Protein AF-0000000072575251 (afdb_homodimer)

Solvent-accessible surface area (backbone atoms only — not comparable to full-atom values): 83834 Å² total; per-residue (Å²): 128,85,69,82,59,44,81,76,87,46,50,69,78,78,71,80,74,78,80,78,76,77,75,80,81,75,81,80,73,81,77,78,77,74,79,62,82,72,70,81,70,68,88,70,74,72,59,92,83,36,58,44,98,85,68,36,43,62,54,49,71,35,75,58,58,55,68,77,74,57,27,37,81,64,87,70,59,74,85,80,34,43,66,48,61,56,95,68,35,85,23,62,27,38,47,53,64,95,85,44,76,46,46,49,54,51,53,24,83,65,75,56,49,77,47,65,57,63,65,86,69,51,64,71,40,57,44,74,77,37,33,35,28,62,16,39,60,46,78,51,93,60,38,49,28,28,32,24,32,36,68,84,40,89,90,39,53,29,27,38,33,47,51,68,75,61,92,44,68,69,58,44,51,55,44,47,56,52,44,58,53,44,47,66,48,82,48,90,34,36,58,41,38,69,48,73,44,56,36,71,49,92,87,53,93,60,66,43,42,28,43,31,25,60,58,78,46,50,42,41,46,43,49,63,74,69,51,52,70,68,57,39,27,66,61,50,34,93,78,26,48,38,48,52,51,49,45,33,52,50,39,51,52,27,51,41,48,37,58,36,46,78,68,46,31,38,60,50,57,53,42,43,72,35,28,30,42,29,38,59,46,52,30,39,46,79,70,82,48,45,39,49,55,84,62,84,75,70,83,80,60,66,47,91,86,30,47,72,58,65,72,52,42,71,71,71,46,68,49,69,40,41,39,43,18,7,46,28,41,35,48,55,57,51,46,72,66,22,49,78,51,28,74,66,26,39,56,27,49,50,31,46,37,47,24,27,56,35,90,50,70,78,58,24,49,83,42,40,64,60,49,34,50,39,46,52,32,30,47,48,39,20,39,16,63,62,69,42,81,58,73,79,72,75,63,90,55,39,42,87,64,88,55,60,31,52,53,60,50,26,47,72,67,57,74,51,68,70,59,67,50,87,72,92,64,86,72,62,55,70,63,65,67,58,57,44,48,53,41,45,71,27,50,61,46,70,52,68,56,81,85,42,84,38,44,66,55,55,78,43,43,31,58,90,46,42,64,62,44,54,56,47,28,75,76,32,73,68,41,62,42,52,63,43,25,49,49,44,18,50,28,25,46,76,71,68,35,49,66,62,15,50,56,27,41,51,51,22,32,72,73,70,41,92,61,43,46,67,51,29,44,52,51,17,39,42,24,16,63,67,67,34,45,72,62,14,37,54,24,27,48,52,24,26,43,71,38,37,34,48,50,60,36,33,47,52,42,14,49,36,27,42,45,47,34,78,52,63,73,78,65,82,75,83,67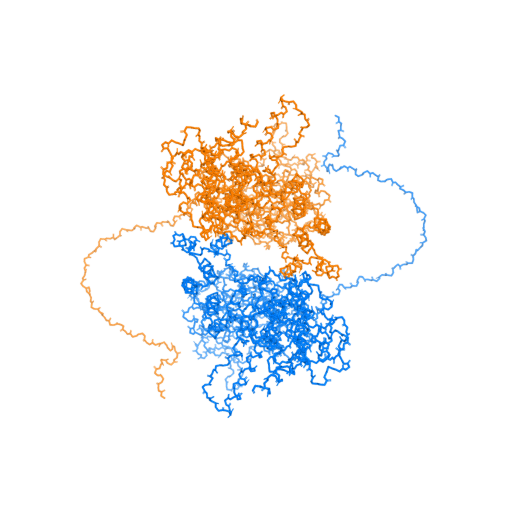,95,52,76,60,54,54,50,52,50,49,51,30,51,50,24,43,52,49,14,42,50,27,15,46,53,39,23,48,46,37,54,65,40,49,34,29,38,39,47,35,19,36,50,30,36,73,74,72,28,57,66,62,16,36,53,46,33,68,57,37,43,84,49,23,61,49,24,66,33,28,53,43,21,40,34,44,57,30,38,39,45,48,85,98,47,78,62,51,50,35,65,33,43,32,50,23,52,57,51,56,72,69,57,88,61,80,55,70,64,48,50,52,42,47,49,36,51,49,35,47,26,56,53,72,50,45,46,96,86,37,56,59,92,44,47,53,57,38,91,79,56,34,81,47,86,42,71,66,52,32,27,51,51,38,20,52,41,31,43,55,51,25,74,66,41,92,43,71,67,57,21,50,40,25,44,52,50,20,56,64,52,38,77,72,53,73,62,52,52,48,45,55,51,44,48,56,69,74,92,132,85,69,81,54,49,84,83,87,50,56,73,80,78,74,81,76,80,75,81,77,81,72,79,81,74,76,81,72,78,77,74,76,79,71,60,80,69,69,78,70,65,88,68,72,70,60,91,82,39,57,44,98,85,68,36,43,62,53,50,71,34,75,57,58,54,67,77,73,57,27,38,83,64,87,70,60,75,84,80,32,44,65,48,64,56,94,65,34,85,22,60,28,39,48,51,66,93,86,43,77,46,46,48,53,52,53,24,82,66,75,57,47,77,47,66,57,63,66,87,71,50,65,70,42,56,44,74,76,38,33,34,28,61,17,39,60,46,78,53,92,60,38,48,28,28,32,23,32,36,67,84,39,88,89,39,55,29,28,38,33,47,51,68,76,60,90,44,67,67,57,44,49,54,45,47,54,51,46,58,52,43,48,67,48,81,47,91,34,38,58,42,38,69,50,76,44,56,36,70,50,91,88,55,93,60,65,42,42,28,42,32,25,61,59,79,46,51,43,41,46,45,50,62,74,69,50,53,70,68,58,40,26,69,60,50,34,95,79,26,48,38,46,53,50,48,46,34,52,50,39,51,52,27,52,40,49,37,59,35,46,77,69,46,32,37,60,51,56,53,40,41,72,34,28,30,43,29,38,61,47,51,30,40,45,79,72,82,48,45,40,50,54,84,61,83,75,70,82,79,59,68,48,90,87,29,47,72,58,65,72,52,40,71,72,71,48,68,48,69,40,43,39,44,18,8,46,28,41,33,48,53,57,50,46,73,67,22,49,78,51,28,73,67,26,39,59,26,49,49,31,44,38,47,25,27,55,35,91,49,69,79,58,23,51,83,43,39,63,60,48,33,50,40,46,52,32,32,47,49,39,20,37,15,62,60,69,42,81,59,75,80,72,74,63,90,53,39,42,89,64,87,55,58,32,52,52,63,50,27,46,69,67,58,75,49,67,73,58,66,51,87,72,91,65,85,74,61,55,72,61,65,65,57,57,44,49,52,40,44,71,26,52,60,49,71,51,68,56,80,85,43,85,37,43,65,53,56,80,44,43,31,60,89,44,43,65,62,45,54,57,47,25,74,76,31,74,68,42,61,42,50,63,41,24,48,51,46,17,51,27,25,46,76,70,67,36,48,67,63,15,50,54,27,41,51,51,24,35,72,72,70,41,91,62,44,47,67,51,29,44,52,50,16,39,42,25,17,62,68,67,34,46,72,63,14,37,55,23,25,49,52,24,25,42,71,39,39,34,48,51,59,38,34,47,53,42,15,48,35,25,42,44,47,34,77,53,62,73,78,64,82,74,84,67,94,51,75,61,54,52,51,50,50,50,51,28,50,50,26,42,51,48,14,42,50,27,14,45,52,41,23,48,46,37,52,63,41,49,35,30,37,38,47,35,19,36,51,28,38,73,74,71,28,59,64,62,14,36,53,45,33,68,58,36,44,84,49,24,63,49,23,67,32,29,52,44,21,38,34,45,57,29,39,38,45,48,86,97,47,78,63,51,48,36,65,34,43,32,50,23,53,55,50,57,72,68,58,87,61,82,55,72,65,47,50,52,41,47,48,37,51,49,35,46,25,55,54,74,48,44,47,97,86,38,53,61,91,47,47,55,59,38,90,80,56,34,81,49,85,41,72,67,53,33,27,51,51,37,20,53,40,30,42,56,49,24,73,66,41,92,45,72,65,58,21,50,42,24,42,52,49,21,55,65,52,39,76,73,53,72,62,51,52,50,46,55,53,47,47,58,69,72,96

Structure (mmCIF, N/CA/C/O backbone):
data_AF-0000000072575251-model_v1
#
loop_
_entity.id
_entity.type
_entity.pdbx_description
1 polymer 'non-specific serine/threonine protein kinase'
#
loop_
_atom_site.group_PDB
_atom_site.id
_atom_site.type_symbol
_atom_site.label_atom_id
_atom_site.label_alt_id
_atom_site.label_comp_id
_atom_site.label_asym_id
_atom_site.label_entity_id
_atom_site.label_seq_id
_atom_site.pdbx_PDB_ins_code
_atom_site.Cartn_x
_atom_site.Cartn_y
_atom_site.Cartn_z
_atom_site.occupancy
_atom_site.B_iso_or_equiv
_atom_site.auth_seq_id
_atom_site.auth_comp_id
_atom_site.auth_asym_id
_atom_site.auth_atom_id
_atom_site.pdbx_PDB_model_num
ATOM 1 N N . MET A 1 1 ? 51.031 -31.469 16.953 1 19.77 1 MET A N 1
ATOM 2 C CA . MET A 1 1 ? 50.312 -31.547 18.219 1 19.77 1 MET A CA 1
ATOM 3 C C . MET A 1 1 ? 48.844 -31.891 17.984 1 19.77 1 MET A C 1
ATOM 5 O O . MET A 1 1 ? 48.188 -31.281 17.141 1 19.77 1 MET A O 1
ATOM 9 N N . VAL A 1 2 ? 48.344 -33.062 18.453 1 27.16 2 VAL A N 1
ATOM 10 C CA . VAL A 1 2 ? 47.5 -34.062 17.828 1 27.16 2 VAL A CA 1
ATOM 11 C C . VAL A 1 2 ? 46.031 -33.656 17.953 1 27.16 2 VAL A C 1
ATOM 13 O O . VAL A 1 2 ? 45.469 -33.656 19.062 1 27.16 2 VAL A O 1
ATOM 16 N N . THR A 1 3 ? 45.719 -32.5 17.484 1 26.53 3 THR A N 1
ATOM 17 C CA . THR A 1 3 ? 44.719 -31.609 18.078 1 26.53 3 THR A CA 1
ATOM 18 C C . THR A 1 3 ? 43.344 -32.25 18.062 1 26.53 3 THR A C 1
ATOM 20 O O . THR A 1 3 ? 43.031 -33.031 17.156 1 26.53 3 THR A O 1
ATOM 23 N N . GLY A 1 4 ? 42.781 -32.625 19.031 1 27.95 4 GLY A N 1
ATOM 24 C CA . GLY A 1 4 ? 41.906 -33.656 19.562 1 27.95 4 GLY A CA 1
ATOM 25 C C . GLY A 1 4 ? 40.562 -33.719 18.828 1 27.95 4 GLY A C 1
ATOM 26 O O . GLY A 1 4 ? 39.625 -34.344 19.312 1 27.95 4 GLY A O 1
ATOM 27 N N . PHE A 1 5 ? 40.406 -32.875 17.891 1 26.27 5 PHE A N 1
ATOM 28 C CA . PHE A 1 5 ? 39.031 -32.469 17.5 1 26.27 5 PHE A CA 1
ATOM 29 C C . PHE A 1 5 ? 38.438 -33.531 16.562 1 26.27 5 PHE A C 1
ATOM 31 O O . PHE A 1 5 ? 39.125 -34.156 15.789 1 26.27 5 PHE A O 1
ATOM 38 N N . CYS A 1 6 ? 37.438 -34.188 16.781 1 34.47 6 CYS A N 1
ATOM 39 C CA . CYS A 1 6 ? 37.156 -35.406 16.016 1 34.47 6 CYS A CA 1
ATOM 40 C C . CYS A 1 6 ? 37.219 -35.125 14.523 1 34.47 6 CYS A C 1
ATOM 42 O O . CYS A 1 6 ? 36.719 -34.094 14.055 1 34.47 6 CYS A O 1
ATOM 44 N N . ASP A 1 7 ? 38.031 -35.469 13.695 1 28.98 7 ASP A N 1
ATOM 45 C CA . ASP A 1 7 ? 38.5 -35.031 12.375 1 28.98 7 ASP A CA 1
ATOM 46 C C . ASP A 1 7 ? 37.312 -34.844 11.43 1 28.98 7 ASP A C 1
ATOM 48 O O . ASP A 1 7 ? 37.375 -34.031 10.5 1 28.98 7 ASP A O 1
ATOM 52 N N . THR A 1 8 ? 36.625 -35.906 11.258 1 25.69 8 THR A N 1
ATOM 53 C CA . THR A 1 8 ? 35.656 -36.094 10.18 1 25.69 8 THR A CA 1
ATOM 54 C C . THR A 1 8 ? 34.344 -35.344 10.461 1 25.69 8 THR A C 1
ATOM 56 O O . THR A 1 8 ? 33.844 -34.625 9.594 1 25.69 8 THR A O 1
ATOM 59 N N . CYS A 1 9 ? 33.375 -36.031 11.156 1 29.08 9 CYS A N 1
ATOM 60 C CA . CYS A 1 9 ? 32 -35.625 11.469 1 29.08 9 CYS A CA 1
ATOM 61 C C . CYS A 1 9 ? 31.984 -34.562 12.539 1 29.08 9 CYS A C 1
ATOM 63 O O . CYS A 1 9 ? 30.922 -34.219 13.07 1 29.08 9 CYS A O 1
ATOM 65 N N . PHE A 1 10 ? 33.125 -33.969 12.57 1 28.89 10 PHE A N 1
ATOM 66 C CA . PHE A 1 10 ? 34.094 -33.312 13.43 1 28.89 10 PHE A CA 1
ATOM 67 C C . PHE A 1 10 ? 33.438 -32.875 14.734 1 28.89 10 PHE A C 1
ATOM 69 O O . PHE A 1 10 ? 33.75 -31.797 15.273 1 28.89 10 PHE A O 1
ATOM 76 N N . ARG A 1 11 ? 32.25 -33.344 14.891 1 26.08 11 ARG A N 1
ATOM 77 C CA . ARG A 1 11 ? 31.422 -33.062 16.062 1 26.08 11 ARG A CA 1
ATOM 78 C C . ARG A 1 11 ? 32.156 -33.375 17.344 1 26.08 11 ARG A C 1
ATOM 80 O O . ARG A 1 11 ? 33.062 -34.25 17.359 1 26.08 11 ARG A O 1
ATOM 87 N N . ARG A 1 12 ? 32.219 -32.469 18.094 1 28.08 12 ARG A N 1
ATOM 88 C CA . ARG A 1 12 ? 32.938 -32.75 19.328 1 28.08 12 ARG A CA 1
ATOM 89 C C . ARG A 1 12 ? 32.281 -33.875 20.125 1 28.08 12 ARG A C 1
ATOM 91 O O . ARG A 1 12 ? 31.047 -33.938 20.203 1 28.08 12 ARG A O 1
ATOM 98 N N . PRO A 1 13 ? 32.906 -34.938 20.547 1 27.31 13 PRO A N 1
ATOM 99 C CA . PRO A 1 13 ? 32.281 -36.094 21.219 1 27.31 13 PRO A CA 1
ATOM 100 C C . PRO A 1 13 ? 31.5 -35.688 22.469 1 27.31 13 PRO A C 1
ATOM 102 O O . PRO A 1 13 ? 31.922 -34.812 23.219 1 27.31 13 PRO A O 1
ATOM 105 N N . LEU A 1 14 ? 30.078 -35.75 22.344 1 26.36 14 LEU A N 1
ATOM 106 C CA . LEU A 1 14 ? 29.281 -35.438 23.516 1 26.36 14 LEU A CA 1
ATOM 107 C C . LEU A 1 14 ? 29.828 -36.125 24.75 1 26.36 14 LEU A C 1
ATOM 109 O O . LEU A 1 14 ? 30.172 -37.312 24.703 1 26.36 14 LEU A O 1
ATOM 113 N N . ALA A 1 15 ? 30.344 -35.438 25.531 1 26.41 15 ALA A N 1
ATOM 114 C CA . ALA A 1 15 ? 30.984 -36 26.719 1 26.41 15 ALA A CA 1
ATOM 115 C C . ALA A 1 15 ? 30.016 -36.906 27.484 1 26.41 15 ALA A C 1
ATOM 117 O O . ALA A 1 15 ? 28.812 -36.625 27.516 1 26.41 15 ALA A O 1
ATOM 118 N N . PRO A 1 16 ? 30.453 -38.062 27.953 1 23.89 16 PRO A N 1
ATOM 119 C CA . PRO A 1 16 ? 29.688 -39.125 28.625 1 23.89 16 PRO A CA 1
ATOM 120 C C . PRO A 1 16 ? 28.953 -38.656 29.875 1 23.89 16 PRO A C 1
ATOM 122 O O . PRO A 1 16 ? 29.562 -37.969 30.719 1 23.89 16 PRO A O 1
ATOM 125 N N . GLU A 1 17 ? 27.703 -38.188 29.797 1 23.3 17 GLU A N 1
ATOM 126 C CA . GLU A 1 17 ? 27.094 -37.812 31.062 1 23.3 17 GLU A CA 1
ATOM 127 C C . GLU A 1 17 ? 27.219 -38.938 32.094 1 23.3 17 GLU A C 1
ATOM 129 O O . GLU A 1 17 ? 27.141 -40.094 31.75 1 23.3 17 GLU A O 1
ATOM 134 N N . PRO A 1 18 ? 27.766 -38.656 33.219 1 22.33 18 PRO A N 1
ATOM 135 C CA . PRO A 1 18 ? 28 -39.688 34.25 1 22.33 18 PRO A CA 1
ATOM 136 C C . PRO A 1 18 ? 26.75 -40.5 34.594 1 22.33 18 PRO A C 1
ATOM 138 O O . PRO A 1 18 ? 25.625 -40.062 34.281 1 22.33 18 PRO A O 1
ATOM 141 N N . THR A 1 19 ? 26.906 -41.781 35.094 1 21.08 19 THR A N 1
ATOM 142 C CA . THR A 1 19 ? 26.125 -42.938 35.5 1 21.08 19 THR A CA 1
ATOM 143 C C . THR A 1 19 ? 25.234 -42.562 36.688 1 21.08 19 THR A C 1
ATOM 145 O O . THR A 1 19 ? 25.672 -42.594 37.844 1 21.08 19 THR A O 1
ATOM 148 N N . ALA A 1 20 ? 24.5 -41.5 36.75 1 24.52 20 ALA A N 1
ATOM 149 C CA . ALA A 1 20 ? 23.875 -41.438 38.094 1 24.52 20 ALA A CA 1
ATOM 150 C C . ALA A 1 20 ? 23.188 -42.781 38.406 1 24.52 20 ALA A C 1
ATOM 152 O O . ALA A 1 20 ? 22.672 -43.438 37.5 1 24.52 20 ALA A O 1
ATOM 153 N N . THR A 1 21 ? 23.359 -43.312 39.562 1 23.03 21 THR A N 1
ATOM 154 C CA . THR A 1 21 ? 23.016 -44.562 40.281 1 23.03 21 THR A CA 1
ATOM 155 C C . THR A 1 21 ? 21.531 -44.875 40.094 1 23.03 21 THR A C 1
ATOM 157 O O . THR A 1 21 ? 20.703 -43.969 39.906 1 23.03 21 THR A O 1
ATOM 160 N N . PRO A 1 22 ? 21.109 -46.219 40.156 1 25.3 22 PRO A N 1
ATOM 161 C CA . PRO A 1 22 ? 19.922 -47.031 39.938 1 25.3 22 PRO A CA 1
ATOM 162 C C . PRO A 1 22 ? 18.75 -46.656 40.844 1 25.3 22 PRO A C 1
ATOM 164 O O . PRO A 1 22 ? 17.703 -47.312 40.812 1 25.3 22 PRO A O 1
ATOM 167 N N . PRO A 1 23 ? 18.359 -45.312 41.094 1 24.89 23 PRO A N 1
ATOM 168 C CA . PRO A 1 23 ? 17.578 -45.469 42.344 1 24.89 23 PRO A CA 1
ATOM 169 C C . PRO A 1 23 ? 16.531 -46.594 42.25 1 24.89 23 PRO A C 1
ATOM 171 O O . PRO A 1 23 ? 16.188 -47 41.125 1 24.89 23 PRO A O 1
ATOM 174 N N . ASP A 1 24 ? 15.938 -47.031 43.375 1 23.59 24 ASP A N 1
ATOM 175 C CA . ASP A 1 24 ? 15.203 -48.219 43.781 1 23.59 24 ASP A CA 1
ATOM 176 C C . ASP A 1 24 ? 13.938 -48.406 42.969 1 23.59 24 ASP A C 1
ATOM 178 O O . ASP A 1 24 ? 13.422 -47.469 42.375 1 23.59 24 ASP A O 1
ATOM 182 N N . PRO A 1 25 ? 13.352 -49.656 42.906 1 24.41 25 PRO A N 1
ATOM 183 C CA . PRO A 1 25 ? 12.367 -50.438 42.156 1 24.41 25 PRO A CA 1
ATOM 184 C C . PRO A 1 25 ? 10.953 -49.875 42.281 1 24.41 25 PRO A C 1
ATOM 186 O O . PRO A 1 25 ? 10 -50.5 41.781 1 24.41 25 PRO A O 1
ATOM 189 N N . ASP A 1 26 ? 10.727 -48.531 42.531 1 24.55 26 ASP A N 1
ATOM 190 C CA . ASP A 1 26 ? 9.43 -48.469 43.188 1 24.55 26 ASP A CA 1
ATOM 191 C C . ASP A 1 26 ? 8.359 -49.219 42.406 1 24.55 26 ASP A C 1
ATOM 193 O O . ASP A 1 26 ? 8.445 -49.344 41.188 1 24.55 26 ASP A O 1
ATOM 197 N N . PRO A 1 27 ? 7.207 -49.688 43.031 1 24.67 27 PRO A N 1
ATOM 198 C CA . PRO A 1 27 ? 6.285 -50.812 42.75 1 24.67 27 PRO A CA 1
ATOM 199 C C . PRO A 1 27 ? 5.594 -50.625 41.406 1 24.67 27 PRO A C 1
ATOM 201 O O . PRO A 1 27 ? 5.625 -49.562 40.812 1 24.67 27 PRO A O 1
ATOM 204 N N . ASP A 1 28 ? 4.703 -51.625 41 1 22.31 28 ASP A N 1
ATOM 205 C CA . ASP A 1 28 ? 4.113 -52.312 39.875 1 22.31 28 ASP A CA 1
ATOM 206 C C . ASP A 1 28 ? 3.076 -51.406 39.188 1 22.31 28 ASP A C 1
ATOM 208 O O . ASP A 1 28 ? 2.414 -51.844 38.219 1 22.31 28 ASP A O 1
ATOM 212 N N . PRO A 1 29 ? 3.205 -50.094 39.125 1 23.17 29 PRO A N 1
ATOM 213 C CA . PRO A 1 29 ? 1.866 -49.5 39.031 1 23.17 29 PRO A CA 1
ATOM 214 C C . PRO A 1 29 ? 1.054 -50.062 37.875 1 23.17 29 PRO A C 1
ATOM 216 O O . PRO A 1 29 ? 1.625 -50.562 36.906 1 23.17 29 PRO A O 1
ATOM 219 N N . ALA A 1 30 ? -0.343 -50.094 37.938 1 26.22 30 ALA A N 1
ATOM 220 C CA . ALA A 1 30 ? -1.467 -50.719 37.25 1 26.22 30 ALA A CA 1
ATOM 221 C C . ALA A 1 30 ? -1.456 -50.375 35.781 1 26.22 30 ALA A C 1
ATOM 223 O O . ALA A 1 30 ? -0.905 -49.375 35.375 1 26.22 30 ALA A O 1
ATOM 224 N N . GLY A 1 31 ? -1.772 -51.344 34.875 1 21.86 31 GLY A N 1
ATOM 225 C CA . GLY A 1 31 ? -1.707 -51.625 33.469 1 21.86 31 GLY A CA 1
ATOM 226 C C . GLY A 1 31 ? -2.41 -50.562 32.625 1 21.86 31 GLY A C 1
ATOM 227 O O . GLY A 1 31 ? -3.59 -50.281 32.844 1 21.86 31 GLY A O 1
ATOM 228 N N . PRO A 1 32 ? -1.729 -49.469 32.312 1 25.03 32 PRO A N 1
ATOM 229 C CA . PRO A 1 32 ? -2.463 -48.344 31.734 1 25.03 32 PRO A CA 1
ATOM 230 C C . PRO A 1 32 ? -3.326 -48.781 30.547 1 25.03 32 PRO A C 1
ATOM 232 O O . PRO A 1 32 ? -2.953 -49.688 29.797 1 25.03 32 PRO A O 1
ATOM 235 N N . ASP A 1 33 ? -4.672 -48.75 30.656 1 24.45 33 ASP A N 1
ATOM 236 C CA . ASP A 1 33 ? -5.719 -49.219 29.766 1 24.45 33 ASP A CA 1
ATOM 237 C C . ASP A 1 33 ? -5.438 -48.781 28.328 1 24.45 33 ASP A C 1
ATOM 239 O O . ASP A 1 33 ? -4.855 -47.719 28.094 1 24.45 33 ASP A O 1
ATOM 243 N N . ALA A 1 34 ? -5.398 -49.688 27.328 1 23.7 34 ALA A N 1
ATOM 244 C CA . ALA A 1 34 ? -5.191 -49.875 25.906 1 23.7 34 ALA A CA 1
ATOM 245 C C . ALA A 1 34 ? -6.047 -48.875 25.109 1 23.7 34 ALA A C 1
ATOM 247 O O . ALA A 1 34 ? -6.363 -49.125 23.938 1 23.7 34 ALA A O 1
ATOM 248 N N . ARG A 1 35 ? -6.578 -47.812 25.719 1 26.47 35 ARG A N 1
ATOM 249 C CA . ARG A 1 35 ? -7.594 -47.25 24.844 1 26.47 35 ARG A CA 1
ATOM 250 C C . ARG A 1 35 ? -6.992 -46.844 23.5 1 26.47 35 ARG A C 1
ATOM 252 O O . ARG A 1 35 ? -5.992 -46.125 23.469 1 26.47 35 ARG A O 1
ATOM 259 N N . GLY A 1 36 ? -7.148 -47.719 22.547 1 21.86 36 GLY A N 1
ATOM 260 C CA . GLY A 1 36 ? -6.734 -47.656 21.156 1 21.86 36 GLY A CA 1
ATOM 261 C C . GLY A 1 36 ? -6.887 -46.281 20.531 1 21.86 36 GLY A C 1
ATOM 262 O O . GLY A 1 36 ? -7.609 -45.438 21.062 1 21.86 36 GLY A O 1
ATOM 263 N N . PRO A 1 37 ? -5.812 -45.875 19.844 1 26.62 37 PRO A N 1
ATOM 264 C CA . PRO A 1 37 ? -5.824 -44.562 19.219 1 26.62 37 PRO A CA 1
ATOM 265 C C . PRO A 1 37 ? -7.156 -44.219 18.531 1 26.62 37 PRO A C 1
ATOM 267 O O . PRO A 1 37 ? -7.754 -45.094 17.906 1 26.62 37 PRO A O 1
ATOM 270 N N . ARG A 1 38 ? -7.957 -43.438 19.172 1 27.77 38 ARG A N 1
ATOM 271 C CA . ARG A 1 38 ? -9.234 -43.031 18.594 1 27.77 38 ARG A CA 1
ATOM 272 C C . ARG A 1 38 ? -9.07 -42.688 17.125 1 27.77 38 ARG A C 1
ATOM 274 O O . ARG A 1 38 ? -8.094 -42.031 16.734 1 27.77 38 ARG A O 1
ATOM 281 N N . PRO A 1 39 ? -9.609 -43.406 16.219 1 23.38 39 PRO A N 1
ATOM 282 C CA . PRO A 1 39 ? -9.578 -43.062 14.789 1 23.38 39 PRO A CA 1
ATOM 283 C C . PRO A 1 39 ? -9.703 -41.562 14.523 1 23.38 39 PRO A C 1
ATOM 285 O O . PRO A 1 39 ? -10.344 -40.875 15.297 1 23.38 39 PRO A O 1
ATOM 288 N N . ALA A 1 40 ? -8.602 -41 13.914 1 28.92 40 ALA A N 1
ATOM 289 C CA . ALA A 1 40 ? -8.617 -39.625 13.492 1 28.92 40 ALA A CA 1
ATOM 290 C C . ALA A 1 40 ? -9.992 -39.219 12.984 1 28.92 40 ALA A C 1
ATOM 292 O O . ALA A 1 40 ? -10.508 -39.812 12.031 1 28.92 40 ALA A O 1
ATOM 293 N N . GLN A 1 41 ? -10.852 -38.781 13.914 1 30.61 41 GLN A N 1
ATOM 294 C CA . GLN A 1 41 ? -12.18 -38.281 13.57 1 30.61 41 GLN A CA 1
ATOM 295 C C . GLN A 1 41 ? -12.172 -37.562 12.227 1 30.61 41 GLN A C 1
ATOM 297 O O . GLN A 1 41 ? -11.188 -36.938 11.867 1 30.61 41 GLN A O 1
ATOM 302 N N . GLY A 1 42 ? -12.805 -37.938 11.148 1 33.5 42 GLY A N 1
ATOM 303 C CA . GLY A 1 42 ? -13.109 -37.281 9.891 1 33.5 42 GLY A CA 1
ATOM 304 C C . GLY A 1 42 ? -13.172 -35.781 10.008 1 33.5 42 GLY A C 1
ATOM 305 O O . GLY A 1 42 ? -13.344 -35.25 11.102 1 33.5 42 GLY A O 1
ATOM 306 N N . PRO A 1 43 ? -12.367 -34.969 9.164 1 39.66 43 PRO A N 1
ATOM 307 C CA . PRO A 1 43 ? -12.398 -33.5 9.266 1 39.66 43 PRO A CA 1
ATOM 308 C C . PRO A 1 43 ? -13.766 -32.969 9.664 1 39.66 43 PRO A C 1
ATOM 310 O O . PRO A 1 43 ? -14.781 -33.344 9.062 1 39.66 43 PRO A O 1
ATOM 313 N N . GLY A 1 44 ? -14.023 -32.75 10.828 1 42.28 44 GLY A N 1
ATOM 314 C CA . GLY A 1 44 ? -15.242 -32.25 11.422 1 42.28 44 GLY A CA 1
ATOM 315 C C . GLY A 1 44 ? -15.844 -31.078 10.633 1 42.28 44 GLY A C 1
ATOM 316 O O . GLY A 1 44 ? -15.148 -30.438 9.844 1 42.28 44 GLY A O 1
ATOM 317 N N . ALA A 1 45 ? -17.234 -31.031 10.438 1 52.34 45 ALA A N 1
ATOM 318 C CA . ALA A 1 45 ? -18.031 -29.984 9.797 1 52.34 45 ALA A CA 1
ATOM 319 C C . ALA A 1 45 ? -17.594 -28.594 10.281 1 52.34 45 ALA A C 1
ATOM 321 O O . ALA A 1 45 ? -17.391 -28.391 11.484 1 52.34 45 ALA A O 1
ATOM 322 N N . PRO A 1 46 ? -17.125 -27.812 9.469 1 55.09 46 PRO A N 1
ATOM 323 C CA . PRO A 1 46 ? -16.844 -26.453 9.93 1 55.09 46 PRO A CA 1
ATOM 324 C C . PRO A 1 46 ? -18 -25.828 10.711 1 55.09 46 PRO A C 1
ATOM 326 O O . PRO A 1 46 ? -19.156 -26.219 10.508 1 55.09 46 PRO A O 1
ATOM 329 N N . ALA A 1 47 ? -17.766 -25.109 11.688 1 54.47 47 ALA A N 1
ATOM 330 C CA . ALA A 1 47 ? -18.781 -24.375 12.43 1 54.47 47 ALA A CA 1
ATOM 331 C C . ALA A 1 47 ? -19.547 -23.422 11.516 1 54.47 47 ALA A C 1
ATOM 333 O O . ALA A 1 47 ? -19 -22.953 10.508 1 54.47 47 ALA A O 1
ATOM 334 N N . ALA A 1 48 ? -20.828 -23.297 11.711 1 55.31 48 ALA A N 1
ATOM 335 C CA . ALA A 1 48 ? -21.656 -22.375 10.938 1 55.31 48 ALA A CA 1
ATOM 336 C C . ALA A 1 48 ? -21.016 -21 10.836 1 55.31 48 ALA A C 1
ATOM 338 O O . ALA A 1 48 ? -20.656 -20.406 11.852 1 55.31 48 ALA A O 1
ATOM 339 N N . GLY A 1 49 ? -20.672 -20.578 9.602 1 65.94 49 GLY A N 1
ATOM 340 C CA . GLY A 1 49 ? -20.141 -19.234 9.391 1 65.94 49 GLY A CA 1
ATOM 341 C C . GLY A 1 49 ? -18.625 -19.172 9.484 1 65.94 49 GLY A C 1
ATOM 342 O O . GLY A 1 49 ? -18.047 -18.094 9.5 1 65.94 49 GLY A O 1
ATOM 343 N N . GLU A 1 50 ? -17.984 -20.234 9.562 1 71.5 50 GLU A N 1
ATOM 344 C CA . GLU A 1 50 ? -16.531 -20.266 9.664 1 71.5 50 GLU A CA 1
ATOM 345 C C . GLU A 1 50 ? -15.867 -19.734 8.391 1 71.5 50 GLU A C 1
ATOM 347 O O . GLU A 1 50 ? -16.312 -20.047 7.285 1 71.5 50 GLU A O 1
ATOM 352 N N . LEU A 1 51 ? -14.891 -18.844 8.625 1 73.62 51 LEU A N 1
ATOM 353 C CA . LEU A 1 51 ? -14.172 -18.25 7.5 1 73.62 51 LEU A CA 1
ATOM 354 C C . LEU A 1 51 ? -12.805 -18.906 7.32 1 73.62 51 LEU A C 1
ATOM 356 O O . LEU A 1 51 ? -12.188 -19.344 8.289 1 73.62 51 LEU A O 1
ATOM 360 N N . ASP A 1 52 ? -12.445 -19.094 6.098 1 71.69 52 ASP A N 1
ATOM 361 C CA . ASP A 1 52 ? -11.102 -19.594 5.816 1 71.69 52 ASP A CA 1
ATOM 362 C C . ASP A 1 52 ? -10.062 -18.484 5.918 1 71.69 52 ASP A C 1
ATOM 364 O O . ASP A 1 52 ? -10.359 -17.391 6.379 1 71.69 52 ASP A O 1
ATOM 368 N N . ARG A 1 53 ? -8.828 -18.812 5.562 1 61.16 53 ARG A N 1
ATOM 369 C CA . ARG A 1 53 ? -7.703 -17.891 5.711 1 61.16 53 ARG A CA 1
ATOM 370 C C . ARG A 1 53 ? -7.879 -16.656 4.816 1 61.16 53 ARG A C 1
ATOM 372 O O . ARG A 1 53 ? -7.32 -15.602 5.102 1 61.16 53 ARG A O 1
ATOM 379 N N . ASP A 1 54 ? -8.695 -16.828 3.824 1 67.88 54 ASP A N 1
ATOM 380 C CA . ASP A 1 54 ? -8.922 -15.711 2.906 1 67.88 54 ASP A CA 1
ATOM 381 C C . ASP A 1 54 ? -10.195 -14.945 3.277 1 67.88 54 ASP A C 1
ATOM 383 O O . ASP A 1 54 ? -10.594 -14.016 2.572 1 67.88 54 ASP A O 1
ATOM 387 N N . GLY A 1 55 ? -10.82 -15.359 4.367 1 76.81 55 GLY A N 1
ATOM 388 C CA . GLY A 1 55 ? -12.016 -14.688 4.855 1 76.81 55 GLY A CA 1
ATOM 389 C C . GLY A 1 55 ? -13.273 -15.109 4.125 1 76.81 55 GLY A C 1
ATOM 390 O O . GLY A 1 55 ? -14.273 -14.383 4.125 1 76.81 55 GLY A O 1
ATOM 391 N N . LEU A 1 56 ? -13.188 -16.188 3.426 1 87.12 56 LEU A N 1
ATOM 392 C CA . LEU A 1 56 ? -14.359 -16.734 2.748 1 87.12 56 LEU A CA 1
ATOM 393 C C . LEU A 1 56 ? -15.039 -17.797 3.607 1 87.12 56 LEU A C 1
ATOM 395 O O . LEU A 1 56 ? -14.391 -18.438 4.441 1 87.12 56 LEU A O 1
ATOM 399 N N . LEU A 1 57 ? -16.312 -17.906 3.381 1 87.44 57 LEU A N 1
ATOM 400 C CA . LEU A 1 57 ? -17.062 -18.938 4.109 1 87.44 57 LEU A CA 1
ATOM 401 C C . LEU A 1 57 ? -16.578 -20.328 3.719 1 87.44 57 LEU A C 1
ATOM 403 O O . LEU A 1 57 ? -16.453 -20.641 2.531 1 87.44 57 LEU A O 1
ATOM 407 N N . VAL A 1 58 ? -16.266 -21.141 4.688 1 88.38 58 VAL A N 1
ATOM 408 C CA . VAL A 1 58 ? -15.805 -22.5 4.43 1 88.38 58 VAL A CA 1
ATOM 409 C C . VAL A 1 58 ? -16.953 -23.344 3.875 1 88.38 58 VAL A C 1
ATOM 411 O O . VAL A 1 58 ? -18.062 -23.344 4.43 1 88.38 58 VAL A O 1
ATOM 414 N N . LEU A 1 59 ? -16.766 -24.016 2.789 1 91.5 59 LEU A N 1
ATOM 415 C CA . LEU A 1 59 ? -17.75 -24.891 2.197 1 91.5 59 LEU A CA 1
ATOM 416 C C . LEU A 1 59 ? -17.891 -26.172 3.01 1 91.5 59 LEU A C 1
ATOM 418 O O . LEU A 1 59 ? -16.922 -26.656 3.594 1 91.5 59 LEU A O 1
ATOM 422 N N . PRO A 1 60 ? -19.109 -26.719 3.096 1 90.38 60 PRO A N 1
ATOM 423 C CA . PRO A 1 60 ? -19.281 -27.984 3.809 1 90.38 60 PRO A CA 1
ATOM 424 C C . PRO A 1 60 ? -18.531 -29.141 3.152 1 90.38 60 PRO A C 1
ATOM 426 O O . PRO A 1 60 ? -18.297 -29.125 1.94 1 90.38 60 PRO A O 1
ATOM 429 N N . HIS A 1 61 ? -18.156 -30.062 3.945 1 89.12 61 HIS A N 1
ATOM 430 C CA . HIS A 1 61 ? -17.469 -31.234 3.418 1 89.12 61 HIS A CA 1
ATOM 431 C C . HIS A 1 61 ? -18.453 -32.156 2.703 1 89.12 61 HIS A C 1
ATOM 433 O O . HIS A 1 61 ? -19.438 -32.594 3.291 1 89.12 61 HIS A O 1
ATOM 439 N N . LEU A 1 62 ? -18.25 -32.438 1.447 1 87.38 62 LEU A N 1
ATOM 440 C CA . LEU A 1 62 ? -18.984 -33.406 0.659 1 87.38 62 LEU A CA 1
ATOM 441 C C . LEU A 1 62 ? -18.156 -34.656 0.396 1 87.38 62 LEU A C 1
ATOM 443 O O . LEU A 1 62 ? -17.172 -34.594 -0.35 1 87.38 62 LEU A O 1
ATOM 447 N N . PRO A 1 63 ? -18.469 -35.688 0.963 1 80.81 63 PRO A N 1
ATOM 448 C CA . PRO A 1 63 ? -17.703 -36.938 0.731 1 80.81 63 PRO A CA 1
ATOM 449 C C . PRO A 1 63 ? -17.812 -37.438 -0.704 1 80.81 63 PRO A C 1
ATOM 451 O O . PRO A 1 63 ? -18.859 -37.25 -1.346 1 80.81 63 PRO A O 1
ATOM 454 N N . SER A 1 64 ? -16.703 -38 -1.166 1 80.06 64 SER A N 1
ATOM 455 C CA . SER A 1 64 ? -16.703 -38.594 -2.504 1 80.06 64 SER A CA 1
ATOM 456 C C . SER A 1 64 ? -17.594 -39.812 -2.57 1 80.06 64 SER A C 1
ATOM 458 O O . SER A 1 64 ? -17.484 -40.719 -1.73 1 80.06 64 SER A O 1
ATOM 460 N N . PRO A 1 65 ? -18.516 -39.781 -3.479 1 73.81 65 PRO A N 1
ATOM 461 C CA . PRO A 1 65 ? -19.266 -41.031 -3.648 1 73.81 65 PRO A CA 1
ATOM 462 C C . PRO A 1 65 ? -18.391 -42.188 -4.113 1 73.81 65 PRO A C 1
ATOM 464 O O . PRO A 1 65 ? -17.344 -41.969 -4.727 1 73.81 65 PRO A O 1
ATOM 467 N N . ASP A 1 66 ? -18.781 -43.344 -3.684 1 73.31 66 ASP A N 1
ATOM 468 C CA . ASP A 1 66 ? -18.109 -44.531 -4.215 1 73.31 66 ASP A CA 1
ATOM 469 C C . ASP A 1 66 ? -18.203 -44.562 -5.738 1 73.31 66 ASP A C 1
ATOM 471 O O . ASP A 1 66 ? -19.266 -44.312 -6.309 1 73.31 66 ASP A O 1
ATOM 475 N N . PRO A 1 67 ? -17.094 -44.781 -6.391 1 74.38 67 PRO A N 1
ATOM 476 C CA . PRO A 1 67 ? -17.094 -44.812 -7.855 1 74.38 67 PRO A CA 1
ATOM 477 C C . PRO A 1 67 ? -18.188 -45.719 -8.438 1 74.38 67 PRO A C 1
ATOM 479 O O . PRO A 1 67 ? -18.766 -45.375 -9.469 1 74.38 67 PRO A O 1
ATOM 482 N N . SER A 1 68 ? -18.438 -46.781 -7.75 1 68.5 68 SER A N 1
ATOM 483 C CA . SER A 1 68 ? -19.469 -47.688 -8.219 1 68.5 68 SER A CA 1
ATOM 484 C C . SER A 1 68 ? -20.859 -47.062 -8.156 1 68.5 68 SER A C 1
ATOM 486 O O . SER A 1 68 ? -21.75 -47.438 -8.914 1 68.5 68 SER A O 1
ATOM 488 N N . GLU A 1 69 ? -20.969 -46.156 -7.312 1 70.5 69 GLU A N 1
ATOM 489 C CA . GLU A 1 69 ? -22.25 -45.469 -7.145 1 70.5 69 GLU A CA 1
ATOM 490 C C . GLU A 1 69 ? -22.359 -44.25 -8.062 1 70.5 69 GLU A C 1
ATOM 492 O O . GLU A 1 69 ? -23.453 -43.812 -8.375 1 70.5 69 GLU A O 1
ATOM 497 N N . ALA A 1 70 ? -21.234 -43.906 -8.508 1 77.62 70 ALA A N 1
ATOM 498 C CA . ALA A 1 70 ? -21.219 -42.656 -9.273 1 77.62 70 ALA A CA 1
ATOM 499 C C . ALA A 1 70 ? -21.516 -42.906 -10.75 1 77.62 70 ALA A C 1
ATOM 501 O O . ALA A 1 70 ? -22.094 -42.062 -11.43 1 77.62 70 ALA A O 1
ATOM 502 N N . ALA A 1 71 ? -21.125 -44.062 -11.227 1 83.12 71 ALA A N 1
ATOM 503 C CA . ALA A 1 71 ? -21.281 -44.375 -12.648 1 83.12 71 ALA A CA 1
ATOM 504 C C . ALA A 1 71 ? -22.391 -45.406 -12.867 1 83.12 71 ALA A C 1
ATOM 506 O O . ALA A 1 71 ? -22.438 -46.406 -12.18 1 83.12 71 ALA A O 1
ATOM 507 N N . ASP A 1 72 ? -23.281 -45 -13.789 1 78.25 72 ASP A N 1
ATOM 508 C CA . ASP A 1 72 ? -24.328 -45.938 -14.172 1 78.25 72 ASP A CA 1
ATOM 509 C C . ASP A 1 72 ? -23.812 -47 -15.164 1 78.25 72 ASP A C 1
ATOM 511 O O . ASP A 1 72 ? -22.969 -46.688 -16.016 1 78.25 72 ASP A O 1
ATOM 515 N N . THR A 1 73 ? -24.297 -48.188 -14.977 1 78.19 73 THR A N 1
ATOM 516 C CA . THR A 1 73 ? -23.875 -49.219 -15.906 1 78.19 73 THR A CA 1
ATOM 517 C C . THR A 1 73 ? -24.812 -49.281 -17.109 1 78.19 73 THR A C 1
ATOM 519 O O . THR A 1 73 ? -24.531 -50 -18.078 1 78.19 73 THR A O 1
ATOM 522 N N . VAL A 1 74 ? -25.906 -48.531 -17 1 73.19 74 VAL A N 1
ATOM 523 C CA . VAL A 1 74 ? -26.859 -48.469 -18.109 1 73.19 74 VAL A CA 1
ATOM 524 C C . VAL A 1 74 ? -26.906 -47.062 -18.672 1 73.19 74 VAL A C 1
ATOM 526 O O . VAL A 1 74 ? -26.984 -46.094 -17.906 1 73.19 74 VAL A O 1
ATOM 529 N N . ALA A 1 75 ? -26.656 -47.031 -20 1 73.38 75 ALA A N 1
ATOM 530 C CA . ALA A 1 75 ? -26.688 -45.75 -20.656 1 73.38 75 ALA A CA 1
ATOM 531 C C . ALA A 1 75 ? -28.109 -45.219 -20.766 1 73.38 75 ALA A C 1
ATOM 533 O O . ALA A 1 75 ? -29 -45.906 -21.266 1 73.38 75 ALA A O 1
ATOM 534 N N . ARG A 1 76 ? -28.312 -44.094 -20.188 1 67.69 76 ARG A N 1
ATOM 535 C CA . ARG A 1 76 ? -29.609 -43.438 -20.344 1 67.69 76 ARG A CA 1
ATOM 536 C C . ARG A 1 76 ? -29.484 -42.125 -21.109 1 67.69 76 ARG A C 1
ATOM 538 O O . ARG A 1 76 ? -28.781 -41.219 -20.672 1 67.69 76 ARG A O 1
ATOM 545 N N . PRO A 1 77 ? -29.984 -42.188 -22.391 1 63.88 77 PRO A N 1
ATOM 546 C CA . PRO A 1 77 ? -29.922 -40.938 -23.125 1 63.88 77 PRO A CA 1
ATOM 547 C C . PRO A 1 77 ? -30.594 -39.781 -22.391 1 63.88 77 PRO A C 1
ATOM 549 O O . PRO A 1 77 ? -31.422 -40 -21.516 1 63.88 77 PRO A O 1
ATOM 552 N N . PRO A 1 78 ? -30.203 -38.562 -22.562 1 61.12 78 PRO A N 1
ATOM 553 C CA . PRO A 1 78 ? -30.828 -37.406 -21.891 1 61.12 78 PRO A CA 1
ATOM 554 C C . PRO A 1 78 ? -32.344 -37.344 -22.156 1 61.12 78 PRO A C 1
ATOM 556 O O . PRO A 1 78 ? -32.781 -37.688 -23.25 1 61.12 78 PRO A O 1
ATOM 559 N N . THR A 1 79 ? -33.031 -37.125 -21.016 1 57.28 79 THR A N 1
ATOM 560 C CA . THR A 1 79 ? -34.469 -36.906 -21.125 1 57.28 79 THR A CA 1
ATOM 561 C C . THR A 1 79 ? -34.812 -35.469 -21.484 1 57.28 79 THR A C 1
ATOM 563 O O . THR A 1 79 ? -34.125 -34.531 -21 1 57.28 79 THR A O 1
ATOM 566 N N . GLY A 1 80 ? -35.5 -35.125 -22.656 1 56.91 80 GLY A N 1
ATOM 567 C CA . GLY A 1 80 ? -36.031 -33.812 -22.969 1 56.91 80 GLY A CA 1
ATOM 568 C C . GLY A 1 80 ? -35.281 -33.125 -24.094 1 56.91 80 GLY A C 1
ATOM 569 O O . GLY A 1 80 ? -35.562 -31.984 -24.422 1 56.91 80 GLY A O 1
ATOM 570 N N . GLY A 1 81 ? -34.469 -33.781 -24.75 1 59.44 81 GLY A N 1
ATOM 571 C CA . GLY A 1 81 ? -33.781 -33.219 -25.891 1 59.44 81 GLY A CA 1
ATOM 572 C C . GLY A 1 81 ? -32.656 -32.281 -25.5 1 59.44 81 GLY A C 1
ATOM 573 O O . GLY A 1 81 ? -32.531 -31.891 -24.344 1 59.44 81 GLY A O 1
ATOM 574 N N . ARG A 1 82 ? -31.703 -32.188 -26.312 1 64.44 82 ARG A N 1
ATOM 575 C CA . ARG A 1 82 ? -30.625 -31.203 -26.109 1 64.44 82 ARG A CA 1
ATOM 576 C C . ARG A 1 82 ? -30.391 -30.375 -27.359 1 64.44 82 ARG A C 1
ATOM 578 O O . ARG A 1 82 ? -30.828 -30.734 -28.453 1 64.44 82 ARG A O 1
ATOM 585 N N . ARG A 1 83 ? -29.875 -29.266 -27.141 1 62.53 83 ARG A N 1
ATOM 586 C CA . ARG A 1 83 ? -29.547 -28.406 -28.266 1 62.53 83 ARG A CA 1
ATOM 587 C C . ARG A 1 83 ? -28.484 -29.062 -29.156 1 62.53 83 ARG A C 1
ATOM 589 O O . ARG A 1 83 ? -27.562 -29.688 -28.656 1 62.53 83 ARG A O 1
ATOM 596 N N . CYS A 1 84 ? -28.688 -29.047 -30.453 1 61.47 84 CYS A N 1
ATOM 597 C CA . CYS A 1 84 ? -27.812 -29.609 -31.484 1 61.47 84 CYS A CA 1
ATOM 598 C C . CYS A 1 84 ? -26.375 -29.125 -31.297 1 61.47 84 CYS A C 1
ATOM 600 O O . CYS A 1 84 ? -25.438 -29.938 -31.328 1 61.47 84 CYS A O 1
ATOM 602 N N . GLY A 1 85 ? -26.078 -27.891 -30.922 1 56.09 85 GLY A N 1
ATOM 603 C CA . GLY A 1 85 ? -24.797 -27.297 -30.578 1 56.09 85 GLY A CA 1
ATOM 604 C C . GLY A 1 85 ? -23.812 -27.281 -31.734 1 56.09 85 GLY A C 1
ATOM 605 O O . GLY A 1 85 ? -22.734 -26.688 -31.625 1 56.09 85 GLY A O 1
ATOM 606 N N . VAL A 1 86 ? -24.078 -28 -32.906 1 55.56 86 VAL A N 1
ATOM 607 C CA . VAL A 1 86 ? -23.219 -27.984 -34.062 1 55.56 86 VAL A CA 1
ATOM 608 C C . VAL A 1 86 ? -23.297 -26.625 -34.781 1 55.56 86 VAL A C 1
ATOM 610 O O . VAL A 1 86 ? -24.375 -26.172 -35.125 1 55.56 86 VAL A O 1
ATOM 613 N N . ASP A 1 87 ? -22.109 -26.078 -35 1 51.88 87 ASP A N 1
ATOM 614 C CA . ASP A 1 87 ? -21.969 -24.797 -35.688 1 51.88 87 ASP A CA 1
ATOM 615 C C . ASP A 1 87 ? -23.031 -23.812 -35.219 1 51.88 87 ASP A C 1
ATOM 617 O O . ASP A 1 87 ? -23.703 -23.172 -36.031 1 51.88 87 ASP A O 1
ATOM 621 N N . ASN A 1 88 ? -23.422 -23.812 -34.031 1 52.38 88 ASN A N 1
ATOM 622 C CA . ASN A 1 88 ? -24.375 -22.922 -33.406 1 52.38 88 ASN A CA 1
ATOM 623 C C . ASN A 1 88 ? -25.797 -23.219 -33.844 1 52.38 88 ASN A C 1
ATOM 625 O O . ASN A 1 88 ? -26.641 -22.312 -33.906 1 52.38 88 ASN A O 1
ATOM 629 N N . CYS A 1 89 ? -26.109 -24.344 -34.281 1 59.81 89 CYS A N 1
ATOM 630 C CA . CYS A 1 89 ? -27.453 -24.75 -34.656 1 59.81 89 CYS A CA 1
ATOM 631 C C . CYS A 1 89 ? -28.406 -24.672 -33.5 1 59.81 89 CYS A C 1
ATOM 633 O O . CYS A 1 89 ? -28.078 -25.094 -32.375 1 59.81 89 CYS A O 1
ATOM 635 N N . ALA A 1 90 ? -29.438 -24 -33.625 1 60.16 90 ALA A N 1
ATOM 636 C CA . ALA A 1 90 ? -30.453 -23.812 -32.594 1 60.16 90 ALA A CA 1
ATOM 637 C C . ALA A 1 90 ? -31.344 -25.047 -32.469 1 60.16 90 ALA A C 1
ATOM 639 O O . ALA A 1 90 ? -32.312 -25.047 -31.703 1 60.16 90 ALA A O 1
ATOM 640 N N . GLY A 1 91 ? -31.047 -26 -33.188 1 65.12 91 GLY A N 1
ATOM 641 C CA . GLY A 1 91 ? -31.891 -27.188 -33.156 1 65.12 91 GLY A CA 1
ATOM 642 C C . GLY A 1 91 ? -31.812 -27.969 -31.875 1 65.12 91 GLY A C 1
ATOM 643 O O . GLY A 1 91 ? -30.844 -27.844 -31.125 1 65.12 91 GLY A O 1
ATOM 644 N N . THR A 1 92 ? -32.938 -28.531 -31.453 1 69.75 92 THR A N 1
ATOM 645 C CA . THR A 1 92 ? -33 -29.453 -30.312 1 69.75 92 THR A CA 1
ATOM 646 C C . THR A 1 92 ? -33.031 -30.906 -30.797 1 69.75 92 THR A C 1
ATOM 648 O O . THR A 1 92 ? -33.844 -31.266 -31.656 1 69.75 92 THR A O 1
ATOM 651 N N . ILE A 1 93 ? -32.062 -31.594 -30.328 1 70.06 93 ILE A N 1
ATOM 652 C CA . ILE A 1 93 ? -31.969 -33 -30.75 1 70.06 93 ILE A CA 1
ATOM 653 C C . ILE A 1 93 ? -32.406 -33.906 -29.625 1 70.06 93 ILE A C 1
ATOM 655 O O . ILE A 1 93 ? -32.406 -33.5 -28.453 1 70.06 93 ILE A O 1
ATOM 659 N N . GLY A 1 94 ? -32.875 -35.094 -29.984 1 69.12 94 GLY A N 1
ATOM 660 C CA . GLY A 1 94 ? -33.25 -36.156 -29.031 1 69.12 94 GLY A CA 1
ATOM 661 C C . GLY A 1 94 ? -34.625 -35.906 -28.391 1 69.12 94 GLY A C 1
ATOM 662 O O . GLY A 1 94 ? -34.812 -36.25 -27.234 1 69.12 94 GLY A O 1
ATOM 663 N N . VAL A 1 95 ? -35.438 -35.125 -29.062 1 70.69 95 VAL A N 1
ATOM 664 C CA . VAL A 1 95 ? -36.781 -34.875 -28.516 1 70.69 95 VAL A CA 1
ATOM 665 C C . VAL A 1 95 ? -37.781 -35.844 -29.141 1 70.69 95 VAL A C 1
ATOM 667 O O . VAL A 1 95 ? -37.656 -36.219 -30.312 1 70.69 95 VAL A O 1
ATOM 670 N N . SER A 1 96 ? -38.562 -36.375 -28.234 1 65.12 96 SER A N 1
ATOM 671 C CA . SER A 1 96 ? -39.656 -37.25 -28.672 1 65.12 96 SER A CA 1
ATOM 672 C C . SER A 1 96 ? -40.656 -36.5 -29.562 1 65.12 96 SER A C 1
ATOM 674 O O . SER A 1 96 ? -41 -35.344 -29.266 1 65.12 96 SER A O 1
ATOM 676 N N . TYR A 1 97 ? -40.781 -37.031 -30.812 1 59.06 97 TYR A N 1
ATOM 677 C CA . TYR A 1 97 ? -41.844 -36.562 -31.688 1 59.06 97 TYR A CA 1
ATOM 678 C C . TYR A 1 97 ? -43 -37.531 -31.688 1 59.06 97 TYR A C 1
ATOM 680 O O . TYR A 1 97 ? -42.812 -38.75 -31.703 1 59.06 97 TYR A O 1
ATOM 688 N N . ASP A 1 98 ? -44.281 -37.031 -31.516 1 56.91 98 ASP A N 1
ATOM 689 C CA . ASP A 1 98 ? -45.562 -37.719 -31.656 1 56.91 98 ASP A CA 1
ATOM 690 C C . ASP A 1 98 ? -45.75 -38.781 -30.562 1 56.91 98 ASP A C 1
ATOM 692 O O . ASP A 1 98 ? -46.25 -39.875 -30.844 1 56.91 98 ASP A O 1
ATOM 696 N N . GLY A 1 99 ? -45.188 -38.5 -29.297 1 57.78 99 GLY A N 1
ATOM 697 C CA . GLY A 1 99 ? -45.438 -39.406 -28.172 1 57.78 99 GLY A CA 1
ATOM 698 C C . GLY A 1 99 ? -44.469 -40.562 -28.109 1 57.78 99 GLY A C 1
ATOM 699 O O . GLY A 1 99 ? -44.594 -41.406 -27.219 1 57.78 99 GLY A O 1
ATOM 700 N N . GLY A 1 100 ? -43.688 -40.781 -29.016 1 60.12 100 GLY A N 1
ATOM 701 C CA . GLY A 1 100 ? -42.719 -41.875 -28.984 1 60.12 100 GLY A CA 1
ATOM 702 C C . GLY A 1 100 ? -41.469 -41.531 -28.172 1 60.12 100 GLY A C 1
ATOM 703 O O . GLY A 1 100 ? -41.344 -40.438 -27.641 1 60.12 100 GLY A O 1
ATOM 704 N N . PRO A 1 101 ? -40.719 -42.562 -27.906 1 64.56 101 PRO A N 1
ATOM 705 C CA . PRO A 1 101 ? -39.469 -42.344 -27.156 1 64.56 101 PRO A CA 1
ATOM 706 C C . PRO A 1 101 ? -38.5 -41.406 -27.891 1 64.56 101 PRO A C 1
ATOM 708 O O . PRO A 1 101 ? -38.5 -41.375 -29.125 1 64.56 101 PRO A O 1
ATOM 711 N N . ALA A 1 102 ? -37.875 -40.562 -27.25 1 70.44 102 ALA A N 1
ATOM 712 C CA . ALA A 1 102 ? -36.875 -39.688 -27.875 1 70.44 102 ALA A CA 1
ATOM 713 C C . ALA A 1 102 ? -35.75 -40.469 -28.531 1 70.44 102 ALA A C 1
ATOM 715 O O . ALA A 1 102 ? -35.219 -41.406 -27.922 1 70.44 102 ALA A O 1
ATOM 716 N N . PRO A 1 103 ? -35.594 -40.25 -29.812 1 72.19 103 PRO A N 1
ATOM 717 C CA . PRO A 1 103 ? -34.531 -41 -30.484 1 72.19 103 PRO A CA 1
ATOM 718 C C . PRO A 1 103 ? -33.156 -40.75 -29.875 1 72.19 103 PRO A C 1
ATOM 720 O O . PRO A 1 103 ? -32.812 -39.594 -29.516 1 72.19 103 PRO A O 1
ATOM 723 N N . ASP A 1 104 ? -32.438 -41.844 -29.703 1 71.88 104 ASP A N 1
ATOM 724 C CA . ASP A 1 104 ? -31.094 -41.719 -29.156 1 71.88 104 ASP A CA 1
ATOM 725 C C . ASP A 1 104 ? -30.078 -41.438 -30.266 1 71.88 104 ASP A C 1
ATOM 727 O O . ASP A 1 104 ? -28.891 -41.25 -29.984 1 71.88 104 ASP A O 1
ATOM 731 N N . HIS A 1 105 ? -30.469 -41.562 -31.453 1 73.62 105 HIS A N 1
ATOM 732 C CA . HIS A 1 105 ? -29.656 -41.156 -32.594 1 73.62 105 HIS A CA 1
ATOM 733 C C . HIS A 1 105 ? -30.516 -40.625 -33.75 1 73.62 105 HIS A C 1
ATOM 735 O O . HIS A 1 105 ? -31.719 -40.906 -33.781 1 73.62 105 HIS A O 1
ATOM 741 N N . GLY A 1 106 ? -29.938 -39.656 -34.469 1 73.44 106 GLY A N 1
ATOM 742 C CA . GLY A 1 106 ? -30.688 -39.094 -35.594 1 73.44 106 GLY A CA 1
ATOM 743 C C . GLY A 1 106 ? -29.984 -37.906 -36.219 1 73.44 106 GLY A C 1
ATOM 744 O O . GLY A 1 106 ? -28.75 -37.844 -36.281 1 73.44 106 GLY A O 1
ATOM 745 N N . PHE A 1 107 ? -30.688 -37.094 -36.844 1 75.19 107 PHE A N 1
ATOM 746 C CA . PHE A 1 107 ? -30.188 -35.875 -37.469 1 75.19 107 PHE A CA 1
ATOM 747 C C . PHE A 1 107 ? -30.891 -34.656 -36.906 1 75.19 107 PHE A C 1
ATOM 749 O O . PHE A 1 107 ? -32.094 -34.688 -36.625 1 75.19 107 PHE A O 1
ATOM 756 N N . CYS A 1 108 ? -30.172 -33.688 -36.656 1 75.62 108 CYS A N 1
ATOM 757 C CA . CYS A 1 108 ? -30.75 -32.438 -36.188 1 75.62 108 CYS A CA 1
ATOM 758 C C . CYS A 1 108 ? -31.781 -31.906 -37.156 1 75.62 108 CYS A C 1
ATOM 760 O O . CYS A 1 108 ? -31.516 -31.797 -38.344 1 75.62 108 CYS A O 1
ATOM 762 N N . PRO A 1 109 ? -32.875 -31.641 -36.656 1 74.38 109 PRO A N 1
ATOM 763 C CA . PRO A 1 109 ? -33.906 -31.172 -37.562 1 74.38 109 PRO A CA 1
ATOM 764 C C . PRO A 1 109 ? -33.562 -29.828 -38.219 1 74.38 109 PRO A C 1
ATOM 766 O O . PRO A 1 109 ? -34.125 -29.484 -39.25 1 74.38 109 PRO A O 1
ATOM 769 N N . GLU A 1 110 ? -32.656 -29.188 -37.625 1 73.94 110 GLU A N 1
ATOM 770 C CA . GLU A 1 110 ? -32.344 -27.859 -38.125 1 73.94 110 GLU A CA 1
ATOM 771 C C . GLU A 1 110 ? -31.125 -27.906 -39.062 1 73.94 110 GLU A C 1
ATOM 773 O O . GLU A 1 110 ? -31.203 -27.406 -40.188 1 73.94 110 GLU A O 1
ATOM 778 N N . CYS A 1 111 ? -30.078 -28.5 -38.688 1 68.44 111 CYS A N 1
ATOM 779 C CA . CYS A 1 111 ? -28.875 -28.406 -39.5 1 68.44 111 CYS A CA 1
ATOM 780 C C . CYS A 1 111 ? -28.578 -29.734 -40.188 1 68.44 111 CYS A C 1
ATOM 782 O O . CYS A 1 111 ? -27.672 -29.812 -41.031 1 68.44 111 CYS A O 1
ATOM 784 N N . GLY A 1 112 ? -29.281 -30.734 -39.812 1 73.38 112 GLY A N 1
ATOM 785 C CA . GLY A 1 112 ? -29.141 -32.031 -40.469 1 73.38 112 GLY A CA 1
ATOM 786 C C . GLY A 1 112 ? -27.938 -32.812 -40 1 73.38 112 GLY A C 1
ATOM 787 O O . GLY A 1 112 ? -27.641 -33.906 -40.5 1 73.38 112 GLY A O 1
ATOM 788 N N . THR A 1 113 ? -27.266 -32.312 -39.062 1 71.44 113 THR A N 1
ATOM 789 C CA . THR A 1 113 ? -26.094 -33 -38.562 1 71.44 113 THR A CA 1
ATOM 790 C C . THR A 1 113 ? -26.5 -34.25 -37.781 1 71.44 113 THR A C 1
ATOM 792 O O . THR A 1 113 ? -27.453 -34.219 -37 1 71.44 113 THR A O 1
ATOM 795 N N . GLU A 1 114 ? -25.781 -35.281 -38.156 1 70.25 114 GLU A N 1
ATOM 796 C CA . GLU A 1 114 ? -26.031 -36.562 -37.469 1 70.25 114 GLU A CA 1
ATOM 797 C C . GLU A 1 114 ? -25.672 -36.438 -36 1 70.25 114 GLU A C 1
ATOM 799 O O . GLU A 1 114 ? -24.672 -35.812 -35.625 1 70.25 114 GLU A O 1
ATOM 804 N N . TYR A 1 115 ? -26.656 -36.906 -35.094 1 67.06 115 TYR A N 1
ATOM 805 C CA . TYR A 1 115 ? -26.328 -37 -33.656 1 67.06 115 TYR A CA 1
ATOM 806 C C . TYR A 1 115 ? -26.562 -38.406 -33.156 1 67.06 115 TYR A C 1
ATOM 808 O O . TYR A 1 115 ? -27.344 -39.156 -33.719 1 67.06 115 TYR A O 1
ATOM 816 N N . SER A 1 116 ? -25.766 -38.906 -32.281 1 67.69 116 SER A N 1
ATOM 817 C CA . SER A 1 116 ? -25.969 -40.188 -31.594 1 67.69 116 SER A CA 1
ATOM 818 C C . SER A 1 116 ? -25.719 -40.062 -30.094 1 67.69 116 SER A C 1
ATOM 820 O O . SER A 1 116 ? -24.656 -39.594 -29.672 1 67.69 116 SER A O 1
ATOM 822 N N . PHE A 1 117 ? -26.75 -40.438 -29.359 1 69.69 117 PHE A N 1
ATOM 823 C CA . PHE A 1 117 ? -26.625 -40.5 -27.906 1 69.69 117 PHE A CA 1
ATOM 824 C C . PHE A 1 117 ? -26.188 -41.875 -27.438 1 69.69 117 PHE A C 1
ATOM 826 O O . PHE A 1 117 ? -26.25 -42.188 -26.25 1 69.69 117 PHE A O 1
ATOM 833 N N . ARG A 1 118 ? -25.844 -42.625 -28.422 1 74.06 118 ARG A N 1
ATOM 834 C CA . ARG A 1 118 ? -25.359 -43.938 -28.047 1 74.06 118 ARG A CA 1
ATOM 835 C C . ARG A 1 118 ? -23.906 -43.906 -27.594 1 74.06 118 ARG A C 1
ATOM 837 O O . ARG A 1 118 ? -23.078 -43.281 -28.25 1 74.06 118 ARG A O 1
ATOM 844 N N . PRO A 1 119 ? -23.688 -44.5 -26.484 1 81.44 119 PRO A N 1
ATOM 845 C CA . PRO A 1 119 ? -22.281 -44.531 -26.047 1 81.44 119 PRO A CA 1
ATOM 846 C C . PRO A 1 119 ? -21.375 -45.344 -26.953 1 81.44 119 PRO A C 1
ATOM 848 O O . PRO A 1 119 ? -21.797 -46.375 -27.484 1 81.44 119 PRO A O 1
ATOM 851 N N . LYS A 1 120 ? -20.281 -44.844 -27.172 1 81.62 120 LYS A N 1
ATOM 852 C CA . LYS A 1 120 ? -19.328 -45.562 -28.016 1 81.62 120 LYS A CA 1
ATOM 853 C C . LYS A 1 120 ? -18.547 -46.594 -27.234 1 81.62 120 LYS A C 1
ATOM 855 O O . LYS A 1 120 ? -18.016 -47.562 -27.797 1 81.62 120 LYS A O 1
ATOM 860 N N . LEU A 1 121 ? -18.562 -46.375 -25.906 1 88.62 121 LEU A N 1
ATOM 861 C CA . LEU A 1 121 ? -17.875 -47.312 -25.031 1 88.62 121 LEU A CA 1
ATOM 862 C C . LEU A 1 121 ? -18.859 -48 -24.109 1 88.62 121 LEU A C 1
ATOM 864 O O . LEU A 1 121 ? -19.938 -47.5 -23.828 1 88.62 121 LEU A O 1
ATOM 868 N N . ARG A 1 122 ? -18.516 -49.219 -23.719 1 88.19 122 ARG A N 1
ATOM 869 C CA . ARG A 1 122 ? -19.312 -49.969 -22.781 1 88.19 122 ARG A CA 1
ATOM 870 C C . ARG A 1 122 ? -18.469 -50.469 -21.609 1 88.19 122 ARG A C 1
ATOM 872 O O . ARG A 1 122 ? -17.25 -50.625 -21.734 1 88.19 122 ARG A O 1
ATOM 879 N N . PRO A 1 123 ? -19.219 -50.625 -20.469 1 90.19 123 PRO A N 1
ATOM 880 C CA . PRO A 1 123 ? -18.469 -51.188 -19.344 1 90.19 123 PRO A CA 1
ATOM 881 C C . PRO A 1 123 ? -17.703 -52.469 -19.734 1 90.19 123 PRO A C 1
ATOM 883 O O . PRO A 1 123 ? -18.266 -53.344 -20.391 1 90.19 123 PRO A O 1
ATOM 886 N N . GLY A 1 124 ? -16.469 -52.531 -19.375 1 89.44 124 GLY A N 1
ATOM 887 C CA . GLY A 1 124 ? -15.641 -53.656 -19.719 1 89.44 124 GLY A CA 1
ATOM 888 C C . GLY A 1 124 ? -14.648 -53.375 -20.828 1 89.44 124 GLY A C 1
ATOM 889 O O . GLY A 1 124 ? -13.633 -54.062 -20.953 1 89.44 124 GLY A O 1
ATOM 890 N N . ASP A 1 125 ? -15 -52.406 -21.672 1 91.38 125 ASP A N 1
ATOM 891 C CA . ASP A 1 125 ? -14.07 -52 -22.734 1 91.38 125 ASP A CA 1
ATOM 892 C C . ASP A 1 125 ? -12.758 -51.5 -22.125 1 91.38 125 ASP A C 1
ATOM 894 O O . ASP A 1 125 ? -12.734 -50.938 -21.031 1 91.38 125 ASP A O 1
ATOM 898 N N . ARG A 1 126 ? -11.711 -51.812 -22.828 1 92.19 126 ARG A N 1
ATOM 899 C CA . ARG A 1 126 ? -10.398 -51.312 -22.422 1 92.19 126 ARG A CA 1
ATOM 900 C C . ARG A 1 126 ? -9.852 -50.312 -23.438 1 92.19 126 ARG A C 1
ATOM 902 O O . ARG A 1 126 ? -9.414 -50.688 -24.531 1 92.19 126 ARG A O 1
ATOM 909 N N . VAL A 1 127 ? -9.766 -49.125 -23.062 1 91.19 127 VAL A N 1
ATOM 910 C CA . VAL A 1 127 ? -9.312 -48.062 -23.922 1 91.19 127 VAL A CA 1
ATOM 911 C C . VAL A 1 127 ? -7.805 -47.875 -23.781 1 91.19 127 VAL A C 1
ATOM 913 O O . VAL A 1 127 ? -7.281 -47.844 -22.656 1 91.19 127 VAL A O 1
ATOM 916 N N . ALA A 1 128 ? -7.102 -47.719 -24.922 1 85.44 128 ALA A N 1
ATOM 917 C CA . ALA A 1 128 ? -5.652 -47.562 -24.969 1 85.44 128 ALA A CA 1
ATOM 918 C C . ALA A 1 128 ? -4.961 -48.688 -24.203 1 85.44 128 ALA A C 1
ATOM 920 O O . ALA A 1 128 ? -3.93 -48.469 -23.562 1 85.44 128 ALA A O 1
ATOM 921 N N . GLY A 1 129 ? -5.664 -49.75 -24.016 1 83.75 129 GLY A N 1
ATOM 922 C CA . GLY A 1 129 ? -5.098 -50.969 -23.484 1 83.75 129 GLY A CA 1
ATOM 923 C C . GLY A 1 129 ? -5.195 -51.062 -21.984 1 83.75 129 GLY A C 1
ATOM 924 O O . GLY A 1 129 ? -5.047 -52.156 -21.406 1 83.75 129 GLY A O 1
ATOM 925 N N . HIS A 1 130 ? -5.496 -49.938 -21.312 1 82.12 130 HIS A N 1
ATOM 926 C CA . HIS A 1 130 ? -5.375 -50.125 -19.859 1 82.12 130 HIS A CA 1
ATOM 927 C C . HIS A 1 130 ? -6.434 -49.312 -19.125 1 82.12 130 HIS A C 1
ATOM 929 O O . HIS A 1 130 ? -6.555 -49.406 -17.906 1 82.12 130 HIS A O 1
ATOM 935 N N . TYR A 1 131 ? -7.223 -48.531 -19.766 1 93 131 TYR A N 1
ATOM 936 C CA . TYR A 1 131 ? -8.344 -47.906 -19.094 1 93 131 TYR A CA 1
ATOM 937 C C . TYR A 1 131 ? -9.609 -48.75 -19.203 1 93 131 TYR A C 1
ATOM 939 O O . TYR A 1 131 ? -10.266 -48.719 -20.25 1 93 131 TYR A O 1
ATOM 947 N N . ALA A 1 132 ? -9.914 -49.344 -18.109 1 93.38 132 ALA A N 1
ATOM 948 C CA . ALA A 1 132 ? -11.094 -50.219 -18.109 1 93.38 132 ALA A CA 1
ATOM 949 C C . ALA A 1 132 ? -12.352 -49.406 -17.797 1 93.38 132 ALA A C 1
ATOM 951 O O . ALA A 1 132 ? -12.492 -48.875 -16.688 1 93.38 132 ALA A O 1
ATOM 952 N N . VAL A 1 133 ? -13.273 -49.344 -18.719 1 93.25 133 VAL A N 1
ATOM 953 C CA . VAL A 1 133 ? -14.5 -48.562 -18.562 1 93.25 133 VAL A CA 1
ATOM 954 C C . VAL A 1 133 ? -15.406 -49.219 -17.531 1 93.25 133 VAL A C 1
ATOM 956 O O . VAL A 1 133 ? -15.719 -50.406 -17.641 1 93.25 133 VAL A O 1
ATOM 959 N N . LEU A 1 134 ? -15.781 -48.469 -16.516 1 91.06 134 LEU A N 1
ATOM 960 C CA . LEU A 1 134 ? -16.625 -48.969 -15.438 1 91.06 134 LEU A CA 1
ATOM 961 C C . LEU A 1 134 ? -18.094 -48.625 -15.695 1 91.06 134 LEU A C 1
ATOM 963 O O . LEU A 1 134 ? -18.984 -49.375 -15.281 1 91.06 134 LEU A O 1
ATOM 967 N N . GLY A 1 135 ? -18.312 -47.438 -16.266 1 91.06 135 GLY A N 1
ATOM 968 C CA . GLY A 1 135 ? -19.688 -47 -16.5 1 91.06 135 GLY A CA 1
ATOM 969 C C . GLY A 1 135 ? -19.797 -45.594 -17.062 1 91.06 135 GLY A C 1
ATOM 970 O O . GLY A 1 135 ? -18.812 -45.062 -17.547 1 91.06 135 GLY A O 1
ATOM 971 N N . TYR A 1 136 ? -21.094 -45.156 -17.031 1 87.38 136 TYR A N 1
ATOM 972 C CA . TYR A 1 136 ? -21.453 -43.844 -17.625 1 87.38 136 TYR A CA 1
ATOM 973 C C . TYR A 1 136 ? -21.656 -42.812 -16.531 1 87.38 136 TYR A C 1
ATOM 975 O O . TYR A 1 136 ? -22.422 -43.031 -15.594 1 87.38 136 TYR A O 1
ATOM 983 N N . LEU A 1 137 ? -20.938 -41.719 -16.625 1 86.06 137 LEU A N 1
ATOM 984 C CA . LEU A 1 137 ? -21.062 -40.625 -15.648 1 86.06 137 LEU A CA 1
ATOM 985 C C . LEU A 1 137 ? -22.078 -39.594 -16.109 1 86.06 137 LEU A C 1
ATOM 987 O O . LEU A 1 137 ? -22.859 -39.094 -15.297 1 86.06 137 LEU A O 1
ATOM 991 N N . ALA A 1 138 ? -22 -39.188 -17.375 1 78.44 138 ALA A N 1
ATOM 992 C CA . ALA A 1 138 ? -22.875 -38.125 -17.875 1 78.44 138 ALA A CA 1
ATOM 993 C C . ALA A 1 138 ? -22.938 -38.156 -19.406 1 78.44 138 ALA A C 1
ATOM 995 O O . ALA A 1 138 ? -22.156 -38.844 -20.062 1 78.44 138 ALA A O 1
ATOM 996 N N . VAL A 1 139 ? -23.984 -37.625 -19.812 1 66.94 139 VAL A N 1
ATOM 997 C CA . VAL A 1 139 ? -24.094 -37.375 -21.25 1 66.94 139 VAL A CA 1
ATOM 998 C C . VAL A 1 139 ? -23.875 -35.875 -21.531 1 66.94 139 VAL A C 1
ATOM 1000 O O . VAL A 1 139 ? -24.562 -35.031 -20.953 1 66.94 139 VAL A O 1
ATOM 1003 N N . GLY A 1 140 ? -22.766 -35.562 -22.031 1 59.72 140 GLY A N 1
ATOM 1004 C CA . GLY A 1 140 ? -22.531 -34.156 -22.328 1 59.72 140 GLY A CA 1
ATOM 1005 C C . GLY A 1 140 ? -22.844 -33.781 -23.766 1 59.72 140 GLY A C 1
ATOM 1006 O O . GLY A 1 140 ? -23.375 -34.594 -24.516 1 59.72 140 GLY A O 1
ATOM 1007 N N . GLY A 1 141 ? -22.859 -32.5 -24.188 1 54.5 141 GLY A N 1
ATOM 1008 C CA . GLY A 1 141 ? -23.125 -32 -25.531 1 54.5 141 GLY A CA 1
ATOM 1009 C C . GLY A 1 141 ? -22.266 -32.656 -26.594 1 54.5 141 GLY A C 1
ATOM 1010 O O . GLY A 1 141 ? -22.703 -32.844 -27.734 1 54.5 141 GLY A O 1
ATOM 1011 N N . HIS A 1 142 ? -21.047 -33.031 -26.266 1 55.72 142 HIS A N 1
ATOM 1012 C CA . HIS A 1 142 ? -20.156 -33.531 -27.297 1 55.72 142 HIS A CA 1
ATOM 1013 C C . HIS A 1 142 ? -19.891 -35.031 -27.109 1 55.72 142 HIS A C 1
ATOM 1015 O O . HIS A 1 142 ? -18.969 -35.594 -27.719 1 55.72 142 HIS A O 1
ATOM 1021 N N . GLY A 1 143 ? -20.703 -35.625 -26.266 1 66.38 143 GLY A N 1
ATOM 1022 C CA . GLY A 1 143 ? -20.531 -37.062 -26.141 1 66.38 143 GLY A CA 1
ATOM 1023 C C . GLY A 1 143 ? -20.641 -37.594 -24.719 1 66.38 143 GLY A C 1
ATOM 1024 O O . GLY A 1 143 ? -21.125 -36.844 -23.844 1 66.38 143 GLY A O 1
ATOM 1025 N N . TRP A 1 144 ? -20.438 -38.875 -24.516 1 77.31 144 TRP A N 1
ATOM 1026 C CA . TRP A 1 144 ? -20.562 -39.531 -23.219 1 77.31 144 TRP A CA 1
ATOM 1027 C C . TRP A 1 144 ? -19.297 -39.344 -22.391 1 77.31 144 TRP A C 1
ATOM 1029 O O . TRP A 1 144 ? -18.188 -39.281 -22.938 1 77.31 144 TRP A O 1
ATOM 1039 N N . VAL A 1 145 ? -19.5 -39.219 -21.156 1 87.75 145 VAL A N 1
ATOM 1040 C CA . VAL A 1 145 ? -18.438 -39.188 -20.172 1 87.75 145 VAL A CA 1
ATOM 1041 C C . VAL A 1 145 ? -18.422 -40.531 -19.406 1 87.75 145 VAL A C 1
ATOM 1043 O O . VAL A 1 145 ? -19.453 -40.938 -18.875 1 87.75 145 VAL A O 1
ATOM 1046 N N . TYR A 1 146 ? -17.25 -41.125 -19.391 1 90 146 TYR A N 1
ATOM 1047 C CA . TYR A 1 146 ? -17.141 -42.469 -18.812 1 90 146 TYR A CA 1
ATOM 1048 C C . TYR A 1 146 ? -16.234 -42.469 -17.578 1 90 146 TYR A C 1
ATOM 1050 O O . TYR A 1 146 ? -15.219 -41.781 -17.562 1 90 146 TYR A O 1
ATOM 1058 N N . LEU A 1 147 ? -16.672 -43.25 -16.609 1 92.88 147 LEU A N 1
ATOM 1059 C CA . LEU A 1 147 ? -15.75 -43.562 -15.531 1 92.88 147 LEU A CA 1
ATOM 1060 C C . LEU A 1 147 ? -14.914 -44.781 -15.891 1 92.88 147 LEU A C 1
ATOM 1062 O O . LEU A 1 147 ? -15.43 -45.781 -16.438 1 92.88 147 LEU A O 1
ATOM 1066 N N . ALA A 1 148 ? -13.609 -44.656 -15.695 1 93.19 148 ALA A N 1
ATOM 1067 C CA . ALA A 1 148 ? -12.711 -45.75 -15.992 1 93.19 148 ALA A CA 1
ATOM 1068 C C . ALA A 1 148 ? -11.688 -45.938 -14.875 1 93.19 148 ALA A C 1
ATOM 1070 O O . ALA A 1 148 ? -11.477 -45.031 -14.062 1 93.19 148 ALA A O 1
ATOM 1071 N N . GLU A 1 149 ? -11.172 -47.125 -14.828 1 89.81 149 GLU A N 1
ATOM 1072 C CA . GLU A 1 149 ? -10.062 -47.438 -13.922 1 89.81 149 GLU A CA 1
ATOM 1073 C C . GLU A 1 149 ? -8.766 -47.656 -14.695 1 89.81 149 GLU A C 1
ATOM 1075 O O . GLU A 1 149 ? -8.727 -48.375 -15.695 1 89.81 149 GLU A O 1
ATOM 1080 N N . ASP A 1 150 ? -7.809 -46.938 -14.328 1 85.06 150 ASP A N 1
ATOM 1081 C CA . ASP A 1 150 ? -6.48 -47.219 -14.859 1 85.06 150 ASP A CA 1
ATOM 1082 C C . ASP A 1 150 ? -5.918 -48.531 -14.266 1 85.06 150 ASP A C 1
ATOM 1084 O O . ASP A 1 150 ? -5.496 -48.531 -13.109 1 85.06 150 ASP A O 1
ATOM 1088 N N . THR A 1 151 ? -5.871 -49.5 -15 1 81.5 151 THR A N 1
ATOM 1089 C CA . THR A 1 151 ? -5.535 -50.812 -14.492 1 81.5 151 THR A CA 1
ATOM 1090 C C . THR A 1 151 ? -4.047 -50.906 -14.156 1 81.5 151 THR A C 1
ATOM 1092 O O . THR A 1 151 ? -3.607 -51.844 -13.492 1 81.5 151 THR A O 1
ATOM 1095 N N . ARG A 1 152 ? -3.422 -49.969 -14.656 1 68.62 152 ARG A N 1
ATOM 1096 C CA . ARG A 1 152 ? -1.993 -49.969 -14.359 1 68.62 152 ARG A CA 1
ATOM 1097 C C . ARG A 1 152 ? -1.726 -49.406 -12.961 1 68.62 152 ARG A C 1
ATOM 1099 O O . ARG A 1 152 ? -0.654 -49.656 -12.391 1 68.62 152 ARG A O 1
ATOM 1106 N N . VAL A 1 153 ? -2.613 -48.688 -12.484 1 68.62 153 VAL A N 1
ATOM 1107 C CA . VAL A 1 153 ? -2.518 -48.125 -11.141 1 68.62 153 VAL A CA 1
ATOM 1108 C C . VAL A 1 153 ? -3.73 -48.531 -10.32 1 68.62 153 VAL A C 1
ATOM 1110 O O . VAL A 1 153 ? -4.848 -48.062 -10.57 1 68.62 153 VAL A O 1
ATOM 1113 N N . PRO A 1 154 ? -3.414 -49.438 -9.352 1 67.88 154 PRO A N 1
ATOM 1114 C CA . PRO A 1 154 ? -4.555 -49.938 -8.586 1 67.88 154 PRO A CA 1
ATOM 1115 C C . PRO A 1 154 ? -5.355 -48.844 -7.906 1 67.88 154 PRO A C 1
ATOM 1117 O O . PRO A 1 154 ? -4.781 -48 -7.211 1 67.88 154 PRO A O 1
ATOM 1120 N N . GLY A 1 155 ? -6.656 -48.781 -8.195 1 73.25 155 GLY A N 1
ATOM 1121 C CA . GLY A 1 155 ? -7.566 -47.906 -7.488 1 73.25 155 GLY A CA 1
ATOM 1122 C C . GLY A 1 155 ? -7.672 -46.531 -8.117 1 73.25 155 GLY A C 1
ATOM 1123 O O . GLY A 1 155 ? -8.422 -45.656 -7.637 1 73.25 155 GLY A O 1
ATOM 1124 N N . LEU A 1 156 ? -6.941 -46.344 -9.172 1 81.56 156 LEU A N 1
ATOM 1125 C CA . LEU A 1 156 ? -6.984 -45.031 -9.805 1 81.56 156 LEU A CA 1
ATOM 1126 C C . LEU A 1 156 ? -8.109 -44.938 -10.828 1 81.56 156 LEU A C 1
ATOM 1128 O O . LEU A 1 156 ? -8.125 -45.688 -11.805 1 81.56 156 LEU A O 1
ATOM 1132 N N . HIS A 1 157 ? -8.992 -44.062 -10.477 1 88.19 157 HIS A N 1
ATOM 1133 C CA . HIS A 1 157 ? -10.109 -43.844 -11.391 1 88.19 157 HIS A CA 1
ATOM 1134 C C . HIS A 1 157 ? -9.875 -42.594 -12.234 1 88.19 157 HIS A C 1
ATOM 1136 O O . HIS A 1 157 ? -9.32 -41.594 -11.75 1 88.19 157 HIS A O 1
ATOM 1142 N N . VAL A 1 158 ? -10.281 -42.656 -13.484 1 90.69 158 VAL A N 1
ATOM 1143 C CA . VAL A 1 158 ? -10.172 -41.531 -14.414 1 90.69 158 VAL A CA 1
ATOM 1144 C C . VAL A 1 158 ? -11.484 -41.375 -15.18 1 90.69 158 VAL A C 1
ATOM 1146 O O . VAL A 1 158 ? -12.367 -42.219 -15.102 1 90.69 158 VAL A O 1
ATOM 1149 N N . VAL A 1 159 ? -11.625 -40.25 -15.805 1 91.69 159 VAL A N 1
ATOM 1150 C CA . VAL A 1 159 ? -12.781 -39.969 -16.641 1 91.69 159 VAL A CA 1
ATOM 1151 C C . VAL A 1 159 ? -12.359 -39.906 -18.109 1 91.69 159 VAL A C 1
ATOM 1153 O O . VAL A 1 159 ? -11.32 -39.344 -18.438 1 91.69 159 VAL A O 1
ATOM 1156 N N . LEU A 1 160 ? -13.078 -40.531 -18.953 1 90.31 160 LEU A N 1
ATOM 1157 C CA . LEU A 1 160 ? -12.867 -40.5 -20.391 1 90.31 160 LEU A CA 1
ATOM 1158 C C . LEU A 1 160 ? -13.977 -39.688 -21.078 1 90.31 160 LEU A C 1
ATOM 1160 O O . LEU A 1 160 ? -15.156 -39.969 -20.859 1 90.31 160 LEU A O 1
ATOM 1164 N N . LYS A 1 161 ? -13.609 -38.75 -21.828 1 87.06 161 LYS A N 1
ATOM 1165 C CA . LYS A 1 161 ? -14.57 -38 -22.625 1 87.06 161 LYS A CA 1
ATOM 1166 C C . LYS A 1 161 ? -14.18 -38 -24.094 1 87.06 161 LYS A C 1
ATOM 1168 O O . LYS A 1 161 ? -13.055 -37.625 -24.453 1 87.06 161 LYS A O 1
ATOM 1173 N N . GLY A 1 162 ? -15.07 -38.469 -24.859 1 77.62 162 GLY A N 1
ATOM 1174 C CA . GLY A 1 162 ? -14.836 -38.531 -26.297 1 77.62 162 GLY A CA 1
ATOM 1175 C C . GLY A 1 162 ? -14.805 -37.156 -26.953 1 77.62 162 GLY A C 1
ATOM 1176 O O . GLY A 1 162 ? -15.562 -36.281 -26.578 1 77.62 162 GLY A O 1
ATOM 1177 N N . LEU A 1 163 ? -13.672 -36.969 -27.828 1 63.38 163 LEU A N 1
ATOM 1178 C CA . LEU A 1 163 ? -13.562 -35.719 -28.578 1 63.38 163 LEU A CA 1
ATOM 1179 C C . LEU A 1 163 ? -14.367 -35.781 -29.875 1 63.38 163 LEU A C 1
ATOM 1181 O O . LEU A 1 163 ? -14.359 -36.812 -30.547 1 63.38 163 LEU A O 1
ATOM 1185 N N . ILE A 1 164 ? -15.453 -35.094 -30 1 48.66 164 ILE A N 1
ATOM 1186 C CA . ILE A 1 164 ? -16.219 -35.156 -31.234 1 48.66 164 ILE A CA 1
ATOM 1187 C C . ILE A 1 164 ? -15.312 -34.844 -32.438 1 48.66 164 ILE A C 1
ATOM 1189 O O . ILE A 1 164 ? -14.625 -33.812 -32.438 1 48.66 164 ILE A O 1
ATOM 1193 N N . ASN A 1 165 ? -14.789 -35.812 -33.062 1 45.06 165 ASN A N 1
ATOM 1194 C CA . ASN A 1 165 ? -14.008 -35.781 -34.312 1 45.06 165 ASN A CA 1
ATOM 1195 C C . ASN A 1 165 ? -14.586 -34.781 -35.312 1 45.06 165 ASN A C 1
ATOM 1197 O O . ASN A 1 165 ? -15.75 -34.875 -35.688 1 45.06 165 ASN A O 1
ATOM 1201 N N . THR A 1 166 ? -14.109 -33.5 -35.281 1 44.06 166 THR A N 1
ATOM 1202 C CA . THR A 1 166 ? -14.508 -32.719 -36.469 1 44.06 166 THR A CA 1
ATOM 1203 C C . THR A 1 166 ? -13.883 -33.312 -37.719 1 44.06 166 THR A C 1
ATOM 1205 O O . THR A 1 166 ? -12.773 -33.875 -37.688 1 44.06 166 THR A O 1
ATOM 1208 N N . GLY A 1 167 ? -14.578 -33.812 -38.625 1 42.03 167 GLY A N 1
ATOM 1209 C CA . GLY A 1 167 ? -14.148 -34.281 -39.938 1 42.03 167 GLY A CA 1
ATOM 1210 C C . GLY A 1 167 ? -12.992 -33.469 -40.5 1 42.03 167 GLY A C 1
ATOM 1211 O O . GLY A 1 167 ? -12.469 -33.812 -41.562 1 42.03 167 GLY A O 1
ATOM 1212 N N . ASP A 1 168 ? -12.695 -32.312 -40.094 1 39.25 168 ASP A N 1
ATOM 1213 C CA . ASP A 1 168 ? -11.672 -31.5 -40.75 1 39.25 168 ASP A CA 1
ATOM 1214 C C . ASP A 1 168 ? -10.32 -31.672 -40.062 1 39.25 168 ASP A C 1
ATOM 1216 O O . ASP A 1 168 ? -10.211 -31.516 -38.844 1 39.25 168 ASP A O 1
ATOM 1220 N N . ALA A 1 169 ? -9.391 -32.219 -40.781 1 42.34 169 ALA A N 1
ATOM 1221 C CA . ALA A 1 169 ? -8.008 -32.5 -40.375 1 42.34 169 ALA A CA 1
ATOM 1222 C C . ALA A 1 169 ? -7.406 -31.281 -39.656 1 42.34 169 ALA A C 1
ATOM 1224 O O . ALA A 1 169 ? -6.676 -31.438 -38.688 1 42.34 169 ALA A O 1
ATOM 1225 N N . VAL A 1 170 ? -7.602 -30.172 -40.188 1 42 170 VAL A N 1
ATOM 1226 C CA . VAL A 1 170 ? -7.047 -28.938 -39.594 1 42 170 VAL A CA 1
ATOM 1227 C C . VAL A 1 170 ? -7.621 -28.719 -38.188 1 42 170 VAL A C 1
ATOM 1229 O O . VAL A 1 170 ? -6.887 -28.375 -37.281 1 42 170 VAL A O 1
ATOM 1232 N N . ALA A 1 171 ? -8.805 -29.016 -38.125 1 47.78 171 ALA A N 1
ATOM 1233 C CA . ALA A 1 171 ? -9.492 -28.859 -36.844 1 47.78 171 ALA A CA 1
ATOM 1234 C C . ALA A 1 171 ? -8.984 -29.875 -35.844 1 47.78 171 ALA A C 1
ATOM 1236 O O . ALA A 1 171 ? -8.844 -29.547 -34.656 1 47.78 171 ALA A O 1
ATOM 1237 N N . ARG A 1 172 ? -8.562 -30.922 -36.312 1 48.47 172 ARG A N 1
ATOM 1238 C CA . ARG A 1 172 ? -8.016 -31.969 -35.469 1 48.47 172 ARG A CA 1
ATOM 1239 C C . ARG A 1 172 ? -6.656 -31.578 -34.906 1 48.47 172 ARG A C 1
ATOM 1241 O O . ARG A 1 172 ? -6.375 -31.797 -33.75 1 48.47 172 ARG A O 1
ATOM 1248 N N . ARG A 1 173 ? -5.859 -31.125 -35.844 1 45.62 173 ARG A N 1
ATOM 1249 C CA . ARG A 1 173 ? -4.527 -30.734 -35.406 1 45.62 173 ARG A CA 1
ATOM 1250 C C . ARG A 1 173 ? -4.602 -29.625 -34.375 1 45.62 173 ARG A C 1
ATOM 1252 O O . ARG A 1 173 ? -3.887 -29.656 -33.375 1 45.62 173 ARG A O 1
ATOM 1259 N N . ALA A 1 174 ? -5.332 -28.672 -34.719 1 50.78 174 ALA A N 1
ATOM 1260 C CA . ALA A 1 174 ? -5.488 -27.562 -33.781 1 50.78 174 ALA A CA 1
ATOM 1261 C C . ALA A 1 174 ? -6.023 -28.047 -32.438 1 50.78 174 ALA A C 1
ATOM 1263 O O . ALA A 1 174 ? -5.586 -27.594 -31.375 1 50.78 174 ALA A O 1
ATOM 1264 N N . ALA A 1 175 ? -6.75 -29.031 -32.594 1 52.25 175 ALA A N 1
ATOM 1265 C CA . ALA A 1 175 ? -7.352 -29.625 -31.422 1 52.25 175 ALA A CA 1
ATOM 1266 C C . ALA A 1 175 ? -6.312 -30.375 -30.594 1 52.25 175 ALA A C 1
ATOM 1268 O O . ALA A 1 175 ? -6.332 -30.328 -29.359 1 52.25 175 ALA A O 1
ATOM 1269 N N . VAL A 1 176 ? -5.445 -30.984 -31.359 1 47.97 176 VAL A N 1
ATOM 1270 C CA . VAL A 1 176 ? -4.402 -31.75 -30.688 1 47.97 176 VAL A CA 1
ATOM 1271 C C . VAL A 1 176 ? -3.469 -30.797 -29.938 1 47.97 176 VAL A C 1
ATOM 1273 O O . VAL A 1 176 ? -3.098 -31.047 -28.797 1 47.97 176 VAL A O 1
ATOM 1276 N N . GLU A 1 177 ? -3.049 -29.812 -30.641 1 49.22 177 GLU A N 1
ATOM 1277 C CA . GLU A 1 177 ? -2.141 -28.859 -30.031 1 49.22 177 GLU A CA 1
ATOM 1278 C C . GLU A 1 177 ? -2.785 -28.188 -28.812 1 49.22 177 GLU A C 1
ATOM 1280 O O . GLU A 1 177 ? -2.131 -27.984 -27.781 1 49.22 177 GLU A O 1
ATOM 1285 N N . GLU A 1 178 ? -3.973 -27.938 -29.062 1 54.34 178 GLU A N 1
ATOM 1286 C CA . GLU A 1 178 ? -4.715 -27.328 -27.953 1 54.34 178 GLU A CA 1
ATOM 1287 C C . GLU A 1 178 ? -4.84 -28.281 -26.781 1 54.34 178 GLU A C 1
ATOM 1289 O O . GLU A 1 178 ? -4.688 -27.875 -25.625 1 54.34 178 GLU A O 1
ATOM 1294 N N . ARG A 1 179 ? -4.906 -29.516 -27.234 1 56.12 179 ARG A N 1
ATOM 1295 C CA . ARG A 1 179 ? -5.062 -30.547 -26.219 1 56.12 179 ARG A CA 1
ATOM 1296 C C . ARG A 1 179 ? -3.766 -30.75 -25.453 1 56.12 179 ARG A C 1
ATOM 1298 O O . ARG A 1 179 ? -3.789 -30.938 -24.234 1 56.12 179 ARG A O 1
ATOM 1305 N N . ARG A 1 180 ? -2.775 -30.688 -26.188 1 54.28 180 ARG A N 1
ATOM 1306 C CA . ARG A 1 180 ? -1.488 -30.828 -25.5 1 54.28 180 ARG A CA 1
ATOM 1307 C C . ARG A 1 180 ? -1.256 -29.688 -24.516 1 54.28 180 ARG A C 1
ATOM 1309 O O . ARG A 1 180 ? -0.713 -29.906 -23.438 1 54.28 180 ARG A O 1
ATOM 1316 N N . SER A 1 181 ? -1.849 -28.703 -24.938 1 62.81 181 SER A N 1
ATOM 1317 C CA . SER A 1 181 ? -1.667 -27.531 -24.078 1 62.81 181 SER A CA 1
ATOM 1318 C C . SER A 1 181 ? -2.473 -27.656 -22.797 1 62.81 181 SER A C 1
ATOM 1320 O O . SER A 1 181 ? -2.045 -27.188 -21.734 1 62.81 181 SER A O 1
ATOM 1322 N N . LEU A 1 182 ? -3.463 -28.5 -22.938 1 75.06 182 LEU A N 1
ATOM 1323 C CA . LEU A 1 182 ? -4.348 -28.609 -21.781 1 75.06 182 LEU A CA 1
ATOM 1324 C C . LEU A 1 182 ? -3.73 -29.516 -20.719 1 75.06 182 LEU A C 1
ATOM 1326 O O . LEU A 1 182 ? -4.035 -29.375 -19.531 1 75.06 182 LEU A O 1
ATOM 1330 N N . THR A 1 183 ? -2.9 -30.391 -21.141 1 68.19 183 THR A N 1
ATOM 1331 C CA . THR A 1 183 ? -2.268 -31.297 -20.203 1 68.19 183 THR A CA 1
ATOM 1332 C C . THR A 1 183 ? -1.271 -30.547 -19.312 1 68.19 183 THR A C 1
ATOM 1334 O O . THR A 1 183 ? -0.86 -31.062 -18.266 1 68.19 183 THR A O 1
ATOM 1337 N N . THR A 1 184 ? -1.068 -29.344 -19.719 1 64.44 184 THR A N 1
ATOM 1338 C CA . THR A 1 184 ? -0.079 -28.562 -18.984 1 64.44 184 THR A CA 1
ATOM 1339 C C . THR A 1 184 ? -0.75 -27.719 -17.906 1 64.44 184 THR A C 1
ATOM 1341 O O . THR A 1 184 ? -0.074 -27.141 -17.062 1 64.44 184 THR A O 1
ATOM 1344 N N . LEU A 1 185 ? -2.029 -27.75 -17.969 1 74.44 185 LEU A N 1
ATOM 1345 C CA . LEU A 1 185 ? -2.756 -26.938 -17 1 74.44 185 LEU A CA 1
ATOM 1346 C C . LEU A 1 185 ? -2.805 -27.625 -15.641 1 74.44 185 LEU A C 1
ATOM 1348 O O . LEU A 1 185 ? -3.234 -28.781 -15.531 1 74.44 185 LEU A O 1
ATOM 1352 N N . HIS A 1 186 ? -2.26 -26.969 -14.641 1 64.88 186 HIS A N 1
ATOM 1353 C CA . HIS A 1 186 ? -2.297 -27.484 -13.281 1 64.88 186 HIS A CA 1
ATOM 1354 C C . HIS A 1 186 ? -2.787 -26.438 -12.297 1 64.88 186 HIS A C 1
ATOM 1356 O O . HIS A 1 186 ? -2.045 -25.5 -11.953 1 64.88 186 HIS A O 1
ATOM 1362 N N . HIS A 1 187 ? -3.883 -26.531 -11.859 1 78.88 187 HIS A N 1
ATOM 1363 C CA . HIS A 1 187 ? -4.508 -25.656 -10.883 1 78.88 187 HIS A CA 1
ATOM 1364 C C . HIS A 1 187 ? -5.414 -26.438 -9.938 1 78.88 187 HIS A C 1
ATOM 1366 O O . HIS A 1 187 ? -6.109 -27.359 -10.367 1 78.88 187 HIS A O 1
ATOM 1372 N N . ARG A 1 188 ? -5.426 -26.125 -8.672 1 76.06 188 ARG A N 1
ATOM 1373 C CA . ARG A 1 188 ? -6.164 -26.844 -7.633 1 76.06 188 ARG A CA 1
ATOM 1374 C C . ARG A 1 188 ? -7.648 -26.922 -7.98 1 76.06 188 ARG A C 1
ATOM 1376 O O . ARG A 1 188 ? -8.305 -27.922 -7.676 1 76.06 188 ARG A O 1
ATOM 1383 N N . ASP A 1 189 ? -8.172 -25.906 -8.656 1 91 189 ASP A N 1
ATOM 1384 C CA . ASP A 1 189 ? -9.617 -25.828 -8.883 1 91 189 ASP A CA 1
ATOM 1385 C C . ASP A 1 189 ? -9.961 -26.125 -10.336 1 91 189 ASP A C 1
ATOM 1387 O O . ASP A 1 189 ? -11.07 -25.844 -10.789 1 91 189 ASP A O 1
ATOM 1391 N N . ILE A 1 190 ? -9.008 -26.609 -11.102 1 91.19 190 ILE A N 1
ATOM 1392 C CA . ILE A 1 190 ? -9.234 -27.031 -12.477 1 91.19 190 ILE A CA 1
ATOM 1393 C C . ILE A 1 190 ? -8.938 -28.516 -12.617 1 91.19 190 ILE A C 1
ATOM 1395 O O . ILE A 1 190 ? -7.895 -29 -12.156 1 91.19 190 ILE A O 1
ATOM 1399 N N . VAL A 1 191 ? -9.812 -29.188 -13.195 1 91.56 191 VAL A N 1
ATOM 1400 C CA . VAL A 1 191 ? -9.641 -30.625 -13.383 1 91.56 191 VAL A CA 1
ATOM 1401 C C . VAL A 1 191 ? -8.344 -30.906 -14.133 1 91.56 191 VAL A C 1
ATOM 1403 O O . VAL A 1 191 ? -8.008 -30.188 -15.086 1 91.56 191 VAL A O 1
ATOM 1406 N N . ARG A 1 192 ? -7.703 -31.875 -13.758 1 82.69 192 ARG A N 1
ATOM 1407 C CA . ARG A 1 192 ? -6.43 -32.219 -14.391 1 82.69 192 ARG A CA 1
ATOM 1408 C C . ARG A 1 192 ? -6.645 -33.094 -15.609 1 82.69 192 ARG A C 1
ATOM 1410 O O . ARG A 1 192 ? -7.34 -34.125 -15.539 1 82.69 192 ARG A O 1
ATOM 1417 N N . ILE A 1 193 ? -6.098 -32.656 -16.688 1 82.25 193 ILE A N 1
ATOM 1418 C CA . ILE A 1 193 ? -6.055 -33.5 -17.875 1 82.25 193 ILE A CA 1
ATOM 1419 C C . ILE A 1 193 ? -4.82 -34.406 -17.828 1 82.25 193 ILE A C 1
ATOM 1421 O O . ILE A 1 193 ? -3.693 -33.906 -17.734 1 82.25 193 ILE A O 1
ATOM 1425 N N . VAL A 1 194 ? -5.121 -35.625 -17.859 1 76.75 194 VAL A N 1
ATOM 1426 C CA . VAL A 1 194 ? -4.035 -36.594 -17.703 1 76.75 194 VAL A CA 1
ATOM 1427 C C . VAL A 1 194 ? -3.359 -36.844 -19.062 1 76.75 194 VAL A C 1
ATOM 1429 O O . VAL A 1 194 ? -2.135 -36.75 -19.172 1 76.75 194 VAL A O 1
ATOM 1432 N N . THR A 1 195 ? -4.117 -37.219 -20.016 1 74.5 195 THR A N 1
ATOM 1433 C CA . THR A 1 195 ? -3.58 -37.5 -21.344 1 74.5 195 THR A CA 1
ATOM 1434 C C . THR A 1 195 ? -4.703 -37.594 -22.375 1 74.5 195 THR A C 1
ATOM 1436 O O . THR A 1 195 ? -5.867 -37.344 -22.047 1 74.5 195 THR A O 1
ATOM 1439 N N . HIS A 1 196 ? -4.301 -37.75 -23.625 1 78.81 196 HIS A N 1
ATOM 1440 C CA . HIS A 1 196 ? -5.203 -38.031 -24.734 1 78.81 196 HIS A CA 1
ATOM 1441 C C . HIS A 1 196 ? -4.902 -39.406 -25.344 1 78.81 196 HIS A C 1
ATOM 1443 O O . HIS A 1 196 ? -3.736 -39.75 -25.531 1 78.81 196 HIS A O 1
ATOM 1449 N N . VAL A 1 197 ? -5.961 -40.125 -25.5 1 79.94 197 VAL A N 1
ATOM 1450 C CA . VAL A 1 197 ? -5.75 -41.469 -26.062 1 79.94 197 VAL A CA 1
ATOM 1451 C C . VAL A 1 197 ? -6.699 -41.688 -27.234 1 79.94 197 VAL A C 1
ATOM 1453 O O . VAL A 1 197 ? -7.688 -40.969 -27.391 1 79.94 197 VAL A O 1
ATOM 1456 N N . GLN A 1 198 ? -6.336 -42.625 -28.062 1 81.31 198 GLN A N 1
ATOM 1457 C CA . GLN A 1 198 ? -7.188 -43.031 -29.172 1 81.31 198 GLN A CA 1
ATOM 1458 C C . GLN A 1 198 ? -7.699 -44.469 -28.969 1 81.31 198 GLN A C 1
ATOM 1460 O O . GLN A 1 198 ? -7.012 -45.312 -28.359 1 81.31 198 GLN A O 1
ATOM 1465 N N . HIS A 1 199 ? -8.867 -44.656 -29.344 1 84.69 199 HIS A N 1
ATOM 1466 C CA . HIS A 1 199 ? -9.469 -46 -29.234 1 84.69 199 HIS A CA 1
ATOM 1467 C C . HIS A 1 199 ? -10.305 -46.312 -30.469 1 84.69 199 HIS A C 1
ATOM 1469 O O . HIS A 1 199 ? -11.117 -45.5 -30.906 1 84.69 199 HIS A O 1
ATOM 1475 N N . GLN A 1 200 ? -9.984 -47.438 -31.031 1 82.12 200 GLN A N 1
ATOM 1476 C CA . GLN A 1 200 ? -10.758 -47.875 -32.188 1 82.12 200 GLN A CA 1
ATOM 1477 C C . GLN A 1 200 ? -11.867 -48.844 -31.75 1 82.12 200 GLN A C 1
ATOM 1479 O O . GLN A 1 200 ? -11.594 -49.938 -31.234 1 82.12 200 GLN A O 1
ATOM 1484 N N . VAL A 1 201 ? -13.031 -48.375 -31.844 1 74.56 201 VAL A N 1
ATOM 1485 C CA . VAL A 1 201 ? -14.18 -49.25 -31.562 1 74.56 201 VAL A CA 1
ATOM 1486 C C . VAL A 1 201 ? -14.43 -50.156 -32.75 1 74.56 201 VAL A C 1
ATOM 1488 O O . VAL A 1 201 ? -14.336 -49.75 -33.906 1 74.56 201 VAL A O 1
ATOM 1491 N N . PRO A 1 202 ? -14.664 -51.438 -32.469 1 71.62 202 PRO A N 1
ATOM 1492 C CA . PRO A 1 202 ? -14.953 -52.312 -33.562 1 71.62 202 PRO A CA 1
ATOM 1493 C C . PRO A 1 202 ? -16.109 -51.844 -34.438 1 71.62 202 PRO A C 1
ATOM 1495 O O . PRO A 1 202 ? -17.172 -51.5 -33.938 1 71.62 202 PRO A O 1
ATOM 1498 N N . GLY A 1 203 ? -15.906 -51.688 -35.719 1 66.25 203 GLY A N 1
ATOM 1499 C CA . GLY A 1 203 ? -16.938 -51.25 -36.656 1 66.25 203 GLY A CA 1
ATOM 1500 C C . GLY A 1 203 ? -16.75 -49.844 -37.156 1 66.25 203 GLY A C 1
ATOM 1501 O O . GLY A 1 203 ? -17.312 -49.469 -38.188 1 66.25 203 GLY A O 1
ATOM 1502 N N . ASP A 1 204 ? -16.078 -49.094 -36.312 1 71.81 204 ASP A N 1
ATOM 1503 C CA . ASP A 1 204 ? -15.859 -47.719 -36.75 1 71.81 204 ASP A CA 1
ATOM 1504 C C . ASP A 1 204 ? -14.688 -47.625 -37.719 1 71.81 204 ASP A C 1
ATOM 1506 O O . ASP A 1 204 ? -13.727 -48.406 -37.625 1 71.81 204 ASP A O 1
ATOM 1510 N N . ALA A 1 205 ? -14.812 -46.781 -38.688 1 68 205 ALA A N 1
ATOM 1511 C CA . ALA A 1 205 ? -13.789 -46.656 -39.719 1 68 205 ALA A CA 1
ATOM 1512 C C . ALA A 1 205 ? -12.547 -45.969 -39.188 1 68 205 ALA A C 1
ATOM 1514 O O . ALA A 1 205 ? -11.43 -46.219 -39.625 1 68 205 ALA A O 1
ATOM 1515 N N . GLU A 1 206 ? -12.812 -45.031 -38.25 1 74.06 206 GLU A N 1
ATOM 1516 C CA . GLU A 1 206 ? -11.68 -44.281 -37.719 1 74.06 206 GLU A CA 1
ATOM 1517 C C . GLU A 1 206 ? -11.656 -44.344 -36.188 1 74.06 206 GLU A C 1
ATOM 1519 O O . GLU A 1 206 ? -12.695 -44.469 -35.562 1 74.06 206 GLU A O 1
ATOM 1524 N N . PRO A 1 207 ? -10.477 -44.25 -35.656 1 78.69 207 PRO A N 1
ATOM 1525 C CA . PRO A 1 207 ? -10.367 -44.219 -34.188 1 78.69 207 PRO A CA 1
ATOM 1526 C C . PRO A 1 207 ? -10.938 -42.938 -33.594 1 78.69 207 PRO A C 1
ATOM 1528 O O . PRO A 1 207 ? -10.922 -41.875 -34.219 1 78.69 207 PRO A O 1
ATOM 1531 N N . THR A 1 208 ? -11.508 -43.125 -32.469 1 77.25 208 THR A N 1
ATOM 1532 C CA . THR A 1 208 ? -12.016 -41.969 -31.719 1 77.25 208 THR A CA 1
ATOM 1533 C C . THR A 1 208 ? -11.016 -41.531 -30.656 1 77.25 208 THR A C 1
ATOM 1535 O O . THR A 1 208 ? -10.43 -42.375 -29.969 1 77.25 208 THR A O 1
ATOM 1538 N N . GLY A 1 209 ? -10.828 -40.219 -30.562 1 79.19 209 GLY A N 1
ATOM 1539 C CA . GLY A 1 209 ? -9.977 -39.656 -29.516 1 79.19 209 GLY A CA 1
ATOM 1540 C C . GLY A 1 209 ? -10.703 -39.438 -28.219 1 79.19 209 GLY A C 1
ATOM 1541 O O . GLY A 1 209 ? -11.867 -39.062 -28.203 1 79.19 209 GLY A O 1
ATOM 1542 N N . TYR A 1 210 ? -10 -39.781 -27.062 1 84.44 210 TYR A N 1
ATOM 1543 C CA . TYR A 1 210 ? -10.539 -39.562 -25.719 1 84.44 210 TYR A CA 1
ATOM 1544 C C . TYR A 1 210 ? -9.578 -38.719 -24.875 1 84.44 210 TYR A C 1
ATOM 1546 O O . TYR A 1 210 ? -8.359 -38.938 -24.922 1 84.44 210 TYR A O 1
ATOM 1554 N N . ILE A 1 211 ? -10.195 -37.75 -24.219 1 84.44 211 ILE A N 1
ATOM 1555 C CA . ILE A 1 211 ? -9.438 -37.031 -23.188 1 84.44 211 ILE A CA 1
ATOM 1556 C C . ILE A 1 211 ? -9.539 -37.781 -21.859 1 84.44 211 ILE A C 1
ATOM 1558 O O . ILE A 1 211 ? -10.641 -38.188 -21.453 1 84.44 211 ILE A O 1
ATOM 1562 N N . VAL A 1 212 ? -8.391 -38.094 -21.281 1 85.62 212 VAL A N 1
ATOM 1563 C CA . VAL A 1 212 ? -8.344 -38.719 -19.969 1 85.62 212 VAL A CA 1
ATOM 1564 C C . VAL A 1 212 ? -8.133 -37.688 -18.891 1 85.62 212 VAL A C 1
ATOM 1566 O O . VAL A 1 212 ? -7.172 -36.906 -18.953 1 85.62 212 VAL A O 1
ATOM 1569 N N . MET A 1 213 ? -9.039 -37.625 -17.938 1 89.31 213 MET A N 1
ATOM 1570 C CA . MET A 1 213 ? -8.93 -36.625 -16.891 1 89.31 213 MET A CA 1
ATOM 1571 C C . MET A 1 213 ? -9.148 -37.25 -15.516 1 89.31 213 MET A C 1
ATOM 1573 O O . MET A 1 213 ? -9.625 -38.375 -15.406 1 89.31 213 MET A O 1
ATOM 1577 N N . GLU A 1 214 ? -8.781 -36.562 -14.516 1 85.75 214 GLU A N 1
ATOM 1578 C CA . GLU A 1 214 ? -8.961 -37.031 -13.148 1 85.75 214 GLU A CA 1
ATOM 1579 C C . GLU A 1 214 ? -10.438 -37.188 -12.805 1 85.75 214 GLU A C 1
ATOM 1581 O O . GLU A 1 214 ? -11.266 -36.406 -13.25 1 85.75 214 GLU A O 1
ATOM 1586 N N . TYR A 1 215 ? -10.711 -38.188 -12.078 1 89.38 215 TYR A N 1
ATOM 1587 C CA . TYR A 1 215 ? -12.055 -38.344 -11.539 1 89.38 215 TYR A CA 1
ATOM 1588 C C . TYR A 1 215 ? -12.258 -37.469 -10.297 1 89.38 215 TYR A C 1
ATOM 1590 O O . TYR A 1 215 ? -11.461 -37.562 -9.352 1 89.38 215 TYR A O 1
ATOM 1598 N N . VAL A 1 216 ? -13.312 -36.656 -10.32 1 90.19 216 VAL A N 1
ATOM 1599 C CA . VAL A 1 216 ? -13.664 -35.812 -9.18 1 90.19 216 VAL A CA 1
ATOM 1600 C C . VAL A 1 216 ? -14.953 -36.344 -8.539 1 90.19 216 VAL A C 1
ATOM 1602 O O . VAL A 1 216 ? -16.047 -36.188 -9.094 1 90.19 216 VAL A O 1
ATOM 1605 N N . GLY A 1 217 ? -14.781 -36.938 -7.379 1 88 217 GLY A N 1
ATOM 1606 C CA . GLY A 1 217 ? -15.938 -37.438 -6.672 1 88 217 GLY A CA 1
ATOM 1607 C C . GLY A 1 217 ? -16.703 -36.375 -5.91 1 88 217 GLY A C 1
ATOM 1608 O O . GLY A 1 217 ? -16.406 -36.125 -4.742 1 88 217 GLY A O 1
ATOM 1609 N N . GLY A 1 218 ? -17.75 -35.844 -6.445 1 91.38 218 GLY A N 1
ATOM 1610 C CA . GLY A 1 218 ? -18.547 -34.781 -5.816 1 91.38 218 GLY A CA 1
ATOM 1611 C C . GLY A 1 218 ? -19.875 -34.531 -6.516 1 91.38 218 GLY A C 1
ATOM 1612 O O . GLY A 1 218 ? -20.469 -35.469 -7.07 1 91.38 218 GLY A O 1
ATOM 1613 N N . ARG A 1 219 ? -20.391 -33.344 -6.348 1 88.69 219 ARG A N 1
ATOM 1614 C CA . ARG A 1 219 ? -21.656 -32.969 -6.961 1 88.69 219 ARG A CA 1
ATOM 1615 C C . ARG A 1 219 ? -21.516 -31.672 -7.758 1 88.69 219 ARG A C 1
ATOM 1617 O O . ARG A 1 219 ? -20.844 -30.734 -7.316 1 88.69 219 ARG A O 1
ATOM 1624 N N . SER A 1 220 ? -22.109 -31.719 -8.922 1 90.44 220 SER A N 1
ATOM 1625 C CA . SER A 1 220 ? -22.156 -30.484 -9.703 1 90.44 220 SER A CA 1
ATOM 1626 C C . SER A 1 220 ? -22.969 -29.406 -8.984 1 90.44 220 SER A C 1
ATOM 1628 O O . SER A 1 220 ? -23.906 -29.719 -8.25 1 90.44 220 SER A O 1
ATOM 1630 N N . LEU A 1 221 ? -22.641 -28.125 -9.211 1 95.31 221 LEU A N 1
ATOM 1631 C CA . LEU A 1 221 ? -23.391 -27.031 -8.602 1 95.31 221 LEU A CA 1
ATOM 1632 C C . LEU A 1 221 ? -24.797 -26.953 -9.164 1 95.31 221 LEU A C 1
ATOM 1634 O O . LEU A 1 221 ? -25.672 -26.312 -8.57 1 95.31 221 LEU A O 1
ATOM 1638 N N . SER A 1 222 ? -25.031 -27.594 -10.305 1 90.88 222 SER A N 1
ATOM 1639 C CA . SER A 1 222 ? -26.375 -27.656 -10.844 1 90.88 222 SER A CA 1
ATOM 1640 C C . SER A 1 222 ? -27.328 -28.359 -9.891 1 90.88 222 SER A C 1
ATOM 1642 O O . SER A 1 222 ? -28.531 -28.078 -9.875 1 90.88 222 SER A O 1
ATOM 1644 N N . TRP A 1 223 ? -26.75 -29.266 -9.094 1 87.31 223 TRP A N 1
ATOM 1645 C CA . TRP A 1 223 ? -27.547 -29.953 -8.094 1 87.31 223 TRP A CA 1
ATOM 1646 C C . TRP A 1 223 ? -28.188 -28.969 -7.125 1 87.31 223 TRP A C 1
ATOM 1648 O O . TRP A 1 223 ? -29.328 -29.125 -6.719 1 87.31 223 TRP A O 1
ATOM 1658 N N . ILE A 1 224 ? -27.5 -27.938 -6.762 1 88.81 224 ILE A N 1
ATOM 1659 C CA . ILE A 1 224 ? -27.984 -26.938 -5.832 1 88.81 224 ILE A CA 1
ATOM 1660 C C . ILE A 1 224 ? -29.25 -26.281 -6.398 1 88.81 224 ILE A C 1
ATOM 1662 O O . ILE A 1 224 ? -30.203 -26 -5.664 1 88.81 224 ILE A O 1
ATOM 1666 N N . ARG A 1 225 ? -29.234 -26.031 -7.66 1 86.06 225 ARG A N 1
ATOM 1667 C CA . ARG A 1 225 ? -30.328 -25.344 -8.336 1 86.06 225 ARG A CA 1
ATOM 1668 C C . ARG A 1 225 ? -31.625 -26.125 -8.172 1 86.06 225 ARG A C 1
ATOM 1670 O O . ARG A 1 225 ? -32.719 -25.531 -8.055 1 86.06 225 ARG A O 1
ATOM 1677 N N . PHE A 1 226 ? -31.5 -27.453 -8.047 1 85.38 226 PHE A N 1
ATOM 1678 C CA . PHE A 1 226 ? -32.719 -28.266 -8.156 1 85.38 226 PHE A CA 1
ATOM 1679 C C . PHE A 1 226 ? -32.938 -29.062 -6.883 1 85.38 226 PHE A C 1
ATOM 1681 O O . PHE A 1 226 ? -34 -29.641 -6.703 1 85.38 226 PHE A O 1
ATOM 1688 N N . ALA A 1 227 ? -32.062 -29.047 -5.98 1 87.19 227 ALA A N 1
ATOM 1689 C CA . ALA A 1 227 ? -32.156 -29.859 -4.77 1 87.19 227 ALA A CA 1
ATOM 1690 C C . ALA A 1 227 ? -33.281 -29.375 -3.875 1 87.19 227 ALA A C 1
ATOM 1692 O O . ALA A 1 227 ? -33.5 -28.172 -3.752 1 87.19 227 ALA A O 1
ATOM 1693 N N . PRO A 1 228 ? -34 -30.312 -3.283 1 87.69 228 PRO A N 1
ATOM 1694 C CA . PRO A 1 228 ? -35 -29.906 -2.277 1 87.69 228 PRO A CA 1
ATOM 1695 C C . PRO A 1 228 ? -34.344 -29.219 -1.076 1 87.69 228 PRO A C 1
ATOM 1697 O O . PRO A 1 228 ? -33.188 -29.453 -0.773 1 87.69 228 PRO A O 1
ATOM 1700 N N . GLU A 1 229 ? -35.188 -28.438 -0.474 1 88.19 229 GLU A N 1
ATOM 1701 C CA . GLU A 1 229 ? -34.688 -27.625 0.641 1 88.19 229 GLU A CA 1
ATOM 1702 C C . GLU A 1 229 ? -34.125 -28.516 1.75 1 88.19 229 GLU A C 1
ATOM 1704 O O . GLU A 1 229 ? -33.156 -28.141 2.406 1 88.19 229 GLU A O 1
ATOM 1709 N N . GLU A 1 230 ? -34.656 -29.625 1.939 1 88.12 230 GLU A N 1
ATOM 1710 C CA . GLU A 1 230 ? -34.188 -30.547 2.98 1 88.12 230 GLU A CA 1
ATOM 1711 C C . GLU A 1 230 ? -32.781 -31.062 2.699 1 88.12 230 GLU A C 1
ATOM 1713 O O . GLU A 1 230 ? -31.984 -31.203 3.619 1 88.12 230 GLU A O 1
ATOM 1718 N N . GLU A 1 231 ? -32.531 -31.297 1.447 1 87.25 231 GLU A N 1
ATOM 1719 C CA . GLU A 1 231 ? -31.219 -31.781 1.06 1 87.25 231 GLU A CA 1
ATOM 1720 C C . GLU A 1 231 ? -30.172 -30.688 1.191 1 87.25 231 GLU A C 1
ATOM 1722 O O . GLU A 1 231 ? -29.031 -30.969 1.576 1 87.25 231 GLU A O 1
ATOM 1727 N N . LEU A 1 232 ? -30.578 -29.531 0.844 1 89.5 232 LEU A N 1
ATOM 1728 C CA . LEU A 1 232 ? -29.656 -28.406 1.015 1 89.5 232 LEU A CA 1
ATOM 1729 C C . LEU A 1 232 ? -29.328 -28.203 2.486 1 89.5 232 LEU A C 1
ATOM 1731 O O . LEU A 1 232 ? -28.172 -27.969 2.834 1 89.5 232 LEU A O 1
ATOM 1735 N N . ALA A 1 233 ? -30.312 -28.312 3.33 1 88.75 233 ALA A N 1
ATOM 1736 C CA . ALA A 1 233 ? -30.109 -28.156 4.766 1 88.75 233 ALA A CA 1
ATOM 1737 C C . ALA A 1 233 ? -29.188 -29.234 5.312 1 88.75 233 ALA A C 1
ATOM 1739 O O . ALA A 1 233 ? -28.406 -29 6.234 1 88.75 233 ALA A O 1
ATOM 1740 N N . ARG A 1 234 ? -29.312 -30.391 4.75 1 87.62 234 ARG A N 1
ATOM 1741 C CA . ARG A 1 234 ? -28.469 -31.5 5.18 1 87.62 234 ARG A CA 1
ATOM 1742 C C . ARG A 1 234 ? -27 -31.219 4.852 1 87.62 234 ARG A C 1
ATOM 1744 O O . ARG A 1 234 ? -26.109 -31.531 5.648 1 87.62 234 ARG A O 1
ATOM 1751 N N . LEU A 1 235 ? -26.812 -30.672 3.691 1 88.38 235 LEU A N 1
ATOM 1752 C CA . LEU A 1 235 ? -25.438 -30.438 3.26 1 88.38 235 LEU A CA 1
ATOM 1753 C C . LEU A 1 235 ? -24.875 -29.188 3.918 1 88.38 235 LEU A C 1
ATOM 1755 O O . LEU A 1 235 ? -23.75 -29.188 4.422 1 88.38 235 LEU A O 1
ATOM 1759 N N . PHE A 1 236 ? -25.656 -28.141 3.971 1 90.44 236 PHE A N 1
ATOM 1760 C CA . PHE A 1 236 ? -25.125 -26.844 4.367 1 90.44 236 PHE A CA 1
ATOM 1761 C C . PHE A 1 236 ? -25.453 -26.547 5.828 1 90.44 236 PHE A C 1
ATOM 1763 O O . PHE A 1 236 ? -25.031 -25.531 6.367 1 90.44 236 PHE A O 1
ATOM 1770 N N . GLY A 1 237 ? -26.203 -27.422 6.496 1 83.88 237 GLY A N 1
ATOM 1771 C CA . GLY A 1 237 ? -26.531 -27.25 7.902 1 83.88 237 GLY A CA 1
ATOM 1772 C C . GLY A 1 237 ? -27.797 -26.453 8.133 1 83.88 237 GLY A C 1
ATOM 1773 O O . GLY A 1 237 ? -28.562 -26.203 7.195 1 83.88 237 GLY A O 1
ATOM 1774 N N . THR A 1 238 ? -28 -26.062 9.383 1 76.88 238 THR A N 1
ATOM 1775 C CA . THR A 1 238 ? -29.234 -25.453 9.828 1 76.88 238 THR A CA 1
ATOM 1776 C C . THR A 1 238 ? -29.453 -24.109 9.141 1 76.88 238 THR A C 1
ATOM 1778 O O . THR A 1 238 ? -30.594 -23.703 8.914 1 76.88 238 THR A O 1
ATOM 1781 N N . GLY A 1 239 ? -28.484 -23.453 8.805 1 78 239 GLY A N 1
ATOM 1782 C CA . GLY A 1 239 ? -28.656 -22.188 8.125 1 78 239 GLY A CA 1
ATOM 1783 C C . GLY A 1 239 ? -28.953 -22.328 6.645 1 78 239 GLY A C 1
ATOM 1784 O O . GLY A 1 239 ? -29.359 -21.359 5.988 1 78 239 GLY A O 1
ATOM 1785 N N . GLY A 1 240 ? -28.859 -23.609 6.152 1 85.94 240 GLY A N 1
ATOM 1786 C CA . GLY A 1 240 ? -29.094 -23.859 4.742 1 85.94 240 GLY A CA 1
ATOM 1787 C C . GLY A 1 240 ? -28.031 -23.266 3.842 1 85.94 240 GLY A C 1
ATOM 1788 O O . GLY A 1 240 ? -26.906 -23 4.285 1 85.94 240 GLY A O 1
ATOM 1789 N N . PHE A 1 241 ? -28.375 -23.172 2.551 1 92.88 241 PHE A N 1
ATOM 1790 C CA . PHE A 1 241 ? -27.531 -22.562 1.541 1 92.88 241 PHE A CA 1
ATOM 1791 C C . PHE A 1 241 ? -27.547 -21.031 1.677 1 92.88 241 PHE A C 1
ATOM 1793 O O . PHE A 1 241 ? -28.547 -20.391 1.38 1 92.88 241 PHE A O 1
ATOM 1800 N N . GLU A 1 242 ? -26.453 -20.547 2.17 1 92.88 242 GLU A N 1
ATOM 1801 C CA . GLU A 1 242 ? -26.375 -19.141 2.496 1 92.88 242 GLU A CA 1
ATOM 1802 C C . GLU A 1 242 ? -25.734 -18.344 1.354 1 92.88 242 GLU A C 1
ATOM 1804 O O . GLU A 1 242 ? -25.062 -18.922 0.491 1 92.88 242 GLU A O 1
ATOM 1809 N N . PHE A 1 243 ? -25.922 -17.031 1.389 1 95.06 243 PHE A N 1
ATOM 1810 C CA . PHE A 1 243 ? -25.344 -16.109 0.418 1 95.06 243 PHE A CA 1
ATOM 1811 C C . PHE A 1 243 ? -23.828 -16.203 0.412 1 95.06 243 PHE A C 1
ATOM 1813 O O . PHE A 1 243 ? -23.203 -16.156 -0.648 1 95.06 243 PHE A O 1
ATOM 1820 N N . GLY A 1 244 ? -23.234 -16.391 1.57 1 94.62 244 GLY A N 1
ATOM 1821 C CA . GLY A 1 244 ? -21.797 -16.516 1.682 1 94.62 244 GLY A CA 1
ATOM 1822 C C . GLY A 1 244 ? -21.234 -17.672 0.891 1 94.62 244 GLY A C 1
ATOM 1823 O O . GLY A 1 244 ? -20.125 -17.594 0.364 1 94.62 244 GLY A O 1
ATOM 1824 N N . HIS A 1 245 ? -21.953 -18.766 0.77 1 95 245 HIS A N 1
ATOM 1825 C CA . HIS A 1 245 ? -21.516 -19.906 -0.02 1 95 245 HIS A CA 1
ATOM 1826 C C . HIS A 1 245 ? -21.469 -19.562 -1.504 1 95 245 HIS A C 1
ATOM 1828 O O . HIS A 1 245 ? -20.547 -20 -2.211 1 95 245 HIS A O 1
ATOM 1834 N N . VAL A 1 246 ? -22.453 -18.812 -1.95 1 97.25 246 VAL A N 1
ATOM 1835 C CA . VAL A 1 246 ? -22.469 -18.375 -3.34 1 97.25 246 VAL A CA 1
ATOM 1836 C C . VAL A 1 246 ? -21.203 -17.609 -3.66 1 97.25 246 VAL A C 1
ATOM 1838 O O . VAL A 1 246 ? -20.562 -17.844 -4.695 1 97.25 246 VAL A O 1
ATOM 1841 N N . ILE A 1 247 ? -20.844 -16.719 -2.738 1 97.25 247 ILE A N 1
ATOM 1842 C CA . ILE A 1 247 ? -19.672 -15.883 -2.943 1 97.25 247 ILE A CA 1
ATOM 1843 C C . ILE A 1 247 ? -18.406 -16.734 -2.914 1 97.25 247 ILE A C 1
ATOM 1845 O O . ILE A 1 247 ? -17.484 -16.547 -3.721 1 97.25 247 ILE A O 1
ATOM 1849 N N . THR A 1 248 ? -18.359 -17.719 -1.99 1 95.25 248 THR A N 1
ATOM 1850 C CA . THR A 1 248 ? -17.203 -18.594 -1.929 1 95.25 248 THR A CA 1
ATOM 1851 C C . THR A 1 248 ? -17.016 -19.359 -3.244 1 95.25 248 THR A C 1
ATOM 1853 O O . THR A 1 248 ? -15.922 -19.406 -3.793 1 95.25 248 THR A O 1
ATOM 1856 N N . TYR A 1 249 ? -18.109 -19.906 -3.75 1 97 249 TYR A N 1
ATOM 1857 C CA . TYR A 1 249 ? -18.047 -20.562 -5.051 1 97 249 TYR A CA 1
ATOM 1858 C C . TYR A 1 249 ? -17.531 -19.609 -6.117 1 97 249 TYR A C 1
ATOM 1860 O O . TYR A 1 249 ? -16.656 -19.969 -6.906 1 97 249 TYR A O 1
ATOM 1868 N N . GLY A 1 250 ? -18.109 -18.391 -6.129 1 98.06 250 GLY A N 1
ATOM 1869 C CA . GLY A 1 250 ? -17.719 -17.391 -7.117 1 98.06 250 GLY A CA 1
ATOM 1870 C C . GLY A 1 250 ? -16.234 -17.062 -7.074 1 98.06 250 GLY A C 1
ATOM 1871 O O . GLY A 1 250 ? -15.57 -17.031 -8.117 1 98.06 250 GLY A O 1
ATOM 1872 N N . CYS A 1 251 ? -15.711 -16.875 -5.891 1 95.81 251 CYS A N 1
ATOM 1873 C CA . CYS A 1 251 ? -14.305 -16.5 -5.734 1 95.81 251 CYS A CA 1
ATOM 1874 C C . CYS A 1 251 ? -13.391 -17.656 -6.168 1 95.81 251 CYS A C 1
ATOM 1876 O O . CYS A 1 251 ? -12.367 -17.422 -6.816 1 95.81 251 CYS A O 1
ATOM 1878 N N . LYS A 1 252 ? -13.734 -18.844 -5.859 1 93.19 252 LYS A N 1
ATOM 1879 C CA . LYS A 1 252 ? -12.938 -20 -6.258 1 93.19 252 LYS A CA 1
ATOM 1880 C C . LYS A 1 252 ? -12.961 -20.188 -7.773 1 93.19 252 LYS A C 1
ATOM 1882 O O . LYS A 1 252 ? -11.93 -20.453 -8.391 1 93.19 252 LYS A O 1
ATOM 1887 N N . ILE A 1 253 ? -14.109 -20.047 -8.352 1 97.62 253 ILE A N 1
ATOM 1888 C CA . ILE A 1 253 ? -14.258 -20.125 -9.797 1 97.62 253 ILE A CA 1
ATOM 1889 C C . ILE A 1 253 ? -13.391 -19.078 -10.469 1 97.62 253 ILE A C 1
ATOM 1891 O O . ILE A 1 253 ? -12.648 -19.359 -11.414 1 97.62 253 ILE A O 1
ATOM 1895 N N . LEU A 1 254 ? -13.492 -17.875 -9.961 1 97.38 254 LEU A N 1
ATOM 1896 C CA . LEU A 1 254 ? -12.742 -16.766 -10.539 1 97.38 254 LEU A CA 1
ATOM 1897 C C . LEU A 1 254 ? -11.242 -16.984 -10.398 1 97.38 254 LEU A C 1
ATOM 1899 O O . LEU A 1 254 ? -10.469 -16.578 -11.266 1 97.38 254 LEU A O 1
ATOM 1903 N N . GLY A 1 255 ? -10.891 -17.625 -9.297 1 93 255 GLY A N 1
ATOM 1904 C CA . GLY A 1 255 ? -9.492 -18 -9.164 1 93 255 GLY A CA 1
ATOM 1905 C C . GLY A 1 255 ? -9.016 -18.938 -10.258 1 93 255 GLY A C 1
ATOM 1906 O O . GLY A 1 255 ? -7.914 -18.766 -10.797 1 93 255 GLY A O 1
ATOM 1907 N N . ALA A 1 256 ? -9.742 -19.859 -10.57 1 93.19 256 ALA A N 1
ATOM 1908 C CA . ALA A 1 256 ? -9.43 -20.812 -11.641 1 93.19 256 ALA A CA 1
ATOM 1909 C C . ALA A 1 256 ? -9.352 -20.109 -12.992 1 93.19 256 ALA A C 1
ATOM 1911 O O . ALA A 1 256 ? -8.43 -20.344 -13.773 1 93.19 256 ALA A O 1
ATOM 1912 N N . LEU A 1 257 ? -10.312 -19.219 -13.227 1 96.62 257 LEU A N 1
ATOM 1913 C CA . LEU A 1 257 ? -10.344 -18.516 -14.508 1 96.62 257 LEU A CA 1
ATOM 1914 C C . LEU A 1 257 ? -9.172 -17.547 -14.625 1 96.62 257 LEU A C 1
ATOM 1916 O O . LEU A 1 257 ? -8.633 -17.344 -15.719 1 96.62 257 LEU A O 1
ATOM 1920 N N . GLU A 1 258 ? -8.836 -16.922 -13.508 1 92.81 258 GLU A N 1
ATOM 1921 C CA . GLU A 1 258 ? -7.66 -16.062 -13.516 1 92.81 258 GLU A CA 1
ATOM 1922 C C . GLU A 1 258 ? -6.418 -16.812 -13.977 1 92.81 258 GLU A C 1
ATOM 1924 O O . GLU A 1 258 ? -5.633 -16.297 -14.773 1 92.81 258 GLU A O 1
ATOM 1929 N N . TYR A 1 259 ? -6.25 -18.031 -13.555 1 86.56 259 TYR A N 1
ATOM 1930 C CA . TYR A 1 259 ? -5.141 -18.906 -13.93 1 86.56 259 TYR A CA 1
ATOM 1931 C C . TYR A 1 259 ? -5.113 -19.125 -15.438 1 86.56 259 TYR A C 1
ATOM 1933 O O . TYR A 1 259 ? -4.059 -19.031 -16.078 1 86.56 259 TYR A O 1
ATOM 1941 N N . LEU A 1 260 ? -6.23 -19.312 -15.984 1 90.44 260 LEU A N 1
ATOM 1942 C CA . LEU A 1 260 ? -6.344 -19.547 -17.422 1 90.44 260 LEU A CA 1
ATOM 1943 C C . LEU A 1 260 ? -6.047 -18.266 -18.188 1 90.44 260 LEU A C 1
ATOM 1945 O O . LEU A 1 260 ? -5.273 -18.266 -19.156 1 90.44 260 LEU A O 1
ATOM 1949 N N . HIS A 1 261 ? -6.672 -17.203 -17.797 1 92.88 261 HIS A N 1
ATOM 1950 C CA . HIS A 1 261 ? -6.508 -15.93 -18.484 1 92.88 261 HIS A CA 1
ATOM 1951 C C . HIS A 1 261 ? -5.043 -15.5 -18.5 1 92.88 261 HIS A C 1
ATOM 1953 O O . HIS A 1 261 ? -4.566 -14.961 -19.516 1 92.88 261 HIS A O 1
ATOM 1959 N N . ASP A 1 262 ? -4.391 -15.719 -17.391 1 83.44 262 ASP A N 1
ATOM 1960 C CA . ASP A 1 262 ? -2.98 -15.359 -17.281 1 83.44 262 ASP A CA 1
ATOM 1961 C C . ASP A 1 262 ? -2.141 -16.125 -18.297 1 83.44 262 ASP A C 1
ATOM 1963 O O . ASP A 1 262 ? -1.036 -15.711 -18.641 1 83.44 262 ASP A O 1
ATOM 1967 N N . ARG A 1 263 ? -2.672 -17.188 -18.781 1 78.38 263 ARG A N 1
ATOM 1968 C CA . ARG A 1 263 ? -1.972 -18.031 -19.734 1 78.38 263 ARG A CA 1
ATOM 1969 C C . ARG A 1 263 ? -2.508 -17.844 -21.156 1 78.38 263 ARG A C 1
ATOM 1971 O O . ARG A 1 263 ? -2.207 -18.625 -22.047 1 78.38 263 ARG A O 1
ATOM 1978 N N . GLY A 1 264 ? -3.346 -16.828 -21.266 1 88.56 264 GLY A N 1
ATOM 1979 C CA . GLY A 1 264 ? -3.877 -16.453 -22.562 1 88.56 264 GLY A CA 1
ATOM 1980 C C . GLY A 1 264 ? -4.992 -17.375 -23.047 1 88.56 264 GLY A C 1
ATOM 1981 O O . GLY A 1 264 ? -5.23 -17.5 -24.25 1 88.56 264 GLY A O 1
ATOM 1982 N N . LEU A 1 265 ? -5.629 -18.047 -22.047 1 90.38 265 LEU A N 1
ATOM 1983 C CA . LEU A 1 265 ? -6.699 -18.969 -22.375 1 90.38 265 LEU A CA 1
ATOM 1984 C C . LEU A 1 265 ? -8.039 -18.484 -21.844 1 90.38 265 LEU A C 1
ATOM 1986 O O . LEU A 1 265 ? -8.102 -17.875 -20.766 1 90.38 265 LEU A O 1
ATOM 1990 N N . LEU A 1 266 ? -9.102 -18.75 -22.672 1 93.38 266 LEU A N 1
ATOM 1991 C CA . LEU A 1 266 ? -10.469 -18.516 -22.234 1 93.38 266 LEU A CA 1
ATOM 1992 C C . LEU A 1 266 ? -11.164 -19.844 -21.906 1 93.38 266 LEU A C 1
ATOM 1994 O O . LEU A 1 266 ? -10.969 -20.844 -22.594 1 93.38 266 LEU A O 1
ATOM 1998 N N . TYR A 1 267 ? -12.016 -19.844 -20.891 1 93.81 267 TYR A N 1
ATOM 1999 C CA . TYR A 1 267 ? -12.789 -21.016 -20.5 1 93.81 267 TYR A CA 1
ATOM 2000 C C . TYR A 1 267 ? -14.023 -21.156 -21.391 1 93.81 267 TYR A C 1
ATOM 2002 O O . TYR A 1 267 ? -14.344 -22.25 -21.844 1 93.81 267 TYR A O 1
ATOM 2010 N N . CYS A 1 268 ? -14.867 -20.125 -21.469 1 92.5 268 CYS A N 1
ATOM 2011 C CA . CYS A 1 268 ? -15.867 -19.875 -22.5 1 92.5 268 CYS A CA 1
ATOM 2012 C C . CYS A 1 268 ? -17.203 -20.5 -22.125 1 92.5 268 CYS A C 1
ATOM 2014 O O . CYS A 1 268 ? -18.234 -20.172 -22.703 1 92.5 268 CYS A O 1
ATOM 2016 N N . ASP A 1 269 ? -17.328 -21.328 -21.094 1 90.94 269 ASP A N 1
ATOM 2017 C CA . ASP A 1 269 ? -18.594 -22.031 -20.891 1 90.94 269 ASP A CA 1
ATOM 2018 C C . ASP A 1 269 ? -18.875 -22.234 -19.391 1 90.94 269 ASP A C 1
ATOM 2020 O O . ASP A 1 269 ? -19.203 -23.344 -18.969 1 90.94 269 ASP A O 1
ATOM 2024 N N . MET A 1 270 ? -18.734 -21.25 -18.641 1 96.62 270 MET A N 1
ATOM 2025 C CA . MET A 1 270 ? -19 -21.359 -17.219 1 96.62 270 MET A CA 1
ATOM 2026 C C . MET A 1 270 ? -20.5 -21.438 -16.953 1 96.62 270 MET A C 1
ATOM 2028 O O . MET A 1 270 ? -21.266 -20.625 -17.469 1 96.62 270 MET A O 1
ATOM 2032 N N . LYS A 1 271 ? -20.938 -22.391 -16.234 1 94.62 271 LYS A N 1
ATOM 2033 C CA . LYS A 1 271 ? -22.281 -22.672 -15.75 1 94.62 271 LYS A CA 1
ATOM 2034 C C . LYS A 1 271 ? -22.25 -23.641 -14.562 1 94.62 271 LYS A C 1
ATOM 2036 O O . LYS A 1 271 ? -21.234 -24.297 -14.312 1 94.62 271 LYS A O 1
ATOM 2041 N N . PRO A 1 272 ? -23.312 -23.672 -13.797 1 95.44 272 PRO A N 1
ATOM 2042 C CA . PRO A 1 272 ? -23.297 -24.516 -12.586 1 95.44 272 PRO A CA 1
ATOM 2043 C C . PRO A 1 272 ? -22.953 -25.969 -12.883 1 95.44 272 PRO A C 1
ATOM 2045 O O . PRO A 1 272 ? -22.312 -26.625 -12.07 1 95.44 272 PRO A O 1
ATOM 2048 N N . GLU A 1 273 ? -23.203 -26.484 -14.086 1 90.25 273 GLU A N 1
ATOM 2049 C CA . GLU A 1 273 ? -22.969 -27.891 -14.461 1 90.25 273 GLU A CA 1
ATOM 2050 C C . GLU A 1 273 ? -21.484 -28.188 -14.586 1 90.25 273 GLU A C 1
ATOM 2052 O O . GLU A 1 273 ? -21.062 -29.344 -14.5 1 90.25 273 GLU A O 1
ATOM 2057 N N . ASN A 1 274 ? -20.766 -27.172 -14.75 1 93.62 274 ASN A N 1
ATOM 2058 C CA . ASN A 1 274 ? -19.344 -27.391 -15.062 1 93.62 274 ASN A CA 1
ATOM 2059 C C . ASN A 1 274 ? -18.469 -27.156 -13.836 1 93.62 274 ASN A C 1
ATOM 2061 O O . ASN A 1 274 ? -17.25 -26.984 -13.969 1 93.62 274 ASN A O 1
ATOM 2065 N N . VAL A 1 275 ? -19.078 -27.094 -12.688 1 96.81 275 VAL A N 1
ATOM 2066 C CA . VAL A 1 275 ? -18.328 -26.984 -11.445 1 96.81 275 VAL A CA 1
ATOM 2067 C C . VAL A 1 275 ? -18.781 -28.062 -10.469 1 96.81 275 VAL A C 1
ATOM 2069 O O . VAL A 1 275 ? -19.969 -28.203 -10.195 1 96.81 275 VAL A O 1
ATOM 2072 N N . ILE A 1 276 ? -17.781 -28.781 -9.93 1 94.88 276 ILE A N 1
ATOM 2073 C CA . ILE A 1 276 ? -18.094 -29.859 -8.984 1 94.88 276 ILE A CA 1
ATOM 2074 C C . ILE A 1 276 ? -17.641 -29.453 -7.582 1 94.88 276 ILE A C 1
ATOM 2076 O O . ILE A 1 276 ? -16.5 -29.016 -7.395 1 94.88 276 ILE A O 1
ATOM 2080 N N . HIS A 1 277 ? -18.578 -29.469 -6.664 1 94.38 277 HIS A N 1
ATOM 2081 C CA . HIS A 1 277 ? -18.234 -29.391 -5.25 1 94.38 277 HIS A CA 1
ATOM 2082 C C . HIS A 1 277 ? -17.781 -30.734 -4.707 1 94.38 277 HIS A C 1
ATOM 2084 O O . HIS A 1 277 ? -18.516 -31.734 -4.805 1 94.38 277 HIS A O 1
ATOM 2090 N N . TYR A 1 278 ? -16.5 -30.844 -4.23 1 91.12 278 TYR A N 1
ATOM 2091 C CA . TYR A 1 278 ? -15.945 -32.062 -3.654 1 91.12 278 TYR A CA 1
ATOM 2092 C C . TYR A 1 278 ? -15.156 -31.75 -2.387 1 91.12 278 TYR A C 1
ATOM 2094 O O . TYR A 1 278 ? -14.367 -30.797 -2.354 1 91.12 278 TYR A O 1
ATOM 2102 N N . GLY A 1 279 ? -15.398 -32.594 -1.359 1 89.38 279 GLY A N 1
ATOM 2103 C CA . GLY A 1 279 ? -14.836 -32.188 -0.077 1 89.38 279 GLY A CA 1
ATOM 2104 C C . GLY A 1 279 ? -15.273 -30.797 0.35 1 89.38 279 GLY A C 1
ATOM 2105 O O . GLY A 1 279 ? -16.469 -30.516 0.432 1 89.38 279 GLY A O 1
ATOM 2106 N N . ARG A 1 280 ? -14.352 -29.906 0.552 1 88.69 280 ARG A N 1
ATOM 2107 C CA . ARG A 1 280 ? -14.633 -28.5 0.873 1 88.69 280 ARG A CA 1
ATOM 2108 C C . ARG A 1 280 ? -14.164 -27.578 -0.246 1 88.69 280 ARG A C 1
ATOM 2110 O O . ARG A 1 280 ? -13.961 -26.391 -0.025 1 88.69 280 ARG A O 1
ATOM 2117 N N . GLU A 1 281 ? -13.844 -28.234 -1.415 1 88.56 281 GLU A N 1
ATOM 2118 C CA . GLU A 1 281 ? -13.266 -27.516 -2.547 1 88.56 281 GLU A CA 1
ATOM 2119 C C . GLU A 1 281 ? -14.148 -27.625 -3.785 1 88.56 281 GLU A C 1
ATOM 2121 O O . GLU A 1 281 ? -15.227 -28.234 -3.732 1 88.56 281 GLU A O 1
ATOM 2126 N N . ILE A 1 282 ? -13.703 -27 -4.828 1 94.62 282 ILE A N 1
ATOM 2127 C CA . ILE A 1 282 ? -14.414 -27.125 -6.098 1 94.62 282 ILE A CA 1
ATOM 2128 C C . ILE A 1 282 ? -13.438 -27.531 -7.199 1 94.62 282 ILE A C 1
ATOM 2130 O O . ILE A 1 282 ? -12.219 -27.406 -7.035 1 94.62 282 ILE A O 1
ATOM 2134 N N . LYS A 1 283 ? -13.938 -28.016 -8.266 1 94.25 283 LYS A N 1
ATOM 2135 C CA . LYS A 1 283 ? -13.195 -28.25 -9.5 1 94.25 283 LYS A CA 1
ATOM 2136 C C . LYS A 1 283 ? -13.984 -27.766 -10.719 1 94.25 283 LYS A C 1
ATOM 2138 O O . LYS A 1 283 ? -15.156 -28.125 -10.883 1 94.25 283 LYS A O 1
ATOM 2143 N N . VAL A 1 284 ? -13.375 -26.922 -11.438 1 96.12 284 VAL A N 1
ATOM 2144 C CA . VAL A 1 284 ? -13.922 -26.578 -12.75 1 96.12 284 VAL A CA 1
ATOM 2145 C C . VAL A 1 284 ? -13.641 -27.703 -13.742 1 96.12 284 VAL A C 1
ATOM 2147 O O . VAL A 1 284 ? -12.492 -28.125 -13.898 1 96.12 284 VAL A O 1
ATOM 2150 N N . ILE A 1 285 ? -14.656 -28.156 -14.359 1 92 285 ILE A N 1
ATOM 2151 C CA . ILE A 1 285 ? -14.523 -29.281 -15.258 1 92 285 ILE A CA 1
ATOM 2152 C C . ILE A 1 285 ? -14.977 -28.891 -16.656 1 92 285 ILE A C 1
ATOM 2154 O O . ILE A 1 285 ? -15.438 -27.766 -16.875 1 92 285 ILE A O 1
ATOM 2158 N N . ASP A 1 286 ? -14.844 -29.75 -17.641 1 85.62 286 ASP A N 1
ATOM 2159 C CA . ASP A 1 286 ? -15.211 -29.594 -19.047 1 85.62 286 ASP A CA 1
ATOM 2160 C C . ASP A 1 286 ? -14.383 -28.484 -19.703 1 85.62 286 ASP A C 1
ATOM 2162 O O . ASP A 1 286 ? -14.898 -27.391 -19.969 1 85.62 286 ASP A O 1
ATOM 2166 N N . LEU A 1 287 ? -13.266 -28.766 -20.062 1 87.38 287 LEU A N 1
ATOM 2167 C CA . LEU A 1 287 ? -12.336 -27.812 -20.656 1 87.38 287 LEU A CA 1
ATOM 2168 C C . LEU A 1 287 ? -12.438 -27.828 -22.172 1 87.38 287 LEU A C 1
ATOM 2170 O O . LEU A 1 287 ? -11.562 -27.312 -22.859 1 87.38 287 LEU A O 1
ATOM 2174 N N . GLY A 1 288 ? -13.477 -28.391 -22.672 1 77.88 288 GLY A N 1
ATOM 2175 C CA . GLY A 1 288 ? -13.648 -28.609 -24.094 1 77.88 288 GLY A CA 1
ATOM 2176 C C . GLY A 1 288 ? -13.805 -27.312 -24.875 1 77.88 288 GLY A C 1
ATOM 2177 O O . GLY A 1 288 ? -13.492 -27.25 -26.062 1 77.88 288 GLY A O 1
ATOM 2178 N N . ALA A 1 289 ? -14.203 -26.266 -24.25 1 81.25 289 ALA A N 1
ATOM 2179 C CA . ALA A 1 289 ? -14.477 -25 -24.938 1 81.25 289 ALA A CA 1
ATOM 2180 C C . ALA A 1 289 ? -13.281 -24.062 -24.859 1 81.25 289 ALA A C 1
ATOM 2182 O O . ALA A 1 289 ? -13.297 -22.984 -25.453 1 81.25 289 ALA A O 1
ATOM 2183 N N . ILE A 1 290 ? -12.297 -24.469 -24.109 1 87.62 290 ILE A N 1
ATOM 2184 C CA . ILE A 1 290 ? -11.156 -23.594 -23.891 1 87.62 290 ILE A CA 1
ATOM 2185 C C . ILE A 1 290 ? -10.547 -23.172 -25.219 1 87.62 290 ILE A C 1
ATOM 2187 O O . ILE A 1 290 ? -10.438 -24 -26.141 1 87.62 290 ILE A O 1
ATOM 2191 N N . ARG A 1 291 ? -10.148 -21.938 -25.281 1 84.12 291 ARG A N 1
ATOM 2192 C CA . ARG A 1 291 ? -9.516 -21.391 -26.484 1 84.12 291 ARG A CA 1
ATOM 2193 C C . ARG A 1 291 ? -8.547 -20.266 -26.141 1 84.12 291 ARG A C 1
ATOM 2195 O O . ARG A 1 291 ? -8.641 -19.672 -25.062 1 84.12 291 ARG A O 1
ATOM 2202 N N . ARG A 1 292 ? -7.723 -20.031 -27.016 1 85.88 292 ARG A N 1
ATOM 2203 C CA . ARG A 1 292 ? -6.832 -18.891 -26.844 1 85.88 292 ARG A CA 1
ATOM 2204 C C . ARG A 1 292 ? -7.594 -17.578 -26.984 1 85.88 292 ARG A C 1
ATOM 2206 O O . ARG A 1 292 ? -8.516 -17.469 -27.797 1 85.88 292 ARG A O 1
ATOM 2213 N N . ILE A 1 293 ? -7.168 -16.641 -26.297 1 87.88 293 ILE A N 1
ATOM 2214 C CA . ILE A 1 293 ? -7.812 -15.328 -26.297 1 87.88 293 ILE A CA 1
ATOM 2215 C C . ILE A 1 293 ? -7.758 -14.711 -27.688 1 87.88 293 ILE A C 1
ATOM 2217 O O . ILE A 1 293 ? -8.695 -14.031 -28.109 1 87.88 293 ILE A O 1
ATOM 2221 N N . ASP A 1 294 ? -6.719 -15.023 -28.469 1 83.19 294 ASP A N 1
ATOM 2222 C CA . ASP A 1 294 ? -6.52 -14.406 -29.781 1 83.19 294 ASP A CA 1
ATOM 2223 C C . ASP A 1 294 ? -7.117 -15.266 -30.891 1 83.19 294 ASP A C 1
ATOM 2225 O O . ASP A 1 294 ? -7.016 -14.922 -32.062 1 83.19 294 ASP A O 1
ATOM 2229 N N . ASP A 1 295 ? -7.734 -16.297 -30.469 1 79.12 295 ASP A N 1
ATOM 2230 C CA . ASP A 1 295 ? -8.359 -17.156 -31.453 1 79.12 295 ASP A CA 1
ATOM 2231 C C . ASP A 1 295 ? -9.664 -16.547 -31.969 1 79.12 295 ASP A C 1
ATOM 2233 O O . ASP A 1 295 ? -10.656 -16.469 -31.234 1 79.12 295 ASP A O 1
ATOM 2237 N N . ARG A 1 296 ? -9.719 -16.125 -33.25 1 75.19 296 ARG A N 1
ATOM 2238 C CA . ARG A 1 296 ? -10.898 -15.523 -33.844 1 75.19 296 ARG A CA 1
ATOM 2239 C C . ARG A 1 296 ? -11.461 -16.406 -34.969 1 75.19 296 ARG A C 1
ATOM 2241 O O . ARG A 1 296 ? -12.398 -16.016 -35.656 1 75.19 296 ARG A O 1
ATOM 2248 N N . SER A 1 297 ? -10.969 -17.594 -35.031 1 69.12 297 SER A N 1
ATOM 2249 C CA . SER A 1 297 ? -11.297 -18.422 -36.188 1 69.12 297 SER A CA 1
ATOM 2250 C C . SER A 1 297 ? -12.094 -19.656 -35.781 1 69.12 297 SER A C 1
ATOM 2252 O O . SER A 1 297 ? -12.961 -20.125 -36.531 1 69.12 297 SER A O 1
ATOM 2254 N N . SER A 1 298 ? -11.867 -20.109 -34.656 1 68 298 SER A N 1
ATOM 2255 C CA . SER A 1 298 ? -12.516 -21.359 -34.25 1 68 298 SER A CA 1
ATOM 2256 C C . SER A 1 298 ? -13.977 -21.125 -33.875 1 68 298 SER A C 1
ATOM 2258 O O . SER A 1 298 ? -14.352 -20 -33.5 1 68 298 SER A O 1
ATOM 2260 N N . GLY A 1 299 ? -14.805 -22.109 -34.156 1 68.5 299 GLY A N 1
ATOM 2261 C CA . GLY A 1 299 ? -16.188 -22.047 -33.688 1 68.5 299 GLY A CA 1
ATOM 2262 C C . GLY A 1 299 ? -16.328 -21.797 -32.219 1 68.5 299 GLY A C 1
ATOM 2263 O O . GLY A 1 299 ? -15.477 -22.203 -31.422 1 68.5 299 GLY A O 1
ATOM 2264 N N . LEU A 1 300 ? -17.406 -21.094 -31.953 1 70.38 300 LEU A N 1
ATOM 2265 C CA . LEU A 1 300 ? -17.625 -20.703 -30.562 1 70.38 300 LEU A CA 1
ATOM 2266 C C . LEU A 1 300 ? -18.531 -21.688 -29.844 1 70.38 300 LEU A C 1
ATOM 2268 O O . LEU A 1 300 ? -19.562 -22.094 -30.391 1 70.38 300 LEU A O 1
ATOM 2272 N N . VAL A 1 301 ? -18.062 -22.266 -28.766 1 70.06 301 VAL A N 1
ATOM 2273 C CA . VAL A 1 301 ? -18.875 -23.078 -27.859 1 70.06 301 VAL A CA 1
ATOM 2274 C C . VAL A 1 301 ? -19.438 -22.188 -26.75 1 70.06 301 VAL A C 1
ATOM 2276 O O . VAL A 1 301 ? -18.719 -21.391 -26.172 1 70.06 301 VAL A O 1
ATOM 2279 N N . HIS A 1 302 ? -20.781 -22.203 -26.625 1 78.94 302 HIS A N 1
ATOM 2280 C CA . HIS A 1 302 ? -21.406 -21.438 -25.547 1 78.94 302 HIS A CA 1
ATOM 2281 C C . HIS A 1 302 ? -22.719 -22.078 -25.109 1 78.94 302 HIS A C 1
ATOM 2283 O O . HIS A 1 302 ? -23.266 -22.938 -25.797 1 78.94 302 HIS A O 1
ATOM 2289 N N . THR A 1 303 ? -23.094 -21.797 -23.938 1 80.06 303 THR A N 1
ATOM 2290 C CA . THR A 1 303 ? -24.406 -22.219 -23.438 1 80.06 303 THR A CA 1
ATOM 2291 C C . THR A 1 303 ? -25.375 -21.047 -23.422 1 80.06 303 THR A C 1
ATOM 2293 O O . THR A 1 303 ? -25.078 -20 -22.875 1 80.06 303 THR A O 1
ATOM 2296 N N . HIS A 1 304 ? -26.562 -21.328 -23.953 1 80.94 304 HIS A N 1
ATOM 2297 C CA . HIS A 1 304 ? -27.625 -20.328 -23.969 1 80.94 304 HIS A CA 1
ATOM 2298 C C . HIS A 1 304 ? -28.031 -19.922 -22.562 1 80.94 304 HIS A C 1
ATOM 2300 O O . HIS A 1 304 ? -28.172 -20.781 -21.688 1 80.94 304 HIS A O 1
ATOM 2306 N N . GLY A 1 305 ? -28.203 -18.672 -22.344 1 88 305 GLY A N 1
ATOM 2307 C CA . GLY A 1 305 ? -28.609 -18.156 -21.047 1 88 305 GLY A CA 1
ATOM 2308 C C . GLY A 1 305 ? -27.438 -17.719 -20.172 1 88 305 GLY A C 1
ATOM 2309 O O . GLY A 1 305 ? -27.625 -17 -19.203 1 88 305 GLY A O 1
ATOM 2310 N N . TYR A 1 306 ? -26.328 -18.234 -20.562 1 93.44 306 TYR A N 1
ATOM 2311 C CA . TYR A 1 306 ? -25.156 -17.875 -19.75 1 93.44 306 TYR A CA 1
ATOM 2312 C C . TYR A 1 306 ? -24.188 -17 -20.547 1 93.44 306 TYR A C 1
ATOM 2314 O O . TYR A 1 306 ? -23.547 -16.109 -20 1 93.44 306 TYR A O 1
ATOM 2322 N N . ALA A 1 307 ? -24.125 -17.219 -21.828 1 92.44 307 ALA A N 1
ATOM 2323 C CA . ALA A 1 307 ? -23.188 -16.484 -22.688 1 92.44 307 ALA A CA 1
ATOM 2324 C C . ALA A 1 307 ? -23.734 -15.109 -23.047 1 92.44 307 ALA A C 1
ATOM 2326 O O . ALA A 1 307 ? -24.938 -14.867 -22.938 1 92.44 307 ALA A O 1
ATOM 2327 N N . PRO A 1 308 ? -22.828 -14.172 -23.469 1 94.5 308 PRO A N 1
ATOM 2328 C CA . PRO A 1 308 ? -23.297 -12.883 -23.984 1 94.5 308 PRO A CA 1
ATOM 2329 C C . PRO A 1 308 ? -24.203 -13.039 -25.203 1 94.5 308 PRO A C 1
ATOM 2331 O O . PRO A 1 308 ? -24.203 -14.102 -25.844 1 94.5 308 PRO A O 1
ATOM 2334 N N . PRO A 1 309 ? -24.938 -12 -25.516 1 92.62 309 PRO A N 1
ATOM 2335 C CA . PRO A 1 309 ? -25.859 -12.07 -26.656 1 92.62 309 PRO A CA 1
ATOM 2336 C C . PRO A 1 309 ? -25.156 -12.43 -27.953 1 92.62 309 PRO A C 1
ATOM 2338 O O . PRO A 1 309 ? -23.984 -12.078 -28.141 1 92.62 309 PRO A O 1
ATOM 2341 N N . LYS A 1 310 ? -25.844 -13.039 -28.859 1 88.56 310 LYS A N 1
ATOM 2342 C CA . LYS A 1 310 ? -25.328 -13.539 -30.125 1 88.56 310 LYS A CA 1
ATOM 2343 C C . LYS A 1 310 ? -24.719 -12.406 -30.953 1 88.56 310 LYS A C 1
ATOM 2345 O O . LYS A 1 310 ? -23.641 -12.57 -31.531 1 88.56 310 LYS A O 1
ATOM 2350 N N . ARG A 1 311 ? -25.406 -11.375 -30.969 1 90.44 311 ARG A N 1
ATOM 2351 C CA . ARG A 1 311 ? -24.922 -10.234 -31.734 1 90.44 311 ARG A CA 1
ATOM 2352 C C . ARG A 1 311 ? -23.5 -9.852 -31.328 1 90.44 311 ARG A C 1
ATOM 2354 O O . ARG A 1 311 ? -22.656 -9.547 -32.188 1 90.44 311 ARG A O 1
ATOM 2361 N N . GLU A 1 312 ? -23.266 -9.922 -30.062 1 92.44 312 GLU A N 1
ATOM 2362 C CA . GLU A 1 312 ? -21.938 -9.578 -29.531 1 92.44 312 GLU A CA 1
ATOM 2363 C C . GLU A 1 312 ? -20.906 -10.648 -29.891 1 92.44 312 GLU A C 1
ATOM 2365 O O . GLU A 1 312 ? -19.812 -10.328 -30.344 1 92.44 312 GLU A O 1
ATOM 2370 N N . ARG A 1 313 ? -21.188 -11.836 -29.75 1 89.69 313 ARG A N 1
ATOM 2371 C CA . ARG A 1 313 ? -20.266 -12.938 -30.047 1 89.69 313 ARG A CA 1
ATOM 2372 C C . ARG A 1 313 ? -19.891 -12.961 -31.516 1 89.69 313 ARG A C 1
ATOM 2374 O O . ARG A 1 313 ? -18.734 -13.219 -31.859 1 89.69 313 ARG A O 1
ATOM 2381 N N . ASP A 1 314 ? -20.859 -12.617 -32.281 1 86.69 314 ASP A N 1
ATOM 2382 C CA . ASP A 1 314 ? -20.625 -12.609 -33.75 1 86.69 314 ASP A CA 1
ATOM 2383 C C . ASP A 1 314 ? -19.719 -11.445 -34.125 1 86.69 314 ASP A C 1
ATOM 2385 O O . ASP A 1 314 ? -18.859 -11.594 -35.031 1 86.69 314 ASP A O 1
ATOM 2389 N N . ARG A 1 315 ? -19.922 -10.414 -33.5 1 87.75 315 ARG A N 1
ATOM 2390 C CA . ARG A 1 315 ? -19.219 -9.195 -33.875 1 87.75 315 ARG A CA 1
ATOM 2391 C C . ARG A 1 315 ? -17.797 -9.195 -33.344 1 87.75 315 ARG A C 1
ATOM 2393 O O . ARG A 1 315 ? -16.859 -8.789 -34.031 1 87.75 315 ARG A O 1
ATOM 2400 N N . ARG A 1 316 ? -17.578 -9.68 -32.156 1 89.75 316 ARG A N 1
ATOM 2401 C CA . ARG A 1 316 ? -16.25 -9.461 -31.562 1 89.75 316 ARG A CA 1
ATOM 2402 C C . ARG A 1 316 ? -15.672 -10.766 -31.016 1 89.75 316 ARG A C 1
ATOM 2404 O O . ARG A 1 316 ? -14.555 -10.789 -30.516 1 89.75 316 ARG A O 1
ATOM 2411 N N . GLY A 1 317 ? -16.5 -11.82 -31.062 1 89.94 317 GLY A N 1
ATOM 2412 C CA . GLY A 1 317 ? -16.031 -13.055 -30.438 1 89.94 317 GLY A CA 1
ATOM 2413 C C . GLY A 1 317 ? -16.125 -13.039 -28.922 1 89.94 317 GLY A C 1
ATOM 2414 O O . GLY A 1 317 ? -17.016 -12.406 -28.359 1 89.94 317 GLY A O 1
ATOM 2415 N N . LEU A 1 318 ? -15.219 -13.891 -28.359 1 91.94 318 LEU A N 1
ATOM 2416 C CA . LEU A 1 318 ? -15.188 -13.969 -26.891 1 91.94 318 LEU A CA 1
ATOM 2417 C C . LEU A 1 318 ? -13.898 -13.383 -26.344 1 91.94 318 LEU A C 1
ATOM 2419 O O . LEU A 1 318 ? -12.875 -13.352 -27.047 1 91.94 318 LEU A O 1
ATOM 2423 N N . ASP A 1 319 ? -13.992 -12.859 -25.203 1 95 319 ASP A N 1
ATOM 2424 C CA . ASP A 1 319 ? -12.852 -12.305 -24.484 1 95 319 ASP A CA 1
ATOM 2425 C C . ASP A 1 319 ? -12.969 -12.555 -22.984 1 95 319 ASP A C 1
ATOM 2427 O O . ASP A 1 319 ? -13.891 -13.234 -22.531 1 95 319 ASP A O 1
ATOM 2431 N N . VAL A 1 320 ? -12.078 -12.086 -22.203 1 96.94 320 VAL A N 1
ATOM 2432 C CA . VAL A 1 320 ? -12.047 -12.266 -20.766 1 96.94 320 VAL A CA 1
ATOM 2433 C C . VAL A 1 320 ? -13.375 -11.82 -20.156 1 96.94 320 VAL A C 1
ATOM 2435 O O . VAL A 1 320 ? -13.938 -12.508 -19.297 1 96.94 320 VAL A O 1
ATOM 2438 N N . ASP A 1 321 ? -13.875 -10.711 -20.672 1 97.25 321 ASP A N 1
ATOM 2439 C CA . ASP A 1 321 ? -15.125 -10.18 -20.125 1 97.25 321 ASP A CA 1
ATOM 2440 C C . ASP A 1 321 ? -16.297 -11.125 -20.422 1 97.25 321 ASP A C 1
ATOM 2442 O O . ASP A 1 321 ? -17.266 -11.164 -19.672 1 97.25 321 ASP A O 1
ATOM 2446 N N . SER A 1 322 ? -16.188 -11.883 -21.516 1 96.44 322 SER A N 1
ATOM 2447 C CA . SER A 1 322 ? -17.219 -12.867 -21.828 1 96.44 322 SER A CA 1
ATOM 2448 C C . SER A 1 322 ? -17.234 -14 -20.812 1 96.44 322 SER A C 1
ATOM 2450 O O . SER A 1 322 ? -18.312 -14.469 -20.422 1 96.44 322 SER A O 1
ATOM 2452 N N . ASP A 1 323 ? -16.047 -14.414 -20.469 1 97.5 323 ASP A N 1
ATOM 2453 C CA . ASP A 1 323 ? -15.945 -15.414 -19.406 1 97.5 323 ASP A CA 1
ATOM 2454 C C . ASP A 1 323 ? -16.594 -14.906 -18.125 1 97.5 323 ASP A C 1
ATOM 2456 O O . ASP A 1 323 ? -17.344 -15.633 -17.469 1 97.5 323 ASP A O 1
ATOM 2460 N N . LEU A 1 324 ? -16.312 -13.68 -17.797 1 98.56 324 LEU A N 1
ATOM 2461 C CA . LEU A 1 324 ? -16.797 -13.109 -16.547 1 98.56 324 LEU A CA 1
ATOM 2462 C C . LEU A 1 324 ? -18.312 -12.891 -16.609 1 98.56 324 LEU A C 1
ATOM 2464 O O . LEU A 1 324 ? -18.984 -13 -15.586 1 98.56 324 LEU A O 1
ATOM 2468 N N . TYR A 1 325 ? -18.766 -12.602 -17.781 1 98.19 325 TYR A N 1
ATOM 2469 C CA . TYR A 1 325 ? -20.203 -12.555 -18.031 1 98.19 325 TYR A CA 1
ATOM 2470 C C . TYR A 1 325 ? -20.859 -13.867 -17.625 1 98.19 325 TYR A C 1
ATOM 2472 O O . TYR A 1 325 ? -21.859 -13.867 -16.891 1 98.19 325 TYR A O 1
ATOM 2480 N N . THR A 1 326 ? -20.312 -15 -18.031 1 97.88 326 THR A N 1
ATOM 2481 C CA . THR A 1 326 ? -20.875 -16.312 -17.719 1 97.88 326 THR A CA 1
ATOM 2482 C C . THR A 1 326 ? -20.797 -16.594 -16.219 1 97.88 326 THR A C 1
ATOM 2484 O O . THR A 1 326 ? -21.672 -17.234 -15.664 1 97.88 326 THR A O 1
ATOM 2487 N N . VAL A 1 327 ? -19.75 -16.125 -15.578 1 98.56 327 VAL A N 1
ATOM 2488 C CA . VAL A 1 327 ? -19.656 -16.281 -14.125 1 98.56 327 VAL A CA 1
ATOM 2489 C C . VAL A 1 327 ? -20.781 -15.5 -13.445 1 98.56 327 VAL A C 1
ATOM 2491 O O . VAL A 1 327 ? -21.422 -16.016 -12.523 1 98.56 327 VAL A O 1
ATOM 2494 N N . GLY A 1 328 ? -20.984 -14.242 -13.922 1 98.62 328 GLY A N 1
ATOM 2495 C CA . GLY A 1 328 ? -22.078 -13.461 -13.375 1 98.62 328 GLY A CA 1
ATOM 2496 C C . GLY A 1 328 ? -23.422 -14.172 -13.453 1 98.62 328 GLY A C 1
ATOM 2497 O O . GLY A 1 328 ? -24.172 -14.211 -12.477 1 98.62 328 GLY A O 1
ATOM 2498 N N . ARG A 1 329 ? -23.688 -14.734 -14.586 1 97.88 329 ARG A N 1
ATOM 2499 C CA . ARG A 1 329 ? -24.938 -15.453 -14.773 1 97.88 329 ARG A CA 1
ATOM 2500 C C . ARG A 1 329 ? -25 -16.672 -13.867 1 97.88 329 ARG A C 1
ATOM 2502 O O . ARG A 1 329 ? -26.062 -17 -13.328 1 97.88 329 ARG A O 1
ATOM 2509 N N . THR A 1 330 ? -23.906 -17.359 -13.75 1 97.81 330 THR A N 1
ATOM 2510 C CA . THR A 1 330 ? -23.828 -18.531 -12.891 1 97.81 330 THR A CA 1
ATOM 2511 C C . THR A 1 330 ? -24.156 -18.156 -11.445 1 97.81 330 THR A C 1
ATOM 2513 O O . THR A 1 330 ? -24.953 -18.844 -10.789 1 97.81 330 THR A O 1
ATOM 2516 N N . LEU A 1 331 ? -23.594 -17.078 -10.961 1 98.31 331 LEU A N 1
ATOM 2517 C CA . LEU A 1 331 ? -23.797 -16.641 -9.586 1 98.31 331 LEU A CA 1
ATOM 2518 C C . LEU A 1 331 ? -25.234 -16.203 -9.359 1 98.31 331 LEU A C 1
ATOM 2520 O O . LEU A 1 331 ? -25.797 -16.453 -8.289 1 98.31 331 LEU A O 1
ATOM 2524 N N . LYS A 1 332 ? -25.781 -15.516 -10.336 1 97.56 332 LYS A N 1
ATOM 2525 C CA . LYS A 1 332 ? -27.172 -15.102 -10.227 1 97.56 332 LYS A CA 1
ATOM 2526 C C . LYS A 1 332 ? -28.094 -16.297 -10.023 1 97.56 332 LYS A C 1
ATOM 2528 O O . LYS A 1 332 ? -28.984 -16.281 -9.164 1 97.56 332 LYS A O 1
ATOM 2533 N N . VAL A 1 333 ? -27.844 -17.344 -10.766 1 96.06 333 VAL A N 1
ATOM 2534 C CA . VAL A 1 333 ? -28.656 -18.562 -10.703 1 96.06 333 VAL A CA 1
ATOM 2535 C C . VAL A 1 333 ? -28.5 -19.203 -9.336 1 96.06 333 VAL A C 1
ATOM 2537 O O . VAL A 1 333 ? -29.5 -19.609 -8.719 1 96.06 333 VAL A O 1
ATOM 2540 N N . LEU A 1 334 ? -27.344 -19.312 -8.859 1 96.69 334 LEU A N 1
ATOM 2541 C CA . LEU A 1 334 ? -27.094 -19.938 -7.566 1 96.69 334 LEU A CA 1
ATOM 2542 C C . LEU A 1 334 ? -27.703 -19.109 -6.438 1 96.69 334 LEU A C 1
ATOM 2544 O O . LEU A 1 334 ? -28.25 -19.672 -5.48 1 96.69 334 LEU A O 1
ATOM 2548 N N . ALA A 1 335 ? -27.641 -17.797 -6.57 1 96.94 335 ALA A N 1
ATOM 2549 C CA . ALA A 1 335 ? -28.109 -16.891 -5.523 1 96.94 335 ALA A CA 1
ATOM 2550 C C . ALA A 1 335 ? -29.609 -17 -5.336 1 96.94 335 ALA A C 1
ATOM 2552 O O . ALA A 1 335 ? -30.141 -16.703 -4.258 1 96.94 335 ALA A O 1
ATOM 2553 N N . GLU A 1 336 ? -30.312 -17.391 -6.332 1 94.88 336 GLU A N 1
ATOM 2554 C CA . GLU A 1 336 ? -31.766 -17.547 -6.246 1 94.88 336 GLU A CA 1
ATOM 2555 C C . GLU A 1 336 ? -32.156 -18.609 -5.215 1 94.88 336 GLU A C 1
ATOM 2557 O O . GLU A 1 336 ? -33.25 -18.594 -4.684 1 94.88 336 GLU A O 1
ATOM 2562 N N . ARG A 1 337 ? -31.188 -19.484 -4.93 1 93.56 337 ARG A N 1
ATOM 2563 C CA . ARG A 1 337 ? -31.438 -20.578 -4 1 93.56 337 ARG A CA 1
ATOM 2564 C C . ARG A 1 337 ? -30.922 -20.25 -2.605 1 93.56 337 ARG A C 1
ATOM 2566 O O . ARG A 1 337 ? -31.188 -20.984 -1.647 1 93.56 337 ARG A O 1
ATOM 2573 N N . ALA A 1 338 ? -30.25 -19.219 -2.482 1 94.44 338 ALA A N 1
ATOM 2574 C CA . ALA A 1 338 ? -29.641 -18.859 -1.211 1 94.44 338 ALA A CA 1
ATOM 2575 C C . ALA A 1 338 ? -30.5 -17.859 -0.45 1 94.44 338 ALA A C 1
ATOM 2577 O O . ALA A 1 338 ? -31.375 -17.203 -1.035 1 94.44 338 ALA A O 1
ATOM 2578 N N . ALA A 1 339 ? -30.219 -17.766 0.826 1 90.56 339 ALA A N 1
ATOM 2579 C CA . ALA A 1 339 ? -30.859 -16.719 1.618 1 90.56 339 ALA A CA 1
ATOM 2580 C C . ALA A 1 339 ? -30.484 -15.336 1.097 1 90.56 339 ALA A C 1
ATOM 2582 O O . ALA A 1 339 ? -29.359 -15.117 0.64 1 90.56 339 ALA A O 1
ATOM 2583 N N . ARG A 1 340 ? -31.375 -14.469 1.193 1 91.81 340 ARG A N 1
ATOM 2584 C CA . ARG A 1 340 ? -31.156 -13.109 0.705 1 91.81 340 ARG A CA 1
ATOM 2585 C C . ARG A 1 340 ? -30.078 -12.398 1.501 1 91.81 340 ARG A C 1
ATOM 2587 O O . ARG A 1 340 ? -30.031 -12.492 2.73 1 91.81 340 ARG A O 1
ATOM 2594 N N . PRO A 1 341 ? -29.203 -11.633 0.815 1 95.12 341 PRO A N 1
ATOM 2595 C CA . PRO A 1 341 ? -28.188 -10.867 1.527 1 95.12 341 PRO A CA 1
ATOM 2596 C C . PRO A 1 341 ? -28.781 -9.828 2.475 1 95.12 341 PRO A C 1
ATOM 2598 O O . PRO A 1 341 ? -29.906 -9.383 2.271 1 95.12 341 PRO A O 1
ATOM 2601 N N . ALA A 1 342 ? -28 -9.445 3.414 1 94.44 342 ALA A N 1
ATOM 2602 C CA . ALA A 1 342 ? -28.469 -8.523 4.449 1 94.44 342 ALA A CA 1
ATOM 2603 C C . ALA A 1 342 ? -28.406 -7.078 3.965 1 94.44 342 ALA A C 1
ATOM 2605 O O . ALA A 1 342 ? -27.438 -6.676 3.32 1 94.44 342 ALA A O 1
ATOM 2606 N N . GLY A 1 343 ? -29.453 -6.348 4.223 1 95 343 GLY A N 1
ATOM 2607 C CA . GLY A 1 343 ? -29.484 -4.906 4.012 1 95 343 GLY A CA 1
ATOM 2608 C C . GLY A 1 343 ? -29.062 -4.504 2.611 1 95 343 GLY A C 1
ATOM 2609 O O . GLY A 1 343 ? -29.578 -5.039 1.627 1 95 343 GLY A O 1
ATOM 2610 N N . LEU A 1 344 ? -28.078 -3.553 2.523 1 96.94 344 LEU A N 1
ATOM 2611 C CA . LEU A 1 344 ? -27.641 -2.973 1.261 1 96.94 344 LEU A CA 1
ATOM 2612 C C . LEU A 1 344 ? -26.844 -3.988 0.443 1 96.94 344 LEU A C 1
ATOM 2614 O O . LEU A 1 344 ? -26.656 -3.807 -0.761 1 96.94 344 LEU A O 1
ATOM 2618 N N . ALA A 1 345 ? -26.422 -5.055 1.053 1 97.25 345 ALA A N 1
ATOM 2619 C CA . ALA A 1 345 ? -25.609 -6.055 0.362 1 97.25 345 ALA A CA 1
ATOM 2620 C C . ALA A 1 345 ? -26.391 -6.684 -0.792 1 97.25 345 ALA A C 1
ATOM 2622 O O . ALA A 1 345 ? -25.797 -7.078 -1.802 1 97.25 345 ALA A O 1
ATOM 2623 N N . ALA A 1 346 ? -27.688 -6.789 -0.623 1 97.5 346 ALA A N 1
ATOM 2624 C CA . ALA A 1 346 ? -28.516 -7.316 -1.698 1 97.5 346 ALA A CA 1
ATOM 2625 C C . ALA A 1 346 ? -28.406 -6.461 -2.955 1 97.5 346 ALA A C 1
ATOM 2627 O O . ALA A 1 346 ? -28.203 -6.984 -4.055 1 97.5 346 ALA A O 1
ATOM 2628 N N . ARG A 1 347 ? -28.531 -5.223 -2.744 1 97.62 347 ARG A N 1
ATOM 2629 C CA . ARG A 1 347 ? -28.406 -4.297 -3.867 1 97.62 347 ARG A CA 1
ATOM 2630 C C . ARG A 1 347 ? -26.984 -4.293 -4.426 1 97.62 347 ARG A C 1
ATOM 2632 O O . ARG A 1 347 ? -26.797 -4.172 -5.637 1 97.62 347 ARG A O 1
ATOM 2639 N N . SER A 1 348 ? -26.031 -4.324 -3.537 1 98.5 348 SER A N 1
ATOM 2640 C CA . SER A 1 348 ? -24.641 -4.363 -3.971 1 98.5 348 SER A CA 1
ATOM 2641 C C . SER A 1 348 ? -24.359 -5.59 -4.836 1 98.5 348 SER A C 1
ATOM 2643 O O . SER A 1 348 ? -23.641 -5.5 -5.836 1 98.5 348 SER A O 1
ATOM 2645 N N . PHE A 1 349 ? -24.938 -6.738 -4.488 1 98.38 349 PHE A N 1
ATOM 2646 C CA . PHE A 1 349 ? -24.766 -7.957 -5.273 1 98.38 349 PHE A CA 1
ATOM 2647 C C . PHE A 1 349 ? -25.438 -7.812 -6.637 1 98.38 349 PHE A C 1
ATOM 2649 O O . PHE A 1 349 ? -24.875 -8.203 -7.656 1 98.38 349 PHE A O 1
ATOM 2656 N N . GLU A 1 350 ? -26.547 -7.227 -6.578 1 98.19 350 GLU A N 1
ATOM 2657 C CA . GLU A 1 350 ? -27.25 -6.988 -7.836 1 98.19 350 GLU A CA 1
ATOM 2658 C C . GLU A 1 350 ? -26.438 -6.082 -8.758 1 98.19 350 GLU A C 1
ATOM 2660 O O . GLU A 1 350 ? -26.375 -6.312 -9.969 1 98.19 350 GLU A O 1
ATOM 2665 N N . ALA A 1 351 ? -25.875 -5.066 -8.18 1 98.44 351 ALA A N 1
ATOM 2666 C CA . ALA A 1 351 ? -25.031 -4.16 -8.953 1 98.44 351 ALA A CA 1
ATOM 2667 C C . ALA A 1 351 ? -23.828 -4.895 -9.523 1 98.44 351 ALA A C 1
ATOM 2669 O O . ALA A 1 351 ? -23.391 -4.621 -10.648 1 98.44 351 ALA A O 1
ATOM 2670 N N . LEU A 1 352 ? -23.25 -5.781 -8.766 1 98.62 352 LEU A N 1
ATOM 2671 C CA . LEU A 1 352 ? -22.109 -6.578 -9.211 1 98.62 352 LEU A CA 1
ATOM 2672 C C . LEU A 1 352 ? -22.484 -7.441 -10.406 1 98.62 352 LEU A C 1
ATOM 2674 O O . LEU A 1 352 ? -21.75 -7.492 -11.398 1 98.62 352 LEU A O 1
ATOM 2678 N N . ILE A 1 353 ? -23.641 -8.086 -10.328 1 98.62 353 ILE A N 1
ATOM 2679 C CA . ILE A 1 353 ? -24.109 -8.93 -11.414 1 98.62 353 ILE A CA 1
ATOM 2680 C C . ILE A 1 353 ? -24.406 -8.078 -12.648 1 98.62 353 ILE A C 1
ATOM 2682 O O . ILE A 1 353 ? -24.047 -8.453 -13.766 1 98.62 353 ILE A O 1
ATOM 2686 N N . ARG A 1 354 ? -24.984 -6.945 -12.414 1 98.25 354 ARG A N 1
ATOM 2687 C CA . ARG A 1 354 ? -25.266 -6.035 -13.516 1 98.25 354 ARG A CA 1
ATOM 2688 C C . ARG A 1 354 ? -23.984 -5.602 -14.219 1 98.25 354 ARG A C 1
ATOM 2690 O O . ARG A 1 354 ? -23.969 -5.484 -15.445 1 98.25 354 ARG A O 1
ATOM 2697 N N . ARG A 1 355 ? -22.938 -5.406 -13.461 1 98.38 355 ARG A N 1
ATOM 2698 C CA . ARG A 1 355 ? -21.672 -5.031 -14.07 1 98.38 355 ARG A CA 1
ATOM 2699 C C . ARG A 1 355 ? -21.078 -6.191 -14.867 1 98.38 355 ARG A C 1
ATOM 2701 O O . ARG A 1 355 ? -20.609 -6.008 -15.984 1 98.38 355 ARG A O 1
ATOM 2708 N N . ALA A 1 356 ? -21.125 -7.348 -14.305 1 98.5 356 ALA A N 1
ATOM 2709 C CA . ALA A 1 356 ? -20.562 -8.523 -14.961 1 98.5 356 ALA A CA 1
ATOM 2710 C C . ALA A 1 356 ? -21.266 -8.797 -16.297 1 98.5 356 ALA A C 1
ATOM 2712 O O . ALA A 1 356 ? -20.625 -9.242 -17.25 1 98.5 356 ALA A O 1
ATOM 2713 N N . THR A 1 357 ? -22.531 -8.43 -16.344 1 98.12 357 THR A N 1
ATOM 2714 C CA . THR A 1 357 ? -23.328 -8.773 -17.5 1 98.12 357 THR A CA 1
ATOM 2715 C C . THR A 1 357 ? -23.781 -7.52 -18.25 1 98.12 357 THR A C 1
ATOM 2717 O O . THR A 1 357 ? -24.844 -7.504 -18.859 1 98.12 357 THR A O 1
ATOM 2720 N N . HIS A 1 358 ? -23.094 -6.477 -18.062 1 97.25 358 HIS A N 1
ATOM 2721 C CA . HIS A 1 358 ? -23.453 -5.219 -18.719 1 97.25 358 HIS A CA 1
ATOM 2722 C C . HIS A 1 358 ? -23.531 -5.379 -20.234 1 97.25 358 HIS A C 1
ATOM 2724 O O . HIS A 1 358 ? -22.734 -6.09 -20.828 1 97.25 358 HIS A O 1
ATOM 2730 N N . PRO A 1 359 ? -24.438 -4.66 -20.891 1 95.56 359 PRO A N 1
ATOM 2731 C CA . PRO A 1 359 ? -24.578 -4.77 -22.344 1 95.56 359 PRO A CA 1
ATOM 2732 C C . PRO A 1 359 ? -23.344 -4.258 -23.094 1 95.56 359 PRO A C 1
ATOM 2734 O O . PRO A 1 359 ? -23.016 -4.762 -24.172 1 95.56 359 PRO A O 1
ATOM 2737 N N . GLU A 1 360 ? -22.734 -3.334 -22.562 1 94.69 360 GLU A N 1
ATOM 2738 C CA . GLU A 1 360 ? -21.5 -2.822 -23.141 1 94.69 360 GLU A CA 1
ATOM 2739 C C . GLU A 1 360 ? -20.281 -3.531 -22.547 1 94.69 360 GLU A C 1
ATOM 2741 O O . GLU A 1 360 ? -19.953 -3.346 -21.375 1 94.69 360 GLU A O 1
ATOM 2746 N N . PRO A 1 361 ? -19.547 -4.285 -23.406 1 95.44 361 PRO A N 1
ATOM 2747 C CA . PRO A 1 361 ? -18.406 -5.059 -22.891 1 95.44 361 PRO A CA 1
ATOM 2748 C C . PRO A 1 361 ? -17.375 -4.188 -22.172 1 95.44 361 PRO A C 1
ATOM 2750 O O . PRO A 1 361 ? -16.797 -4.613 -21.172 1 95.44 361 PRO A O 1
ATOM 2753 N N . ALA A 1 362 ? -17.219 -2.939 -22.594 1 93.88 362 ALA A N 1
ATOM 2754 C CA . ALA A 1 362 ? -16.219 -2.053 -22.016 1 93.88 362 ALA A CA 1
ATOM 2755 C C . ALA A 1 362 ? -16.594 -1.667 -20.578 1 93.88 362 ALA A C 1
ATOM 2757 O O . ALA A 1 362 ? -15.734 -1.22 -19.812 1 93.88 362 ALA A O 1
ATOM 2758 N N . ALA A 1 363 ? -17.844 -1.87 -20.219 1 96 363 ALA A N 1
ATOM 2759 C CA . ALA A 1 363 ? -18.328 -1.517 -18.875 1 96 363 ALA A CA 1
ATOM 2760 C C . ALA A 1 363 ? -18.219 -2.703 -17.922 1 96 363 ALA A C 1
ATOM 2762 O O . ALA A 1 363 ? -18.422 -2.557 -16.719 1 96 363 ALA A O 1
ATOM 2763 N N . ARG A 1 364 ? -17.844 -3.854 -18.453 1 97.88 364 ARG A N 1
ATOM 2764 C CA . ARG A 1 364 ? -17.781 -5.066 -17.641 1 97.88 364 ARG A CA 1
ATOM 2765 C C . ARG A 1 364 ? -16.453 -5.152 -16.875 1 97.88 364 ARG A C 1
ATOM 2767 O O . ARG A 1 364 ? -15.617 -4.25 -16.969 1 97.88 364 ARG A O 1
ATOM 2774 N N . PHE A 1 365 ? -16.391 -6.164 -15.992 1 97.44 365 PHE A N 1
ATOM 2775 C CA . PHE A 1 365 ? -15.125 -6.414 -15.305 1 97.44 365 PHE A CA 1
ATOM 2776 C C . PHE A 1 365 ? -14.023 -6.738 -16.312 1 97.44 365 PHE A C 1
ATOM 2778 O O . PHE A 1 365 ? -14.273 -7.41 -17.312 1 97.44 365 PHE A O 1
ATOM 2785 N N . ARG A 1 366 ? -12.82 -6.348 -15.992 1 92.75 366 ARG A N 1
ATOM 2786 C CA . ARG A 1 366 ? -11.719 -6.504 -16.922 1 92.75 366 ARG A CA 1
ATOM 2787 C C . ARG A 1 366 ? -10.867 -7.723 -16.578 1 92.75 366 ARG A C 1
ATOM 2789 O O . ARG A 1 366 ? -10.094 -8.203 -17.406 1 92.75 366 ARG A O 1
ATOM 2796 N N . SER A 1 367 ? -10.992 -8.18 -15.312 1 95.31 367 SER A N 1
ATOM 2797 C CA . SER A 1 367 ? -10.219 -9.336 -14.883 1 95.31 367 SER A CA 1
ATOM 2798 C C . SER A 1 367 ? -10.969 -10.141 -13.828 1 95.31 367 SER A C 1
ATOM 2800 O O . SER A 1 367 ? -11.836 -9.609 -13.133 1 95.31 367 SER A O 1
ATOM 2802 N N . ALA A 1 368 ? -10.602 -11.367 -13.742 1 96.94 368 ALA A N 1
ATOM 2803 C CA . ALA A 1 368 ? -11.18 -12.242 -12.719 1 96.94 368 ALA A CA 1
ATOM 2804 C C . ALA A 1 368 ? -10.82 -11.75 -11.32 1 96.94 368 ALA A C 1
ATOM 2806 O O . ALA A 1 368 ? -11.648 -11.805 -10.406 1 96.94 368 ALA A O 1
ATOM 2807 N N . ALA A 1 369 ? -9.656 -11.273 -11.227 1 93 369 ALA A N 1
ATOM 2808 C CA . ALA A 1 369 ? -9.203 -10.766 -9.938 1 93 369 ALA A CA 1
ATOM 2809 C C . ALA A 1 369 ? -10.047 -9.578 -9.484 1 93 369 ALA A C 1
ATOM 2811 O O . ALA A 1 369 ? -10.414 -9.484 -8.312 1 93 369 ALA A O 1
ATOM 2812 N N . GLU A 1 370 ? -10.312 -8.695 -10.375 1 95.12 370 GLU A N 1
ATOM 2813 C CA . GLU A 1 370 ? -11.133 -7.527 -10.062 1 95.12 370 GLU A CA 1
ATOM 2814 C C . GLU A 1 370 ? -12.523 -7.945 -9.602 1 95.12 370 GLU A C 1
ATOM 2816 O O . GLU A 1 370 ? -13.039 -7.422 -8.609 1 95.12 370 GLU A O 1
ATOM 2821 N N . MET A 1 371 ? -13.109 -8.812 -10.312 1 97.5 371 MET A N 1
ATOM 2822 C CA . MET A 1 371 ? -14.445 -9.281 -9.969 1 97.5 371 MET A CA 1
ATOM 2823 C C . MET A 1 371 ? -14.438 -10.016 -8.625 1 97.5 371 MET A C 1
ATOM 2825 O O . MET A 1 371 ? -15.336 -9.82 -7.805 1 97.5 371 MET A O 1
ATOM 2829 N N . SER A 1 372 ? -13.43 -10.852 -8.438 1 96.31 372 SER A N 1
ATOM 2830 C CA . SER A 1 372 ? -13.305 -11.586 -7.184 1 96.31 372 SER A CA 1
ATOM 2831 C C . SER A 1 372 ? -13.195 -10.641 -5.992 1 96.31 372 SER A C 1
ATOM 2833 O O . SER A 1 372 ? -13.836 -10.859 -4.961 1 96.31 372 SER A O 1
ATOM 2835 N N . ARG A 1 373 ? -12.5 -9.594 -6.152 1 93.5 373 ARG A N 1
ATOM 2836 C CA . ARG A 1 373 ? -12.336 -8.625 -5.074 1 93.5 373 ARG A CA 1
ATOM 2837 C C . ARG A 1 373 ? -13.664 -7.957 -4.73 1 93.5 373 ARG A C 1
ATOM 2839 O O . ARG A 1 373 ? -13.984 -7.773 -3.557 1 93.5 373 ARG A O 1
ATOM 2846 N N . GLN A 1 374 ? -14.359 -7.598 -5.707 1 96.44 374 GLN A N 1
ATOM 2847 C CA . GLN A 1 374 ? -15.656 -6.973 -5.457 1 96.44 374 GLN A CA 1
ATOM 2848 C C . GLN A 1 374 ? -16.609 -7.949 -4.785 1 96.44 374 GLN A C 1
ATOM 2850 O O . GLN A 1 374 ? -17.391 -7.562 -3.914 1 96.44 374 GLN A O 1
ATOM 2855 N N . LEU A 1 375 ? -16.531 -9.219 -5.195 1 96.44 375 LEU A N 1
ATOM 2856 C CA . LEU A 1 375 ? -17.344 -10.242 -4.535 1 96.44 375 LEU A CA 1
ATOM 2857 C C . LEU A 1 375 ? -16.984 -10.336 -3.057 1 96.44 375 LEU A C 1
ATOM 2859 O O . LEU A 1 375 ? -17.875 -10.414 -2.203 1 96.44 375 LEU A O 1
ATOM 2863 N N . TRP A 1 376 ? -15.758 -10.312 -2.871 1 91.69 376 TRP A N 1
ATOM 2864 C CA . TRP A 1 376 ? -15.242 -10.375 -1.51 1 91.69 376 TRP A CA 1
ATOM 2865 C C . TRP A 1 376 ? -15.758 -9.211 -0.672 1 91.69 376 TRP A C 1
ATOM 2867 O O . TRP A 1 376 ? -16.203 -9.406 0.465 1 91.69 376 TRP A O 1
ATOM 2877 N N . GLU A 1 377 ? -15.789 -8.062 -1.188 1 94 377 GLU A N 1
ATOM 2878 C CA . GLU A 1 377 ? -16.234 -6.863 -0.484 1 94 377 GLU A CA 1
ATOM 2879 C C . GLU A 1 377 ? -17.734 -6.902 -0.224 1 94 377 GLU A C 1
ATOM 2881 O O . GLU A 1 377 ? -18.203 -6.438 0.817 1 94 377 GLU A O 1
ATOM 2886 N N . VAL A 1 378 ? -18.438 -7.398 -1.144 1 96.5 378 VAL A N 1
ATOM 2887 C CA . VAL A 1 378 ? -19.875 -7.543 -0.955 1 96.5 378 VAL A CA 1
ATOM 2888 C C . VAL A 1 378 ? -20.156 -8.539 0.168 1 96.5 378 VAL A C 1
ATOM 2890 O O . VAL A 1 378 ? -21.094 -8.352 0.954 1 96.5 378 VAL A O 1
ATOM 2893 N N . LEU A 1 379 ? -19.344 -9.609 0.265 1 94.75 379 LEU A N 1
ATOM 2894 C CA . LEU A 1 379 ? -19.484 -10.57 1.357 1 94.75 379 LEU A CA 1
ATOM 2895 C C . LEU A 1 379 ? -19.266 -9.891 2.705 1 94.75 379 LEU A C 1
ATOM 2897 O O . LEU A 1 379 ? -20.016 -10.141 3.656 1 94.75 379 LEU A O 1
ATOM 2901 N N . ARG A 1 380 ? -18.281 -9 2.773 1 93.06 380 ARG A N 1
ATOM 2902 C CA . ARG A 1 380 ? -18 -8.297 4.023 1 93.06 380 ARG A CA 1
ATOM 2903 C C . ARG A 1 380 ? -19.172 -7.414 4.426 1 93.06 380 ARG A C 1
ATOM 2905 O O . ARG A 1 380 ? -19.516 -7.324 5.609 1 93.06 380 ARG A O 1
ATOM 2912 N N . GLU A 1 381 ? -19.719 -6.777 3.428 1 94.56 381 GLU A N 1
ATOM 2913 C CA . GLU A 1 381 ? -20.906 -5.957 3.676 1 94.56 381 GLU A CA 1
ATOM 2914 C C . GLU A 1 381 ? -22.062 -6.793 4.23 1 94.56 381 GLU A C 1
ATOM 2916 O O . GLU A 1 381 ? -22.703 -6.402 5.199 1 94.56 381 GLU A O 1
ATOM 2921 N N . ASP A 1 382 ? -22.297 -7.922 3.631 1 95 382 ASP A N 1
ATOM 2922 C CA . ASP A 1 382 ? -23.344 -8.836 4.059 1 95 382 ASP A CA 1
ATOM 2923 C C . ASP A 1 382 ? -23.125 -9.297 5.496 1 95 382 ASP A C 1
ATOM 2925 O O . ASP A 1 382 ? -24.047 -9.273 6.309 1 95 382 ASP A O 1
ATOM 2929 N N . GLN A 1 383 ? -21.953 -9.672 5.781 1 91.94 383 GLN A N 1
ATOM 2930 C CA . GLN A 1 383 ? -21.609 -10.164 7.113 1 91.94 383 GLN A CA 1
ATOM 2931 C C . GLN A 1 383 ? -21.766 -9.07 8.164 1 91.94 383 GLN A C 1
ATOM 2933 O O . GLN A 1 383 ? -22.297 -9.305 9.242 1 91.94 383 GLN A O 1
ATOM 2938 N N . ALA A 1 384 ? -21.312 -7.895 7.828 1 92.19 384 ALA A N 1
ATOM 2939 C CA . ALA A 1 384 ? -21.406 -6.77 8.758 1 92.19 384 ALA A CA 1
ATOM 2940 C C . ALA A 1 384 ? -22.859 -6.41 9.039 1 92.19 384 ALA A C 1
ATOM 2942 O O . ALA A 1 384 ? -23.25 -6.23 10.195 1 92.19 384 ALA A O 1
ATOM 2943 N N . LEU A 1 385 ? -23.641 -6.316 8.031 1 94.69 385 LEU A N 1
ATOM 2944 C CA . LEU A 1 385 ? -25.031 -5.93 8.164 1 94.69 385 LEU A CA 1
ATOM 2945 C C . LEU A 1 385 ? -25.859 -7.059 8.789 1 94.69 385 LEU A C 1
ATOM 2947 O O . LEU A 1 385 ? -26.922 -6.816 9.367 1 94.69 385 LEU A O 1
ATOM 2951 N N . GLY A 1 386 ? -25.281 -8.25 8.617 1 92 386 GLY A N 1
ATOM 2952 C CA . GLY A 1 386 ? -25.953 -9.398 9.188 1 92 386 GLY A CA 1
ATOM 2953 C C . GLY A 1 386 ? -25.625 -9.602 10.656 1 92 386 GLY A C 1
ATOM 2954 O O . GLY A 1 386 ? -26.109 -10.562 11.273 1 92 386 GLY A O 1
ATOM 2955 N N . GLY A 1 387 ? -24.797 -8.781 11.227 1 87.81 387 GLY A N 1
ATOM 2956 C CA . GLY A 1 387 ? -24.516 -8.82 12.656 1 87.81 387 GLY A CA 1
ATOM 2957 C C . GLY A 1 387 ? -23.281 -9.648 12.992 1 87.81 387 GLY A C 1
ATOM 2958 O O . GLY A 1 387 ? -22.984 -9.859 14.164 1 87.81 387 GLY A O 1
ATOM 2959 N N . ARG A 1 388 ? -22.672 -10.109 12.008 1 80.75 388 ARG A N 1
ATOM 2960 C CA . ARG A 1 388 ? -21.438 -10.852 12.25 1 80.75 388 ARG A CA 1
ATOM 2961 C C . ARG A 1 388 ? -20.281 -9.898 12.531 1 80.75 388 ARG A C 1
ATOM 2963 O O . ARG A 1 388 ? -20.344 -8.711 12.195 1 80.75 388 ARG A O 1
ATOM 2970 N N . GLU A 1 389 ? -19.234 -10.414 13.203 1 74.81 389 GLU A N 1
ATOM 2971 C CA . GLU A 1 389 ? -18.078 -9.578 13.516 1 74.81 389 GLU A CA 1
ATOM 2972 C C . GLU A 1 389 ? -17.375 -9.125 12.242 1 74.81 389 GLU A C 1
ATOM 2974 O O . GLU A 1 389 ? -17.125 -9.93 11.344 1 74.81 389 GLU A O 1
ATOM 2979 N N . PRO A 1 390 ? -17.219 -7.891 12.281 1 66.94 390 PRO A N 1
ATOM 2980 C CA . PRO A 1 390 ? -16.578 -7.363 11.07 1 66.94 390 PRO A CA 1
ATOM 2981 C C . PRO A 1 390 ? -15.156 -7.883 10.875 1 66.94 390 PRO A C 1
ATOM 2983 O O . PRO A 1 390 ? -14.43 -8.086 11.852 1 66.94 390 PRO A O 1
ATOM 2986 N N . TYR A 1 391 ? -14.938 -8.273 9.688 1 67.94 391 TYR A N 1
ATOM 2987 C CA . TYR A 1 391 ? -13.586 -8.617 9.25 1 67.94 391 TYR A CA 1
ATOM 2988 C C . TYR A 1 391 ? -12.867 -7.398 8.688 1 67.94 391 TYR A C 1
ATOM 2990 O O . TYR A 1 391 ? -13.242 -6.883 7.629 1 67.94 391 TYR A O 1
ATOM 2998 N N . PRO A 1 392 ? -12.016 -6.859 9.492 1 65.81 392 PRO A N 1
ATOM 2999 C CA . PRO A 1 392 ? -11.391 -5.621 9.016 1 65.81 392 PRO A CA 1
ATOM 3000 C C . PRO A 1 392 ? -10.508 -5.836 7.789 1 65.81 392 PRO A C 1
ATOM 3002 O O . PRO A 1 392 ? -9.719 -6.781 7.75 1 65.81 392 PRO A O 1
ATOM 3005 N N . GLU A 1 393 ? -10.781 -5.18 6.734 1 75.69 393 GLU A N 1
ATOM 3006 C CA . GLU A 1 393 ? -9.961 -5.223 5.527 1 75.69 393 GLU A CA 1
ATOM 3007 C C . GLU A 1 393 ? -9.836 -3.84 4.895 1 75.69 393 GLU A C 1
ATOM 3009 O O . GLU A 1 393 ? -10.805 -3.07 4.875 1 75.69 393 GLU A O 1
ATOM 3014 N N . ARG A 1 394 ? -8.648 -3.59 4.391 1 77.31 394 ARG A N 1
ATOM 3015 C CA . ARG A 1 394 ? -8.398 -2.316 3.723 1 77.31 394 ARG A CA 1
ATOM 3016 C C . ARG A 1 394 ? -8.859 -2.363 2.27 1 77.31 394 ARG A C 1
ATOM 3018 O O . ARG A 1 394 ? -8.75 -3.398 1.609 1 77.31 394 ARG A O 1
ATOM 3025 N N . SER A 1 395 ? -9.336 -1.213 1.856 1 86.38 395 SER A N 1
ATOM 3026 C CA . SER A 1 395 ? -9.68 -1.086 0.445 1 86.38 395 SER A CA 1
ATOM 3027 C C . SER A 1 395 ? -8.445 -1.152 -0.438 1 86.38 395 SER A C 1
ATOM 3029 O O . SER A 1 395 ? -7.379 -0.648 -0.065 1 86.38 395 SER A O 1
ATOM 3031 N N . THR A 1 396 ? -8.57 -1.77 -1.536 1 85.56 396 THR A N 1
ATOM 3032 C CA . THR A 1 396 ? -7.488 -1.788 -2.516 1 85.56 396 THR A CA 1
ATOM 3033 C C . THR A 1 396 ? -7.703 -0.712 -3.576 1 85.56 396 THR A C 1
ATOM 3035 O O . THR A 1 396 ? -6.922 -0.606 -4.523 1 85.56 396 THR A O 1
ATOM 3038 N N . ARG A 1 397 ? -8.758 0.079 -3.416 1 93.38 397 ARG A N 1
ATOM 3039 C CA . ARG A 1 397 ? -9.094 1.063 -4.441 1 93.38 397 ARG A CA 1
ATOM 3040 C C . ARG A 1 397 ? -9.023 2.48 -3.881 1 93.38 397 ARG A C 1
ATOM 3042 O O . ARG A 1 397 ? -8.797 3.436 -4.629 1 93.38 397 ARG A O 1
ATOM 3049 N N . PHE A 1 398 ? -9.25 2.598 -2.6 1 94.31 398 PHE A N 1
ATOM 3050 C CA . PHE A 1 398 ? -9.25 3.92 -1.983 1 94.31 398 PHE A CA 1
ATOM 3051 C C . PHE A 1 398 ? -8.266 3.971 -0.819 1 94.31 398 PHE A C 1
ATOM 3053 O O . PHE A 1 398 ? -8.102 2.986 -0.095 1 94.31 398 PHE A O 1
ATOM 3060 N N . GLU A 1 399 ? -7.664 5.09 -0.63 1 88 399 GLU A N 1
ATOM 3061 C CA . GLU A 1 399 ? -6.805 5.328 0.525 1 88 399 GLU A CA 1
ATOM 3062 C C . GLU A 1 399 ? -7.625 5.492 1.801 1 88 399 GLU A C 1
ATOM 3064 O O . GLU A 1 399 ? -8.727 6.047 1.769 1 88 399 GLU A O 1
ATOM 3069 N N . PRO A 1 400 ? -7.059 4.996 2.904 1 78.81 400 PRO A N 1
ATOM 3070 C CA . PRO A 1 400 ? -7.703 5.352 4.172 1 78.81 400 PRO A CA 1
ATOM 3071 C C . PRO A 1 400 ? -7.68 6.852 4.445 1 78.81 400 PRO A C 1
ATOM 3073 O O . PRO A 1 400 ? -6.742 7.543 4.035 1 78.81 400 PRO A O 1
ATOM 3076 N N . THR A 1 401 ? -8.68 7.363 4.941 1 77.56 401 THR A N 1
ATOM 3077 C CA . THR A 1 401 ? -8.695 8.797 5.195 1 77.56 401 THR A CA 1
ATOM 3078 C C . THR A 1 401 ? -8.977 9.086 6.668 1 77.56 401 THR A C 1
ATOM 3080 O O . THR A 1 401 ? -9.773 8.383 7.301 1 77.56 401 THR A O 1
ATOM 3083 N N . ALA A 1 402 ? -8.266 10.102 7.141 1 73.12 402 ALA A N 1
ATOM 3084 C CA . ALA A 1 402 ? -8.508 10.609 8.484 1 73.12 402 ALA A CA 1
ATOM 3085 C C . ALA A 1 402 ? -9.477 11.789 8.461 1 73.12 402 ALA A C 1
ATOM 3087 O O . ALA A 1 402 ? -10 12.188 9.5 1 73.12 402 ALA A O 1
ATOM 3088 N N . ALA A 1 403 ? -9.773 12.227 7.27 1 83.81 403 ALA A N 1
ATOM 3089 C CA . ALA A 1 403 ? -10.641 13.391 7.137 1 83.81 403 ALA A CA 1
ATOM 3090 C C . ALA A 1 403 ? -12.094 13.023 7.422 1 83.81 403 ALA A C 1
ATOM 3092 O O . ALA A 1 403 ? -12.508 11.883 7.195 1 83.81 403 ALA A O 1
ATOM 3093 N N . VAL A 1 404 ? -12.828 13.945 8.055 1 91.88 404 VAL A N 1
ATOM 3094 C CA . VAL A 1 404 ? -14.227 13.734 8.391 1 91.88 404 VAL A CA 1
ATOM 3095 C C . VAL A 1 404 ? -15.055 14.93 7.949 1 91.88 404 VAL A C 1
ATOM 3097 O O . VAL A 1 404 ? -14.609 16.078 8.047 1 91.88 404 VAL A O 1
ATOM 3100 N N . PHE A 1 405 ? -16.156 14.656 7.367 1 90 405 PHE A N 1
ATOM 3101 C CA . PHE A 1 405 ? -17.109 15.734 7.129 1 90 405 PHE A CA 1
ATOM 3102 C C . PHE A 1 405 ? -18.312 15.609 8.062 1 90 405 PHE A C 1
ATOM 3104 O O . PHE A 1 405 ? -18.656 14.516 8.492 1 90 405 PHE A O 1
ATOM 3111 N N . GLY A 1 406 ? -18.859 16.797 8.398 1 92.31 406 GLY A N 1
ATOM 3112 C CA . GLY A 1 406 ? -20.109 16.844 9.141 1 92.31 406 GLY A CA 1
ATOM 3113 C C . GLY A 1 406 ? -19.938 16.562 10.617 1 92.31 406 GLY A C 1
ATOM 3114 O O . GLY A 1 406 ? -20.828 16 11.258 1 92.31 406 GLY A O 1
ATOM 3115 N N . ALA A 1 407 ? -18.75 16.906 11.125 1 91.31 407 ALA A N 1
ATOM 3116 C CA . ALA A 1 407 ? -18.484 16.625 12.531 1 91.31 407 ALA A CA 1
ATOM 3117 C C . ALA A 1 407 ? -18.734 17.844 13.406 1 91.31 407 ALA A C 1
ATOM 3119 O O . ALA A 1 407 ? -18.25 17.922 14.539 1 91.31 407 ALA A O 1
ATOM 3120 N N . ALA A 1 408 ? -19.547 18.766 12.875 1 93.06 408 ALA A N 1
ATOM 3121 C CA . ALA A 1 408 ? -19.797 20.016 13.594 1 93.06 408 ALA A CA 1
ATOM 3122 C C . ALA A 1 408 ? -20.422 19.75 14.961 1 93.06 408 ALA A C 1
ATOM 3124 O O . ALA A 1 408 ? -20.141 20.453 15.93 1 93.06 408 ALA A O 1
ATOM 3125 N N . LEU A 1 409 ? -21.312 18.75 15.039 1 94.25 409 LEU A N 1
ATOM 3126 C CA . LEU A 1 409 ? -21.953 18.391 16.297 1 94.25 409 LEU A CA 1
ATOM 3127 C C . LEU A 1 409 ? -20.922 17.938 17.328 1 94.25 409 LEU A C 1
ATOM 3129 O O . LEU A 1 409 ? -21.172 18.047 18.531 1 94.25 409 LEU A O 1
ATOM 3133 N N . GLY A 1 410 ? -19.828 17.422 16.875 1 95 410 GLY A N 1
ATOM 3134 C CA . GLY A 1 410 ? -18.797 16.906 17.766 1 95 410 GLY A CA 1
ATOM 3135 C C . GLY A 1 410 ? -17.719 17.922 18.078 1 95 410 GLY A C 1
ATOM 3136 O O . GLY A 1 410 ? -16.734 17.609 18.75 1 95 410 GLY A O 1
ATOM 3137 N N . THR A 1 411 ? -17.906 19.109 17.609 1 93.38 411 THR A N 1
ATOM 3138 C CA . THR A 1 411 ? -16.922 20.172 17.828 1 93.38 411 THR A CA 1
ATOM 3139 C C . THR A 1 411 ? -17.391 21.109 18.953 1 93.38 411 THR A C 1
ATOM 3141 O O . THR A 1 411 ? -18.5 21.641 18.906 1 93.38 411 THR A O 1
ATOM 3144 N N . VAL A 1 412 ? -16.562 21.281 19.969 1 94.19 412 VAL A N 1
ATOM 3145 C CA . VAL A 1 412 ? -16.859 22.234 21.031 1 94.19 412 VAL A CA 1
ATOM 3146 C C . VAL A 1 412 ? -16.969 23.641 20.438 1 94.19 412 VAL A C 1
ATOM 3148 O O . VAL A 1 412 ? -16.109 24.078 19.672 1 94.19 412 VAL A O 1
ATOM 3151 N N . PRO A 1 413 ? -18.031 24.281 20.734 1 91.62 413 PRO A N 1
ATOM 3152 C CA . PRO A 1 413 ? -18.203 25.609 20.125 1 91.62 413 PRO A CA 1
ATOM 3153 C C . PRO A 1 413 ? -17.078 26.578 20.469 1 91.62 413 PRO A C 1
ATOM 3155 O O . PRO A 1 413 ? -16.531 26.547 21.578 1 91.62 413 PRO A O 1
ATOM 3158 N N . ALA A 1 414 ? -16.719 27.406 19.516 1 91.44 414 ALA A N 1
ATOM 3159 C CA . ALA A 1 414 ? -15.773 28.484 19.75 1 91.44 414 ALA A CA 1
ATOM 3160 C C . ALA A 1 414 ? -16.438 29.672 20.438 1 91.44 414 ALA A C 1
ATOM 3162 O O . ALA A 1 414 ? -17.656 29.703 20.594 1 91.44 414 ALA A O 1
ATOM 3163 N N . LEU A 1 415 ? -15.672 30.625 20.938 1 91.44 415 LEU A N 1
ATOM 3164 C CA . LEU A 1 415 ? -16.203 31.781 21.656 1 91.44 415 LEU A CA 1
ATOM 3165 C C . LEU A 1 415 ? -17.141 32.594 20.766 1 91.44 415 LEU A C 1
ATOM 3167 O O . LEU A 1 415 ? -18.047 33.25 21.266 1 91.44 415 LEU A O 1
ATOM 3171 N N . GLN A 1 416 ? -16.984 32.375 19.484 1 88.56 416 GLN A N 1
ATOM 3172 C CA . GLN A 1 416 ? -17.812 33.094 18.516 1 88.56 416 GLN A CA 1
ATOM 3173 C C . GLN A 1 416 ? -19.266 32.656 18.594 1 88.56 416 GLN A C 1
ATOM 3175 O O . GLN A 1 416 ? -20.156 33.375 18.109 1 88.56 416 GLN A O 1
ATOM 3180 N N . TRP A 1 417 ? -19.453 31.469 19.094 1 90.38 417 TRP A N 1
ATOM 3181 C CA . TRP A 1 417 ? -20.797 30.969 19.328 1 90.38 417 TRP A CA 1
ATOM 3182 C C . TRP A 1 417 ? -21.609 31.969 20.156 1 90.38 417 TRP A C 1
ATOM 3184 O O . TRP A 1 417 ? -22.812 32.125 19.969 1 90.38 417 TRP A O 1
ATOM 3194 N N . TRP A 1 418 ? -21.016 32.781 21.016 1 91.12 418 TRP A N 1
ATOM 3195 C CA . TRP A 1 418 ? -21.688 33.719 21.922 1 91.12 418 TRP A CA 1
ATOM 3196 C C . TRP A 1 418 ? -21.438 35.156 21.484 1 91.12 418 TRP A C 1
ATOM 3198 O O . TRP A 1 418 ? -22.188 36.062 21.859 1 91.12 418 TRP A O 1
ATOM 3208 N N . THR A 1 419 ? -20.328 35.344 20.734 1 88.25 419 THR A N 1
ATOM 3209 C CA . THR A 1 419 ? -19.953 36.719 20.438 1 88.25 419 THR A CA 1
ATOM 3210 C C . THR A 1 419 ? -20.453 37.156 19.047 1 88.25 419 THR A C 1
ATOM 3212 O O . THR A 1 419 ? -20.609 38.344 18.766 1 88.25 419 THR A O 1
ATOM 3215 N N . ARG A 1 420 ? -20.641 36.281 18.141 1 81.38 420 ARG A N 1
ATOM 3216 C CA . ARG A 1 420 ? -21.047 36.594 16.766 1 81.38 420 ARG A CA 1
ATOM 3217 C C . ARG A 1 420 ? -22.375 35.906 16.422 1 81.38 420 ARG A C 1
ATOM 3219 O O . ARG A 1 420 ? -22.516 35.344 15.352 1 81.38 420 ARG A O 1
ATOM 3226 N N . ARG A 1 421 ? -23.203 35.781 17.312 1 80.12 421 ARG A N 1
ATOM 3227 C CA . ARG A 1 421 ? -24.469 35.094 17.062 1 80.12 421 ARG A CA 1
ATOM 3228 C C . ARG A 1 421 ? -25.469 36 16.359 1 80.12 421 ARG A C 1
ATOM 3230 O O . ARG A 1 421 ? -25.578 37.188 16.703 1 80.12 421 ARG A O 1
ATOM 3237 N N . PRO A 1 422 ? -26.062 35.344 15.266 1 69.38 422 PRO A N 1
ATOM 3238 C CA . PRO A 1 422 ? -27.141 36.094 14.617 1 69.38 422 PRO A CA 1
ATOM 3239 C C . PRO A 1 422 ? -28.406 36.156 15.461 1 69.38 422 PRO A C 1
ATOM 3241 O O . PRO A 1 422 ? -28.938 35.125 15.859 1 69.38 422 PRO A O 1
ATOM 3244 N N . GLY A 1 423 ? -28.734 37.312 16.062 1 68.75 423 GLY A N 1
ATOM 3245 C CA . GLY A 1 423 ? -29.984 37.531 16.781 1 68.75 423 GLY A CA 1
ATOM 3246 C C . GLY A 1 423 ? -29.844 37.406 18.281 1 68.75 423 GLY A C 1
ATOM 3247 O O . GLY A 1 423 ? -28.734 37.25 18.797 1 68.75 423 GLY A O 1
ATOM 3248 N N . THR A 1 424 ? -30.969 37.438 19.031 1 67.75 424 THR A N 1
ATOM 3249 C CA . THR A 1 424 ? -30.953 37.531 20.484 1 67.75 424 THR A CA 1
ATOM 3250 C C . THR A 1 424 ? -31.203 36.156 21.109 1 67.75 424 THR A C 1
ATOM 3252 O O . THR A 1 424 ? -30.875 35.938 22.281 1 67.75 424 THR A O 1
ATOM 3255 N N . GLY A 1 425 ? -31.625 35.156 20.312 1 80.31 425 GLY A N 1
ATOM 3256 C CA . GLY A 1 425 ? -31.969 33.906 20.922 1 80.31 425 GLY A CA 1
ATOM 3257 C C . GLY A 1 425 ? -30.844 32.875 20.844 1 80.31 425 GLY A C 1
ATOM 3258 O O . GLY A 1 425 ? -29.812 33.125 20.219 1 80.31 425 GLY A O 1
ATOM 3259 N N . THR A 1 426 ? -30.922 31.797 21.719 1 86.88 426 THR A N 1
ATOM 3260 C CA . THR A 1 426 ? -29.984 30.672 21.688 1 86.88 426 THR A CA 1
ATOM 3261 C C . THR A 1 426 ? -30 29.969 20.344 1 86.88 426 THR A C 1
ATOM 3263 O O . THR A 1 426 ? -31.078 29.609 19.844 1 86.88 426 THR A O 1
ATOM 3266 N N . PRO A 1 427 ? -28.859 29.828 19.703 1 88.44 427 PRO A N 1
ATOM 3267 C CA . PRO A 1 427 ? -28.797 29.203 18.391 1 88.44 427 PRO A CA 1
ATOM 3268 C C . PRO A 1 427 ? -29.172 27.719 18.406 1 88.44 427 PRO A C 1
ATOM 3270 O O . PRO A 1 427 ? -29.031 27.062 19.453 1 88.44 427 PRO A O 1
ATOM 3273 N N . GLU A 1 428 ? -29.688 27.219 17.297 1 90.44 428 GLU A N 1
ATOM 3274 C CA . GLU A 1 428 ? -29.938 25.797 17.109 1 90.44 428 GLU A CA 1
ATOM 3275 C C . GLU A 1 428 ? -28.641 25.031 16.859 1 90.44 428 GLU A C 1
ATOM 3277 O O . GLU A 1 428 ? -27.656 25.609 16.406 1 90.44 428 GLU A O 1
ATOM 3282 N N . LEU A 1 429 ? -28.672 23.766 17.188 1 91.88 429 LEU A N 1
ATOM 3283 C CA . LEU A 1 429 ? -27.531 22.922 16.891 1 91.88 429 LEU A CA 1
ATOM 3284 C C . LEU A 1 429 ? -27.312 22.781 15.391 1 91.88 429 LEU A C 1
ATOM 3286 O O . LEU A 1 429 ? -28.266 22.828 14.617 1 91.88 429 LEU A O 1
ATOM 3290 N N . PRO A 1 430 ? -26.031 22.594 14.984 1 89.94 430 PRO A N 1
ATOM 3291 C CA . PRO A 1 430 ? -25.734 22.375 13.57 1 89.94 430 PRO A CA 1
ATOM 3292 C C . PRO A 1 430 ? -26.062 20.938 13.125 1 89.94 430 PRO A C 1
ATOM 3294 O O . PRO A 1 430 ? -25.156 20.188 12.781 1 89.94 430 PRO A O 1
ATOM 3297 N N . ALA A 1 431 ? -27.281 20.609 13.047 1 91.5 431 ALA A N 1
ATOM 3298 C CA . ALA A 1 431 ? -27.75 19.25 12.773 1 91.5 431 ALA A CA 1
ATOM 3299 C C . ALA A 1 431 ? -28.047 19.047 11.289 1 91.5 431 ALA A C 1
ATOM 3301 O O . ALA A 1 431 ? -28.562 18 10.883 1 91.5 431 ALA A O 1
ATOM 3302 N N . GLY A 1 432 ? -27.781 20.031 10.484 1 90.69 432 GLY A N 1
ATOM 3303 C CA . GLY A 1 432 ? -28 19.922 9.047 1 90.69 432 GLY A CA 1
ATOM 3304 C C . GLY A 1 432 ? -26.875 19.234 8.312 1 90.69 432 GLY A C 1
ATOM 3305 O O . GLY A 1 432 ? -25.828 18.938 8.906 1 90.69 432 GLY A O 1
ATOM 3306 N N . ALA A 1 433 ? -27.125 18.938 7.043 1 94.62 433 ALA A N 1
ATOM 3307 C CA . ALA A 1 433 ? -26.109 18.312 6.188 1 94.62 433 ALA A CA 1
ATOM 3308 C C . ALA A 1 433 ? -24.906 19.219 6.02 1 94.62 433 ALA A C 1
ATOM 3310 O O . ALA A 1 433 ? -25.031 20.438 5.938 1 94.62 433 ALA A O 1
ATOM 3311 N N . PRO A 1 434 ? -23.719 18.609 5.961 1 95.56 434 PRO A N 1
ATOM 3312 C CA . PRO A 1 434 ? -22.516 19.422 5.75 1 95.56 434 PRO A CA 1
ATOM 3313 C C . PRO A 1 434 ? -22.484 20.094 4.383 1 95.56 434 PRO A C 1
ATOM 3315 O O . PRO A 1 434 ? -23.25 19.719 3.486 1 95.56 434 PRO A O 1
ATOM 3318 N N . GLU A 1 435 ? -21.641 21.094 4.309 1 95.75 435 GLU A N 1
ATOM 3319 C CA . GLU A 1 435 ? -21.438 21.766 3.029 1 95.75 435 GLU A CA 1
ATOM 3320 C C . GLU A 1 435 ? -20.797 20.844 2.004 1 95.75 435 GLU A C 1
ATOM 3322 O O . GLU A 1 435 ? -19.906 20.047 2.34 1 95.75 435 GLU A O 1
ATOM 3327 N N . PRO A 1 436 ? -21.281 20.906 0.765 1 96.94 436 PRO A N 1
ATOM 3328 C CA . PRO A 1 436 ? -20.766 20.016 -0.277 1 96.94 436 PRO A CA 1
ATOM 3329 C C . PRO A 1 436 ? -19.266 20.109 -0.458 1 96.94 436 PRO A C 1
ATOM 3331 O O . PRO A 1 436 ? -18.594 19.094 -0.645 1 96.94 436 PRO A O 1
ATOM 3334 N N . ARG A 1 437 ? -18.703 21.281 -0.385 1 95.5 437 ARG A N 1
ATOM 3335 C CA . ARG A 1 437 ? -17.266 21.438 -0.556 1 95.5 437 ARG A CA 1
ATOM 3336 C C . ARG A 1 437 ? -16.5 20.703 0.543 1 95.5 437 ARG A C 1
ATOM 3338 O O . ARG A 1 437 ? -15.438 20.125 0.288 1 95.5 437 ARG A O 1
ATOM 3345 N N . ALA A 1 438 ? -16.984 20.797 1.75 1 94.94 438 ALA A N 1
ATOM 3346 C CA . ALA A 1 438 ? -16.375 20.078 2.865 1 94.94 438 ALA A CA 1
ATOM 3347 C C . ALA A 1 438 ? -16.422 18.578 2.654 1 94.94 438 ALA A C 1
ATOM 3349 O O . ALA A 1 438 ? -15.469 17.859 2.957 1 94.94 438 ALA A O 1
ATOM 3350 N N . ALA A 1 439 ? -17.562 18.141 2.15 1 96.75 439 ALA A N 1
ATOM 3351 C CA . ALA A 1 439 ? -17.703 16.703 1.858 1 96.75 439 ALA A CA 1
ATOM 3352 C C . ALA A 1 439 ? -16.719 16.266 0.78 1 96.75 439 ALA A C 1
ATOM 3354 O O . ALA A 1 439 ? -16.094 15.219 0.9 1 96.75 439 ALA A O 1
ATOM 3355 N N . ALA A 1 440 ? -16.578 17.078 -0.251 1 96.81 440 ALA A N 1
ATOM 3356 C CA . ALA A 1 440 ? -15.664 16.781 -1.342 1 96.81 440 ALA A CA 1
ATOM 3357 C C . ALA A 1 440 ? -14.234 16.594 -0.822 1 96.81 440 ALA A C 1
ATOM 3359 O O . ALA A 1 440 ? -13.516 15.711 -1.28 1 96.81 440 ALA A O 1
ATOM 3360 N N . ARG A 1 441 ? -13.828 17.375 0.138 1 93.75 441 ARG A N 1
ATOM 3361 C CA . ARG A 1 441 ? -12.469 17.344 0.669 1 93.75 441 ARG A CA 1
ATOM 3362 C C . ARG A 1 441 ? -12.25 16.141 1.575 1 93.75 441 ARG A C 1
ATOM 3364 O O . ARG A 1 441 ? -11.125 15.664 1.725 1 93.75 441 ARG A O 1
ATOM 3371 N N . ALA A 1 442 ? -13.32 15.688 2.145 1 95.69 442 ALA A N 1
ATOM 3372 C CA . ALA A 1 442 ? -13.188 14.648 3.164 1 95.69 442 ALA A CA 1
ATOM 3373 C C . ALA A 1 442 ? -13.43 13.258 2.57 1 95.69 442 ALA A C 1
ATOM 3375 O O . ALA A 1 442 ? -13.117 12.25 3.199 1 95.69 442 ALA A O 1
ATOM 3376 N N . LEU A 1 443 ? -13.969 13.133 1.354 1 97.19 443 LEU A N 1
ATOM 3377 C CA . LEU A 1 443 ? -14.195 11.836 0.727 1 97.19 443 LEU A CA 1
ATOM 3378 C C . LEU A 1 443 ? -12.875 11.156 0.396 1 97.19 443 LEU A C 1
ATOM 3380 O O . LEU A 1 443 ? -11.883 11.828 0.106 1 97.19 443 LEU A O 1
ATOM 3384 N N . PRO A 1 444 ? -12.875 9.789 0.429 1 95.44 444 PRO A N 1
ATOM 3385 C CA . PRO A 1 444 ? -11.633 9.047 0.228 1 95.44 444 PRO A CA 1
ATOM 3386 C C . PRO A 1 444 ? -11.008 9.305 -1.142 1 95.44 444 PRO A C 1
ATOM 3388 O O . PRO A 1 444 ? -11.727 9.547 -2.115 1 95.44 444 PRO A O 1
ATOM 3391 N N . VAL A 1 445 ? -9.68 9.203 -1.153 1 95.12 445 VAL A N 1
ATOM 3392 C CA . VAL A 1 445 ? -8.906 9.414 -2.371 1 95.12 445 VAL A CA 1
ATOM 3393 C C . VAL A 1 445 ? -8.586 8.07 -3.027 1 95.12 445 VAL A C 1
ATOM 3395 O O . VAL A 1 445 ? -8.156 7.137 -2.355 1 95.12 445 VAL A O 1
ATOM 3398 N N . PRO A 1 446 ? -8.859 7.938 -4.34 1 96.06 446 PRO A N 1
ATOM 3399 C CA . PRO A 1 446 ? -8.484 6.703 -5.031 1 96.06 446 PRO A CA 1
ATOM 3400 C C . PRO A 1 446 ? -6.984 6.418 -4.953 1 96.06 446 PRO A C 1
ATOM 3402 O O . PRO A 1 446 ? -6.172 7.344 -5.039 1 96.06 446 PRO A O 1
ATOM 3405 N N . LEU A 1 447 ? -6.645 5.164 -4.793 1 92.62 447 LEU A N 1
ATOM 3406 C CA . LEU A 1 447 ? -5.258 4.727 -4.879 1 92.62 447 LEU A CA 1
ATOM 3407 C C . LEU A 1 447 ? -4.762 4.766 -6.32 1 92.62 447 LEU A C 1
ATOM 3409 O O . LEU A 1 447 ? -5.465 4.328 -7.234 1 92.62 447 LEU A O 1
ATOM 3413 N N . PRO A 1 448 ? -3.576 5.332 -6.539 1 91.69 448 PRO A N 1
ATOM 3414 C CA . PRO A 1 448 ? -3.047 5.324 -7.902 1 91.69 448 PRO A CA 1
ATOM 3415 C C . PRO A 1 448 ? -2.75 3.918 -8.414 1 91.69 448 PRO A C 1
ATOM 3417 O O . PRO A 1 448 ? -2.359 3.043 -7.637 1 91.69 448 PRO A O 1
ATOM 3420 N N . ASP A 1 449 ? -2.973 3.742 -9.719 1 90.75 449 ASP A N 1
ATOM 3421 C CA . ASP A 1 449 ? -2.57 2.5 -10.367 1 90.75 449 ASP A CA 1
ATOM 3422 C C . ASP A 1 449 ? -1.058 2.305 -10.297 1 90.75 449 ASP A C 1
ATOM 3424 O O . ASP A 1 449 ? -0.295 3.117 -10.82 1 90.75 449 ASP A O 1
ATOM 3428 N N . ALA A 1 450 ? -0.66 1.235 -9.719 1 79.44 450 ALA A N 1
ATOM 3429 C CA . ALA A 1 450 ? 0.761 0.981 -9.5 1 79.44 450 ALA A CA 1
ATOM 3430 C C . ALA A 1 450 ? 1.497 0.795 -10.82 1 79.44 450 ALA A C 1
ATOM 3432 O O . ALA A 1 450 ? 2.711 0.998 -10.898 1 79.44 450 ALA A O 1
ATOM 3433 N N . SER A 1 451 ? 0.779 0.4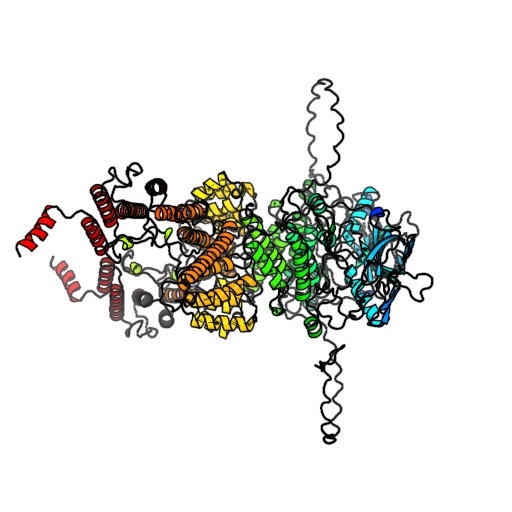6 -11.859 1 80.88 451 SER A N 1
ATOM 3434 C CA . SER A 1 451 ? 1.41 0.21 -13.148 1 80.88 451 SER A CA 1
ATOM 3435 C C . SER A 1 451 ? 1.612 1.507 -13.93 1 80.88 451 SER A C 1
ATOM 3437 O O . SER A 1 451 ? 2.301 1.523 -14.953 1 80.88 451 SER A O 1
ATOM 3439 N N . ASP A 1 452 ? 0.99 2.615 -13.383 1 88 452 ASP A N 1
ATOM 3440 C CA . ASP A 1 452 ? 1.214 3.924 -13.984 1 88 452 ASP A CA 1
ATOM 3441 C C . ASP A 1 452 ? 2.641 4.406 -13.734 1 88 452 ASP A C 1
ATOM 3443 O O . ASP A 1 452 ? 3.109 4.414 -12.602 1 88 452 ASP A O 1
ATOM 3447 N N . PRO A 1 453 ? 3.334 4.805 -14.789 1 79.69 453 PRO A N 1
ATOM 3448 C CA . PRO A 1 453 ? 4.734 5.207 -14.641 1 79.69 453 PRO A CA 1
ATOM 3449 C C . PRO A 1 453 ? 4.914 6.375 -13.672 1 79.69 453 PRO A C 1
ATOM 3451 O O . PRO A 1 453 ? 5.977 6.527 -13.07 1 79.69 453 PRO A O 1
ATOM 3454 N N . ALA A 1 454 ? 3.877 7.188 -13.523 1 87 454 ALA A N 1
ATOM 3455 C CA . ALA A 1 454 ? 3.998 8.375 -12.68 1 87 454 ALA A CA 1
ATOM 3456 C C . ALA A 1 454 ? 3.604 8.062 -11.234 1 87 454 ALA A C 1
ATOM 3458 O O . ALA A 1 454 ? 3.771 8.898 -10.352 1 87 454 ALA A O 1
ATOM 3459 N N . ALA A 1 455 ? 3.115 6.867 -10.969 1 85.81 455 ALA A N 1
ATOM 3460 C CA . ALA A 1 455 ? 2.529 6.547 -9.672 1 85.81 455 ALA A CA 1
ATOM 3461 C C . ALA A 1 455 ? 3.529 6.781 -8.547 1 85.81 455 ALA A C 1
ATOM 3463 O O . ALA A 1 455 ? 3.189 7.367 -7.516 1 85.81 455 ALA A O 1
ATOM 3464 N N . VAL A 1 456 ? 4.754 6.434 -8.781 1 75.06 456 VAL A N 1
ATOM 3465 C CA . VAL A 1 456 ? 5.77 6.488 -7.73 1 75.06 456 VAL A CA 1
ATOM 3466 C C . VAL A 1 456 ? 6.191 7.934 -7.492 1 75.06 456 VAL A C 1
ATOM 3468 O O . VAL A 1 456 ? 6.719 8.266 -6.43 1 75.06 456 VAL A O 1
ATOM 3471 N N . LEU A 1 457 ? 5.93 8.812 -8.438 1 79.12 457 LEU A N 1
ATOM 3472 C CA . LEU A 1 457 ? 6.383 10.203 -8.359 1 79.12 457 LEU A CA 1
ATOM 3473 C C . LEU A 1 457 ? 5.352 11.07 -7.656 1 79.12 457 LEU A C 1
ATOM 3475 O O . LEU A 1 457 ? 5.672 12.164 -7.188 1 79.12 457 LEU A O 1
ATOM 3479 N N . LEU A 1 458 ? 4.152 10.609 -7.566 1 85.5 458 LEU A N 1
ATOM 3480 C CA . LEU A 1 458 ? 3.027 11.445 -7.152 1 85.5 458 LEU A CA 1
ATOM 3481 C C . LEU A 1 458 ? 3.186 11.883 -5.699 1 85.5 458 LEU A C 1
ATOM 3483 O O . LEU A 1 458 ? 2.83 13.008 -5.348 1 85.5 458 LEU A O 1
ATOM 3487 N N . GLY A 1 459 ? 3.738 11.031 -4.93 1 77.88 459 GLY A N 1
ATOM 3488 C CA . GLY A 1 459 ? 3.891 11.344 -3.52 1 77.88 459 GLY A CA 1
ATOM 3489 C C . GLY A 1 459 ? 4.828 12.508 -3.264 1 77.88 459 GLY A C 1
ATOM 3490 O O . GLY A 1 459 ? 4.738 13.172 -2.229 1 77.88 459 GLY A O 1
ATOM 3491 N N . GLY A 1 460 ? 5.699 12.82 -4.129 1 78.44 460 GLY A N 1
ATOM 3492 C CA . GLY A 1 460 ? 6.695 13.859 -3.963 1 78.44 460 GLY A CA 1
ATOM 3493 C C . GLY A 1 460 ? 6.305 15.172 -4.621 1 78.44 460 GLY A C 1
ATOM 3494 O O . GLY A 1 460 ? 6.996 16.188 -4.469 1 78.44 460 GLY A O 1
ATOM 3495 N N . LEU A 1 461 ? 5.137 15.188 -5.258 1 82.38 461 LEU A N 1
ATOM 3496 C CA . LEU A 1 461 ? 4.727 16.375 -6.004 1 82.38 461 LEU A CA 1
ATOM 3497 C C . LEU A 1 461 ? 4.16 17.438 -5.066 1 82.38 461 LEU A C 1
ATOM 3499 O O . LEU A 1 461 ? 3.559 17.109 -4.039 1 82.38 461 LEU A O 1
ATOM 3503 N N . ALA A 1 462 ? 4.391 18.672 -5.418 1 78.94 462 ALA A N 1
ATOM 3504 C CA . ALA A 1 462 ? 3.891 19.812 -4.652 1 78.94 462 ALA A CA 1
ATOM 3505 C C . ALA A 1 462 ? 2.432 20.094 -4.992 1 78.94 462 ALA A C 1
ATOM 3507 O O . ALA A 1 462 ? 2.139 20.719 -6.02 1 78.94 462 ALA A O 1
ATOM 3508 N N . ALA A 1 463 ? 1.568 19.766 -4.023 1 76.69 463 ALA A N 1
ATOM 3509 C CA . ALA A 1 463 ? 0.14 19.906 -4.297 1 76.69 463 ALA A CA 1
ATOM 3510 C C . ALA A 1 463 ? -0.299 21.359 -4.242 1 76.69 463 ALA A C 1
ATOM 3512 O O . ALA A 1 463 ? -1.353 21.719 -4.773 1 76.69 463 ALA A O 1
ATOM 3513 N N . ASP A 1 464 ? 0.555 22.203 -3.691 1 83.06 464 ASP A N 1
ATOM 3514 C CA . ASP A 1 464 ? 0.161 23.609 -3.525 1 83.06 464 ASP A CA 1
ATOM 3515 C C . ASP A 1 464 ? 0.525 24.422 -4.758 1 83.06 464 ASP A C 1
ATOM 3517 O O . ASP A 1 464 ? 0.152 25.594 -4.859 1 83.06 464 ASP A O 1
ATOM 3521 N N . THR A 1 465 ? 1.21 23.812 -5.727 1 85.75 465 THR A N 1
ATOM 3522 C CA . THR A 1 465 ? 1.56 24.5 -6.965 1 85.75 465 THR A CA 1
ATOM 3523 C C . THR A 1 465 ? 1.22 23.641 -8.18 1 85.75 465 THR A C 1
ATOM 3525 O O . THR A 1 465 ? 2.1 23.281 -8.969 1 85.75 465 THR A O 1
ATOM 3528 N N . PRO A 1 466 ? -0.063 23.375 -8.359 1 90.88 466 PRO A N 1
ATOM 3529 C CA . PRO A 1 466 ? -0.452 22.484 -9.445 1 90.88 466 PRO A CA 1
ATOM 3530 C C . PRO A 1 466 ? -0.074 23.016 -10.82 1 90.88 466 PRO A C 1
ATOM 3532 O O . PRO A 1 466 ? 0.205 22.234 -11.734 1 90.88 466 PRO A O 1
ATOM 3535 N N . ASP A 1 467 ? 0.043 24.328 -10.969 1 91.25 467 ASP A N 1
ATOM 3536 C CA . ASP A 1 467 ? 0.378 24.922 -12.258 1 91.25 467 ASP A CA 1
ATOM 3537 C C . ASP A 1 467 ? 1.773 24.5 -12.711 1 91.25 467 ASP A C 1
ATOM 3539 O O . ASP A 1 467 ? 1.994 24.25 -13.898 1 91.25 467 ASP A O 1
ATOM 3543 N N . ARG A 1 468 ? 2.666 24.5 -11.82 1 88.31 468 ARG A N 1
ATOM 3544 C CA . ARG A 1 468 ? 4.027 24.094 -12.148 1 88.31 468 ARG A CA 1
ATOM 3545 C C . ARG A 1 468 ? 4.059 22.656 -12.641 1 88.31 468 ARG A C 1
ATOM 3547 O O . ARG A 1 468 ? 4.781 22.328 -13.586 1 88.31 468 ARG A O 1
ATOM 3554 N N . ILE A 1 469 ? 3.312 21.797 -11.969 1 91.06 469 ILE A N 1
ATOM 3555 C CA . ILE A 1 469 ? 3.266 20.391 -12.352 1 91.06 469 ILE A CA 1
ATOM 3556 C C . ILE A 1 469 ? 2.58 20.25 -13.711 1 91.06 469 ILE A C 1
ATOM 3558 O O . ILE A 1 469 ? 3.027 19.469 -14.562 1 91.06 469 ILE A O 1
ATOM 3562 N N . ALA A 1 470 ? 1.512 21 -13.875 1 93.62 470 ALA A N 1
ATOM 3563 C CA . ALA A 1 470 ? 0.789 20.984 -15.148 1 93.62 470 ALA A CA 1
ATOM 3564 C C . ALA A 1 470 ? 1.696 21.406 -16.297 1 93.62 470 ALA A C 1
ATOM 3566 O O . ALA A 1 470 ? 1.686 20.781 -17.359 1 93.62 470 ALA A O 1
ATOM 3567 N N . GLU A 1 471 ? 2.479 22.406 -16.062 1 90.88 471 GLU A N 1
ATOM 3568 C CA . GLU A 1 471 ? 3.416 22.875 -17.078 1 90.88 471 GLU A CA 1
ATOM 3569 C C . GLU A 1 471 ? 4.465 21.828 -17.391 1 90.88 471 GLU A C 1
ATOM 3571 O O . GLU A 1 471 ? 4.781 21.594 -18.562 1 90.88 471 GLU A O 1
ATOM 3576 N N . ARG A 1 472 ? 4.941 21.25 -16.391 1 88.31 472 ARG A N 1
ATOM 3577 C CA . ARG A 1 472 ? 5.961 20.219 -16.594 1 88.31 472 ARG A CA 1
ATOM 3578 C C . ARG A 1 472 ? 5.383 19.016 -17.312 1 88.31 472 ARG A C 1
ATOM 3580 O O . ARG A 1 472 ? 6.062 18.375 -18.125 1 88.31 472 ARG A O 1
ATOM 3587 N N . SER A 1 473 ? 4.188 18.672 -16.984 1 89.56 473 SER A N 1
ATOM 3588 C CA . SER A 1 473 ? 3.535 17.516 -17.594 1 89.56 473 SER A CA 1
ATOM 3589 C C . SER A 1 473 ? 3.387 17.688 -19.109 1 89.56 473 SER A C 1
ATOM 3591 O O . SER A 1 473 ? 3.363 16.703 -19.844 1 89.56 473 SER A O 1
ATOM 3593 N N . ALA A 1 474 ? 3.318 18.875 -19.516 1 86.31 474 ALA A N 1
ATOM 3594 C CA . ALA A 1 474 ? 3.189 19.156 -20.938 1 86.31 474 ALA A CA 1
ATOM 3595 C C . ALA A 1 474 ? 4.469 18.781 -21.688 1 86.31 474 ALA A C 1
ATOM 3597 O O . ALA A 1 474 ? 4.418 18.359 -22.844 1 86.31 474 ALA A O 1
ATOM 3598 N N . GLY A 1 475 ? 5.566 18.891 -20.984 1 84.88 475 GLY A N 1
ATOM 3599 C CA . GLY A 1 475 ? 6.836 18.656 -21.656 1 84.88 475 GLY A CA 1
ATOM 3600 C C . GLY A 1 475 ? 7.473 17.328 -21.281 1 84.88 475 GLY A C 1
ATOM 3601 O O . GLY A 1 475 ? 8.414 16.891 -21.922 1 84.88 475 GLY A O 1
ATOM 3602 N N . ASP A 1 476 ? 6.98 16.734 -20.297 1 86.62 476 ASP A N 1
ATOM 3603 C CA . ASP A 1 476 ? 7.598 15.508 -19.781 1 86.62 476 ASP A CA 1
ATOM 3604 C C . ASP A 1 476 ? 6.668 14.312 -19.938 1 86.62 476 ASP A C 1
ATOM 3606 O O . ASP A 1 476 ? 5.684 14.18 -19.203 1 86.62 476 ASP A O 1
ATOM 3610 N N . PRO A 1 477 ? 7.012 13.445 -20.812 1 84.44 477 PRO A N 1
ATOM 3611 C CA . PRO A 1 477 ? 6.156 12.281 -21.062 1 84.44 477 PRO A CA 1
ATOM 3612 C C . PRO A 1 477 ? 5.953 11.422 -19.812 1 84.44 477 PRO A C 1
ATOM 3614 O O . PRO A 1 477 ? 4.922 10.758 -19.688 1 84.44 477 PRO A O 1
ATOM 3617 N N . ALA A 1 478 ? 6.871 11.477 -18.922 1 81.88 478 ALA A N 1
ATOM 3618 C CA . ALA A 1 478 ? 6.773 10.68 -17.703 1 81.88 478 ALA A CA 1
ATOM 3619 C C . ALA A 1 478 ? 5.621 11.164 -16.828 1 81.88 478 ALA A C 1
ATOM 3621 O O . ALA A 1 478 ? 5.109 10.414 -15.992 1 81.88 478 ALA A O 1
ATOM 3622 N N . LEU A 1 479 ? 5.211 12.344 -17.094 1 89.25 479 LEU A N 1
ATOM 3623 C CA . LEU A 1 479 ? 4.145 12.922 -16.281 1 89.25 479 LEU A CA 1
ATOM 3624 C C . LEU A 1 479 ? 2.859 13.055 -17.078 1 89.25 479 LEU A C 1
ATOM 3626 O O . LEU A 1 479 ? 1.839 13.516 -16.562 1 89.25 479 LEU A O 1
ATOM 3630 N N . ARG A 1 480 ? 2.896 12.664 -18.344 1 91.88 480 ARG A N 1
ATOM 3631 C CA . ARG A 1 480 ? 1.693 12.711 -19.156 1 91.88 480 ARG A CA 1
ATOM 3632 C C . ARG A 1 480 ? 0.917 11.406 -19.078 1 91.88 480 ARG A C 1
ATOM 3634 O O . ARG A 1 480 ? 0.811 10.68 -20.078 1 91.88 480 ARG A O 1
ATOM 3641 N N . THR A 1 481 ? 0.424 11.148 -17.938 1 94.75 481 THR A N 1
ATOM 3642 C CA . THR A 1 481 ? -0.264 9.891 -17.656 1 94.75 481 THR A CA 1
ATOM 3643 C C . THR A 1 481 ? -1.617 10.156 -17 1 94.75 481 THR A C 1
ATOM 3645 O O . THR A 1 481 ? -1.909 11.281 -16.594 1 94.75 481 THR A O 1
ATOM 3648 N N . VAL A 1 482 ? -2.455 9.125 -16.906 1 96.38 482 VAL A N 1
ATOM 3649 C CA . VAL A 1 482 ? -3.777 9.211 -16.312 1 96.38 482 VAL A CA 1
ATOM 3650 C C . VAL A 1 482 ? -3.646 9.602 -14.836 1 96.38 482 VAL A C 1
ATOM 3652 O O . VAL A 1 482 ? -4.367 10.477 -14.352 1 96.38 482 VAL A O 1
ATOM 3655 N N . GLU A 1 483 ? -2.672 9.023 -14.156 1 96.06 483 GLU A N 1
ATOM 3656 C CA . GLU A 1 483 ? -2.535 9.266 -12.719 1 96.06 483 GLU A CA 1
ATOM 3657 C C . GLU A 1 483 ? -2.105 10.703 -12.438 1 96.06 483 GLU A C 1
ATOM 3659 O O . GLU A 1 483 ? -2.564 11.312 -11.477 1 96.06 483 GLU A O 1
ATOM 3664 N N . THR A 1 484 ? -1.232 11.219 -13.297 1 95.38 484 THR A N 1
ATOM 3665 C CA . THR A 1 484 ? -0.843 12.617 -13.148 1 95.38 484 THR A CA 1
ATOM 3666 C C . THR A 1 484 ? -2.039 13.539 -13.375 1 95.38 484 THR A C 1
ATOM 3668 O O . THR A 1 484 ? -2.24 14.492 -12.617 1 95.38 484 THR A O 1
ATOM 3671 N N . ALA A 1 485 ? -2.789 13.211 -14.367 1 97.31 485 ALA A N 1
ATOM 3672 C CA . ALA A 1 485 ? -3.961 14.031 -14.672 1 97.31 485 ALA A CA 1
ATOM 3673 C C . ALA A 1 485 ? -4.957 14.016 -13.523 1 97.31 485 ALA A C 1
ATOM 3675 O O . ALA A 1 485 ? -5.5 15.055 -13.148 1 97.31 485 ALA A O 1
ATOM 3676 N N . LEU A 1 486 ? -5.246 12.906 -12.945 1 97.75 486 LEU A N 1
ATOM 3677 C CA . LEU A 1 486 ? -6.172 12.797 -11.82 1 97.75 486 LEU A CA 1
ATOM 3678 C C . LEU A 1 486 ? -5.609 13.484 -10.586 1 97.75 486 LEU A C 1
ATOM 3680 O O . LEU A 1 486 ? -6.355 14.102 -9.82 1 97.75 486 LEU A O 1
ATOM 3684 N N . TRP A 1 487 ? -4.305 13.312 -10.406 1 96.25 487 TRP A N 1
ATOM 3685 C CA . TRP A 1 487 ? -3.648 14.031 -9.32 1 96.25 487 TRP A CA 1
ATOM 3686 C C . TRP A 1 487 ? -3.824 15.531 -9.477 1 96.25 487 TRP A C 1
ATOM 3688 O O . TRP A 1 487 ? -4.164 16.234 -8.516 1 96.25 487 TRP A O 1
ATOM 3698 N N . LEU A 1 488 ? -3.596 16.047 -10.688 1 96.69 488 LEU A N 1
ATOM 3699 C CA . LEU A 1 488 ? -3.748 17.469 -10.977 1 96.69 488 LEU A CA 1
ATOM 3700 C C . LEU A 1 488 ? -5.191 17.922 -10.758 1 96.69 488 LEU A C 1
ATOM 3702 O O . LEU A 1 488 ? -5.434 19.016 -10.227 1 96.69 488 LEU A O 1
ATOM 3706 N N . CYS A 1 489 ? -6.125 17.094 -11.141 1 97.69 489 CYS A N 1
ATOM 3707 C CA . CYS A 1 489 ? -7.527 17.375 -10.867 1 97.69 489 CYS A CA 1
ATOM 3708 C C . CYS A 1 489 ? -7.758 17.625 -9.383 1 97.69 489 CYS A C 1
ATOM 3710 O O . CYS A 1 489 ? -8.336 18.656 -9.008 1 97.69 489 CYS A O 1
ATOM 3712 N N . ARG A 1 490 ? -7.273 16.812 -8.539 1 96.69 490 ARG A N 1
ATOM 3713 C CA . ARG A 1 490 ? -7.477 16.938 -7.102 1 96.69 490 ARG A CA 1
ATOM 3714 C C . ARG A 1 490 ? -6.734 18.141 -6.547 1 96.69 490 ARG A C 1
ATOM 3716 O O . ARG A 1 490 ? -7.242 18.844 -5.66 1 96.69 490 ARG A O 1
ATOM 3723 N N . ALA A 1 491 ? -5.504 18.328 -7.074 1 95.25 491 ALA A N 1
ATOM 3724 C CA . ALA A 1 491 ? -4.738 19.5 -6.633 1 95.25 491 ALA A CA 1
ATOM 3725 C C . ALA A 1 491 ? -5.492 20.797 -6.934 1 95.25 491 ALA A C 1
ATOM 3727 O O . ALA A 1 491 ? -5.539 21.703 -6.098 1 95.25 491 ALA A O 1
ATOM 3728 N N . TYR A 1 492 ? -6.074 20.859 -8.094 1 96.31 492 TYR A N 1
ATOM 3729 C CA . TYR A 1 492 ? -6.832 22.047 -8.461 1 96.31 492 TYR A CA 1
ATOM 3730 C C . TYR A 1 492 ? -8.109 22.156 -7.648 1 96.31 492 TYR A C 1
ATOM 3732 O O . TYR A 1 492 ? -8.547 23.266 -7.305 1 96.31 492 TYR A O 1
ATOM 3740 N N . LEU A 1 493 ? -8.742 21.047 -7.32 1 96.12 493 LEU A N 1
ATOM 3741 C CA . LEU A 1 493 ? -9.914 21.062 -6.453 1 96.12 493 LEU A CA 1
ATOM 3742 C C . LEU A 1 493 ? -9.562 21.609 -5.074 1 96.12 493 LEU A C 1
ATOM 3744 O O . LEU A 1 493 ? -10.32 22.391 -4.496 1 96.12 493 LEU A O 1
ATOM 3748 N N . GLU A 1 494 ? -8.461 21.188 -4.555 1 93.12 494 GLU A N 1
ATOM 3749 C CA . GLU A 1 494 ? -7.996 21.688 -3.264 1 93.12 494 GLU A CA 1
ATOM 3750 C C . GLU A 1 494 ? -7.77 23.203 -3.314 1 93.12 494 GLU A C 1
ATOM 3752 O O . GLU A 1 494 ? -8.008 23.906 -2.332 1 93.12 494 GLU A O 1
ATOM 3757 N N . ALA A 1 495 ? -7.336 23.625 -4.504 1 91.31 495 ALA A N 1
ATOM 3758 C CA . ALA A 1 495 ? -7.102 25.047 -4.703 1 91.31 495 ALA A CA 1
ATOM 3759 C C . ALA A 1 495 ? -8.406 25.781 -5 1 91.31 495 ALA A C 1
ATOM 3761 O O . ALA A 1 495 ? -8.414 27.016 -5.145 1 91.31 495 ALA A O 1
ATOM 3762 N N . GLY A 1 496 ? -9.523 25.047 -5.156 1 90.69 496 GLY A N 1
ATOM 3763 C CA . GLY A 1 496 ? -10.828 25.641 -5.406 1 90.69 496 GLY A CA 1
ATOM 3764 C C . GLY A 1 496 ? -11.07 25.953 -6.867 1 90.69 496 GLY A C 1
ATOM 3765 O O . GLY A 1 496 ? -12.008 26.688 -7.203 1 90.69 496 GLY A O 1
ATOM 3766 N N . ASP A 1 497 ? -10.211 25.469 -7.727 1 94.75 497 ASP A N 1
ATOM 3767 C CA . ASP A 1 497 ? -10.336 25.734 -9.156 1 94.75 497 ASP A CA 1
ATOM 3768 C C . ASP A 1 497 ? -11 24.562 -9.875 1 94.75 497 ASP A C 1
ATOM 3770 O O . ASP A 1 497 ? -10.328 23.766 -10.531 1 94.75 497 ASP A O 1
ATOM 3774 N N . ALA A 1 498 ? -12.336 24.516 -9.906 1 96.56 498 ALA A N 1
ATOM 3775 C CA . ALA A 1 498 ? -13.117 23.422 -10.461 1 96.56 498 ALA A CA 1
ATOM 3776 C C . ALA A 1 498 ? -12.992 23.375 -11.977 1 96.56 498 ALA A C 1
ATOM 3778 O O . ALA A 1 498 ? -13.047 22.297 -12.578 1 96.56 498 ALA A O 1
ATOM 3779 N N . ALA A 1 499 ? -12.797 24.5 -12.562 1 96.94 499 ALA A N 1
ATOM 3780 C CA . ALA A 1 499 ? -12.695 24.547 -14.023 1 96.94 499 ALA A CA 1
ATOM 3781 C C . ALA A 1 499 ? -11.445 23.828 -14.508 1 96.94 499 ALA A C 1
ATOM 3783 O O . ALA A 1 499 ? -11.523 22.984 -15.422 1 96.94 499 ALA A O 1
ATOM 3784 N N . ARG A 1 500 ? -10.32 24.172 -13.906 1 97.06 500 ARG A N 1
ATOM 3785 C CA . ARG A 1 500 ? -9.078 23.484 -14.281 1 97.06 500 ARG A CA 1
ATOM 3786 C C . ARG A 1 500 ? -9.156 22 -13.945 1 97.06 500 ARG A C 1
ATOM 3788 O O . ARG A 1 500 ? -8.633 21.156 -14.688 1 97.06 500 ARG A O 1
ATOM 3795 N N . ALA A 1 501 ? -9.773 21.734 -12.797 1 98.19 501 ALA A N 1
ATOM 3796 C CA . ALA A 1 501 ? -9.961 20.328 -12.43 1 98.19 501 ALA A CA 1
ATOM 3797 C C . ALA A 1 501 ? -10.719 19.578 -13.516 1 98.19 501 ALA A C 1
ATOM 3799 O O . ALA A 1 501 ? -10.359 18.453 -13.867 1 98.19 501 ALA A O 1
ATOM 3800 N N . GLU A 1 502 ? -11.734 20.172 -14.07 1 98.06 502 GLU A N 1
ATOM 3801 C CA . GLU A 1 502 ? -12.555 19.547 -15.109 1 98.06 502 GLU A CA 1
ATOM 3802 C C . GLU A 1 502 ? -11.742 19.312 -16.375 1 98.06 502 GLU A C 1
ATOM 3804 O O . GLU A 1 502 ? -11.922 18.297 -17.047 1 98.06 502 GLU A O 1
ATOM 3809 N N . GLU A 1 503 ? -10.891 20.25 -16.688 1 97.62 503 GLU A N 1
ATOM 3810 C CA . GLU A 1 503 ? -10.016 20.078 -17.844 1 97.62 503 GLU A CA 1
ATOM 3811 C C . GLU A 1 503 ? -9.141 18.844 -17.703 1 97.62 503 GLU A C 1
ATOM 3813 O O . GLU A 1 503 ? -8.969 18.078 -18.656 1 97.62 503 GLU A O 1
ATOM 3818 N N . TRP A 1 504 ? -8.648 18.688 -16.562 1 97.69 504 TRP A N 1
ATOM 3819 C CA . TRP A 1 504 ? -7.691 17.594 -16.359 1 97.69 504 TRP A CA 1
ATOM 3820 C C . TRP A 1 504 ? -8.406 16.25 -16.266 1 97.69 504 TRP A C 1
ATOM 3822 O O . TRP A 1 504 ? -7.883 15.234 -16.719 1 97.69 504 TRP A O 1
ATOM 3832 N N . VAL A 1 505 ? -9.586 16.188 -15.695 1 97.94 505 VAL A N 1
ATOM 3833 C CA . VAL A 1 505 ? -10.336 14.938 -15.68 1 97.94 505 VAL A CA 1
ATOM 3834 C C . VAL A 1 505 ? -10.742 14.562 -17.094 1 97.94 505 VAL A C 1
ATOM 3836 O O . VAL A 1 505 ? -10.773 13.383 -17.453 1 97.94 505 VAL A O 1
ATOM 3839 N N . ALA A 1 506 ? -11.031 15.562 -17.891 1 97.56 506 ALA A N 1
ATOM 3840 C CA . ALA A 1 506 ? -11.344 15.305 -19.297 1 97.56 506 ALA A CA 1
ATOM 3841 C C . ALA A 1 506 ? -10.148 14.695 -20.031 1 97.56 506 ALA A C 1
ATOM 3843 O O . ALA A 1 506 ? -10.312 13.789 -20.844 1 97.56 506 ALA A O 1
ATOM 3844 N N . ARG A 1 507 ? -8.992 15.203 -19.719 1 96.06 507 ARG A N 1
ATOM 3845 C CA . ARG A 1 507 ? -7.781 14.633 -20.297 1 96.06 507 ARG A CA 1
ATOM 3846 C C . ARG A 1 507 ? -7.598 13.188 -19.859 1 96.06 507 ARG A C 1
ATOM 3848 O O . ARG A 1 507 ? -7.281 12.32 -20.672 1 96.06 507 ARG A O 1
ATOM 3855 N N . ALA A 1 508 ? -7.762 12.953 -18.578 1 97.44 508 ALA A N 1
ATOM 3856 C CA . ALA A 1 508 ? -7.648 11.594 -18.047 1 97.44 508 ALA A CA 1
ATOM 3857 C C . ALA A 1 508 ? -8.625 10.656 -18.75 1 97.44 508 ALA A C 1
ATOM 3859 O O . ALA A 1 508 ? -8.273 9.531 -19.109 1 97.44 508 ALA A O 1
ATOM 3860 N N . LYS A 1 509 ? -9.844 11.125 -18.953 1 96.75 509 LYS A N 1
ATOM 3861 C CA . LYS A 1 509 ? -10.859 10.328 -19.641 1 96.75 509 LYS A CA 1
ATOM 3862 C C . LYS A 1 509 ? -10.422 9.977 -21.062 1 96.75 509 LYS A C 1
ATOM 3864 O O . LYS A 1 509 ? -10.625 8.844 -21.516 1 96.75 509 LYS A O 1
ATOM 3869 N N . GLY A 1 510 ? -9.852 10.906 -21.688 1 95.62 510 GLY A N 1
ATOM 3870 C CA . GLY A 1 510 ? -9.359 10.672 -23.047 1 95.62 510 GLY A CA 1
ATOM 3871 C C . GLY A 1 510 ? -8.328 9.562 -23.109 1 95.62 510 GLY A C 1
ATOM 3872 O O . GLY A 1 510 ? -8.266 8.828 -24.094 1 95.62 510 GLY A O 1
ATOM 3873 N N . TRP A 1 511 ? -7.57 9.453 -22.062 1 93 511 TRP A N 1
ATOM 3874 C CA . TRP A 1 511 ? -6.488 8.477 -22.062 1 93 511 TRP A CA 1
ATOM 3875 C C . TRP A 1 511 ? -6.973 7.129 -21.531 1 93 511 TRP A C 1
ATOM 3877 O O . TRP A 1 511 ? -6.52 6.078 -21.984 1 93 511 TRP A O 1
ATOM 3887 N N . SER A 1 512 ? -7.875 7.066 -20.578 1 92.25 512 SER A N 1
ATOM 3888 C CA . SER A 1 512 ? -8.219 5.836 -19.875 1 92.25 512 SER A CA 1
ATOM 3889 C C . SER A 1 512 ? -9.492 5.211 -20.453 1 92.25 512 SER A C 1
ATOM 3891 O O . SER A 1 512 ? -9.758 4.027 -20.234 1 92.25 512 SER A O 1
ATOM 3893 N N . GLY A 1 513 ? -10.391 6.02 -21.125 1 89.31 513 GLY A N 1
ATOM 3894 C CA . GLY A 1 513 ? -11.609 5.477 -21.703 1 89.31 513 GLY A CA 1
ATOM 3895 C C . GLY A 1 513 ? -12.859 5.902 -20.953 1 89.31 513 GLY A C 1
ATOM 3896 O O . GLY A 1 513 ? -12.781 6.523 -19.891 1 89.31 513 GLY A O 1
ATOM 3897 N N . ASP A 1 514 ? -13.992 5.402 -21.359 1 88.25 514 ASP A N 1
ATOM 3898 C CA . ASP A 1 514 ? -15.289 5.93 -20.953 1 88.25 514 ASP A CA 1
ATOM 3899 C C . ASP A 1 514 ? -15.773 5.254 -19.672 1 88.25 514 ASP A C 1
ATOM 3901 O O . ASP A 1 514 ? -16.625 5.797 -18.953 1 88.25 514 ASP A O 1
ATOM 3905 N N . TYR A 1 515 ? -15.242 4.156 -19.344 1 92.31 515 TYR A N 1
ATOM 3906 C CA . TYR A 1 515 ? -15.836 3.406 -18.25 1 92.31 515 TYR A CA 1
ATOM 3907 C C . TYR A 1 515 ? -14.867 3.271 -17.094 1 92.31 515 TYR A C 1
ATOM 3909 O O . TYR A 1 515 ? -15.023 2.387 -16.234 1 92.31 515 TYR A O 1
ATOM 3917 N N . ASP A 1 516 ? -13.828 4.137 -17.094 1 95.31 516 ASP A N 1
ATOM 3918 C CA . ASP A 1 516 ? -12.961 4.242 -15.922 1 95.31 516 ASP A CA 1
ATOM 3919 C C . ASP A 1 516 ? -13.688 4.91 -14.758 1 95.31 516 ASP A C 1
ATOM 3921 O O . ASP A 1 516 ? -14.031 6.09 -14.828 1 95.31 516 ASP A O 1
ATOM 3925 N N . TRP A 1 517 ? -13.922 4.129 -13.68 1 97.44 517 TRP A N 1
ATOM 3926 C CA . TRP A 1 517 ? -14.727 4.613 -12.562 1 97.44 517 TRP A CA 1
ATOM 3927 C C . TRP A 1 517 ? -14.094 5.848 -11.93 1 97.44 517 TRP A C 1
ATOM 3929 O O . TRP A 1 517 ? -14.789 6.652 -11.297 1 97.44 517 TRP A O 1
ATOM 3939 N N . ARG A 1 518 ? -12.797 6.008 -12.031 1 97.25 518 ARG A N 1
ATOM 3940 C CA . ARG A 1 518 ? -12.102 7.141 -11.438 1 97.25 518 ARG A CA 1
ATOM 3941 C C . ARG A 1 518 ? -12.555 8.453 -12.07 1 97.25 518 ARG A C 1
ATOM 3943 O O . ARG A 1 518 ? -12.539 9.5 -11.414 1 97.25 518 ARG A O 1
ATOM 3950 N N . ILE A 1 519 ? -12.969 8.398 -13.312 1 98.31 519 ILE A N 1
ATOM 3951 C CA . ILE A 1 519 ? -13.5 9.578 -13.992 1 98.31 519 ILE A CA 1
ATOM 3952 C C . ILE A 1 519 ? -14.828 9.984 -13.352 1 98.31 519 ILE A C 1
ATOM 3954 O O . ILE A 1 519 ? -15.031 11.164 -13.031 1 98.31 519 ILE A O 1
ATOM 3958 N N . PHE A 1 520 ? -15.719 9 -13.102 1 98.5 520 PHE A N 1
ATOM 3959 C CA . PHE A 1 520 ? -16.984 9.273 -12.438 1 98.5 520 PHE A CA 1
ATOM 3960 C C . PHE A 1 520 ? -16.766 9.875 -11.055 1 98.5 520 PHE A C 1
ATOM 3962 O O . PHE A 1 520 ? -17.391 10.867 -10.695 1 98.5 520 PHE A O 1
ATOM 3969 N N . TRP A 1 521 ? -15.844 9.328 -10.32 1 98.62 521 TRP A N 1
ATOM 3970 C CA . TRP A 1 521 ? -15.555 9.766 -8.961 1 98.62 521 TRP A CA 1
ATOM 3971 C C . TRP A 1 521 ? -15.094 11.219 -8.945 1 98.62 521 TRP A C 1
ATOM 3973 O O . TRP A 1 521 ? -15.641 12.039 -8.203 1 98.62 521 TRP A O 1
ATOM 3983 N N . HIS A 1 522 ? -14.156 11.555 -9.82 1 98.69 522 HIS A N 1
ATOM 3984 C CA . HIS A 1 522 ? -13.586 12.898 -9.828 1 98.69 522 HIS A CA 1
ATOM 3985 C C . HIS A 1 522 ? -14.594 13.914 -10.359 1 98.69 522 HIS A C 1
ATOM 3987 O O . HIS A 1 522 ? -14.633 15.055 -9.883 1 98.69 522 HIS A O 1
ATOM 3993 N N . ARG A 1 523 ? -15.422 13.5 -11.297 1 98.56 523 ARG A N 1
ATOM 3994 C CA . ARG A 1 523 ? -16.5 14.375 -11.742 1 98.56 523 ARG A CA 1
ATOM 3995 C C . ARG A 1 523 ? -17.484 14.656 -10.609 1 98.56 523 ARG A C 1
ATOM 3997 O O . ARG A 1 523 ? -17.984 15.773 -10.477 1 98.56 523 ARG A O 1
ATOM 4004 N N . GLY A 1 524 ? -17.766 13.617 -9.812 1 98.75 524 GLY A N 1
ATOM 4005 C CA . GLY A 1 524 ? -18.594 13.828 -8.633 1 98.75 524 GLY A CA 1
ATOM 4006 C C . GLY A 1 524 ? -18.016 14.867 -7.684 1 98.75 524 GLY A C 1
ATOM 4007 O O . GLY A 1 524 ? -18.734 15.734 -7.199 1 98.75 524 GLY A O 1
ATOM 4008 N N . LEU A 1 525 ? -16.719 14.781 -7.441 1 98.56 525 LEU A N 1
ATOM 4009 C CA . LEU A 1 525 ? -16.047 15.742 -6.566 1 98.56 525 LEU A CA 1
ATOM 4010 C C . LEU A 1 525 ? -16.141 17.156 -7.141 1 98.56 525 LEU A C 1
ATOM 4012 O O . LEU A 1 525 ? -16.344 18.109 -6.398 1 98.56 525 LEU A O 1
ATOM 4016 N N . ILE A 1 526 ? -15.969 17.266 -8.469 1 98.56 526 ILE A N 1
ATOM 4017 C CA . ILE A 1 526 ? -16.047 18.562 -9.148 1 98.56 526 ILE A CA 1
ATOM 4018 C C . ILE A 1 526 ? -17.453 19.141 -8.961 1 98.56 526 ILE A C 1
ATOM 4020 O O . ILE A 1 526 ? -17.594 20.328 -8.617 1 98.56 526 ILE A O 1
ATOM 4024 N N . HIS A 1 527 ? -18.453 18.328 -9.125 1 98.56 527 HIS A N 1
ATOM 4025 C CA . HIS A 1 527 ? -19.828 18.781 -8.977 1 98.56 527 HIS A CA 1
ATOM 4026 C C . HIS A 1 527 ? -20.109 19.219 -7.543 1 98.56 527 HIS A C 1
ATOM 4028 O O . HIS A 1 527 ? -20.797 20.219 -7.312 1 98.56 527 HIS A O 1
ATOM 4034 N N . LEU A 1 528 ? -19.594 18.453 -6.527 1 98 528 LEU A N 1
ATOM 4035 C CA . LEU A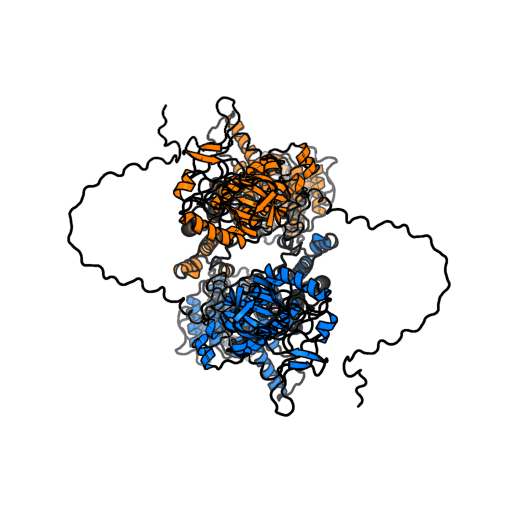 1 528 ? -19.75 18.875 -5.141 1 98 528 LEU A CA 1
ATOM 4036 C C . LEU A 1 528 ? -19.109 20.234 -4.914 1 98 528 LEU A C 1
ATOM 4038 O O . LEU A 1 528 ? -19.688 21.094 -4.242 1 98 528 LEU A O 1
ATOM 4042 N N . THR A 1 529 ? -17.938 20.438 -5.496 1 97.12 529 THR A N 1
ATOM 4043 C CA . THR A 1 529 ? -17.219 21.688 -5.34 1 97.12 529 THR A CA 1
ATOM 4044 C C . THR A 1 529 ? -18 22.844 -5.965 1 97.12 529 THR A C 1
ATOM 4046 O O . THR A 1 529 ? -17.922 23.984 -5.496 1 97.12 529 THR A O 1
ATOM 4049 N N . ARG A 1 530 ? -18.875 22.547 -6.957 1 96.88 530 ARG A N 1
ATOM 4050 C CA . ARG A 1 530 ? -19.734 23.516 -7.633 1 96.88 530 ARG A CA 1
ATOM 4051 C C . ARG A 1 530 ? -21.094 23.609 -6.969 1 96.88 530 ARG A C 1
ATOM 4053 O O . ARG A 1 530 ? -22.016 24.234 -7.504 1 96.88 530 ARG A O 1
ATOM 4060 N N . ASP A 1 531 ? -21.344 22.875 -5.941 1 95.88 531 ASP A N 1
ATOM 4061 C CA . ASP A 1 531 ? -22.609 22.828 -5.199 1 95.88 531 ASP A CA 1
ATOM 4062 C C . ASP A 1 531 ? -23.719 22.203 -6.039 1 95.88 531 ASP A C 1
ATOM 4064 O O . ASP A 1 531 ? -24.891 22.547 -5.875 1 95.88 531 ASP A O 1
ATOM 4068 N N . ALA A 1 532 ? -23.297 21.422 -7.004 1 97.25 532 ALA A N 1
ATOM 4069 C CA . ALA A 1 532 ? -24.25 20.688 -7.828 1 97.25 532 ALA A CA 1
ATOM 4070 C C . ALA A 1 532 ? -24.406 19.25 -7.332 1 97.25 532 ALA A C 1
ATOM 4072 O O . ALA A 1 532 ? -24 18.297 -8.008 1 97.25 532 ALA A O 1
ATOM 4073 N N . VAL A 1 533 ? -25.125 19.031 -6.266 1 98.06 533 VAL A N 1
ATOM 4074 C CA . VAL A 1 533 ? -25.141 17.766 -5.527 1 98.06 533 VAL A CA 1
ATOM 4075 C C . VAL A 1 533 ? -25.938 16.719 -6.309 1 98.06 533 VAL A C 1
ATOM 4077 O O . VAL A 1 533 ? -25.594 15.531 -6.285 1 98.06 533 VAL A O 1
ATOM 4080 N N . ASP A 1 534 ? -26.969 17.125 -7.016 1 96.75 534 ASP A N 1
ATOM 4081 C CA . ASP A 1 534 ? -27.75 16.188 -7.816 1 96.75 534 ASP A CA 1
ATOM 4082 C C . ASP A 1 534 ? -26.891 15.539 -8.898 1 96.75 534 ASP A C 1
ATOM 4084 O O . ASP A 1 534 ? -26.938 14.32 -9.102 1 96.75 534 ASP A O 1
ATOM 4088 N N . LYS A 1 535 ? -26.125 16.375 -9.555 1 98.25 535 LYS A N 1
ATOM 4089 C CA . LYS A 1 535 ? -25.219 15.867 -10.578 1 98.25 535 LYS A CA 1
ATOM 4090 C C . LYS A 1 535 ? -24.141 14.984 -9.961 1 98.25 535 LYS A C 1
ATOM 4092 O O . LYS A 1 535 ? -23.734 13.984 -10.562 1 98.25 535 LYS A O 1
ATOM 4097 N N . ALA A 1 536 ? -23.656 15.391 -8.805 1 98.75 536 ALA A N 1
ATOM 4098 C CA . ALA A 1 536 ? -22.672 14.578 -8.102 1 98.75 536 ALA A CA 1
ATOM 4099 C C . ALA A 1 536 ? -23.219 13.195 -7.793 1 98.75 536 ALA A C 1
ATOM 4101 O O . ALA A 1 536 ? -22.516 12.188 -7.938 1 98.75 536 ALA A O 1
ATOM 4102 N N . GLU A 1 537 ? -24.453 13.133 -7.363 1 98.62 537 GLU A N 1
ATOM 4103 C CA . GLU A 1 537 ? -25.094 11.859 -7.043 1 98.62 537 GLU A CA 1
ATOM 4104 C C . GLU A 1 537 ? -25.062 10.914 -8.242 1 98.62 537 GLU A C 1
ATOM 4106 O O . GLU A 1 537 ? -24.797 9.719 -8.086 1 98.62 537 GLU A O 1
ATOM 4111 N N . ASP A 1 538 ? -25.344 11.469 -9.383 1 98.5 538 ASP A N 1
ATOM 4112 C CA . ASP A 1 538 ? -25.328 10.656 -10.594 1 98.5 538 ASP A CA 1
ATOM 4113 C C . ASP A 1 538 ? -23.953 10.039 -10.828 1 98.5 538 ASP A C 1
ATOM 4115 O O . ASP A 1 538 ? -23.844 8.859 -11.172 1 98.5 538 ASP A O 1
ATOM 4119 N N . GLU A 1 539 ? -22.938 10.844 -10.719 1 98.62 539 GLU A N 1
ATOM 4120 C CA . GLU A 1 539 ? -21.578 10.375 -10.93 1 98.62 539 GLU A CA 1
ATOM 4121 C C . GLU A 1 539 ? -21.172 9.336 -9.883 1 98.62 539 GLU A C 1
ATOM 4123 O O . GLU A 1 539 ? -20.547 8.328 -10.203 1 98.62 539 GLU A O 1
ATOM 4128 N N . PHE A 1 540 ? -21.547 9.562 -8.617 1 98.75 540 PHE A N 1
ATOM 4129 C CA . PHE A 1 540 ? -21.219 8.625 -7.555 1 98.75 540 PHE A CA 1
ATOM 4130 C C . PHE A 1 540 ? -22 7.324 -7.711 1 98.75 540 PHE A C 1
ATOM 4132 O O . PHE A 1 540 ? -21.5 6.246 -7.371 1 98.75 540 PHE A O 1
ATOM 4139 N N . ALA A 1 541 ? -23.219 7.434 -8.227 1 98.56 541 ALA A N 1
ATOM 4140 C CA . ALA A 1 541 ? -23.984 6.227 -8.539 1 98.56 541 ALA A CA 1
ATOM 4141 C C . ALA A 1 541 ? -23.266 5.383 -9.594 1 98.56 541 ALA A C 1
ATOM 4143 O O . ALA A 1 541 ? -23.25 4.152 -9.5 1 98.56 541 ALA A O 1
ATOM 4144 N N . ALA A 1 542 ? -22.75 6.055 -10.555 1 98.19 542 ALA A N 1
ATOM 4145 C CA . ALA A 1 542 ? -21.969 5.344 -11.562 1 98.19 542 ALA A CA 1
ATOM 4146 C C . ALA A 1 542 ? -20.734 4.688 -10.945 1 98.19 542 ALA A C 1
ATOM 4148 O O . ALA A 1 542 ? -20.375 3.564 -11.312 1 98.19 542 ALA A O 1
ATOM 4149 N N . THR A 1 543 ? -20.078 5.395 -10.047 1 98.5 543 THR A N 1
ATOM 4150 C CA . THR A 1 543 ? -18.938 4.82 -9.336 1 98.5 543 THR A CA 1
ATOM 4151 C C . THR A 1 543 ? -19.359 3.584 -8.547 1 98.5 543 THR A C 1
ATOM 4153 O O . THR A 1 543 ? -18.672 2.57 -8.555 1 98.5 543 THR A O 1
ATOM 4156 N N . TYR A 1 544 ? -20.5 3.66 -7.891 1 98.5 544 TYR A N 1
ATOM 4157 C CA . TYR A 1 544 ? -21.031 2.545 -7.121 1 98.5 544 TYR A CA 1
ATOM 4158 C C . TYR A 1 544 ? -21.344 1.355 -8.023 1 98.5 544 TYR A C 1
ATOM 4160 O O . TYR A 1 544 ? -21.094 0.207 -7.652 1 98.5 544 TYR A O 1
ATOM 4168 N N . ALA A 1 545 ? -21.859 1.632 -9.133 1 98 545 ALA A N 1
ATOM 4169 C CA . ALA A 1 545 ? -22.156 0.568 -10.094 1 98 545 ALA A CA 1
ATOM 4170 C C . ALA A 1 545 ? -20.891 -0.158 -10.516 1 98 545 ALA A C 1
ATOM 4172 O O . ALA A 1 545 ? -20.906 -1.366 -10.758 1 98 545 ALA A O 1
ATOM 4173 N N . ALA A 1 546 ? -19.812 0.535 -10.578 1 97.62 546 ALA A N 1
ATOM 4174 C CA . ALA A 1 546 ? -18.531 -0.044 -10.969 1 97.62 546 ALA A CA 1
ATOM 4175 C C . ALA A 1 546 ? -17.859 -0.748 -9.797 1 97.62 546 ALA A C 1
ATOM 4177 O O . ALA A 1 546 ? -17.141 -1.732 -9.977 1 97.62 546 ALA A O 1
ATOM 4178 N N . LEU A 1 547 ? -18.062 -0.224 -8.617 1 97.75 547 LEU A N 1
ATOM 4179 C CA . LEU A 1 547 ? -17.438 -0.737 -7.402 1 97.75 547 LEU A CA 1
ATOM 4180 C C . LEU A 1 547 ? -18.484 -0.995 -6.316 1 97.75 547 LEU A C 1
ATOM 4182 O O . LEU A 1 547 ? -18.422 -0.389 -5.242 1 97.75 547 LEU A O 1
ATOM 4186 N N . PRO A 1 548 ? -19.297 -1.922 -6.52 1 97.31 548 PRO A N 1
ATOM 4187 C CA . PRO A 1 548 ? -20.422 -2.096 -5.605 1 97.31 548 PRO A CA 1
ATOM 4188 C C . PRO A 1 548 ? -19.984 -2.51 -4.203 1 97.31 548 PRO A C 1
ATOM 4190 O O . PRO A 1 548 ? -20.719 -2.277 -3.234 1 97.31 548 PRO A O 1
ATOM 4193 N N . GLY A 1 549 ? -18.844 -3.055 -4.074 1 95.88 549 GLY A N 1
ATOM 4194 C CA . GLY A 1 549 ? -18.406 -3.514 -2.77 1 95.88 549 GLY A CA 1
ATOM 4195 C C . GLY A 1 549 ? -17.688 -2.436 -1.969 1 95.88 549 GLY A C 1
ATOM 4196 O O . GLY A 1 549 ? -17.484 -2.588 -0.764 1 95.88 549 GLY A O 1
ATOM 4197 N N . GLU A 1 550 ? -17.359 -1.312 -2.525 1 96.5 550 GLU A N 1
ATOM 4198 C CA . GLU A 1 550 ? -16.531 -0.29 -1.896 1 96.5 550 GLU A CA 1
ATOM 4199 C C . GLU A 1 550 ? -17.375 0.63 -1.01 1 96.5 550 GLU A C 1
ATOM 4201 O O . GLU A 1 550 ? -18.484 0.994 -1.367 1 96.5 550 GLU A O 1
ATOM 4206 N N . ALA A 1 551 ? -16.828 1.056 0.093 1 95.62 551 ALA A N 1
ATOM 4207 C CA . ALA A 1 551 ? -17.516 1.925 1.05 1 95.62 551 ALA A CA 1
ATOM 4208 C C . ALA A 1 551 ? -17.547 3.367 0.555 1 95.62 551 ALA A C 1
ATOM 4210 O O . ALA A 1 551 ? -18.5 4.102 0.822 1 95.62 551 ALA A O 1
ATOM 4211 N N . ALA A 1 552 ? -16.562 3.789 -0.209 1 97.38 552 ALA A N 1
ATOM 4212 C CA . ALA A 1 552 ? -16.391 5.191 -0.576 1 97.38 552 ALA A CA 1
ATOM 4213 C C . ALA A 1 552 ? -17.578 5.699 -1.377 1 97.38 552 ALA A C 1
ATOM 4215 O O . ALA A 1 552 ? -18.188 6.715 -1.023 1 97.38 552 ALA A O 1
ATOM 4216 N N . PRO A 1 553 ? -17.984 4.977 -2.447 1 98.31 553 PRO A N 1
ATOM 4217 C CA . PRO A 1 553 ? -19.156 5.477 -3.174 1 98.31 553 PRO A CA 1
ATOM 4218 C C . PRO A 1 553 ? -20.422 5.469 -2.322 1 98.31 553 PRO A C 1
ATOM 4220 O O . PRO A 1 553 ? -21.297 6.328 -2.502 1 98.31 553 PRO A O 1
ATOM 4223 N N . LYS A 1 554 ? -20.516 4.539 -1.411 1 98.38 554 LYS A N 1
ATOM 4224 C CA . LYS A 1 554 ? -21.672 4.484 -0.523 1 98.38 554 LYS A CA 1
ATOM 4225 C C . LYS A 1 554 ? -21.703 5.684 0.42 1 98.38 554 LYS A C 1
ATOM 4227 O O . LYS A 1 554 ? -22.766 6.266 0.662 1 98.38 554 LYS A O 1
ATOM 4232 N N . LEU A 1 555 ? -20.547 6.039 0.917 1 98.12 555 LEU A N 1
ATOM 4233 C CA . LEU A 1 555 ? -20.422 7.223 1.76 1 98.12 555 LEU A CA 1
ATOM 4234 C C . LEU A 1 555 ? -20.828 8.477 0.997 1 98.12 555 LEU A C 1
ATOM 4236 O O . LEU A 1 555 ? -21.594 9.305 1.515 1 98.12 555 LEU A O 1
ATOM 4240 N N . ALA A 1 556 ? -20.359 8.57 -0.231 1 98.69 556 ALA A N 1
ATOM 4241 C CA . ALA A 1 556 ? -20.688 9.719 -1.07 1 98.69 556 ALA A CA 1
ATOM 4242 C C . ALA A 1 556 ? -22.188 9.773 -1.357 1 98.69 556 ALA A C 1
ATOM 4244 O O . ALA A 1 556 ? -22.797 10.844 -1.294 1 98.69 556 ALA A O 1
ATOM 4245 N N . LEU A 1 557 ? -22.766 8.648 -1.66 1 98.75 557 LEU A N 1
ATOM 4246 C CA . LEU A 1 557 ? -24.188 8.586 -1.954 1 98.75 557 LEU A CA 1
ATOM 4247 C C . LEU A 1 557 ? -25.016 8.875 -0.706 1 98.75 557 LEU A C 1
ATOM 4249 O O . LEU A 1 557 ? -26.078 9.492 -0.789 1 98.75 557 LEU A O 1
ATOM 4253 N N . GLY A 1 558 ? -24.547 8.406 0.471 1 98.62 558 GLY A N 1
ATOM 4254 C CA . GLY A 1 558 ? -25.203 8.773 1.72 1 98.62 558 GLY A CA 1
ATOM 4255 C C . GLY A 1 558 ? -25.25 10.266 1.948 1 98.62 558 GLY A C 1
ATOM 4256 O O . GLY A 1 558 ? -26.297 10.812 2.311 1 98.62 558 GLY A O 1
ATOM 4257 N N . PHE A 1 559 ? -24.188 10.961 1.656 1 98.38 559 PHE A N 1
ATOM 4258 C CA . PHE A 1 559 ? -24.125 12.414 1.788 1 98.38 559 PHE A CA 1
ATOM 4259 C C . PHE A 1 559 ? -25.109 13.086 0.842 1 98.38 559 PHE A C 1
ATOM 4261 O O . PHE A 1 559 ? -25.859 13.977 1.248 1 98.38 559 PHE A O 1
ATOM 4268 N N . CYS A 1 560 ? -25.031 12.648 -0.456 1 98.62 560 CYS A N 1
ATOM 4269 C CA . CYS A 1 560 ? -25.906 13.258 -1.446 1 98.62 560 CYS A CA 1
ATOM 4270 C C . CYS A 1 560 ? -27.375 13.109 -1.042 1 98.62 560 CYS A C 1
ATOM 4272 O O . CYS A 1 560 ? -28.141 14.07 -1.109 1 98.62 560 CYS A O 1
ATOM 4274 N N . ALA A 1 561 ? -27.734 11.93 -0.61 1 98.19 561 ALA A N 1
ATOM 4275 C CA . ALA A 1 561 ? -29.109 11.68 -0.192 1 98.19 561 ALA A CA 1
ATOM 4276 C C . ALA A 1 561 ? -29.5 12.555 0.997 1 98.19 561 ALA A C 1
ATOM 4278 O O . ALA A 1 561 ? -30.594 13.117 1.034 1 98.19 561 ALA A O 1
ATOM 4279 N N . GLU A 1 562 ? -28.641 12.68 1.98 1 97.44 562 GLU A N 1
ATOM 4280 C CA . GLU A 1 562 ? -28.891 13.516 3.146 1 97.44 562 GLU A CA 1
ATOM 4281 C C . GLU A 1 562 ? -29.094 14.977 2.744 1 97.44 562 GLU A C 1
ATOM 4283 O O . GLU A 1 562 ? -30.047 15.617 3.17 1 97.44 562 GLU A O 1
ATOM 4288 N N . TYR A 1 563 ? -28.188 15.469 1.925 1 97.5 563 TYR A N 1
ATOM 4289 C CA . TYR A 1 563 ? -28.203 16.859 1.494 1 97.5 563 TYR A CA 1
ATOM 4290 C C . TYR A 1 563 ? -29.484 17.172 0.713 1 97.5 563 TYR A C 1
ATOM 4292 O O . TYR A 1 563 ? -30.125 18.188 0.955 1 97.5 563 TYR A O 1
ATOM 4300 N N . LEU A 1 564 ? -29.875 16.312 -0.196 1 95.81 564 LEU A N 1
ATOM 4301 C CA . LEU A 1 564 ? -31 16.547 -1.078 1 95.81 564 LEU A CA 1
ATOM 4302 C C . LEU A 1 564 ? -32.312 16.359 -0.33 1 95.81 564 LEU A C 1
ATOM 4304 O O . LEU A 1 564 ? -33.344 16.891 -0.731 1 95.81 564 LEU A O 1
ATOM 4308 N N . ALA A 1 565 ? -32.312 15.594 0.723 1 94.19 565 ALA A N 1
ATOM 4309 C CA . ALA A 1 565 ? -33.5 15.453 1.562 1 94.19 565 ALA A CA 1
ATOM 4310 C C . ALA A 1 565 ? -33.875 16.781 2.205 1 94.19 565 ALA A C 1
ATOM 4312 O O . ALA A 1 565 ? -35.062 17.062 2.418 1 94.19 565 ALA A O 1
ATOM 4313 N N . GLU A 1 566 ? -32.969 17.609 2.52 1 89.62 566 GLU A N 1
ATOM 4314 C CA . GLU A 1 566 ? -33.188 18.875 3.213 1 89.62 566 GLU A CA 1
ATOM 4315 C C . GLU A 1 566 ? -33.531 20 2.229 1 89.62 566 GLU A C 1
ATOM 4317 O O . GLU A 1 566 ? -33.906 21.094 2.637 1 89.62 566 GLU A O 1
ATOM 4322 N N . ARG A 1 567 ? -33.344 19.719 0.988 1 84 567 ARG A N 1
ATOM 4323 C CA . ARG A 1 567 ? -33.531 20.75 -0.021 1 84 567 ARG A CA 1
ATOM 4324 C C . ARG A 1 567 ? -34.438 20.25 -1.151 1 84 567 ARG A C 1
ATOM 4326 O O . ARG A 1 567 ? -33.969 20.047 -2.277 1 84 567 ARG A O 1
ATOM 4333 N N . PRO A 1 568 ? -35.625 19.906 -0.714 1 65.19 568 PRO A N 1
ATOM 4334 C CA . PRO A 1 568 ? -36.469 19.344 -1.754 1 65.19 568 PRO A CA 1
ATOM 4335 C C . PRO A 1 568 ? -36.688 20.281 -2.943 1 65.19 568 PRO A C 1
ATOM 4337 O O . PRO A 1 568 ? -36.688 21.5 -2.777 1 65.19 568 PRO A O 1
ATOM 4340 N N . ARG A 1 569 ? -36.531 19.891 -4.137 1 57.88 569 ARG A N 1
ATOM 4341 C CA . ARG A 1 569 ? -36.781 20.641 -5.359 1 57.88 569 ARG A CA 1
ATOM 4342 C C . ARG A 1 569 ? -38.125 21.375 -5.289 1 57.88 569 ARG A C 1
ATOM 4344 O O . ARG A 1 569 ? -39.094 20.828 -4.789 1 57.88 569 ARG A O 1
ATOM 4351 N N . GLU A 1 570 ? -37.938 22.688 -5.188 1 52.56 570 GLU A N 1
ATOM 4352 C CA . GLU A 1 570 ? -39.125 23.531 -5.25 1 52.56 570 GLU A CA 1
ATOM 4353 C C . GLU A 1 570 ? -40.125 22.969 -6.242 1 52.56 570 GLU A C 1
ATOM 4355 O O . GLU A 1 570 ? -39.812 22.797 -7.422 1 52.56 570 GLU A O 1
ATOM 4360 N N . SER A 1 571 ? -40.688 21.812 -6.043 1 44.47 571 SER A N 1
ATOM 4361 C CA . SER A 1 571 ? -41.844 21.766 -6.953 1 44.47 571 SER A CA 1
ATOM 4362 C C . SER A 1 571 ? -42.688 23.016 -6.84 1 44.47 571 SER A C 1
ATOM 4364 O O . SER A 1 571 ? -42.875 23.562 -5.746 1 44.47 571 SER A O 1
ATOM 4366 N N . ALA A 1 572 ? -42.781 23.812 -7.844 1 41.44 572 ALA A N 1
ATOM 4367 C CA . ALA A 1 572 ? -43.469 25.078 -8.055 1 41.44 572 ALA A CA 1
ATOM 4368 C C . ALA A 1 572 ? -44.781 25.125 -7.273 1 41.44 572 ALA A C 1
ATOM 4370 O O . ALA A 1 572 ? -45.531 26.109 -7.348 1 41.44 572 ALA A O 1
ATOM 4371 N N . GLY A 1 573 ? -45.531 24 -7.117 1 39.94 573 GLY A N 1
ATOM 4372 C CA . GLY A 1 573 ? -46.906 24.344 -6.852 1 39.94 573 GLY A CA 1
ATOM 4373 C C . GLY A 1 573 ? -47.156 24.734 -5.41 1 39.94 573 GLY A C 1
ATOM 4374 O O . GLY A 1 573 ? -46.594 24.156 -4.488 1 39.94 573 GLY A O 1
ATOM 4375 N N . GLU A 1 574 ? -47.531 25.891 -5.16 1 42.66 574 GLU A N 1
ATOM 4376 C CA . GLU A 1 574 ? -47.969 26.703 -4.035 1 42.66 574 GLU A CA 1
ATOM 4377 C C . GLU A 1 574 ? -48.656 25.859 -2.975 1 42.66 574 GLU A C 1
ATOM 4379 O O . GLU A 1 574 ? -48.75 26.266 -1.816 1 42.66 574 GLU A O 1
ATOM 4384 N N . GLY A 1 575 ? -49.969 25.188 -3.332 1 42.03 575 GLY A N 1
ATOM 4385 C CA . GLY A 1 575 ? -51.125 24.938 -2.479 1 42.03 575 GLY A CA 1
ATOM 4386 C C . GLY A 1 575 ? -50.938 23.75 -1.555 1 42.03 575 GLY A C 1
ATOM 4387 O O . GLY A 1 575 ? -50.188 22.844 -1.856 1 42.03 575 GLY A O 1
ATOM 4388 N N . GLY A 1 576 ? -51.125 23.719 -0.322 1 51.88 576 GLY A N 1
ATOM 4389 C CA . GLY A 1 576 ? -51.625 22.844 0.73 1 51.88 576 GLY A CA 1
ATOM 4390 C C . GLY A 1 576 ? -52.531 21.75 0.21 1 51.88 576 GLY A C 1
ATOM 4391 O O . GLY A 1 576 ? -53.406 22 -0.616 1 51.88 576 GLY A O 1
ATOM 4392 N N . GLY A 1 577 ? -51.906 20.609 -0.51 1 61.97 577 GLY A N 1
ATOM 4393 C CA . GLY A 1 577 ? -52.625 19.484 -1.061 1 61.97 577 GLY A CA 1
ATOM 4394 C C . GLY A 1 577 ? -51.75 18.281 -1.332 1 61.97 577 GLY A C 1
ATOM 4395 O O . GLY A 1 577 ? -50.75 18.078 -0.651 1 61.97 577 GLY A O 1
ATOM 4396 N N . PRO A 1 578 ? -52.031 17.5 -2.363 1 69.94 578 PRO A N 1
ATOM 4397 C CA . PRO A 1 578 ? -51.406 16.266 -2.82 1 69.94 578 PRO A CA 1
ATOM 4398 C C . PRO A 1 578 ? -49.906 16.469 -3.141 1 69.94 578 PRO A C 1
ATOM 4400 O O . PRO A 1 578 ? -49.125 15.547 -2.967 1 69.94 578 PRO A O 1
ATOM 4403 N N . ALA A 1 579 ? -49.469 17.625 -3.424 1 75.75 579 ALA A N 1
ATOM 4404 C CA . ALA A 1 579 ? -48.062 17.922 -3.752 1 75.75 579 ALA A CA 1
ATOM 4405 C C . ALA A 1 579 ? -47.219 17.953 -2.496 1 75.75 579 ALA A C 1
ATOM 4407 O O . ALA A 1 579 ? -46.062 17.5 -2.518 1 75.75 579 ALA A O 1
ATOM 4408 N N . ASP A 1 580 ? -47.688 18.516 -1.439 1 78.12 580 ASP A N 1
ATOM 4409 C CA . ASP A 1 580 ? -46.969 18.547 -0.174 1 78.12 580 ASP A CA 1
ATOM 4410 C C . ASP A 1 580 ? -46.75 17.125 0.367 1 78.12 580 ASP A C 1
ATOM 4412 O O . ASP A 1 580 ? -45.688 16.828 0.918 1 78.12 580 ASP A O 1
ATOM 4416 N N . ALA A 1 581 ? -47.75 16.406 0.094 1 85.38 581 ALA A N 1
ATOM 4417 C CA . ALA A 1 581 ? -47.656 15.016 0.524 1 85.38 581 ALA A CA 1
ATOM 4418 C C . ALA A 1 581 ? -46.594 14.266 -0.292 1 85.38 581 ALA A C 1
ATOM 4420 O O . ALA A 1 581 ? -45.844 13.461 0.249 1 85.38 581 ALA A O 1
ATOM 4421 N N . GLN A 1 582 ? -46.562 14.508 -1.495 1 83.06 582 GLN A N 1
ATOM 4422 C CA . GLN A 1 582 ? -45.594 13.875 -2.367 1 83.06 582 GLN A CA 1
ATOM 4423 C C . GLN A 1 582 ? -44.156 14.344 -2.023 1 83.06 582 GLN A C 1
ATOM 4425 O O . GLN A 1 582 ? -43.219 13.555 -2.049 1 83.06 582 GLN A O 1
ATOM 4430 N N . ALA A 1 583 ? -44.062 15.562 -1.773 1 85.06 583 ALA A N 1
ATOM 4431 C CA . ALA A 1 583 ? -42.75 16.125 -1.373 1 85.06 583 ALA A CA 1
ATOM 4432 C C . ALA A 1 583 ? -42.281 15.508 -0.06 1 85.06 583 ALA A C 1
ATOM 4434 O O . ALA A 1 583 ? -41.094 15.18 0.089 1 85.06 583 ALA A O 1
ATOM 4435 N N . ALA A 1 584 ? -43.156 15.359 0.818 1 87.19 584 ALA A N 1
ATOM 4436 C CA . ALA A 1 584 ? -42.844 14.734 2.102 1 87.19 584 ALA A CA 1
ATOM 4437 C C . ALA A 1 584 ? -42.406 13.273 1.92 1 87.19 584 ALA A C 1
ATOM 4439 O O . ALA A 1 584 ? -41.5 12.797 2.59 1 87.19 584 ALA A O 1
ATOM 4440 N N . ALA A 1 585 ? -43.094 12.688 1.062 1 90.25 585 ALA A N 1
ATOM 4441 C CA . ALA A 1 585 ? -42.781 11.289 0.781 1 90.25 585 ALA A CA 1
ATOM 4442 C C . ALA A 1 585 ? -41.375 11.164 0.164 1 90.25 585 ALA A C 1
ATOM 4444 O O . ALA A 1 585 ? -40.625 10.258 0.512 1 90.25 585 ALA A O 1
ATOM 4445 N N . ARG A 1 586 ? -41.094 12.016 -0.714 1 89.56 586 ARG A N 1
ATOM 4446 C CA . ARG A 1 586 ? -39.75 12.031 -1.342 1 89.56 586 ARG A CA 1
ATOM 4447 C C . ARG A 1 586 ? -38.656 12.305 -0.314 1 89.56 586 ARG A C 1
ATOM 4449 O O . ARG A 1 586 ? -37.594 11.703 -0.364 1 89.56 586 ARG A O 1
ATOM 4456 N N . MET A 1 587 ? -38.938 13.195 0.531 1 90.88 587 MET A N 1
ATOM 4457 C CA . MET A 1 587 ? -38 13.523 1.591 1 90.88 587 MET A CA 1
ATOM 4458 C C . MET A 1 587 ? -37.719 12.312 2.479 1 90.88 587 MET A C 1
ATOM 4460 O O . MET A 1 587 ? -36.594 12 2.795 1 90.88 587 MET A O 1
ATOM 4464 N N . ARG A 1 588 ? -38.75 11.625 2.799 1 91.81 588 ARG A N 1
ATOM 4465 C CA . ARG A 1 588 ? -38.625 10.438 3.637 1 91.81 588 ARG A CA 1
ATOM 4466 C C . ARG A 1 588 ? -37.812 9.344 2.92 1 91.81 588 ARG A C 1
ATOM 4468 O O . ARG A 1 588 ? -37 8.656 3.535 1 91.81 588 ARG A O 1
ATOM 4475 N N . ALA A 1 589 ? -38.094 9.273 1.722 1 94.06 589 ALA A N 1
ATOM 4476 C CA . ALA A 1 589 ? -37.375 8.273 0.925 1 94.06 589 ALA A CA 1
ATOM 4477 C C . ALA A 1 589 ? -35.906 8.586 0.857 1 94.06 589 ALA A C 1
ATOM 4479 O O . ALA A 1 589 ? -35.062 7.684 0.933 1 94.06 589 ALA A O 1
ATOM 4480 N N . ARG A 1 590 ? -35.594 9.82 0.701 1 95.06 590 ARG A N 1
ATOM 4481 C CA . ARG A 1 590 ? -34.219 10.25 0.651 1 95.06 590 ARG A CA 1
ATOM 4482 C C . ARG A 1 590 ? -33.531 10.031 1.995 1 95.06 590 ARG A C 1
ATOM 4484 O O . ARG A 1 590 ? -32.344 9.641 2.043 1 95.06 590 ARG A O 1
ATOM 4491 N N . GLN A 1 591 ? -34.188 10.312 3.021 1 95.25 591 GLN A N 1
ATOM 4492 C CA . GLN A 1 591 ? -33.656 10.078 4.352 1 95.25 591 GLN A CA 1
ATOM 4493 C C . GLN A 1 591 ? -33.375 8.602 4.582 1 95.25 591 GLN A C 1
ATOM 4495 O O . GLN A 1 591 ? -32.344 8.234 5.152 1 95.25 591 GLN A O 1
ATOM 4500 N N . ALA A 1 592 ? -34.281 7.805 4.129 1 96.5 592 ALA A N 1
ATOM 4501 C CA . ALA A 1 592 ? -34.094 6.363 4.262 1 96.5 592 ALA A CA 1
ATOM 4502 C C . ALA A 1 592 ? -32.906 5.891 3.463 1 96.5 592 ALA A C 1
ATOM 4504 O O . ALA A 1 592 ? -32.156 5.02 3.914 1 96.5 592 ALA A O 1
ATOM 4505 N N . GLN A 1 593 ? -32.75 6.438 2.322 1 97.06 593 GLN A N 1
ATOM 4506 C CA . GLN A 1 593 ? -31.594 6.109 1.483 1 97.06 593 GLN A CA 1
ATOM 4507 C C . GLN A 1 593 ? -30.281 6.504 2.162 1 97.06 593 GLN A C 1
ATOM 4509 O O . GLN A 1 593 ? -29.312 5.742 2.148 1 97.06 593 GLN A O 1
ATOM 4514 N N . ALA A 1 594 ? -30.281 7.711 2.682 1 98.19 594 ALA A N 1
ATOM 4515 C CA . ALA A 1 594 ? -29.094 8.172 3.398 1 98.19 594 ALA A CA 1
ATOM 4516 C C . ALA A 1 594 ? -28.75 7.238 4.555 1 98.19 594 ALA A C 1
ATOM 4518 O O . ALA A 1 594 ? -27.594 6.867 4.742 1 98.19 594 ALA A O 1
ATOM 4519 N N . GLU A 1 595 ? -29.75 6.879 5.277 1 98.06 595 GLU A N 1
ATOM 4520 C CA . GLU A 1 595 ? -29.562 5.977 6.41 1 98.06 595 GLU A CA 1
ATOM 4521 C C . GLU A 1 595 ? -29 4.633 5.957 1 98.06 595 GLU A C 1
ATOM 4523 O O . GLU A 1 595 ? -28.094 4.086 6.594 1 98.06 595 GLU A O 1
ATOM 4528 N N . GLU A 1 596 ? -29.516 4.145 4.922 1 97.81 596 GLU A N 1
ATOM 4529 C CA . GLU A 1 596 ? -29.078 2.85 4.406 1 97.81 596 GLU A CA 1
ATOM 4530 C C . GLU A 1 596 ? -27.609 2.873 4.023 1 97.81 596 GLU A C 1
ATOM 4532 O O . GLU A 1 596 ? -26.844 1.962 4.375 1 97.81 596 GLU A O 1
ATOM 4537 N N . PHE A 1 597 ? -27.156 3.861 3.334 1 98.56 597 PHE A N 1
ATOM 4538 C CA . PHE A 1 597 ? -25.766 3.975 2.887 1 98.56 597 PHE A CA 1
ATOM 4539 C C . PHE A 1 597 ? -24.828 4.195 4.066 1 98.56 597 PHE A C 1
ATOM 4541 O O . PHE A 1 597 ? -23.812 3.523 4.191 1 98.56 597 PHE A O 1
ATOM 4548 N N . TYR A 1 598 ? -25.156 5.145 4.953 1 98.25 598 TYR A N 1
ATOM 4549 C CA . TYR A 1 598 ? -24.312 5.414 6.105 1 98.25 598 TYR A CA 1
ATOM 4550 C C . TYR A 1 598 ? -24.188 4.18 6.996 1 98.25 598 TYR A C 1
ATOM 4552 O O . TYR A 1 598 ? -23.109 3.879 7.512 1 98.25 598 TYR A O 1
ATOM 4560 N N . GLU A 1 599 ? -25.297 3.506 7.176 1 97.5 599 GLU A N 1
ATOM 4561 C CA . GLU A 1 599 ? -25.281 2.312 8.016 1 97.5 599 GLU A CA 1
ATOM 4562 C C . GLU A 1 599 ? -24.375 1.234 7.434 1 97.5 599 GLU A C 1
ATOM 4564 O O . GLU A 1 599 ? -23.625 0.582 8.164 1 97.5 599 GLU A O 1
ATOM 4569 N N . ALA A 1 600 ? -24.469 1.024 6.137 1 97.06 600 ALA A N 1
ATOM 4570 C CA . ALA A 1 600 ? -23.625 0.03 5.484 1 97.06 600 ALA A CA 1
ATOM 4571 C C . ALA A 1 600 ? -22.141 0.341 5.703 1 97.06 600 ALA A C 1
ATOM 4573 O O . ALA A 1 600 ? -21.344 -0.556 6.004 1 97.06 600 ALA A O 1
ATOM 4574 N N . VAL A 1 601 ? -21.75 1.615 5.578 1 95.88 601 VAL A N 1
ATOM 4575 C CA . VAL A 1 601 ? -20.359 2.037 5.754 1 95.88 601 VAL A CA 1
ATOM 4576 C C . VAL A 1 601 ? -19.953 1.851 7.215 1 95.88 601 VAL A C 1
ATOM 4578 O O . VAL A 1 601 ? -18.891 1.297 7.496 1 95.88 601 VAL A O 1
ATOM 4581 N N . LEU A 1 602 ? -20.812 2.215 8.117 1 94.19 602 LEU A N 1
ATOM 4582 C CA . LEU A 1 602 ? -20.484 2.211 9.539 1 94.19 602 LEU A CA 1
ATOM 4583 C C . LEU A 1 602 ? -20.406 0.786 10.078 1 94.19 602 LEU A C 1
ATOM 4585 O O . LEU A 1 602 ? -19.562 0.475 10.914 1 94.19 602 LEU A O 1
ATOM 4589 N N . ARG A 1 603 ? -21.297 -0.048 9.672 1 93.75 603 ARG A N 1
ATOM 4590 C CA . ARG A 1 603 ? -21.297 -1.431 10.141 1 93.75 603 ARG A CA 1
ATOM 4591 C C . ARG A 1 603 ? -20.062 -2.176 9.648 1 93.75 603 ARG A C 1
ATOM 4593 O O . ARG A 1 603 ? -19.547 -3.061 10.336 1 93.75 603 ARG A O 1
ATOM 4600 N N . ARG A 1 604 ? -19.625 -1.781 8.539 1 91.25 604 ARG A N 1
ATOM 4601 C CA . ARG A 1 604 ? -18.406 -2.375 7.996 1 91.25 604 ARG A CA 1
ATOM 4602 C C . ARG A 1 604 ? -17.172 -1.921 8.781 1 91.25 604 ARG A C 1
ATOM 4604 O O . ARG A 1 604 ? -16.25 -2.703 9 1 91.25 604 ARG A O 1
ATOM 4611 N N . ASP A 1 605 ? -17.141 -0.687 9.148 1 89 605 ASP A N 1
ATOM 4612 C CA . ASP A 1 605 ? -16.031 -0.089 9.898 1 89 605 ASP A CA 1
ATOM 4613 C C . ASP A 1 605 ? -16.531 0.997 10.844 1 89 605 ASP A C 1
ATOM 4615 O O . ASP A 1 605 ? -16.734 2.145 10.438 1 89 605 ASP A O 1
ATOM 4619 N N . PRO A 1 606 ? -16.625 0.707 12.07 1 88.88 606 PRO A N 1
ATOM 4620 C CA . PRO A 1 606 ? -17.219 1.646 13.023 1 88.88 606 PRO A CA 1
ATOM 4621 C C . PRO A 1 606 ? -16.328 2.871 13.266 1 88.88 606 PRO A C 1
ATOM 4623 O O . PRO A 1 606 ? -16.75 3.816 13.938 1 88.88 606 PRO A O 1
ATOM 4626 N N . THR A 1 607 ? -15.164 2.922 12.703 1 87.25 607 THR A N 1
ATOM 4627 C CA . THR A 1 607 ? -14.266 4.051 12.906 1 87.25 607 THR A CA 1
ATOM 4628 C C . THR A 1 607 ? -14.477 5.109 11.828 1 87.25 607 THR A C 1
ATOM 4630 O O . THR A 1 607 ? -13.812 6.152 11.836 1 87.25 607 THR A O 1
ATOM 4633 N N . GLN A 1 608 ? -15.383 4.898 10.914 1 91.5 608 GLN A N 1
ATOM 4634 C CA . GLN A 1 608 ? -15.672 5.863 9.859 1 91.5 608 GLN A CA 1
ATOM 4635 C C . GLN A 1 608 ? -16.484 7.035 10.398 1 91.5 608 GLN A C 1
ATOM 4637 O O . GLN A 1 608 ? -17.719 6.984 10.422 1 91.5 608 GLN A O 1
ATOM 4642 N N . GLY A 1 609 ? -15.789 8.078 10.758 1 94.38 609 GLY A N 1
ATOM 4643 C CA . GLY A 1 609 ? -16.391 9.211 11.43 1 94.38 609 GLY A CA 1
ATOM 4644 C C . GLY A 1 609 ? -17.469 9.891 10.609 1 94.38 609 GLY A C 1
ATOM 4645 O O . GLY A 1 609 ? -18.531 10.234 11.125 1 94.38 609 GLY A O 1
ATOM 4646 N N . SER A 1 610 ? -17.219 10.062 9.258 1 96.94 610 SER A N 1
ATOM 4647 C CA . SER A 1 610 ? -18.203 10.734 8.398 1 96.94 610 SER A CA 1
ATOM 4648 C C . SER A 1 610 ? -19.516 9.977 8.383 1 96.94 610 SER A C 1
ATOM 4650 O O . SER A 1 610 ? -20.594 10.586 8.414 1 96.94 610 SER A O 1
ATOM 4652 N N . ALA A 1 611 ? -19.406 8.633 8.328 1 96.88 611 ALA A N 1
ATOM 4653 C CA . ALA A 1 611 ? -20.609 7.809 8.328 1 96.88 611 ALA A CA 1
ATOM 4654 C C . ALA A 1 611 ? -21.312 7.855 9.68 1 96.88 611 ALA A C 1
ATOM 4656 O O . ALA A 1 611 ? -22.547 7.91 9.75 1 96.88 611 ALA A O 1
ATOM 4657 N N . ALA A 1 612 ? -20.578 7.859 10.781 1 97.25 612 ALA A N 1
ATOM 4658 C CA . ALA A 1 612 ? -21.156 7.914 12.117 1 97.25 612 ALA A CA 1
ATOM 4659 C C . ALA A 1 612 ? -21.906 9.219 12.336 1 97.25 612 ALA A C 1
ATOM 4661 O O . ALA A 1 612 ? -23.078 9.211 12.75 1 97.25 612 ALA A O 1
ATOM 4662 N N . PHE A 1 613 ? -21.297 10.328 12.039 1 98 613 PHE A N 1
ATOM 4663 C CA . PHE A 1 613 ? -21.938 11.625 12.234 1 98 613 PHE A CA 1
ATOM 4664 C C . PHE A 1 613 ? -23.094 11.812 11.266 1 98 613 PHE A C 1
ATOM 4666 O O . PHE A 1 613 ? -24.125 12.391 11.625 1 98 613 PHE A O 1
ATOM 4673 N N . GLY A 1 614 ? -22.922 11.328 10 1 98.06 614 GLY A N 1
ATOM 4674 C CA . GLY A 1 614 ? -24.016 11.375 9.047 1 98.06 614 GLY A CA 1
ATOM 4675 C C . GLY A 1 614 ? -25.234 10.602 9.5 1 98.06 614 GLY A C 1
ATOM 4676 O O . GLY A 1 614 ? -26.359 11.117 9.461 1 98.06 614 GLY A O 1
ATOM 4677 N N . LEU A 1 615 ? -25 9.367 9.938 1 98.19 615 LEU A N 1
ATOM 4678 C CA . LEU A 1 615 ? -26.094 8.539 10.406 1 98.19 615 LEU A CA 1
ATOM 4679 C C . LEU A 1 615 ? -26.766 9.156 11.633 1 98.19 615 LEU A C 1
ATOM 4681 O O . LEU A 1 615 ? -27.984 9.125 11.758 1 98.19 615 LEU A O 1
ATOM 4685 N N . ALA A 1 616 ? -25.984 9.727 12.508 1 97.94 616 ALA A N 1
ATOM 4686 C CA . ALA A 1 616 ? -26.531 10.391 13.695 1 97.94 616 ALA A CA 1
ATOM 4687 C C . ALA A 1 616 ? -27.438 11.555 13.297 1 97.94 616 ALA A C 1
ATOM 4689 O O . ALA A 1 616 ? -28.516 11.719 13.852 1 97.94 616 ALA A O 1
ATOM 4690 N N . ARG A 1 617 ? -27.031 12.375 12.336 1 96.94 617 ARG A N 1
ATOM 4691 C CA . ARG A 1 617 ? -27.844 13.508 11.891 1 96.94 617 ARG A CA 1
ATOM 4692 C C . ARG A 1 617 ? -29.141 13.039 11.258 1 96.94 617 ARG A C 1
ATOM 4694 O O . ARG A 1 617 ? -30.219 13.594 11.531 1 96.94 617 ARG A O 1
ATOM 4701 N N . VAL A 1 618 ? -29.016 12.008 10.43 1 96.88 618 VAL A N 1
ATOM 4702 C CA . VAL A 1 618 ? -30.203 11.492 9.75 1 96.88 618 VAL A CA 1
ATOM 4703 C C . VAL A 1 618 ? -31.172 10.93 10.781 1 96.88 618 VAL A C 1
ATOM 4705 O O . VAL A 1 618 ? -32.375 11.211 10.727 1 96.88 618 VAL A O 1
ATOM 4708 N N . ARG A 1 619 ? -30.719 10.234 11.742 1 96.81 619 ARG A N 1
ATOM 4709 C CA . ARG A 1 619 ? -31.594 9.641 12.742 1 96.81 619 ARG A CA 1
ATOM 4710 C C . ARG A 1 619 ? -32.125 10.703 13.688 1 96.81 619 ARG A C 1
ATOM 4712 O O . ARG A 1 619 ? -33.25 10.586 14.172 1 96.81 619 ARG A O 1
ATOM 4719 N N . LEU A 1 620 ? -31.312 11.68 13.969 1 95.38 620 LEU A N 1
ATOM 4720 C CA . LEU A 1 620 ? -31.781 12.797 14.781 1 95.38 620 LEU A CA 1
ATOM 4721 C C . LEU A 1 620 ? -33 13.453 14.141 1 95.38 620 LEU A C 1
ATOM 4723 O O . LEU A 1 620 ? -34 13.742 14.828 1 95.38 620 LEU A O 1
ATOM 4727 N N . ARG A 1 621 ? -33.031 13.547 12.875 1 90.88 621 ARG A N 1
ATOM 4728 C CA . ARG A 1 621 ? -34.125 14.18 12.148 1 90.88 621 ARG A CA 1
ATOM 4729 C C . ARG A 1 621 ? -35.281 13.227 11.984 1 90.88 621 ARG A C 1
ATOM 4731 O O . ARG A 1 621 ? -36.438 13.641 12.047 1 90.88 621 ARG A O 1
ATOM 4738 N N . ARG A 1 622 ? -34.969 11.992 11.82 1 90.56 622 ARG A N 1
ATOM 4739 C CA . ARG A 1 622 ? -36 11.023 11.477 1 90.56 622 ARG A CA 1
ATOM 4740 C C . ARG A 1 622 ? -36.625 10.422 12.734 1 90.56 622 ARG A C 1
ATOM 4742 O O . ARG A 1 622 ? -37.844 10.172 12.781 1 90.56 622 ARG A O 1
ATOM 4749 N N . ALA A 1 623 ? -35.75 10.211 13.727 1 91.31 623 ALA A N 1
ATOM 4750 C CA . ALA A 1 623 ? -36.219 9.344 14.805 1 91.31 623 ALA A CA 1
ATOM 4751 C C . ALA A 1 623 ? -36.031 10.016 16.156 1 91.31 623 ALA A C 1
ATOM 4753 O O . ALA A 1 623 ? -36.562 9.547 17.172 1 91.31 623 ALA A O 1
ATOM 4754 N N . GLY A 1 624 ? -35.188 10.992 16.297 1 92.94 624 GLY A N 1
ATOM 4755 C CA . GLY A 1 624 ? -35.062 11.719 17.547 1 92.94 624 GLY A CA 1
ATOM 4756 C C . GLY A 1 624 ? -33.688 11.602 18.188 1 92.94 624 GLY A C 1
ATOM 4757 O O . GLY A 1 624 ? -32.75 11.125 17.547 1 92.94 624 GLY A O 1
ATOM 4758 N N . ARG A 1 625 ? -33.594 12.039 19.438 1 96.38 625 ARG A N 1
ATOM 4759 C CA . ARG A 1 625 ? -32.312 12.219 20.094 1 96.38 625 ARG A CA 1
ATOM 4760 C C . ARG A 1 625 ? -31.688 10.875 20.484 1 96.38 625 ARG A C 1
ATOM 4762 O O . ARG A 1 625 ? -30.5 10.641 20.25 1 96.38 625 ARG A O 1
ATOM 4769 N N . ARG A 1 626 ? -32.469 9.953 20.938 1 96.06 626 ARG A N 1
ATOM 4770 C CA . ARG A 1 626 ? -31.938 8.703 21.484 1 96.06 626 ARG A CA 1
ATOM 4771 C C . ARG A 1 626 ? -31.281 7.867 20.375 1 96.06 626 ARG A C 1
ATOM 4773 O O . ARG A 1 626 ? -30.141 7.441 20.516 1 96.06 626 ARG A O 1
ATOM 4780 N N . PRO A 1 627 ? -31.984 7.668 19.281 1 97.06 627 PRO A N 1
ATOM 4781 C CA . PRO A 1 627 ? -31.344 6.895 18.219 1 97.06 627 PRO A CA 1
ATOM 4782 C C . PRO A 1 627 ? -30.047 7.531 17.719 1 97.06 627 PRO A C 1
ATOM 4784 O O . PRO A 1 627 ? -29.109 6.824 17.359 1 97.06 627 PRO A O 1
ATOM 4787 N N . ALA A 1 628 ? -30.016 8.836 17.625 1 97.5 628 ALA A N 1
ATOM 4788 C CA . ALA A 1 628 ? -28.812 9.539 17.203 1 97.5 628 ALA A CA 1
ATOM 4789 C C . ALA A 1 628 ? -27.656 9.289 18.188 1 97.5 628 ALA A C 1
ATOM 4791 O O . ALA A 1 628 ? -26.531 9 17.766 1 97.5 628 ALA A O 1
ATOM 4792 N N . VAL A 1 629 ? -27.938 9.375 19.469 1 98.25 629 VAL A N 1
ATOM 4793 C CA . VAL A 1 629 ? -26.922 9.18 20.5 1 98.25 629 VAL A CA 1
ATOM 4794 C C . VAL A 1 629 ? -26.438 7.73 20.484 1 98.25 629 VAL A C 1
ATOM 4796 O O . VAL A 1 629 ? -25.266 7.457 20.703 1 98.25 629 VAL A O 1
ATOM 4799 N N . ASP A 1 630 ? -27.328 6.82 20.188 1 97.88 630 ASP A N 1
ATOM 4800 C CA . ASP A 1 630 ? -26.969 5.406 20.094 1 97.88 630 ASP A CA 1
ATOM 4801 C C . ASP A 1 630 ? -25.906 5.18 19.016 1 97.88 630 ASP A C 1
ATOM 4803 O O . ASP A 1 630 ? -25 4.375 19.203 1 97.88 630 ASP A O 1
ATOM 4807 N N . VAL A 1 631 ? -26.031 5.816 17.891 1 97.94 631 VAL A N 1
ATOM 4808 C CA . VAL A 1 631 ? -25.047 5.715 16.812 1 97.94 631 VAL A CA 1
ATOM 4809 C C . VAL A 1 631 ? -23.688 6.195 17.312 1 97.94 631 VAL A C 1
ATOM 4811 O O . VAL A 1 631 ? -22.672 5.523 17.094 1 97.94 631 VAL A O 1
ATOM 4814 N N . LEU A 1 632 ? -23.641 7.344 17.953 1 97.88 632 LEU A N 1
ATOM 4815 C CA . LEU A 1 632 ? -22.406 7.969 18.406 1 97.88 632 LEU A CA 1
ATOM 4816 C C . LEU A 1 632 ? -21.75 7.121 19.5 1 97.88 632 LEU A C 1
ATOM 4818 O O . LEU A 1 632 ? -20.516 7.047 19.562 1 97.88 632 LEU A O 1
ATOM 4822 N N . ASP A 1 633 ? -22.562 6.492 20.312 1 97.19 633 ASP A N 1
ATOM 4823 C CA . ASP A 1 633 ? -22.047 5.609 21.359 1 97.19 633 ASP A CA 1
ATOM 4824 C C . ASP A 1 633 ? -21.359 4.383 20.766 1 97.19 633 ASP A C 1
ATOM 4826 O O . ASP A 1 633 ? -20.562 3.721 21.422 1 97.19 633 ASP A O 1
ATOM 4830 N N . GLY A 1 634 ? -21.672 4.105 19.547 1 94.62 634 GLY A N 1
ATOM 4831 C CA . GLY A 1 634 ? -21.078 2.959 18.859 1 94.62 634 GLY A CA 1
ATOM 4832 C C . GLY A 1 634 ? -19.672 3.217 18.359 1 94.62 634 GLY A C 1
ATOM 4833 O O . GLY A 1 634 ? -18.969 2.285 17.969 1 94.62 634 GLY A O 1
ATOM 4834 N N . VAL A 1 635 ? -19.203 4.465 18.328 1 92.88 635 VAL A N 1
ATOM 4835 C CA . VAL A 1 635 ? -17.828 4.785 17.922 1 92.88 635 VAL A CA 1
ATOM 4836 C C . VAL A 1 635 ? -16.844 4.273 18.969 1 92.88 635 VAL A C 1
ATOM 4838 O O . VAL A 1 635 ? -16.922 4.652 20.141 1 92.88 635 VAL A O 1
ATOM 4841 N N . PRO A 1 636 ? -15.953 3.426 18.594 1 88.38 636 PRO A N 1
ATOM 4842 C CA . PRO A 1 636 ? -15.078 2.777 19.562 1 88.38 636 PRO A CA 1
ATOM 4843 C C . PRO A 1 636 ? -14.141 3.764 20.266 1 88.38 636 PRO A C 1
ATOM 4845 O O . PRO A 1 636 ? -13.789 4.797 19.688 1 88.38 636 PRO A O 1
ATOM 4848 N N . THR A 1 637 ? -13.656 3.436 21.453 1 87.5 637 THR A N 1
ATOM 4849 C CA . THR A 1 637 ? -12.789 4.27 22.281 1 87.5 637 THR A CA 1
ATOM 4850 C C . THR A 1 637 ? -11.43 4.469 21.609 1 87.5 637 THR A C 1
ATOM 4852 O O . THR A 1 637 ? -10.742 5.461 21.859 1 87.5 637 THR A O 1
ATOM 4855 N N . THR A 1 638 ? -11.062 3.561 20.766 1 84.88 638 THR A N 1
ATOM 4856 C CA . THR A 1 638 ? -9.758 3.613 20.109 1 84.88 638 THR A CA 1
ATOM 4857 C C . THR A 1 638 ? -9.812 4.496 18.859 1 84.88 638 THR A C 1
ATOM 4859 O O . THR A 1 638 ? -8.773 4.832 18.297 1 84.88 638 THR A O 1
ATOM 4862 N N . SER A 1 639 ? -11.062 4.855 18.469 1 87.69 639 SER A N 1
ATOM 4863 C CA . SER A 1 639 ? -11.234 5.66 17.266 1 87.69 639 SER A CA 1
ATOM 4864 C C . SER A 1 639 ? -10.758 7.09 17.469 1 87.69 639 SER A C 1
ATOM 4866 O O . SER A 1 639 ? -10.969 7.668 18.547 1 87.69 639 SER A O 1
ATOM 4868 N N . ARG A 1 640 ? -10.195 7.688 16.438 1 88.31 640 ARG A N 1
ATOM 4869 C CA . ARG A 1 640 ? -9.773 9.086 16.484 1 88.31 640 ARG A CA 1
ATOM 4870 C C . ARG A 1 640 ? -10.977 10.016 16.625 1 88.31 640 ARG A C 1
ATOM 4872 O O . ARG A 1 640 ? -10.82 11.18 16.984 1 88.31 640 ARG A O 1
ATOM 4879 N N . HIS A 1 641 ? -12.195 9.445 16.406 1 91.62 641 HIS A N 1
ATOM 4880 C CA . HIS A 1 641 ? -13.398 10.266 16.422 1 91.62 641 HIS A CA 1
ATOM 4881 C C . HIS A 1 641 ? -14.203 10.023 17.703 1 91.62 641 HIS A C 1
ATOM 4883 O O . HIS A 1 641 ? -15.344 10.484 17.812 1 91.62 641 HIS A O 1
ATOM 4889 N N . TYR A 1 642 ? -13.602 9.32 18.641 1 91.56 642 TYR A N 1
ATOM 4890 C CA . TYR A 1 642 ? -14.312 8.953 19.859 1 91.56 642 TYR A CA 1
ATOM 4891 C C . TYR A 1 642 ? -14.719 10.188 20.656 1 91.56 642 TYR A C 1
ATOM 4893 O O . TYR A 1 642 ? -15.891 10.344 21.016 1 91.56 642 TYR A O 1
ATOM 4901 N N . ASP A 1 643 ? -13.781 11.078 20.922 1 91.69 643 ASP A N 1
ATOM 4902 C CA . ASP A 1 643 ? -14.062 12.258 21.734 1 91.69 643 ASP A CA 1
ATOM 4903 C C . ASP A 1 643 ? -15.094 13.156 21.062 1 91.69 643 ASP A C 1
ATOM 4905 O O . ASP A 1 643 ? -16 13.664 21.703 1 91.69 643 ASP A O 1
ATOM 4909 N N . ALA A 1 644 ? -14.906 13.32 19.766 1 94.06 644 ALA A N 1
ATOM 4910 C CA . ALA A 1 644 ? -15.875 14.117 19.016 1 94.06 644 ALA A CA 1
ATOM 4911 C C . ALA A 1 644 ? -17.266 13.516 19.109 1 94.06 644 ALA A C 1
ATOM 4913 O O . ALA A 1 644 ? -18.266 14.234 19.219 1 94.06 644 ALA A O 1
ATOM 4914 N N . ALA A 1 645 ? -17.375 12.195 19.031 1 96.12 645 ALA A N 1
ATOM 4915 C CA . ALA A 1 645 ? -18.656 11.516 19.125 1 96.12 645 ALA A CA 1
ATOM 4916 C C . ALA A 1 645 ? -19.281 11.727 20.5 1 96.12 645 ALA A C 1
ATOM 4918 O O . ALA A 1 645 ? -20.5 11.93 20.609 1 96.12 645 ALA A O 1
ATOM 4919 N N . ARG A 1 646 ? -18.484 11.758 21.547 1 95.69 646 ARG A N 1
ATOM 4920 C CA . ARG A 1 646 ? -18.984 11.977 22.906 1 95.69 646 ARG A CA 1
ATOM 4921 C C . ARG A 1 646 ? -19.484 13.406 23.062 1 95.69 646 ARG A C 1
ATOM 4923 O O . ARG A 1 646 ? -20.531 13.633 23.688 1 95.69 646 ARG A O 1
ATOM 4930 N N . VAL A 1 647 ? -18.75 14.273 22.547 1 96.69 647 VAL A N 1
ATOM 4931 C CA . VAL A 1 647 ? -19.172 15.672 22.594 1 96.69 647 VAL A CA 1
ATOM 4932 C C . VAL A 1 647 ? -20.5 15.836 21.859 1 96.69 647 VAL A C 1
ATOM 4934 O O . VAL A 1 647 ? -21.406 16.5 22.359 1 96.69 647 VAL A O 1
ATOM 4937 N N . ALA A 1 648 ? -20.609 15.227 20.719 1 97.69 648 ALA A N 1
ATOM 4938 C CA . ALA A 1 648 ? -21.828 15.312 19.922 1 97.69 648 ALA A CA 1
ATOM 4939 C C . ALA A 1 648 ? -23.016 14.766 20.703 1 97.69 648 ALA A C 1
ATOM 4941 O O . ALA A 1 648 ? -24.125 15.328 20.641 1 97.69 648 ALA A O 1
ATOM 4942 N N . ALA A 1 649 ? -22.844 13.703 21.391 1 97.94 649 ALA A N 1
ATOM 4943 C CA . ALA A 1 649 ? -23.906 13.102 22.172 1 97.94 649 ALA A CA 1
ATOM 4944 C C . ALA A 1 649 ? -24.422 14.07 23.25 1 97.94 649 ALA A C 1
ATOM 4946 O O . ALA A 1 649 ? -25.625 14.242 23.406 1 97.94 649 ALA A O 1
ATOM 4947 N N . VAL A 1 650 ? -23.547 14.758 23.938 1 97.44 650 VAL A N 1
ATOM 4948 C CA . VAL A 1 650 ? -23.906 15.727 24.969 1 97.44 650 VAL A CA 1
ATOM 4949 C C . VAL A 1 650 ? -24.703 16.875 24.344 1 97.44 650 VAL A C 1
ATOM 4951 O O . VAL A 1 650 ? -25.766 17.234 24.859 1 97.44 650 VAL A O 1
ATOM 4954 N N . ARG A 1 651 ? -24.234 17.344 23.281 1 97.06 651 ARG A N 1
ATOM 4955 C CA . ARG A 1 651 ? -24.859 18.484 22.625 1 97.06 651 ARG A CA 1
ATOM 4956 C C . ARG A 1 651 ? -26.234 18.125 22.094 1 97.06 651 ARG A C 1
ATOM 4958 O O . ARG A 1 651 ? -27.188 18.906 22.203 1 97.06 651 ARG A O 1
ATOM 4965 N N . ILE A 1 652 ? -26.375 16.922 21.531 1 97 652 ILE A N 1
ATOM 4966 C CA . ILE A 1 652 ? -27.641 16.469 20.984 1 97 652 ILE A CA 1
ATOM 4967 C C . ILE A 1 652 ? -28.672 16.328 22.109 1 97 652 ILE A C 1
ATOM 4969 O O . ILE A 1 652 ? -29.844 16.703 21.938 1 97 652 ILE A O 1
ATOM 4973 N N . LEU A 1 653 ? -28.266 15.938 23.234 1 96.94 653 LEU A N 1
ATOM 4974 C CA . LEU A 1 653 ? -29.156 15.68 24.359 1 96.94 653 LEU A CA 1
ATOM 4975 C C . LEU A 1 653 ? -29.656 16.984 24.969 1 96.94 653 LEU A C 1
ATOM 4977 O O . LEU A 1 653 ? -30.688 17 25.656 1 96.94 653 LEU A O 1
ATOM 4981 N N . THR A 1 654 ? -29.016 18.109 24.688 1 94.56 654 THR A N 1
ATOM 4982 C CA . THR A 1 654 ? -29.375 19.344 25.391 1 94.56 654 THR A CA 1
ATOM 4983 C C . THR A 1 654 ? -29.812 20.406 24.391 1 94.56 654 THR A C 1
ATOM 4985 O O . THR A 1 654 ? -30.562 21.328 24.75 1 94.56 654 THR A O 1
ATOM 4988 N N . GLY A 1 655 ? -29.359 20.312 23.172 1 93 655 GLY A N 1
ATOM 4989 C CA . GLY A 1 655 ? -29.438 21.438 22.25 1 93 655 GLY A CA 1
ATOM 4990 C C . GLY A 1 655 ? -30.812 21.609 21.625 1 93 655 GLY A C 1
ATOM 4991 O O . GLY A 1 655 ? -31.594 20.656 21.547 1 93 655 GLY A O 1
ATOM 4992 N N . ARG A 1 656 ? -31.062 22.844 21.266 1 92 656 ARG A N 1
ATOM 4993 C CA . ARG A 1 656 ? -32.281 23.156 20.5 1 92 656 ARG A CA 1
ATOM 4994 C C . ARG A 1 656 ? -32.156 22.656 19.062 1 92 656 ARG A C 1
ATOM 4996 O O . ARG A 1 656 ? -31.109 22.781 18.438 1 92 656 ARG A O 1
ATOM 5003 N N . LEU A 1 657 ? -33.188 22 18.609 1 89.75 657 LEU A N 1
ATOM 5004 C CA . LEU A 1 657 ? -33.281 21.484 17.25 1 89.75 657 LEU A CA 1
ATOM 5005 C C . LEU A 1 657 ? -34.438 22.125 16.5 1 89.75 657 LEU A C 1
ATOM 5007 O O . LEU A 1 657 ? -35.469 22.438 17.094 1 89.75 657 LEU A O 1
ATOM 5011 N N . PRO A 1 658 ? -34.188 22.344 15.227 1 79.19 658 PRO A N 1
ATOM 5012 C CA . PRO A 1 658 ? -35.281 22.906 14.461 1 79.19 658 PRO A CA 1
ATOM 5013 C C . PRO A 1 658 ? -36.5 21.953 14.383 1 79.19 658 PRO A C 1
ATOM 5015 O O . PRO A 1 658 ? -36.344 20.781 14.047 1 79.19 658 PRO A O 1
ATOM 5018 N N . ASP A 1 659 ? -37.625 22.438 14.664 1 78.38 659 ASP A N 1
ATOM 5019 C CA . ASP A 1 659 ? -38.906 21.766 14.484 1 78.38 659 ASP A CA 1
ATOM 5020 C C . ASP A 1 659 ? -38.969 20.484 15.32 1 78.38 659 ASP A C 1
ATOM 5022 O O . ASP A 1 659 ? -39.594 19.5 14.898 1 78.38 659 ASP A O 1
ATOM 5026 N N . ARG A 1 660 ? -38.219 20.438 16.344 1 83.5 660 ARG A N 1
ATOM 5027 C CA . ARG A 1 660 ? -38.25 19.281 17.234 1 83.5 660 ARG A CA 1
ATOM 5028 C C . ARG A 1 660 ? -38.531 19.719 18.672 1 83.5 660 ARG A C 1
ATOM 5030 O O . ARG A 1 660 ? -38.312 20.859 19.047 1 83.5 660 ARG A O 1
ATOM 5037 N N . PRO A 1 661 ? -39.031 18.828 19.328 1 86.94 661 PRO A N 1
ATOM 5038 C CA . PRO A 1 661 ? -39.312 19.156 20.719 1 86.94 661 PRO A CA 1
ATOM 5039 C C . PRO A 1 661 ? -38.031 19.422 21.531 1 86.94 661 PRO A C 1
ATOM 5041 O O . PRO A 1 661 ? -36.969 18.922 21.188 1 86.94 661 PRO A O 1
ATOM 5044 N N . ALA A 1 662 ? -38.156 20.203 22.5 1 91.5 662 ALA A N 1
ATOM 5045 C CA . ALA A 1 662 ? -37.062 20.484 23.438 1 91.5 662 ALA A CA 1
ATOM 5046 C C . ALA A 1 662 ? -36.656 19.219 24.188 1 91.5 662 ALA A C 1
ATOM 5048 O O . ALA A 1 662 ? -37.406 18.25 24.266 1 91.5 662 ALA A O 1
ATOM 5049 N N . PRO A 1 663 ? -35.469 19.219 24.703 1 94.12 663 PRO A N 1
ATOM 5050 C CA . PRO A 1 663 ? -35 18.062 25.453 1 94.12 663 PRO A CA 1
ATOM 5051 C C . PRO A 1 663 ? -35.812 17.781 26.703 1 94.12 663 PRO A C 1
ATOM 5053 O O . PRO A 1 663 ? -36.406 18.703 27.281 1 94.12 663 PRO A O 1
ATOM 5056 N N . LEU A 1 664 ? -35.844 16.547 27.078 1 93.56 664 LEU A N 1
ATOM 5057 C CA . LEU A 1 664 ? -36.5 16.125 28.312 1 93.56 664 LEU A CA 1
ATOM 5058 C C . LEU A 1 664 ? -35.531 16.297 29.5 1 93.56 664 LEU A C 1
ATOM 5060 O O . LEU A 1 664 ? -34.312 16.391 29.312 1 93.56 664 LEU A O 1
ATOM 5064 N N . ALA A 1 665 ? -36.156 16.312 30.703 1 94.38 665 ALA A N 1
ATOM 5065 C CA . ALA A 1 665 ? -35.344 16.422 31.922 1 94.38 665 ALA A CA 1
ATOM 5066 C C . ALA A 1 665 ? -34.344 15.273 32 1 94.38 665 ALA A C 1
ATOM 5068 O O . ALA A 1 665 ? -33.219 15.461 32.469 1 94.38 665 ALA A O 1
ATOM 5069 N N . ALA A 1 666 ? -34.812 14.133 31.641 1 95.25 666 ALA A N 1
ATOM 5070 C CA . ALA A 1 666 ? -33.938 12.953 31.672 1 95.25 666 ALA A CA 1
ATOM 5071 C C . ALA A 1 666 ? -32.781 13.117 30.719 1 95.25 666 ALA A C 1
ATOM 5073 O O . ALA A 1 666 ? -31.672 12.641 30.984 1 95.25 666 ALA A O 1
ATOM 5074 N N . GLU A 1 667 ? -33 13.727 29.594 1 96.12 667 GLU A N 1
ATOM 5075 C CA . GLU A 1 667 ? -31.953 13.969 28.609 1 96.12 667 GLU A CA 1
ATOM 5076 C C . GLU A 1 667 ? -30.953 15 29.125 1 96.12 667 GLU A C 1
ATOM 5078 O O . GLU A 1 667 ? -29.75 14.836 28.953 1 96.12 667 GLU A O 1
ATOM 5083 N N . LEU A 1 668 ? -31.422 16.062 29.734 1 96.12 668 LEU A N 1
ATOM 5084 C CA . LEU A 1 668 ? -30.547 17.047 30.359 1 96.12 668 LEU A CA 1
ATOM 5085 C C . LEU A 1 668 ? -29.672 16.391 31.438 1 96.12 668 LEU A C 1
ATOM 5087 O O . LEU A 1 668 ? -28.484 16.688 31.516 1 96.12 668 LEU A O 1
ATOM 5091 N N . ARG A 1 669 ? -30.281 15.531 32.25 1 95.94 669 ARG A N 1
ATOM 5092 C CA . ARG A 1 669 ? -29.531 14.82 33.281 1 95.94 669 ARG A CA 1
ATOM 5093 C C . ARG A 1 669 ? -28.438 13.953 32.656 1 95.94 669 ARG A C 1
ATOM 5095 O O . ARG A 1 669 ? -27.297 13.961 33.156 1 95.94 669 ARG A O 1
ATOM 5102 N N . GLU A 1 670 ? -28.797 13.242 31.703 1 96.88 670 GLU A N 1
ATOM 5103 C CA . GLU A 1 670 ? -27.812 12.391 31.047 1 96.88 670 GLU A CA 1
ATOM 5104 C C . GLU A 1 670 ? -26.672 13.219 30.438 1 96.88 670 GLU A C 1
ATOM 5106 O O . GLU A 1 670 ? -25.516 12.828 30.5 1 96.88 670 GLU A O 1
ATOM 5111 N N . ALA A 1 671 ? -27.016 14.281 29.797 1 97.19 671 ALA A N 1
ATOM 5112 C CA . ALA A 1 671 ? -26 15.164 29.219 1 97.19 671 ALA A CA 1
ATOM 5113 C C . ALA A 1 671 ? -25.031 15.648 30.281 1 97.19 671 ALA A C 1
ATOM 5115 O O . ALA A 1 671 ? -23.828 15.68 30.062 1 97.19 671 ALA A O 1
ATOM 5116 N N . ALA A 1 672 ? -25.578 16.016 31.422 1 95.88 672 ALA A N 1
ATOM 5117 C CA . ALA A 1 672 ? -24.75 16.484 32.531 1 95.88 672 ALA A CA 1
ATOM 5118 C C . ALA A 1 672 ? -23.812 15.391 33 1 95.88 672 ALA A C 1
ATOM 5120 O O . ALA A 1 672 ? -22.641 15.648 33.281 1 95.88 672 ALA A O 1
ATOM 5121 N N . GLU A 1 673 ? -24.312 14.242 33.156 1 95.56 673 GLU A N 1
ATOM 5122 C CA . GLU A 1 673 ? -23.5 13.109 33.594 1 95.56 673 GLU A CA 1
ATOM 5123 C C . GLU A 1 673 ? -22.391 12.812 32.594 1 95.56 673 GLU A C 1
ATOM 5125 O O . GLU A 1 673 ? -21.25 12.594 32.969 1 95.56 673 GLU A O 1
ATOM 5130 N N . ARG A 1 674 ? -22.719 12.828 31.328 1 96.06 674 ARG A N 1
ATOM 5131 C CA . ARG A 1 674 ? -21.75 12.57 30.266 1 96.06 674 ARG A CA 1
ATOM 5132 C C . ARG A 1 674 ? -20.672 13.648 30.25 1 96.06 674 ARG A C 1
ATOM 5134 O O . ARG A 1 674 ? -19.484 13.344 30.078 1 96.06 674 ARG A O 1
ATOM 5141 N N . LEU A 1 675 ? -21.062 14.836 30.297 1 95.62 675 LEU A N 1
ATOM 5142 C CA . LEU A 1 675 ? -20.125 15.953 30.25 1 95.62 675 LEU A CA 1
ATOM 5143 C C . LEU A 1 675 ? -19.125 15.875 31.406 1 95.62 675 LEU A C 1
ATOM 5145 O O . LEU A 1 675 ? -17.938 16.156 31.219 1 95.62 675 LEU A O 1
ATOM 5149 N N . ALA A 1 676 ? -19.594 15.469 32.531 1 91.81 676 ALA A N 1
ATOM 5150 C CA . ALA A 1 676 ? -18.734 15.336 33.719 1 91.81 676 ALA A CA 1
ATOM 5151 C C . ALA A 1 676 ? -17.641 14.305 33.469 1 91.81 676 ALA A C 1
ATOM 5153 O O . ALA A 1 676 ? -16.547 14.406 34.031 1 91.81 676 ALA A O 1
ATOM 5154 N N . GLY A 1 677 ? -17.875 13.414 32.625 1 88.88 677 GLY A N 1
ATOM 5155 C CA . GLY A 1 677 ? -16.938 12.336 32.375 1 88.88 677 GLY A CA 1
ATOM 5156 C C . GLY A 1 677 ? -16.062 12.578 31.156 1 88.88 677 GLY A C 1
ATOM 5157 O O . GLY A 1 677 ? -15.164 11.789 30.859 1 88.88 677 GLY A O 1
ATOM 5158 N N . LEU A 1 678 ? -16.25 13.695 30.438 1 90.06 678 LEU A N 1
ATOM 5159 C CA . LEU A 1 678 ? -15.516 13.961 29.203 1 90.06 678 LEU A CA 1
ATOM 5160 C C . LEU A 1 678 ? -14.117 14.484 29.516 1 90.06 678 LEU A C 1
ATOM 5162 O O . LEU A 1 678 ? -13.938 15.281 30.438 1 90.06 678 LEU A O 1
ATOM 5166 N N . HIS A 1 679 ? -13.117 13.922 28.844 1 80.19 679 HIS A N 1
ATOM 5167 C CA . HIS A 1 679 ? -11.758 14.453 28.906 1 80.19 679 HIS A CA 1
ATOM 5168 C C . HIS A 1 679 ? -11.461 15.328 27.703 1 80.19 679 HIS A C 1
ATOM 5170 O O . HIS A 1 679 ? -11.289 14.828 26.578 1 80.19 679 HIS A O 1
ATOM 5176 N N . LEU A 1 680 ? -11.516 16.625 27.844 1 82.25 680 LEU A N 1
ATOM 5177 C CA . LEU A 1 680 ? -11.266 17.562 26.75 1 82.25 680 LEU A CA 1
ATOM 5178 C C . LEU A 1 680 ? -9.906 18.234 26.922 1 82.25 680 LEU A C 1
ATOM 5180 O O . LEU A 1 680 ? -9.375 18.297 28.031 1 82.25 680 LEU A O 1
ATOM 5184 N N . ASP A 1 681 ? -9.344 18.531 25.781 1 69.62 681 ASP A N 1
ATOM 5185 C CA . ASP A 1 681 ? -8.047 19.203 25.797 1 69.62 681 ASP A CA 1
ATOM 5186 C C . ASP A 1 681 ? -8.18 20.625 26.312 1 69.62 681 ASP A C 1
ATOM 5188 O O . ASP A 1 681 ? -8.82 21.469 25.688 1 69.62 681 ASP A O 1
ATOM 5192 N N . GLY A 1 682 ? -7.719 20.891 27.422 1 69 682 GLY A N 1
ATOM 5193 C CA . GLY A 1 682 ? -7.605 22.234 27.969 1 69 682 GLY A CA 1
ATOM 5194 C C . GLY A 1 682 ? -8.852 22.672 28.719 1 69 682 GLY A C 1
ATOM 5195 O O . GLY A 1 682 ? -9.953 22.188 28.438 1 69 682 GLY A O 1
ATOM 5196 N N . SER A 1 683 ? -8.766 23.406 29.672 1 73.5 683 SER A N 1
ATOM 5197 C CA . SER A 1 683 ? -9.836 23.938 30.5 1 73.5 683 SER A CA 1
ATOM 5198 C C . SER A 1 683 ? -10.789 24.812 29.703 1 73.5 683 SER A C 1
ATOM 5200 O O . SER A 1 683 ? -11.984 24.875 29.984 1 73.5 683 SER A O 1
ATOM 5202 N N . GLY A 1 684 ? -10.32 25.297 28.656 1 88.06 684 GLY A N 1
ATOM 5203 C CA . GLY A 1 684 ? -11.148 26.172 27.828 1 88.06 684 GLY A CA 1
ATOM 5204 C C . GLY A 1 684 ? -12.273 25.438 27.125 1 88.06 684 GLY A C 1
ATOM 5205 O O . GLY A 1 684 ? -13.414 25.906 27.125 1 88.06 684 GLY A O 1
ATOM 5206 N N . SER A 1 685 ? -12.039 24.312 26.641 1 91.62 685 SER A N 1
ATOM 5207 C CA . SER A 1 685 ? -13.047 23.531 25.922 1 91.62 685 SER A CA 1
ATOM 5208 C C . SER A 1 685 ? -14.148 23.062 26.859 1 91.62 685 SER A C 1
ATOM 5210 O O . SER A 1 685 ? -15.328 23.094 26.5 1 91.62 685 SER A O 1
ATOM 5212 N N . TRP A 1 686 ? -13.805 22.641 28 1 92.94 686 TRP A N 1
ATOM 5213 C CA . TRP A 1 686 ? -14.773 22.188 28.984 1 92.94 686 TRP A CA 1
ATOM 5214 C C . TRP A 1 686 ? -15.703 23.328 29.391 1 92.94 686 TRP A C 1
ATOM 5216 O O . TRP A 1 686 ? -16.922 23.172 29.422 1 92.94 686 TRP A O 1
ATOM 5226 N N . ASP A 1 687 ? -15.094 24.5 29.656 1 94.69 687 ASP A N 1
ATOM 5227 C CA . ASP A 1 687 ? -15.867 25.656 30.047 1 94.69 687 ASP A CA 1
ATOM 5228 C C . ASP A 1 687 ? -16.875 26.062 28.969 1 94.69 687 ASP A C 1
ATOM 5230 O O . ASP A 1 687 ? -18 26.438 29.266 1 94.69 687 ASP A O 1
ATOM 5234 N N . ARG A 1 688 ? -16.453 25.953 27.828 1 95.62 688 ARG A N 1
ATOM 5235 C CA . ARG A 1 688 ? -17.328 26.344 26.719 1 95.62 688 ARG A CA 1
ATOM 5236 C C . ARG A 1 688 ? -18.484 25.359 26.562 1 95.62 688 ARG A C 1
ATOM 5238 O O . ARG A 1 688 ? -19.609 25.766 26.297 1 95.62 688 ARG A O 1
ATOM 5245 N N . LEU A 1 689 ? -18.234 24.078 26.719 1 95.5 689 LEU A N 1
ATOM 5246 C CA . LEU A 1 689 ? -19.297 23.078 26.609 1 95.5 689 LEU A CA 1
ATOM 5247 C C . LEU A 1 689 ? -20.266 23.219 27.781 1 95.5 689 LEU A C 1
ATOM 5249 O O . LEU A 1 689 ? -21.484 23.062 27.609 1 95.5 689 LEU A O 1
ATOM 5253 N N . VAL A 1 690 ? -19.75 23.516 28.953 1 96 690 VAL A N 1
ATOM 5254 C CA . VAL A 1 690 ? -20.578 23.75 30.125 1 96 690 VAL A CA 1
ATOM 5255 C C . VAL A 1 690 ? -21.5 24.953 29.891 1 96 690 VAL A C 1
ATOM 5257 O O . VAL A 1 690 ? -22.688 24.906 30.203 1 96 690 VAL A O 1
ATOM 5260 N N . THR A 1 691 ? -20.875 25.953 29.375 1 96.5 691 THR A N 1
ATOM 5261 C CA . THR A 1 691 ? -21.641 27.172 29.109 1 96.5 691 THR A CA 1
ATOM 5262 C C . THR A 1 691 ? -22.766 26.891 28.109 1 96.5 691 THR A C 1
ATOM 5264 O O . THR A 1 691 ? -23.891 27.359 28.297 1 96.5 691 THR A O 1
ATOM 5267 N N . GLU A 1 692 ? -22.438 26.141 27.062 1 96.19 692 GLU A N 1
ATOM 5268 C CA . GLU A 1 692 ? -23.469 25.797 26.094 1 96.19 692 GLU A CA 1
ATOM 5269 C C . GLU A 1 692 ? -24.578 24.969 26.75 1 96.19 692 GLU A C 1
ATOM 5271 O O . GLU A 1 692 ? -25.766 25.188 26.469 1 96.19 692 GLU A O 1
ATOM 5276 N N . LEU A 1 693 ? -24.25 24.016 27.531 1 96.12 693 LEU A N 1
ATOM 5277 C CA . LEU A 1 693 ? -25.234 23.203 28.25 1 96.12 693 LEU A CA 1
ATOM 5278 C C . LEU A 1 693 ? -26.141 24.062 29.094 1 96.12 693 LEU A C 1
ATOM 5280 O O . LEU A 1 693 ? -27.375 23.922 29.031 1 96.12 693 LEU A O 1
ATOM 5284 N N . ARG A 1 694 ? -25.594 25.016 29.812 1 96.56 694 ARG A N 1
ATOM 5285 C CA . ARG A 1 694 ? -26.359 25.906 30.688 1 96.56 694 ARG A CA 1
ATOM 5286 C C . ARG A 1 694 ? -27.266 26.812 29.875 1 96.56 694 ARG A C 1
ATOM 5288 O O . ARG A 1 694 ? -28.391 27.125 30.297 1 96.56 694 ARG A O 1
ATOM 5295 N N . GLU A 1 695 ? -26.719 27.234 28.828 1 95.75 695 GLU A N 1
ATOM 5296 C CA . GLU A 1 695 ? -27.516 28.062 27.938 1 95.75 695 GLU A CA 1
ATOM 5297 C C . GLU A 1 695 ? -28.75 27.312 27.438 1 95.75 695 GLU A C 1
ATOM 5299 O O . GLU A 1 695 ? -29.859 27.859 27.438 1 95.75 695 GLU A O 1
ATOM 5304 N N . HIS A 1 696 ? -28.609 26.125 27.062 1 94.81 696 HIS A N 1
ATOM 5305 C CA . HIS A 1 696 ? -29.719 25.328 26.562 1 94.81 696 HIS A CA 1
ATOM 5306 C C . HIS A 1 696 ? -30.656 24.922 27.688 1 94.81 696 HIS A C 1
ATOM 5308 O O . HIS A 1 696 ? -31.875 24.812 27.484 1 94.81 696 HIS A O 1
ATOM 5314 N N . ALA A 1 697 ? -30.078 24.641 28.812 1 94.75 697 ALA A N 1
ATOM 5315 C CA . ALA A 1 697 ? -30.922 24.344 29.969 1 94.75 697 ALA A CA 1
ATOM 5316 C C . ALA A 1 697 ? -31.891 25.484 30.266 1 94.75 697 ALA A C 1
ATOM 5318 O O . ALA A 1 697 ? -33.031 25.25 30.672 1 94.75 697 ALA A O 1
ATOM 5319 N N . LEU A 1 698 ? -31.375 26.688 30.078 1 94.25 698 LEU A N 1
ATOM 5320 C CA . LEU A 1 698 ? -32.188 27.875 30.281 1 94.25 698 LEU A CA 1
ATOM 5321 C C . LEU A 1 698 ? -33.188 28.062 29.125 1 94.25 698 LEU A C 1
ATOM 5323 O O . LEU A 1 698 ? -34.375 28.234 29.359 1 94.25 698 LEU A O 1
ATOM 5327 N N . ALA A 1 699 ? -32.656 27.953 27.906 1 93.38 699 ALA A N 1
ATOM 5328 C CA . ALA A 1 699 ? -33.469 28.25 26.719 1 93.38 699 ALA A CA 1
ATOM 5329 C C . ALA A 1 699 ? -34.562 27.219 26.516 1 93.38 699 ALA A C 1
ATOM 5331 O O . ALA A 1 699 ? -35.656 27.547 26.016 1 93.38 699 ALA A O 1
ATOM 5332 N N . CYS A 1 700 ? -34.344 26 26.922 1 93.12 700 CYS A N 1
ATOM 5333 C CA . CYS A 1 700 ? -35.281 24.922 26.672 1 93.12 700 CYS A CA 1
ATOM 5334 C C . CYS A 1 700 ? -36.094 24.594 27.922 1 93.12 700 CYS A C 1
ATOM 5336 O O . CYS A 1 700 ? -36.812 23.594 27.969 1 93.12 700 CYS A O 1
ATOM 5338 N N . ARG A 1 701 ? -36 25.438 28.891 1 93.69 701 ARG A N 1
ATOM 5339 C CA . ARG A 1 701 ? -36.688 25.188 30.141 1 93.69 701 ARG A CA 1
ATOM 5340 C C . ARG A 1 701 ? -38.219 25.266 29.938 1 93.69 701 ARG A C 1
ATOM 5342 O O . ARG A 1 701 ? -38.719 26.281 29.453 1 93.69 701 ARG A O 1
ATOM 5349 N N . PRO A 1 702 ? -38.906 24.25 30.359 1 92.25 702 PRO A N 1
ATOM 5350 C CA . PRO A 1 702 ? -40.344 24.328 30.25 1 92.25 702 PRO A CA 1
ATOM 5351 C C . PRO A 1 702 ? -40.969 25.391 31.156 1 92.25 702 PRO A C 1
ATOM 5353 O O . PRO A 1 702 ? -40.344 25.797 32.156 1 92.25 702 PRO A O 1
ATOM 5356 N N . PRO A 1 703 ? -42.125 25.938 30.812 1 89.94 703 PRO A N 1
ATOM 5357 C CA . PRO A 1 703 ? -42.75 26.969 31.641 1 89.94 703 PRO A CA 1
ATOM 5358 C C . PRO A 1 703 ? -42.906 26.547 33.094 1 89.94 703 PRO A C 1
ATOM 5360 O O . PRO A 1 703 ? -42.781 27.359 34 1 89.94 703 PRO A O 1
ATOM 5363 N N . GLY A 1 704 ? -43.125 25.328 33.406 1 90.44 704 GLY A N 1
ATOM 5364 C CA . GLY A 1 704 ? -43.281 24.828 34.781 1 90.44 704 GLY A CA 1
ATOM 5365 C C . GLY A 1 704 ? -41.969 24.375 35.375 1 90.44 704 GLY A C 1
ATOM 5366 O O . GLY A 1 704 ? -41.906 23.922 36.531 1 90.44 704 GLY A O 1
ATOM 5367 N N . GLY A 1 705 ? -40.906 24.578 34.656 1 93.31 705 GLY A N 1
ATOM 5368 C CA . GLY A 1 705 ? -39.625 24.109 35.094 1 93.31 705 GLY A CA 1
ATOM 5369 C C . GLY A 1 705 ? -39.312 22.688 34.688 1 93.31 705 GLY A C 1
ATOM 5370 O O . GLY A 1 705 ? -40.188 22 34.125 1 93.31 705 GLY A O 1
ATOM 5371 N N . TRP A 1 706 ? -38.156 22.234 34.906 1 94.31 706 TRP A N 1
ATOM 5372 C CA . TRP A 1 706 ? -37.719 20.891 34.531 1 94.31 706 TRP A CA 1
ATOM 5373 C C . TRP A 1 706 ? -38.312 19.844 35.469 1 94.31 706 TRP A C 1
ATOM 5375 O O . TRP A 1 706 ? -38.438 18.672 35.094 1 94.31 706 TRP A O 1
ATOM 5385 N N . GLY A 1 707 ? -38.625 20.281 36.719 1 91.12 707 GLY A N 1
ATOM 5386 C CA . GLY A 1 707 ? -39.281 19.391 37.688 1 91.12 707 GLY A CA 1
ATOM 5387 C C . GLY A 1 707 ? -38.312 18.5 38.438 1 91.12 707 GLY A C 1
ATOM 5388 O O . GLY A 1 707 ? -37.156 18.906 38.656 1 91.12 707 GLY A O 1
ATOM 5389 N N . SER A 1 708 ? -38.75 17.375 38.906 1 88.06 708 SER A N 1
ATOM 5390 C CA . SER A 1 708 ? -37.938 16.484 39.75 1 88.06 708 SER A CA 1
ATOM 5391 C C . SER A 1 708 ? -36.781 15.883 39 1 88.06 708 SER A C 1
ATOM 5393 O O . SER A 1 708 ? -35.812 15.414 39.594 1 88.06 708 SER A O 1
ATOM 5395 N N . GLY A 1 709 ? -36.938 15.977 37.719 1 89.62 709 GLY A N 1
ATOM 5396 C CA . GLY A 1 709 ? -35.875 15.398 36.906 1 89.62 709 GLY A CA 1
ATOM 5397 C C . GLY A 1 709 ? -34.719 16.344 36.688 1 89.62 709 GLY A C 1
ATOM 5398 O O . GLY A 1 709 ? -33.719 15.977 36.062 1 89.62 709 GLY A O 1
ATOM 5399 N N . PHE A 1 710 ? -34.75 17.562 37.188 1 93.31 710 PHE A N 1
ATOM 5400 C CA . PHE A 1 710 ? -33.719 18.562 37.031 1 93.31 710 PHE A CA 1
ATOM 5401 C C . PHE A 1 710 ? -32.406 18.078 37.688 1 93.31 710 PHE A C 1
ATOM 5403 O O . PHE A 1 710 ? -32.406 17.656 38.844 1 93.31 710 PHE A O 1
ATOM 5410 N N . PRO A 1 711 ? -31.375 18.031 36.938 1 93.5 711 PRO A N 1
ATOM 5411 C CA . PRO A 1 711 ? -30.094 17.578 37.5 1 93.5 711 PRO A CA 1
ATOM 5412 C C . PRO A 1 711 ? -29.391 18.656 38.312 1 93.5 711 PRO A C 1
ATOM 5414 O O . PRO A 1 711 ? -28.344 19.156 37.906 1 93.5 711 PRO A O 1
ATOM 5417 N N . ALA A 1 712 ? -29.875 18.906 39.438 1 93.44 712 ALA A N 1
ATOM 5418 C CA . ALA A 1 712 ? -29.25 19.891 40.344 1 93.44 712 ALA A CA 1
ATOM 5419 C C . ALA A 1 712 ? -27.828 19.484 40.688 1 93.44 712 ALA A C 1
ATOM 5421 O O . ALA A 1 712 ? -27.562 18.297 40.906 1 93.44 712 ALA A O 1
ATOM 5422 N N . GLY A 1 713 ? -26.938 20.359 40.625 1 91.56 713 GLY A N 1
ATOM 5423 C CA . GLY A 1 713 ? -25.547 20.078 40.938 1 91.56 713 GLY A CA 1
ATOM 5424 C C . GLY A 1 713 ? -24.594 21.141 40.406 1 91.56 713 GLY A C 1
ATOM 5425 O O . GLY A 1 713 ? -24.984 22.297 40.219 1 91.56 713 GLY A O 1
ATOM 5426 N N . GLU A 1 714 ? -23.391 20.812 40.281 1 90.25 714 GLU A N 1
ATOM 5427 C CA . GLU A 1 714 ? -22.344 21.75 39.906 1 90.25 714 GLU A CA 1
ATOM 5428 C C . GLU A 1 714 ? -22.562 22.281 38.5 1 90.25 714 GLU A C 1
ATOM 5430 O O . GLU A 1 714 ? -22.328 23.469 38.219 1 90.25 714 GLU A O 1
ATOM 5435 N N . LEU A 1 715 ? -23.094 21.469 37.625 1 94.31 715 LEU A N 1
ATOM 5436 C CA . LEU A 1 715 ? -23.203 21.844 36.219 1 94.31 715 LEU A CA 1
ATOM 5437 C C . LEU A 1 715 ? -24.453 22.656 35.969 1 94.31 715 LEU A C 1
ATOM 5439 O O . LEU A 1 715 ? -24.422 23.641 35.219 1 94.31 715 LEU A O 1
ATOM 5443 N N . CYS A 1 716 ? -25.609 22.328 36.562 1 94.19 716 CYS A N 1
ATOM 5444 C CA . CYS A 1 716 ? -26.875 23 36.281 1 94.19 716 CYS A CA 1
ATOM 5445 C C . CYS A 1 716 ? -27.281 23.922 37.438 1 94.19 716 CYS A C 1
ATOM 5447 O O . CYS A 1 716 ? -28.266 24.656 37.312 1 94.19 716 CYS A O 1
ATOM 5449 N N . GLY A 1 717 ? -26.469 23.938 38.469 1 92.88 717 GLY A N 1
ATOM 5450 C CA . GLY A 1 717 ? -26.812 24.75 39.625 1 92.88 717 GLY A CA 1
ATOM 5451 C C . GLY A 1 717 ? -27.766 24.047 40.594 1 92.88 717 GLY A C 1
ATOM 5452 O O . GLY A 1 717 ? -28.297 22.984 40.281 1 92.88 717 GLY A O 1
ATOM 5453 N N . PRO A 1 718 ? -28.031 24.656 41.656 1 90.81 718 PRO A N 1
ATOM 5454 C CA . PRO A 1 718 ? -28.797 24 42.719 1 90.81 718 PRO A CA 1
ATOM 5455 C C . PRO A 1 718 ? -30.312 24.125 42.531 1 90.81 718 PRO A C 1
ATOM 5457 O O . PRO A 1 718 ? -31.062 23.328 43.094 1 90.81 718 PRO A O 1
ATOM 5460 N N . GLN A 1 719 ? -30.75 25.172 41.781 1 92.38 719 GLN A N 1
ATOM 5461 C CA . GLN A 1 719 ? -32.188 25.438 41.719 1 92.38 719 GLN A CA 1
ATOM 5462 C C . GLN A 1 719 ? -32.688 25.484 40.281 1 92.38 719 GLN A C 1
ATOM 5464 O O . GLN A 1 719 ? -32 26 39.406 1 92.38 719 GLN A O 1
ATOM 5469 N N . ASP A 1 720 ? -33.875 24.906 40.125 1 94.38 720 ASP A N 1
ATOM 5470 C CA . ASP A 1 720 ? -34.594 24.953 38.844 1 94.38 720 ASP A CA 1
ATOM 5471 C C . ASP A 1 720 ? -35.469 26.203 38.719 1 94.38 720 ASP A C 1
ATOM 5473 O O . ASP A 1 720 ? -36.688 26.094 38.656 1 94.38 720 ASP A O 1
ATOM 5477 N N . THR A 1 721 ? -34.875 27.391 38.75 1 93.81 721 THR A N 1
ATOM 5478 C CA . THR A 1 721 ? -35.562 28.656 38.531 1 93.81 721 THR A CA 1
ATOM 5479 C C . THR A 1 721 ? -34.906 29.438 37.406 1 93.81 721 THR A C 1
ATOM 5481 O O . THR A 1 721 ? -33.688 29.281 37.156 1 93.81 721 THR A O 1
ATOM 5484 N N . GLU A 1 722 ? -35.656 30.078 36.75 1 94.31 722 GLU A N 1
ATOM 5485 C CA . GLU A 1 722 ? -35.125 30.891 35.656 1 94.31 722 GLU A CA 1
ATOM 5486 C C . GLU A 1 722 ? -34 31.828 36.125 1 94.31 722 GLU A C 1
ATOM 5488 O O . GLU A 1 722 ? -33 31.984 35.469 1 94.31 722 GLU A O 1
ATOM 5493 N N . GLU A 1 723 ? -34.25 32.469 37.281 1 93.44 723 GLU A N 1
ATOM 5494 C CA . GLU A 1 723 ? -33.281 33.406 37.844 1 93.44 723 GLU A CA 1
ATOM 5495 C C . GLU A 1 723 ? -31.969 32.688 38.156 1 93.44 723 GLU A C 1
ATOM 5497 O O . GLU A 1 723 ? -30.891 33.219 37.875 1 93.44 723 GLU A O 1
ATOM 5502 N N . ALA A 1 724 ? -32.125 31.562 38.781 1 94.5 724 ALA A N 1
ATOM 5503 C CA . ALA A 1 724 ? -30.922 30.812 39.156 1 94.5 724 ALA A CA 1
ATOM 5504 C C . ALA A 1 724 ? -30.141 30.391 37.938 1 94.5 724 ALA A C 1
ATOM 5506 O O . ALA A 1 724 ? -28.906 30.453 37.938 1 94.5 724 ALA A O 1
ATOM 5507 N N . LEU A 1 725 ? -30.797 29.953 36.938 1 95.69 725 LEU A N 1
ATOM 5508 C CA . LEU A 1 725 ? -30.156 29.516 35.688 1 95.69 725 LEU A CA 1
ATOM 5509 C C . LEU A 1 725 ? -29.516 30.703 34.969 1 95.69 725 LEU A C 1
ATOM 5511 O O . LEU A 1 725 ? -28.438 30.562 34.375 1 95.69 725 LEU A O 1
ATOM 5515 N N . ARG A 1 726 ? -30.156 31.828 34.938 1 95.81 726 ARG A N 1
ATOM 5516 C CA . ARG A 1 726 ? -29.594 33.031 34.312 1 95.81 726 ARG A CA 1
ATOM 5517 C C . ARG A 1 726 ? -28.312 33.469 35.031 1 95.81 726 ARG A C 1
ATOM 5519 O O . ARG A 1 726 ? -27.344 33.844 34.375 1 95.81 726 ARG A O 1
ATOM 5526 N N . ARG A 1 727 ? -28.359 33.438 36.344 1 95.19 727 ARG A N 1
ATOM 5527 C CA . ARG A 1 727 ? -27.172 33.781 37.125 1 95.19 727 ARG A CA 1
ATOM 5528 C C . ARG A 1 727 ? -26.031 32.812 36.844 1 95.19 727 ARG A C 1
ATOM 5530 O O . ARG A 1 727 ? -24.875 33.25 36.719 1 95.19 727 ARG A O 1
ATOM 5537 N N . LEU A 1 728 ? -26.406 31.609 36.812 1 96.12 728 LEU A N 1
ATOM 5538 C CA . LEU A 1 728 ? -25.391 30.594 36.531 1 96.12 728 LEU A CA 1
ATOM 5539 C C . LEU A 1 728 ? -24.781 30.781 35.156 1 96.12 728 LEU A C 1
ATOM 5541 O O . LEU A 1 728 ? -23.562 30.688 35 1 96.12 728 LEU A O 1
ATOM 5545 N N . LEU A 1 729 ? -25.578 30.984 34.094 1 96.25 729 LEU A N 1
ATOM 5546 C CA . LEU A 1 729 ? -25.125 31.219 32.75 1 96.25 729 LEU A CA 1
ATOM 5547 C C . LEU A 1 729 ? -24.234 32.438 32.688 1 96.25 729 LEU A C 1
ATOM 5549 O O . LEU A 1 729 ? -23.203 32.438 32 1 96.25 729 LEU A O 1
ATOM 5553 N N . SER A 1 730 ? -24.688 33.5 33.375 1 96.25 730 SER A N 1
ATOM 5554 C CA . SER A 1 730 ? -23.906 34.719 33.406 1 96.25 730 SER A CA 1
ATOM 5555 C C . SER A 1 730 ? -22.516 34.469 33.969 1 96.25 730 SER A C 1
ATOM 5557 O O . SER A 1 730 ? -21.516 34.969 33.438 1 96.25 730 SER A O 1
ATOM 5559 N N . ALA A 1 731 ? -22.453 33.719 35.031 1 96.06 731 ALA A N 1
ATOM 5560 C CA . ALA A 1 731 ? -21.172 33.375 35.656 1 96.06 731 ALA A CA 1
ATOM 5561 C C . ALA A 1 731 ? -20.297 32.594 34.656 1 96.06 731 ALA A C 1
ATOM 5563 O O . ALA A 1 731 ? -19.094 32.844 34.594 1 96.06 731 ALA A O 1
ATOM 5564 N N . SER A 1 732 ? -20.891 31.719 33.969 1 96.56 732 SER A N 1
ATOM 5565 C CA . SER A 1 732 ? -20.156 30.922 32.969 1 96.56 732 SER A CA 1
ATOM 5566 C C . SER A 1 732 ? -19.625 31.812 31.859 1 96.56 732 SER A C 1
ATOM 5568 O O . SER A 1 732 ? -18.484 31.625 31.406 1 96.56 732 SER A O 1
ATOM 5570 N N . LEU A 1 733 ? -20.375 32.688 31.359 1 95.94 733 LEU A N 1
ATOM 5571 C CA . LEU A 1 733 ? -19.984 33.594 30.281 1 95.94 733 LEU A CA 1
ATOM 5572 C C . LEU A 1 733 ? -18.844 34.5 30.734 1 95.94 733 LEU A C 1
ATOM 5574 O O . LEU A 1 733 ? -17.969 34.844 29.953 1 95.94 733 LEU A O 1
ATOM 5578 N N . ARG A 1 734 ? -18.906 34.875 31.984 1 95.69 734 ARG A N 1
ATOM 5579 C CA . ARG A 1 734 ? -17.828 35.688 32.531 1 95.69 734 ARG A CA 1
ATOM 5580 C C . ARG A 1 734 ? -16.531 34.875 32.594 1 95.69 734 ARG A C 1
ATOM 5582 O O . ARG A 1 734 ? -15.445 35.406 32.312 1 95.69 734 ARG A O 1
ATOM 5589 N N . ARG A 1 735 ? -16.641 33.688 32.938 1 95.19 735 ARG A N 1
ATOM 5590 C CA . ARG A 1 735 ? -15.469 32.812 32.938 1 95.19 735 ARG A CA 1
ATOM 5591 C C . ARG A 1 735 ? -14.898 32.688 31.516 1 95.19 735 ARG A C 1
ATOM 5593 O O . ARG A 1 735 ? -13.68 32.594 31.344 1 95.19 735 ARG A O 1
ATOM 5600 N N . LEU A 1 736 ? -15.789 32.594 30.516 1 95.81 736 LEU A N 1
ATOM 5601 C CA . LEU A 1 736 ? -15.328 32.531 29.141 1 95.81 736 LEU A CA 1
ATOM 5602 C C . LEU A 1 736 ? -14.633 33.844 28.75 1 95.81 736 LEU A C 1
ATOM 5604 O O . LEU A 1 736 ? -13.672 33.812 27.984 1 95.81 736 LEU A O 1
ATOM 5608 N N . ALA A 1 737 ? -15.125 34.906 29.266 1 94.06 737 ALA A N 1
ATOM 5609 C CA . ALA A 1 737 ? -14.531 36.188 28.984 1 94.06 737 ALA A CA 1
ATOM 5610 C C . ALA A 1 737 ? -13.086 36.25 29.469 1 94.06 737 ALA A C 1
ATOM 5612 O O . ALA A 1 737 ? -12.242 36.906 28.828 1 94.06 737 ALA A O 1
ATOM 5613 N N . ASP A 1 738 ? -12.836 35.594 30.5 1 91.62 738 ASP A N 1
ATOM 5614 C CA . ASP A 1 738 ? -11.492 35.531 31.062 1 91.62 738 ASP A CA 1
ATOM 5615 C C . ASP A 1 738 ? -10.539 34.781 30.156 1 91.62 738 ASP A C 1
ATOM 5617 O O . ASP A 1 738 ? -9.32 34.906 30.266 1 91.62 738 ASP A O 1
ATOM 5621 N N . GLN A 1 739 ? -11.109 34.031 29.281 1 90.06 739 GLN A N 1
ATOM 5622 C CA . GLN A 1 739 ? -10.305 33.188 28.391 1 90.06 739 GLN A CA 1
ATOM 5623 C C . GLN A 1 739 ? -10.203 33.812 27 1 90.06 739 GLN A C 1
ATOM 5625 O O . GLN A 1 739 ? -9.547 33.25 26.125 1 90.06 739 GLN A O 1
ATOM 5630 N N . ALA A 1 740 ? -10.789 34.938 26.844 1 88.75 740 ALA A N 1
ATOM 5631 C CA . ALA A 1 740 ? -10.844 35.562 25.516 1 88.75 740 ALA A CA 1
ATOM 5632 C C . ALA A 1 740 ? -9.469 36.031 25.094 1 88.75 740 ALA A C 1
ATOM 5634 O O . ALA A 1 740 ? -8.68 36.531 25.906 1 88.75 740 ALA A O 1
ATOM 5635 N N . GLY A 1 741 ? -9.156 35.812 23.844 1 77.88 741 GLY A N 1
ATOM 5636 C CA . GLY A 1 741 ? -7.855 36.156 23.297 1 77.88 741 GLY A CA 1
ATOM 5637 C C . GLY A 1 741 ? -7.711 37.656 23.062 1 77.88 741 GLY A C 1
ATOM 5638 O O . GLY A 1 741 ? -6.594 38.188 23.031 1 77.88 741 GLY A O 1
ATOM 5639 N N . GLY A 1 742 ? -8.875 38.469 22.797 1 81.5 742 GLY A N 1
ATOM 5640 C CA . GLY A 1 742 ? -8.836 39.875 22.5 1 81.5 742 GLY A CA 1
ATOM 5641 C C . GLY A 1 742 ? -9.781 40.688 23.359 1 81.5 742 GLY A C 1
ATOM 5642 O O . GLY A 1 742 ? -10.68 40.156 24 1 81.5 742 GLY A O 1
ATOM 5643 N N . VAL A 1 743 ? -9.516 41.938 23.406 1 80.06 743 VAL A N 1
ATOM 5644 C CA . VAL A 1 743 ? -10.297 42.844 24.234 1 80.06 743 VAL A CA 1
ATOM 5645 C C . VAL A 1 743 ? -11.727 42.938 23.703 1 80.06 743 VAL A C 1
ATOM 5647 O O . VAL A 1 743 ? -12.688 42.969 24.484 1 80.06 743 VAL A O 1
ATOM 5650 N N . GLY A 1 744 ? -11.781 42.906 22.438 1 85.38 744 GLY A N 1
ATOM 5651 C CA . GLY A 1 744 ? -13.109 42.969 21.828 1 85.38 744 GLY A CA 1
ATOM 5652 C C . GLY A 1 744 ? -13.945 41.75 22.156 1 85.38 744 GLY A C 1
ATOM 5653 O O . GLY A 1 744 ? -15.109 41.875 22.547 1 85.38 744 GLY A O 1
ATOM 5654 N N . GLU A 1 745 ? -13.359 40.625 22.047 1 90.75 745 GLU A N 1
ATOM 5655 C CA . GLU A 1 745 ? -14.039 39.375 22.328 1 90.75 745 GLU A CA 1
ATOM 5656 C C . GLU A 1 745 ? -14.438 39.281 23.797 1 90.75 745 GLU A C 1
ATOM 5658 O O . GLU A 1 745 ? -15.531 38.812 24.125 1 90.75 745 GLU A O 1
ATOM 5663 N N . ARG A 1 746 ? -13.57 39.688 24.672 1 92.44 746 ARG A N 1
ATOM 5664 C CA . ARG A 1 746 ? -13.867 39.719 26.094 1 92.44 746 ARG A CA 1
ATOM 5665 C C . ARG A 1 746 ? -15.055 40.625 26.391 1 92.44 746 ARG A C 1
ATOM 5667 O O . ARG A 1 746 ? -15.953 40.25 27.141 1 92.44 746 ARG A O 1
ATOM 5674 N N . GLY A 1 747 ? -15.047 41.812 25.797 1 91.06 747 GLY A N 1
ATOM 5675 C CA . GLY A 1 747 ? -16.141 42.75 25.984 1 91.06 747 GLY A CA 1
ATOM 5676 C C . GLY A 1 747 ? -17.484 42.188 25.531 1 91.06 747 GLY A C 1
ATOM 5677 O O . GLY A 1 747 ? -18.484 42.344 26.234 1 91.06 747 GLY A O 1
ATOM 5678 N N . ASP A 1 748 ? -17.453 41.594 24.406 1 92.38 748 ASP A N 1
ATOM 5679 C CA . ASP A 1 748 ? -18.672 41 23.875 1 92.38 748 ASP A CA 1
ATOM 5680 C C . ASP A 1 748 ? -19.234 39.938 24.828 1 92.38 748 ASP A C 1
ATOM 5682 O O . ASP A 1 748 ? -20.438 39.844 25.016 1 92.38 748 ASP A O 1
ATOM 5686 N N . LEU A 1 749 ? -18.406 39.156 25.391 1 94.06 749 LEU A N 1
ATOM 5687 C CA . LEU A 1 749 ? -18.812 38.094 26.297 1 94.06 749 LEU A CA 1
ATOM 5688 C C . LEU A 1 749 ? -19.359 38.656 27.609 1 94.06 749 LEU A C 1
ATOM 5690 O O . LEU A 1 749 ? -20.328 38.156 28.156 1 94.06 749 LEU A O 1
ATOM 5694 N N . LEU A 1 750 ? -18.797 39.688 28.062 1 93.62 750 LEU A N 1
ATOM 5695 C CA . LEU A 1 750 ? -19.297 40.312 29.281 1 93.62 750 LEU A CA 1
ATOM 5696 C C . LEU A 1 750 ? -20.656 40.969 29.031 1 93.62 750 LEU A C 1
ATOM 5698 O O . LEU A 1 750 ? -21.547 40.906 29.875 1 93.62 750 LEU A O 1
ATOM 5702 N N . ASP A 1 751 ? -20.734 41.562 27.875 1 91.19 751 ASP A N 1
ATOM 5703 C CA . ASP A 1 751 ? -22.031 42.125 27.516 1 91.19 751 ASP A CA 1
ATOM 5704 C C . ASP A 1 751 ? -23.125 41.062 27.5 1 91.19 751 ASP A C 1
ATOM 5706 O O . ASP A 1 751 ? -24.219 41.281 28.016 1 91.19 751 ASP A O 1
ATOM 5710 N N . THR A 1 752 ? -22.766 40 26.922 1 91.88 752 THR A N 1
ATOM 5711 C CA . THR A 1 752 ? -23.703 38.875 26.875 1 91.88 752 THR A CA 1
ATOM 5712 C C . THR A 1 752 ? -24 38.375 28.281 1 91.88 752 THR A C 1
ATOM 5714 O O . THR A 1 752 ? -25.141 38.031 28.594 1 91.88 752 THR A O 1
ATOM 5717 N N . ALA A 1 753 ? -23.016 38.281 29.109 1 94.31 753 ALA A N 1
ATOM 5718 C CA . ALA A 1 753 ? -23.172 37.812 30.484 1 94.31 753 ALA A CA 1
ATOM 5719 C C . ALA A 1 753 ? -24.141 38.688 31.266 1 94.31 753 ALA A C 1
ATOM 5721 O O . ALA A 1 753 ? -24.953 38.188 32.031 1 94.31 753 ALA A O 1
ATOM 5722 N N . TYR A 1 754 ? -24.094 39.938 30.969 1 91.56 754 TYR A N 1
ATOM 5723 C CA . TYR A 1 754 ? -24.938 40.875 31.719 1 91.56 754 TYR A CA 1
ATOM 5724 C C . TYR A 1 754 ? -26.328 40.938 31.109 1 91.56 754 TYR A C 1
ATOM 5726 O O . TYR A 1 754 ? -27.312 41.188 31.812 1 91.56 754 TYR A O 1
ATOM 5734 N N . ALA A 1 755 ? -26.375 40.75 29.875 1 89.44 755 ALA A N 1
ATOM 5735 C CA . ALA A 1 755 ? -27.672 40.781 29.203 1 89.44 755 ALA A CA 1
ATOM 5736 C C . ALA A 1 755 ? -28.562 39.625 29.641 1 89.44 755 ALA A C 1
ATOM 5738 O O . ALA A 1 755 ? -29.781 39.719 29.594 1 89.44 755 ALA A O 1
ATOM 5739 N N . VAL A 1 756 ? -27.938 38.594 30.078 1 91.62 756 VAL A N 1
ATOM 5740 C CA . VAL A 1 756 ? -28.672 37.406 30.484 1 91.62 756 VAL A CA 1
ATOM 5741 C C . VAL A 1 756 ? -29.344 37.656 31.844 1 91.62 756 VAL A C 1
ATOM 5743 O O . VAL A 1 756 ? -30.375 37.031 32.125 1 91.62 756 VAL A O 1
ATOM 5746 N N . LEU A 1 757 ? -28.828 38.5 32.562 1 90.19 757 LEU A N 1
ATOM 5747 C CA . LEU A 1 757 ? -29.375 38.781 33.906 1 90.19 757 LEU A CA 1
ATOM 5748 C C . LEU A 1 757 ? -30.688 39.594 33.812 1 90.19 757 LEU A C 1
ATOM 5750 O O . LEU A 1 757 ? -30.875 40.344 32.844 1 90.19 757 LEU A O 1
ATOM 5754 N N . PRO A 1 758 ? -31.672 39.219 34.625 1 77.38 758 PRO A N 1
ATOM 5755 C CA . PRO A 1 758 ? -32.938 39.938 34.594 1 77.38 758 PRO A CA 1
ATOM 5756 C C . PRO A 1 758 ? -32.75 41.438 34.812 1 77.38 758 PRO A C 1
ATOM 5758 O O . PRO A 1 758 ? -31.797 41.844 35.469 1 77.38 758 PRO A O 1
ATOM 5761 N N . ALA A 1 759 ? -33.406 42.25 34 1 63.91 759 ALA A N 1
ATOM 5762 C CA . ALA A 1 759 ? -33.406 43.688 34.188 1 63.91 759 ALA A CA 1
ATOM 5763 C C . ALA A 1 759 ? -33.688 44.062 35.656 1 63.91 759 ALA A C 1
ATOM 5765 O O . ALA A 1 759 ? -34.562 43.469 36.281 1 63.91 759 ALA A O 1
ATOM 5766 N N . PRO A 1 760 ? -32.812 44.656 36.312 1 53.91 760 PRO A N 1
ATOM 5767 C CA . PRO A 1 760 ? -33.125 45.062 37.688 1 53.91 760 PRO A CA 1
ATOM 5768 C C . PRO A 1 760 ? -34.531 45.656 37.812 1 53.91 760 PRO A C 1
ATOM 5770 O O . PRO A 1 760 ? -35.031 46.281 36.875 1 53.91 760 PRO A O 1
ATOM 5773 N N . ALA A 1 761 ? -35.375 45.094 38.625 1 48.25 761 ALA A N 1
ATOM 5774 C CA . ALA A 1 761 ? -36.719 45.625 38.875 1 48.25 761 ALA A CA 1
ATOM 5775 C C . ALA A 1 761 ? -36.75 47.125 38.656 1 48.25 761 ALA A C 1
ATOM 5777 O O . ALA A 1 761 ? -37.719 47.688 38.125 1 48.25 761 ALA A O 1
ATOM 5778 N N . GLY A 1 762 ? -35.75 47.75 39.156 1 45.66 762 GLY A N 1
ATOM 5779 C CA . GLY A 1 762 ? -35.781 49.188 39.188 1 45.66 762 GLY A CA 1
ATOM 5780 C C . GLY A 1 762 ? -35.562 49.812 37.812 1 45.66 762 GLY A C 1
ATOM 5781 O O . GLY A 1 762 ? -36.062 50.906 37.531 1 45.66 762 GLY A O 1
ATOM 5782 N N . LEU A 1 763 ? -34.812 49.188 37 1 47.06 763 LEU A N 1
ATOM 5783 C CA . LEU A 1 763 ? -34.562 49.812 35.719 1 47.06 763 LEU A CA 1
ATOM 5784 C C . LEU A 1 763 ? -35.719 49.594 34.75 1 47.06 763 LEU A C 1
ATOM 5786 O O . LEU A 1 763 ? -36 50.406 33.875 1 47.06 763 LEU A O 1
ATOM 5790 N N . ARG A 1 764 ? -36.406 48.562 34.719 1 45.25 764 ARG A N 1
ATOM 5791 C CA . ARG A 1 764 ? -37.656 48.406 33.969 1 45.25 764 ARG A CA 1
ATOM 5792 C C . ARG A 1 764 ? -38.688 49.406 34.469 1 45.25 764 ARG A C 1
ATOM 5794 O O . ARG A 1 764 ? -39.438 49.969 33.656 1 45.25 764 ARG A O 1
ATOM 5801 N N . GLU A 1 765 ? -38.719 49.438 35.75 1 45.75 765 GLU A N 1
ATOM 5802 C CA . GLU A 1 765 ? -39.594 50.469 36.312 1 45.75 765 GLU A CA 1
ATOM 5803 C C . GLU A 1 765 ? -39.094 51.875 35.969 1 45.75 765 GLU A C 1
ATOM 5805 O O . GLU A 1 765 ? -39.875 52.781 35.719 1 45.75 765 GLU A O 1
ATOM 5810 N N . LEU A 1 766 ? -37.781 52.031 35.844 1 45.22 766 LEU A N 1
ATOM 5811 C CA . LEU A 1 766 ? -37.25 53.344 35.469 1 45.22 766 LEU A CA 1
ATOM 5812 C C . LEU A 1 766 ? -37.469 53.594 33.969 1 45.22 766 LEU A C 1
ATOM 5814 O O . LEU A 1 766 ? -37.875 54.688 33.594 1 45.22 766 LEU A O 1
ATOM 5818 N N . VAL A 1 767 ? -37.312 52.594 33.156 1 48.22 767 VAL A N 1
ATOM 5819 C CA . VAL A 1 767 ? -37.562 52.781 31.719 1 48.22 767 VAL A CA 1
ATOM 5820 C C . VAL A 1 767 ? -39.094 52.781 31.453 1 48.22 767 VAL A C 1
ATOM 5822 O O . VAL A 1 767 ? -39.562 53.594 30.656 1 48.22 767 VAL A O 1
ATOM 5825 N N . ARG A 1 768 ? -39.875 52.062 32.125 1 47.56 768 ARG A N 1
ATOM 5826 C CA . ARG A 1 768 ? -41.344 52.156 32.031 1 47.56 768 ARG A CA 1
ATOM 5827 C C . ARG A 1 768 ? -41.812 53.438 32.688 1 47.56 768 ARG A C 1
ATOM 5829 O O . ARG A 1 768 ? -42.812 54.031 32.281 1 47.56 768 ARG A O 1
ATOM 5836 N N . GLY A 1 769 ? -41.125 53.719 33.781 1 45.06 769 GLY A N 1
ATOM 5837 C CA . GLY A 1 769 ? -41.438 54.969 34.406 1 45.06 769 GLY A CA 1
ATOM 5838 C C . GLY A 1 769 ? -41.062 56.188 33.562 1 45.06 769 GLY A C 1
ATOM 5839 O O . GLY A 1 769 ? -41.75 57.188 33.594 1 45.06 769 GLY A O 1
ATOM 5840 N N . TRP A 1 770 ? -40 56.062 32.844 1 48.97 770 TRP A N 1
ATOM 5841 C CA . TRP A 1 770 ? -39.656 57.188 31.984 1 48.97 770 TRP A CA 1
ATOM 5842 C C . TRP A 1 770 ? -40.594 57.25 30.781 1 48.97 770 TRP A C 1
ATOM 5844 O O . TRP A 1 770 ? -40.844 58.344 30.25 1 48.97 770 TRP A O 1
ATOM 5854 N N . ARG A 1 771 ? -41.125 56.094 30.312 1 47.16 771 ARG A N 1
ATOM 5855 C CA . ARG A 1 771 ? -42.062 56.188 29.219 1 47.16 771 ARG A CA 1
ATOM 5856 C C . ARG A 1 771 ? -43.406 56.781 29.688 1 47.16 771 ARG A C 1
ATOM 5858 O O . ARG A 1 771 ? -44.156 57.312 28.875 1 47.16 771 ARG A O 1
ATOM 5865 N N . ARG A 1 772 ? -43.781 56.594 30.953 1 45.44 772 ARG A N 1
ATOM 5866 C CA . ARG A 1 772 ? -45.031 57.188 31.422 1 45.44 772 ARG A CA 1
ATOM 5867 C C . ARG A 1 772 ? -44.875 58.688 31.641 1 45.44 772 ARG A C 1
ATOM 5869 O O . ARG A 1 772 ? -45.844 59.438 31.703 1 45.44 772 ARG A O 1
ATOM 5876 N N . THR A 1 773 ? -43.625 59.031 32.125 1 44.06 773 THR A N 1
ATOM 5877 C CA . THR A 1 773 ? -43.531 60.469 32.344 1 44.06 773 THR A CA 1
ATOM 5878 C C . THR A 1 773 ? -43.188 61.219 31.047 1 44.06 773 THR A C 1
ATOM 5880 O O . THR A 1 773 ? -43.25 62.438 31 1 44.06 773 THR A O 1
ATOM 5883 N N . ALA A 1 774 ? -42.875 60.438 29.969 1 34.75 774 ALA A N 1
ATOM 5884 C CA . ALA A 1 774 ? -42.719 61.219 28.734 1 34.75 774 ALA A CA 1
ATOM 5885 C C . ALA A 1 774 ? -44.031 61.25 27.969 1 34.75 774 ALA A C 1
ATOM 5887 O O . ALA A 1 774 ? -44.781 60.25 27.906 1 34.75 774 ALA A O 1
ATOM 5888 N N . MET B 1 1 ? -47.75 -8.172 -41.344 1 19.44 1 MET B N 1
ATOM 5889 C CA . MET B 1 1 ? -46.938 -7.461 -42.312 1 19.44 1 MET B CA 1
ATOM 5890 C C . MET B 1 1 ? -45.562 -8.094 -42.438 1 19.44 1 MET B C 1
ATOM 5892 O O . MET B 1 1 ? -45 -8.578 -41.438 1 19.44 1 MET B O 1
ATOM 5896 N N . VAL B 1 2 ? -45.156 -8.227 -43.688 1 25.22 2 VAL B N 1
ATOM 5897 C CA . VAL B 1 2 ? -44.125 -9.023 -44.312 1 25.22 2 VAL B CA 1
ATOM 5898 C C . VAL B 1 2 ? -42.75 -8.531 -43.875 1 25.22 2 VAL B C 1
ATOM 5900 O O . VAL B 1 2 ? -42.469 -7.332 -43.938 1 25.22 2 VAL B O 1
ATOM 5903 N N . THR B 1 3 ? -42.156 -9.258 -43 1 24.42 3 THR B N 1
ATOM 5904 C CA . THR B 1 3 ? -40.969 -9.07 -42.219 1 24.42 3 THR B CA 1
ATOM 5905 C C . THR B 1 3 ? -39.719 -9.039 -43.094 1 24.42 3 THR B C 1
ATOM 5907 O O . THR B 1 3 ? -39.406 -10.016 -43.781 1 24.42 3 THR B O 1
ATOM 5910 N N . GLY B 1 4 ? -39.719 -8.125 -43.969 1 26.22 4 GLY B N 1
ATOM 5911 C CA . GLY B 1 4 ? -38.844 -8.203 -45.156 1 26.22 4 GLY B CA 1
ATOM 5912 C C . GLY B 1 4 ? -37.469 -8.75 -44.844 1 26.22 4 GLY B C 1
ATOM 5913 O O . GLY B 1 4 ? -36.531 -8.602 -45.656 1 26.22 4 GLY B O 1
ATOM 5914 N N . PHE B 1 5 ? -37.25 -8.852 -43.562 1 24.81 5 PHE B N 1
ATOM 5915 C CA . PHE B 1 5 ? -35.875 -9.016 -43.094 1 24.81 5 PHE B CA 1
ATOM 5916 C C . PHE B 1 5 ? -35.375 -10.43 -43.344 1 24.81 5 PHE B C 1
ATOM 5918 O O . PHE B 1 5 ? -36.156 -11.383 -43.375 1 24.81 5 PHE B O 1
ATOM 5925 N N . CYS B 1 6 ? -34.312 -10.719 -44.031 1 32.81 6 CYS B N 1
ATOM 5926 C CA . CYS B 1 6 ? -34.156 -12.078 -44.531 1 32.81 6 CYS B CA 1
ATOM 5927 C C . CYS B 1 6 ? -34.406 -13.094 -43.406 1 32.81 6 CYS B C 1
ATOM 5929 O O . CYS B 1 6 ? -33.969 -12.891 -42.281 1 32.81 6 CYS B O 1
ATOM 5931 N N . ASP B 1 7 ? -35.406 -13.828 -43.156 1 27.84 7 ASP B N 1
ATOM 5932 C CA . ASP B 1 7 ? -36.031 -14.484 -42 1 27.84 7 ASP B CA 1
ATOM 5933 C C . ASP B 1 7 ? -34.969 -15.164 -41.125 1 27.84 7 ASP B C 1
ATOM 5935 O O . ASP B 1 7 ? -35.125 -15.266 -39.906 1 27.84 7 ASP B O 1
ATOM 5939 N N . THR B 1 8 ? -34.25 -16.203 -41.719 1 24.33 8 THR B N 1
ATOM 5940 C CA . THR B 1 8 ? -33.5 -17.281 -41.094 1 24.33 8 THR B CA 1
ATOM 5941 C C . THR B 1 8 ? -32.125 -16.797 -40.688 1 24.33 8 THR B C 1
ATOM 5943 O O . THR B 1 8 ? -31.688 -17.031 -39.531 1 24.33 8 THR B O 1
ATOM 5946 N N . CYS B 1 9 ? -31.031 -16.891 -41.656 1 27.86 9 CYS B N 1
ATOM 5947 C CA . CYS B 1 9 ? -29.594 -16.641 -41.75 1 27.86 9 CYS B CA 1
ATOM 5948 C C . CYS B 1 9 ? -29.281 -15.156 -41.719 1 27.86 9 CYS B C 1
ATOM 5950 O O . CYS B 1 9 ? -28.156 -14.75 -42 1 27.86 9 CYS B O 1
ATOM 5952 N N . PHE B 1 10 ? -30.391 -14.445 -41.344 1 27.33 10 PHE B N 1
ATOM 5953 C CA . PHE B 1 10 ? -31.016 -13.133 -41.469 1 27.33 10 PHE B CA 1
ATOM 5954 C C . PHE B 1 10 ? -30 -12.109 -41.969 1 27.33 10 PHE B C 1
ATOM 5956 O O . PHE B 1 10 ? -29.969 -10.969 -41.5 1 27.33 10 PHE B O 1
ATOM 5963 N N . ARG B 1 11 ? -29.047 -12.508 -42.625 1 25.06 11 ARG B N 1
ATOM 5964 C CA . ARG B 1 11 ? -27.969 -11.703 -43.188 1 25.06 11 ARG B CA 1
ATOM 5965 C C . ARG B 1 11 ? -28.484 -10.688 -44.188 1 25.06 11 ARG B C 1
ATOM 5967 O O . ARG B 1 11 ? -29.453 -10.953 -44.906 1 25.06 11 ARG B O 1
ATOM 5974 N N . ARG B 1 12 ? -28.453 -9.5 -43.969 1 27.39 12 ARG B N 1
ATOM 5975 C CA . ARG B 1 12 ? -28.906 -8.562 -44.969 1 27.39 12 ARG B CA 1
ATOM 5976 C C . ARG B 1 12 ? -28.094 -8.711 -46.25 1 27.39 12 ARG B C 1
ATOM 5978 O O . ARG B 1 12 ? -26.875 -8.875 -46.219 1 27.39 12 ARG B O 1
ATOM 5985 N N . PRO B 1 13 ? -28.688 -8.828 -47.5 1 26.34 13 PRO B N 1
ATOM 5986 C CA . PRO B 1 13 ? -27.984 -9.047 -48.781 1 26.34 13 PRO B CA 1
ATOM 5987 C C . PRO B 1 13 ? -27 -7.926 -49.125 1 26.34 13 PRO B C 1
ATOM 5989 O O . PRO B 1 13 ? -27.312 -6.746 -48.938 1 26.34 13 PRO B O 1
ATOM 5992 N N . LEU B 1 14 ? -25.656 -8.148 -49 1 24.91 14 LEU B N 1
ATOM 5993 C CA . LEU B 1 14 ? -24.688 -7.121 -49.375 1 24.91 14 LEU B CA 1
ATOM 5994 C C . LEU B 1 14 ? -24.984 -6.594 -50.781 1 24.91 14 LEU B C 1
ATOM 5996 O O . LEU B 1 14 ? -25.203 -7.375 -51.688 1 24.91 14 LEU B O 1
ATOM 6000 N N . ALA B 1 15 ? -25.531 -5.543 -50.906 1 26.33 15 ALA B N 1
ATOM 6001 C CA . ALA B 1 15 ? -25.875 -4.98 -52.188 1 26.33 15 ALA B CA 1
ATOM 6002 C C . ALA B 1 15 ? -24.656 -4.961 -53.125 1 26.33 15 ALA B C 1
ATOM 6004 O O . ALA B 1 15 ? -23.531 -4.734 -52.656 1 26.33 15 ALA B O 1
ATOM 6005 N N . PRO B 1 16 ? -24.812 -5.266 -54.438 1 23.69 16 PRO B N 1
ATOM 6006 C CA . PRO B 1 16 ? -23.797 -5.441 -55.5 1 23.69 16 PRO B CA 1
ATOM 6007 C C . PRO B 1 16 ? -23.047 -4.152 -55.812 1 23.69 16 PRO B C 1
ATOM 6009 O O . PRO B 1 16 ? -23.656 -3.123 -56.094 1 23.69 16 PRO B O 1
ATOM 6012 N N . GLU B 1 17 ? -21.984 -3.754 -55.156 1 23.38 17 GLU B N 1
ATOM 6013 C CA . GLU B 1 17 ? -21.406 -2.48 -55.562 1 23.38 17 GLU B CA 1
ATOM 6014 C C . GLU B 1 17 ? -21.094 -2.467 -57.062 1 23.38 17 GLU B C 1
ATOM 6016 O O . GLU B 1 17 ? -20.672 -3.477 -57.625 1 23.38 17 GLU B O 1
ATOM 6021 N N . PRO B 1 18 ? -21.547 -1.489 -57.781 1 22.28 18 PRO B N 1
ATOM 6022 C CA . PRO B 1 18 ? -21.422 -1.318 -59.25 1 22.28 18 PRO B CA 1
ATOM 6023 C C . PRO B 1 18 ? -19.984 -1.461 -59.719 1 22.28 18 PRO B C 1
ATOM 6025 O O . PRO B 1 18 ? -19.047 -1.299 -58.938 1 22.28 18 PRO B O 1
ATOM 6028 N N . THR B 1 19 ? -19.766 -1.832 -61.094 1 21.02 19 THR B N 1
ATOM 6029 C CA . THR B 1 19 ? -18.703 -2.203 -62 1 21.02 19 THR B CA 1
ATOM 6030 C C . THR B 1 19 ? -17.812 -1.003 -62.312 1 21.02 19 THR B C 1
ATOM 6032 O O . THR B 1 19 ? -16.984 -1.053 -63.219 1 21.02 19 THR B O 1
ATOM 6035 N N . ALA B 1 20 ? -17.422 -0.116 -61.438 1 24.59 20 ALA B N 1
ATOM 6036 C CA . ALA B 1 20 ? -16.781 0.998 -62.125 1 24.59 20 ALA B CA 1
ATOM 6037 C C . ALA B 1 20 ? -15.727 0.496 -63.094 1 24.59 20 ALA B C 1
ATOM 6039 O O . ALA B 1 20 ? -15.125 -0.561 -62.906 1 24.59 20 ALA B O 1
ATOM 6040 N N . THR B 1 21 ? -15.617 1.128 -64.312 1 23.34 21 THR B N 1
ATOM 6041 C CA . THR B 1 21 ? -14.977 0.985 -65.562 1 23.34 21 THR B CA 1
ATOM 6042 C C . THR B 1 21 ? -13.477 0.745 -65.438 1 23.34 21 THR B C 1
ATOM 6044 O O . THR B 1 21 ? -12.875 1.2 -64.438 1 23.34 21 THR B O 1
ATOM 6047 N N . PRO B 1 22 ? -12.797 0.027 -66.438 1 25.14 22 PRO B N 1
ATOM 6048 C CA . PRO B 1 22 ? -11.492 -0.605 -66.625 1 25.14 22 PRO B CA 1
ATOM 6049 C C . PRO B 1 22 ? -10.344 0.406 -66.625 1 25.14 22 PRO B C 1
ATOM 6051 O O . PRO B 1 22 ? -9.18 0.023 -66.75 1 25.14 22 PRO B O 1
ATOM 6054 N N . PRO B 1 23 ? -10.289 1.521 -65.75 1 24.89 23 PRO B N 1
ATOM 6055 C CA . PRO B 1 23 ? -9.438 2.473 -66.438 1 24.89 23 PRO B CA 1
ATOM 6056 C C . PRO B 1 23 ? -8.18 1.823 -67.062 1 24.89 23 PRO B C 1
ATOM 6058 O O . PRO B 1 23 ? -7.793 0.732 -66.625 1 24.89 23 PRO B O 1
ATOM 6061 N N . ASP B 1 24 ? -7.43 2.57 -67.938 1 24.44 24 ASP B N 1
ATOM 6062 C CA . ASP B 1 24 ? -6.426 2.291 -68.938 1 24.44 24 ASP B CA 1
ATOM 6063 C C . ASP B 1 24 ? -5.215 1.581 -68.375 1 24.44 24 ASP B C 1
ATOM 6065 O O . ASP B 1 24 ? -4.945 1.709 -67.188 1 24.44 24 ASP B O 1
ATOM 6069 N N . PRO B 1 25 ? -4.461 0.794 -69.188 1 24.34 25 PRO B N 1
ATOM 6070 C CA . PRO B 1 25 ? -3.461 -0.266 -69.062 1 24.34 25 PRO B CA 1
ATOM 6071 C C . PRO B 1 25 ? -2.172 0.229 -68.375 1 24.34 25 PRO B C 1
ATOM 6073 O O . PRO B 1 25 ? -1.198 -0.521 -68.312 1 24.34 25 PRO B O 1
ATOM 6076 N N . ASP B 1 26 ? -2.248 1.334 -67.562 1 24.11 26 ASP B N 1
ATOM 6077 C CA . ASP B 1 26 ? -0.966 2.023 -67.625 1 24.11 26 ASP B CA 1
ATOM 6078 C C . ASP B 1 26 ? 0.196 1.049 -67.5 1 24.11 26 ASP B C 1
ATOM 6080 O O . ASP B 1 26 ? 0.057 0.02 -66.812 1 24.11 26 ASP B O 1
ATOM 6084 N N . PRO B 1 27 ? 1.438 1.321 -68.062 1 24.45 27 PRO B N 1
ATOM 6085 C CA . PRO B 1 27 ? 2.561 0.486 -68.5 1 24.45 27 PRO B CA 1
ATOM 6086 C C . PRO B 1 27 ? 3.137 -0.361 -67.375 1 24.45 27 PRO B C 1
ATOM 6088 O O . PRO B 1 27 ? 2.855 -0.105 -66.25 1 24.45 27 PRO B O 1
ATOM 6091 N N . ASP B 1 28 ? 4.078 -1.251 -67.75 1 21.89 28 ASP B N 1
ATOM 6092 C CA . ASP B 1 28 ? 4.707 -2.477 -67.25 1 21.89 28 ASP B CA 1
ATOM 6093 C C . ASP B 1 28 ? 5.488 -2.221 -65.938 1 21.89 28 ASP B C 1
ATOM 6095 O O . ASP B 1 28 ? 6.461 -2.922 -65.688 1 21.89 28 ASP B O 1
ATOM 6099 N N . PRO B 1 29 ? 5.004 -1.428 -65.062 1 22.92 29 PRO B N 1
ATOM 6100 C CA . PRO B 1 29 ? 6.145 -0.884 -64.312 1 22.92 29 PRO B CA 1
ATOM 6101 C C . PRO B 1 29 ? 7.074 -1.973 -63.781 1 22.92 29 PRO B C 1
ATOM 6103 O O . PRO B 1 29 ? 6.652 -3.117 -63.594 1 22.92 29 PRO B O 1
ATOM 6106 N N . ALA B 1 30 ? 8.422 -1.708 -63.719 1 25.73 30 ALA B N 1
ATOM 6107 C CA . ALA B 1 30 ? 9.641 -2.486 -63.469 1 25.73 30 ALA B CA 1
ATOM 6108 C C . ALA B 1 30 ? 9.5 -3.346 -62.219 1 25.73 30 ALA B C 1
ATOM 6110 O O . ALA B 1 30 ? 8.727 -3.02 -61.312 1 25.73 30 ALA B O 1
ATOM 6111 N N . GLY B 1 31 ? 9.891 -4.633 -62.312 1 21.38 31 GLY B N 1
ATOM 6112 C CA . GLY B 1 31 ? 9.805 -5.859 -61.531 1 21.38 31 GLY B CA 1
ATOM 6113 C C . GLY B 1 31 ? 10.242 -5.688 -60.094 1 21.38 31 GLY B C 1
ATOM 6114 O O . GLY B 1 31 ? 11.367 -5.25 -59.812 1 21.38 31 GLY B O 1
ATOM 6115 N N . PRO B 1 32 ? 9.367 -5.16 -59.281 1 24.8 32 PRO B N 1
ATOM 6116 C CA . PRO B 1 32 ? 9.898 -4.707 -57.969 1 24.8 32 PRO B CA 1
ATOM 6117 C C . PRO B 1 32 ? 10.789 -5.746 -57.312 1 24.8 32 PRO B C 1
ATOM 6119 O O . PRO B 1 32 ? 10.609 -6.949 -57.531 1 24.8 32 PRO B O 1
ATOM 6122 N N . ASP B 1 33 ? 12.094 -5.449 -57.156 1 24.02 33 ASP B N 1
ATOM 6123 C CA . ASP B 1 33 ? 13.172 -6.316 -56.719 1 24.02 33 ASP B CA 1
ATOM 6124 C C . ASP B 1 33 ? 12.742 -7.129 -55.5 1 24.02 33 ASP B C 1
ATOM 6126 O O . ASP B 1 33 ? 11.969 -6.648 -54.656 1 24.02 33 ASP B O 1
ATOM 6130 N N . ALA B 1 34 ? 12.797 -8.477 -55.594 1 24.8 34 ALA B N 1
ATOM 6131 C CA . ALA B 1 34 ? 12.641 -9.664 -54.75 1 24.8 34 ALA B CA 1
ATOM 6132 C C . ALA B 1 34 ? 13.32 -9.469 -53.406 1 24.8 34 ALA B C 1
ATOM 6134 O O . ALA B 1 34 ? 14.391 -10.023 -53.156 1 24.8 34 ALA B O 1
ATOM 6135 N N . ARG B 1 35 ? 13.445 -8.266 -53 1 26.55 35 ARG B N 1
ATOM 6136 C CA . ARG B 1 35 ? 14.25 -8.297 -51.812 1 26.55 35 ARG B CA 1
ATOM 6137 C C . ARG B 1 35 ? 13.578 -9.133 -50.719 1 26.55 35 ARG B C 1
ATOM 6139 O O . ARG B 1 35 ? 12.43 -8.867 -50.344 1 26.55 35 ARG B O 1
ATOM 6146 N N . GLY B 1 36 ? 13.844 -10.367 -50.781 1 21.61 36 GLY B N 1
ATOM 6147 C CA . GLY B 1 36 ? 13.438 -11.469 -49.938 1 21.61 36 GLY B CA 1
ATOM 6148 C C . GLY B 1 36 ? 13.281 -11.07 -48.469 1 21.61 36 GLY B C 1
ATOM 6149 O O . GLY B 1 36 ? 13.797 -10.031 -48.062 1 21.61 36 GLY B O 1
ATOM 6150 N N . PRO B 1 37 ? 12.133 -11.516 -47.969 1 25.8 37 PRO B N 1
ATOM 6151 C CA . PRO B 1 37 ? 11.891 -11.141 -46.562 1 25.8 37 PRO B CA 1
ATOM 6152 C C . PRO B 1 37 ? 13.141 -11.258 -45.688 1 25.8 37 PRO B C 1
ATOM 6154 O O . PRO B 1 37 ? 13.93 -12.188 -45.875 1 25.8 37 PRO B O 1
ATOM 6157 N N . ARG B 1 38 ? 13.711 -10.195 -45.406 1 27.66 38 ARG B N 1
ATOM 6158 C CA . ARG B 1 38 ? 14.891 -10.242 -44.562 1 27.66 38 ARG B CA 1
ATOM 6159 C C . ARG B 1 38 ? 14.688 -11.219 -43.406 1 27.66 38 ARG B C 1
ATOM 6161 O O . ARG B 1 38 ? 13.609 -11.266 -42.781 1 27.66 38 ARG B O 1
ATOM 6168 N N . PRO B 1 39 ? 15.32 -12.32 -43.375 1 23.09 39 PRO B N 1
ATOM 6169 C CA . PRO B 1 39 ? 15.242 -13.25 -42.25 1 23.09 39 PRO B CA 1
ATOM 6170 C C . PRO B 1 39 ? 15.047 -12.531 -40.906 1 23.09 39 PRO B C 1
ATOM 6172 O O . PRO B 1 39 ? 15.523 -11.406 -40.719 1 23.09 39 PRO B O 1
ATOM 6175 N N . ALA B 1 40 ? 13.852 -12.812 -40.312 1 28.53 40 ALA B N 1
ATOM 6176 C CA . ALA B 1 40 ? 13.602 -12.281 -38.969 1 28.53 40 ALA B CA 1
ATOM 6177 C C . ALA B 1 40 ? 14.891 -12.234 -38.156 1 28.53 40 ALA B C 1
ATOM 6179 O O . ALA B 1 40 ? 15.547 -13.266 -37.938 1 28.53 40 ALA B O 1
ATOM 6180 N N . GLN B 1 41 ? 15.594 -11.141 -38.312 1 30.33 41 GLN B N 1
ATOM 6181 C CA . GLN B 1 41 ? 16.828 -10.93 -37.562 1 30.33 41 GLN B CA 1
ATOM 6182 C C . GLN B 1 41 ? 16.75 -11.594 -36.188 1 30.33 41 GLN B C 1
ATOM 6184 O O . GLN B 1 41 ? 15.68 -11.617 -35.562 1 30.33 41 GLN B O 1
ATOM 6189 N N . GLY B 1 42 ? 17.422 -12.648 -35.812 1 33.22 42 GLY B N 1
ATOM 6190 C CA . GLY B 1 42 ? 17.641 -13.211 -34.469 1 33.22 42 GLY B CA 1
ATOM 6191 C C . GLY B 1 42 ? 17.453 -12.211 -33.344 1 33.22 42 GLY B C 1
ATOM 6192 O O . GLY B 1 42 ? 17.5 -11 -33.594 1 33.22 42 GLY B O 1
ATOM 6193 N N . PRO B 1 43 ? 16.5 -12.5 -32.312 1 39.59 43 PRO B N 1
ATOM 6194 C CA . PRO B 1 43 ? 16.312 -11.523 -31.234 1 39.59 43 PRO B CA 1
ATOM 6195 C C . PRO B 1 43 ? 17.562 -10.695 -30.953 1 39.59 43 PRO B C 1
ATOM 6197 O O . PRO B 1 43 ? 18.641 -11.25 -30.766 1 39.59 43 PRO B O 1
ATOM 6200 N N . GLY B 1 44 ? 17.703 -9.648 -31.547 1 41.97 44 GLY B N 1
ATOM 6201 C CA . GLY B 1 44 ? 18.812 -8.703 -31.406 1 41.97 44 GLY B CA 1
ATOM 6202 C C . GLY B 1 44 ? 19.266 -8.523 -29.984 1 41.97 44 GLY B C 1
ATOM 6203 O O . GLY B 1 44 ? 18.547 -8.844 -29.031 1 41.97 44 GLY B O 1
ATOM 6204 N N . ALA B 1 45 ? 20.641 -8.484 -29.719 1 51.91 45 ALA B N 1
ATOM 6205 C CA . ALA B 1 45 ? 21.297 -8.227 -28.438 1 51.91 45 ALA B CA 1
ATOM 6206 C C . ALA B 1 45 ? 20.641 -7.055 -27.719 1 51.91 45 ALA B C 1
ATOM 6208 O O . ALA B 1 45 ? 20.344 -6.023 -28.328 1 51.91 45 ALA B O 1
ATOM 6209 N N . PRO B 1 46 ? 20.047 -7.285 -26.656 1 55.09 46 PRO B N 1
ATOM 6210 C CA . PRO B 1 46 ? 19.547 -6.125 -25.906 1 55.09 46 PRO B CA 1
ATOM 6211 C C . PRO B 1 46 ? 20.562 -4.984 -25.844 1 55.09 46 PRO B C 1
ATOM 6213 O O . PRO B 1 46 ? 21.766 -5.219 -25.938 1 55.09 46 PRO B O 1
ATOM 6216 N N . ALA B 1 47 ? 20.141 -3.812 -25.938 1 54.34 47 ALA B N 1
ATOM 6217 C CA . ALA B 1 47 ? 21 -2.645 -25.766 1 54.34 47 ALA B CA 1
ATOM 6218 C C . ALA B 1 47 ? 21.688 -2.67 -24.406 1 54.34 47 ALA B C 1
ATOM 6220 O O . ALA B 1 47 ? 21.156 -3.234 -23.438 1 54.34 47 ALA B O 1
ATOM 6221 N N . ALA B 1 48 ? 22.922 -2.271 -24.344 1 55.31 48 ALA B N 1
ATOM 6222 C CA . ALA B 1 48 ? 23.672 -2.199 -23.094 1 55.31 48 ALA B CA 1
ATOM 6223 C C . ALA B 1 48 ? 22.859 -1.517 -22 1 55.31 48 ALA B C 1
ATOM 6225 O O . ALA B 1 48 ? 22.359 -0.404 -22.203 1 55.31 48 ALA B O 1
ATOM 6226 N N . GLY B 1 49 ? 22.531 -2.262 -20.938 1 65.88 49 GLY B N 1
ATOM 6227 C CA . GLY B 1 49 ? 21.844 -1.675 -19.797 1 65.88 49 GLY B CA 1
ATOM 6228 C C . GLY B 1 49 ? 20.328 -1.76 -19.906 1 65.88 49 GLY B C 1
ATOM 6229 O O . GLY B 1 49 ? 19.609 -1.153 -19.109 1 65.88 49 GLY B O 1
ATOM 6230 N N . GLU B 1 50 ? 19.828 -2.443 -20.828 1 71.31 50 GLU B N 1
ATOM 6231 C CA . GLU B 1 50 ? 18.391 -2.568 -21 1 71.31 50 GLU B CA 1
ATOM 6232 C C . GLU B 1 50 ? 17.75 -3.32 -19.844 1 71.31 50 GLU B C 1
ATOM 6234 O O . GLU B 1 50 ? 18.297 -4.312 -19.359 1 71.31 50 GLU B O 1
ATOM 6239 N N . LEU B 1 51 ? 16.656 -2.729 -19.359 1 73.5 51 LEU B N 1
ATOM 6240 C CA . LEU B 1 51 ? 15.945 -3.332 -18.234 1 73.5 51 LEU B CA 1
ATOM 6241 C C . LEU B 1 51 ? 14.688 -4.051 -18.719 1 73.5 51 LEU B C 1
ATOM 6243 O O . LEU B 1 51 ? 14.07 -3.639 -19.703 1 73.5 51 LEU B O 1
ATOM 6247 N N . ASP B 1 52 ? 14.422 -5.168 -18.141 1 71.75 52 ASP B N 1
ATOM 6248 C CA . ASP B 1 52 ? 13.18 -5.871 -18.438 1 71.75 52 ASP B CA 1
ATOM 6249 C C . ASP B 1 52 ? 12 -5.25 -17.688 1 71.75 52 ASP B C 1
ATOM 6251 O O . ASP B 1 52 ? 12.125 -4.18 -17.094 1 71.75 52 ASP B O 1
ATOM 6255 N N . ARG B 1 53 ? 10.844 -5.879 -17.797 1 61.31 53 ARG B N 1
ATOM 6256 C CA . ARG B 1 53 ? 9.602 -5.348 -17.234 1 61.31 53 ARG B CA 1
ATOM 6257 C C . ARG B 1 53 ? 9.68 -5.277 -15.719 1 61.31 53 ARG B C 1
ATOM 6259 O O . ARG B 1 53 ? 8.977 -4.48 -15.094 1 61.31 53 ARG B O 1
ATOM 6266 N N . ASP B 1 54 ? 10.578 -6.043 -15.18 1 68.38 54 ASP B N 1
ATOM 6267 C CA . ASP B 1 54 ? 10.719 -6.055 -13.727 1 68.38 54 ASP B CA 1
ATOM 6268 C C . ASP B 1 54 ? 11.852 -5.133 -13.281 1 68.38 54 ASP B C 1
ATOM 6270 O O . ASP B 1 54 ? 12.172 -5.066 -12.094 1 68.38 54 ASP B O 1
ATOM 6274 N N . GLY B 1 55 ? 12.461 -4.441 -14.25 1 77.06 55 GLY B N 1
ATOM 6275 C CA . GLY B 1 55 ? 13.523 -3.502 -13.945 1 77.06 55 GLY B CA 1
ATOM 6276 C C . GLY B 1 55 ? 14.875 -4.168 -13.75 1 77.06 55 GLY B C 1
ATOM 6277 O O . GLY B 1 55 ? 15.773 -3.598 -13.125 1 77.06 55 GLY B O 1
ATOM 6278 N N . LEU B 1 56 ? 14.969 -5.395 -14.164 1 87.25 56 LEU B N 1
ATOM 6279 C CA . LEU B 1 56 ? 16.234 -6.109 -14.102 1 87.25 56 LEU B CA 1
ATOM 6280 C C . LEU B 1 56 ? 16.984 -5.996 -15.422 1 87.25 56 LEU B C 1
ATOM 6282 O O . LEU B 1 56 ? 16.375 -5.816 -16.469 1 87.25 56 LEU B O 1
ATOM 6286 N N . LEU B 1 57 ? 18.297 -6.062 -15.281 1 87.38 57 LEU B N 1
ATOM 6287 C CA . LEU B 1 57 ? 19.109 -6.027 -16.5 1 87.38 57 LEU B CA 1
ATOM 6288 C C . LEU B 1 57 ? 18.828 -7.242 -17.375 1 87.38 57 LEU B C 1
ATOM 6290 O O . LEU B 1 57 ? 18.828 -8.375 -16.875 1 87.38 57 LEU B O 1
ATOM 6294 N N . VAL B 1 58 ? 18.562 -7.027 -18.625 1 88.5 58 VAL B N 1
ATOM 6295 C CA . VAL B 1 58 ? 18.297 -8.117 -19.562 1 88.5 58 VAL B CA 1
ATOM 6296 C C . VAL B 1 58 ? 19.578 -8.914 -19.797 1 88.5 58 VAL B C 1
ATOM 6298 O O . VAL B 1 58 ? 20.641 -8.344 -20.062 1 88.5 58 VAL B O 1
ATOM 6301 N N . LEU B 1 59 ? 19.547 -10.195 -19.656 1 91.5 59 LEU B N 1
ATOM 6302 C CA . LEU B 1 59 ? 20.688 -11.07 -19.906 1 91.5 59 LEU B CA 1
ATOM 6303 C C . LEU B 1 59 ? 20.938 -11.203 -21.406 1 91.5 59 LEU B C 1
ATOM 6305 O O . LEU B 1 59 ? 20 -11.172 -22.203 1 91.5 59 LEU B O 1
ATOM 6309 N N . PRO B 1 60 ? 22.188 -11.312 -21.812 1 90.38 60 PRO B N 1
ATOM 6310 C CA . PRO B 1 60 ? 22.484 -11.508 -23.234 1 90.38 60 PRO B CA 1
ATOM 6311 C C . PRO B 1 60 ? 21.938 -12.82 -23.781 1 90.38 60 PRO B C 1
ATOM 6313 O O . PRO B 1 60 ? 21.781 -13.789 -23.031 1 90.38 60 PRO B O 1
ATOM 6316 N N . HIS B 1 61 ? 21.625 -12.82 -25.016 1 89.06 61 HIS B N 1
ATOM 6317 C CA . HIS B 1 61 ? 21.141 -14.039 -25.641 1 89.06 61 HIS B CA 1
ATOM 6318 C C . HIS B 1 61 ? 22.266 -15.039 -25.859 1 89.06 61 HIS B C 1
ATOM 6320 O O . HIS B 1 61 ? 23.266 -14.719 -26.516 1 89.06 61 HIS B O 1
ATOM 6326 N N . LEU B 1 62 ? 22.172 -16.203 -25.297 1 87.31 62 LEU B N 1
ATOM 6327 C CA . LEU B 1 62 ? 23.094 -17.328 -25.531 1 87.31 62 LEU B CA 1
ATOM 6328 C C . LEU B 1 62 ? 22.438 -18.391 -26.391 1 87.31 62 LEU B C 1
ATOM 6330 O O . LEU B 1 62 ? 21.5 -19.062 -25.953 1 87.31 62 LEU B O 1
ATOM 6334 N N . PRO B 1 63 ? 22.875 -18.562 -27.547 1 80.69 63 PRO B N 1
ATOM 6335 C CA . PRO B 1 63 ? 22.281 -19.578 -28.406 1 80.69 63 PRO B CA 1
ATOM 6336 C C . PRO B 1 63 ? 22.547 -21 -27.906 1 80.69 63 PRO B C 1
ATOM 6338 O O . PRO B 1 63 ? 23.594 -21.266 -27.297 1 80.69 63 PRO B O 1
ATOM 6341 N N . SER B 1 64 ? 21.547 -21.859 -28.125 1 80.12 64 SER B N 1
ATOM 6342 C CA . SER B 1 64 ? 21.703 -23.266 -27.75 1 80.12 64 SER B CA 1
ATOM 6343 C C . SER B 1 64 ? 22.734 -23.969 -28.625 1 80.12 64 SER B C 1
ATOM 6345 O O . SER B 1 64 ? 22.688 -23.875 -29.859 1 80.12 64 SER B O 1
ATOM 6347 N N . PRO B 1 65 ? 23.719 -24.516 -27.969 1 74.19 65 PRO B N 1
ATOM 6348 C CA . PRO B 1 65 ? 24.625 -25.312 -28.797 1 74.19 65 PRO B CA 1
ATOM 6349 C C . PRO B 1 65 ? 23.922 -26.5 -29.469 1 74.19 65 PRO B C 1
ATOM 6351 O O . PRO B 1 65 ? 22.906 -26.969 -28.969 1 74.19 65 PRO B O 1
ATOM 6354 N N . ASP B 1 66 ? 24.438 -26.828 -30.625 1 73.56 66 ASP B N 1
ATOM 6355 C CA . ASP B 1 66 ? 23.953 -28.047 -31.25 1 73.56 66 ASP B CA 1
ATOM 6356 C C . ASP B 1 66 ? 24.141 -29.266 -30.328 1 73.56 66 ASP B C 1
ATOM 6358 O O . ASP B 1 66 ? 25.203 -29.422 -29.719 1 73.56 66 ASP B O 1
ATOM 6362 N N . PRO B 1 67 ? 23.125 -30.062 -30.172 1 74.38 67 PRO B N 1
ATOM 6363 C CA . PRO B 1 67 ? 23.219 -31.203 -29.266 1 74.38 67 PRO B CA 1
ATOM 6364 C C . PRO B 1 67 ? 24.453 -32.062 -29.547 1 74.38 67 PRO B C 1
ATOM 6366 O O . PRO B 1 67 ? 25.062 -32.594 -28.609 1 74.38 67 PRO B O 1
ATOM 6369 N N . SER B 1 68 ? 24.797 -32.156 -30.797 1 68.56 68 SER B N 1
ATOM 6370 C CA . SER B 1 68 ? 25.969 -32.938 -31.156 1 68.56 68 SER B CA 1
ATOM 6371 C C . SER B 1 68 ? 27.25 -32.344 -30.609 1 68.56 68 SER B C 1
ATOM 6373 O O . SER B 1 68 ? 28.234 -33.031 -30.391 1 68.56 68 SER B O 1
ATOM 6375 N N . GLU B 1 69 ? 27.188 -31.109 -30.406 1 70.44 69 GLU B N 1
ATOM 6376 C CA . GLU B 1 69 ? 28.359 -30.391 -29.906 1 70.44 69 GLU B CA 1
ATOM 6377 C C . GLU B 1 69 ? 28.359 -30.344 -28.375 1 70.44 69 GLU B C 1
ATOM 6379 O O . GLU B 1 69 ? 29.422 -30.172 -27.766 1 70.44 69 GLU B O 1
ATOM 6384 N N . ALA B 1 70 ? 27.234 -30.625 -27.891 1 77.56 70 ALA B N 1
ATOM 6385 C CA . ALA B 1 70 ? 27.109 -30.453 -26.453 1 77.56 70 ALA B CA 1
ATOM 6386 C C . ALA B 1 70 ? 27.547 -31.719 -25.719 1 77.56 70 ALA B C 1
ATOM 6388 O O . ALA B 1 70 ? 28.031 -31.656 -24.594 1 77.56 70 ALA B O 1
ATOM 6389 N N . ALA B 1 71 ? 27.328 -32.875 -26.359 1 83.06 71 ALA B N 1
ATOM 6390 C CA . ALA B 1 71 ? 27.609 -34.125 -25.688 1 83.06 71 ALA B CA 1
ATOM 6391 C C . ALA B 1 71 ? 28.844 -34.781 -26.281 1 83.06 71 ALA B C 1
ATOM 6393 O O . ALA B 1 71 ? 28.984 -34.875 -27.5 1 83.06 71 ALA B O 1
ATOM 6394 N N . ASP B 1 72 ? 29.766 -35.156 -25.359 1 78 72 ASP B N 1
ATOM 6395 C CA . ASP B 1 72 ? 30.938 -35.906 -25.781 1 78 72 ASP B CA 1
ATOM 6396 C C . ASP B 1 72 ? 30.625 -37.375 -26 1 78 72 ASP B C 1
ATOM 6398 O O . ASP B 1 72 ? 29.797 -37.938 -25.281 1 78 72 ASP B O 1
ATOM 6402 N N . THR B 1 73 ? 31.234 -37.906 -27.031 1 78.06 73 THR B N 1
ATOM 6403 C CA . THR B 1 73 ? 31 -39.312 -27.281 1 78.06 73 THR B CA 1
ATOM 6404 C C . THR B 1 73 ? 32.031 -40.188 -26.531 1 78.06 73 THR B C 1
ATOM 6406 O O . THR B 1 73 ? 31.891 -41.406 -26.484 1 78.06 73 THR B O 1
ATOM 6409 N N . VAL B 1 74 ? 33 -39.5 -25.953 1 73 74 VAL B N 1
ATOM 6410 C CA . VAL B 1 74 ? 34 -40.219 -25.156 1 73 74 VAL B CA 1
ATOM 6411 C C . VAL B 1 74 ? 33.906 -39.781 -23.703 1 73 74 VAL B C 1
ATOM 6413 O O . VAL B 1 74 ? 33.844 -38.562 -23.406 1 73 74 VAL B O 1
ATOM 6416 N N . ALA B 1 75 ? 33.719 -40.844 -22.859 1 73.06 75 ALA B N 1
ATOM 6417 C CA . ALA B 1 75 ? 33.625 -40.562 -21.438 1 73.06 75 ALA B CA 1
ATOM 6418 C C . ALA B 1 75 ? 34.969 -40.125 -20.859 1 73.06 75 ALA B C 1
ATOM 6420 O O . ALA B 1 75 ? 35.969 -40.812 -21.062 1 73.06 75 ALA B O 1
ATOM 6421 N N . ARG B 1 76 ? 35 -38.969 -20.328 1 67.56 76 ARG B N 1
ATOM 6422 C CA . ARG B 1 76 ? 36.219 -38.531 -19.656 1 67.56 76 ARG B CA 1
ATOM 6423 C C . ARG B 1 76 ? 36 -38.344 -18.156 1 67.56 76 ARG B C 1
ATOM 6425 O O . ARG B 1 76 ? 35.156 -37.531 -17.766 1 67.56 76 ARG B O 1
ATOM 6432 N N . PRO B 1 77 ? 36.562 -39.281 -17.391 1 63.69 77 PRO B N 1
ATOM 6433 C CA . PRO B 1 77 ? 36.375 -39.094 -15.945 1 63.69 77 PRO B CA 1
ATOM 6434 C C . PRO B 1 77 ? 36.844 -37.719 -15.469 1 63.69 77 PRO B C 1
ATOM 6436 O O . PRO B 1 77 ? 37.656 -37.062 -16.141 1 63.69 77 PRO B O 1
ATOM 6439 N N . PRO B 1 78 ? 36.312 -37.156 -14.43 1 60.84 78 PRO B N 1
ATOM 6440 C CA . PRO B 1 78 ? 36.75 -35.844 -13.922 1 60.84 78 PRO B CA 1
ATOM 6441 C C . PRO B 1 78 ? 38.219 -35.812 -13.609 1 60.84 78 PRO B C 1
ATOM 6443 O O . PRO B 1 78 ? 38.812 -36.812 -13.172 1 60.84 78 PRO B O 1
ATOM 6446 N N . THR B 1 79 ? 38.844 -34.719 -14.102 1 57.5 79 THR B N 1
ATOM 6447 C CA . THR B 1 79 ? 40.25 -34.5 -13.789 1 57.5 79 THR B CA 1
ATOM 6448 C C . THR B 1 79 ? 40.375 -33.812 -12.422 1 57.5 79 THR B C 1
ATOM 6450 O O . THR B 1 79 ? 39.562 -33 -12.039 1 57.5 79 THR B O 1
ATOM 6453 N N . GLY B 1 80 ? 41.094 -34.406 -11.398 1 57.09 80 GLY B N 1
ATOM 6454 C CA . GLY B 1 80 ? 41.469 -33.781 -10.141 1 57.09 80 GLY B CA 1
ATOM 6455 C C . GLY B 1 80 ? 40.719 -34.312 -8.953 1 57.09 80 GLY B C 1
ATOM 6456 O O . GLY B 1 80 ? 40.875 -33.844 -7.828 1 57.09 80 GLY B O 1
ATOM 6457 N N . GLY B 1 81 ? 40.062 -35.375 -9.125 1 59.28 81 GLY B N 1
ATOM 6458 C CA . GLY B 1 81 ? 39.375 -36 -7.996 1 59.28 81 GLY B CA 1
ATOM 6459 C C . GLY B 1 81 ? 38.094 -35.281 -7.59 1 59.28 81 GLY B C 1
ATOM 6460 O O . GLY B 1 81 ? 37.875 -34.156 -8 1 59.28 81 GLY B O 1
ATOM 6461 N N . ARG B 1 82 ? 37.188 -36 -7.039 1 64.44 82 ARG B N 1
ATOM 6462 C CA . ARG B 1 82 ? 36 -35.375 -6.488 1 64.44 82 ARG B CA 1
ATOM 6463 C C . ARG B 1 82 ? 35.75 -35.875 -5.066 1 64.44 82 ARG B C 1
ATOM 6465 O O . ARG B 1 82 ? 36.281 -36.906 -4.645 1 64.44 82 ARG B O 1
ATOM 6472 N N . ARG B 1 83 ? 35.031 -35.094 -4.375 1 62.59 83 ARG B N 1
ATOM 6473 C CA . ARG B 1 83 ? 34.688 -35.469 -3.02 1 62.59 83 ARG B CA 1
ATOM 6474 C C . ARG B 1 83 ? 33.781 -36.719 -3.035 1 62.59 83 ARG B C 1
ATOM 6476 O O . ARG B 1 83 ? 32.906 -36.844 -3.896 1 62.59 83 ARG B O 1
ATOM 6483 N N . CYS B 1 84 ? 34.062 -37.719 -2.209 1 61.38 84 CYS B N 1
ATOM 6484 C CA . CYS B 1 84 ? 33.375 -38.969 -2.057 1 61.38 84 CYS B CA 1
ATOM 6485 C C . CYS B 1 84 ? 31.859 -38.75 -1.903 1 61.38 84 CYS B C 1
ATOM 6487 O O . CYS B 1 84 ? 31.062 -39.406 -2.572 1 61.38 84 CYS B O 1
ATOM 6489 N N . GLY B 1 85 ? 31.359 -37.719 -1.2 1 56.06 85 GLY B N 1
ATOM 6490 C CA . GLY B 1 85 ? 29.984 -37.25 -1.048 1 56.06 85 GLY B CA 1
ATOM 6491 C C . GLY B 1 85 ? 29.094 -38.25 -0.357 1 56.06 85 GLY B C 1
ATOM 6492 O O . GLY B 1 85 ? 27.953 -37.969 -0.03 1 56.06 85 GLY B O 1
ATOM 6493 N N . VAL B 1 86 ? 29.547 -39.594 -0.153 1 55.38 86 VAL B N 1
ATOM 6494 C CA . VAL B 1 86 ? 28.766 -40.594 0.542 1 55.38 86 VAL B CA 1
ATOM 6495 C C . VAL B 1 86 ? 28.734 -40.281 2.037 1 55.38 86 VAL B C 1
ATOM 6497 O O . VAL B 1 86 ? 29.766 -40.156 2.676 1 55.38 86 VAL B O 1
ATOM 6500 N N . ASP B 1 87 ? 27.5 -40.281 2.541 1 52.22 87 ASP B N 1
ATOM 6501 C CA . ASP B 1 87 ? 27.234 -40.062 3.957 1 52.22 87 ASP B CA 1
ATOM 6502 C C . ASP B 1 87 ? 28.141 -38.938 4.504 1 52.22 87 ASP B C 1
ATOM 6504 O O . ASP B 1 87 ? 28.766 -39.094 5.551 1 52.22 87 ASP B O 1
ATOM 6508 N N . ASN B 1 88 ? 28.438 -37.969 3.791 1 52.69 88 ASN B N 1
ATOM 6509 C CA . ASN B 1 88 ? 29.234 -36.812 4.148 1 52.69 88 ASN B CA 1
ATOM 6510 C C . ASN B 1 88 ? 30.719 -37.156 4.281 1 52.69 88 ASN B C 1
ATOM 6512 O O . ASN B 1 88 ? 31.422 -36.531 5.082 1 52.69 88 ASN B O 1
ATOM 6516 N N . CYS B 1 89 ? 31.172 -38.125 3.703 1 59.88 89 CYS B N 1
ATOM 6517 C CA . CYS B 1 89 ? 32.594 -38.5 3.713 1 59.88 89 CYS B CA 1
ATOM 6518 C C . CYS B 1 89 ? 33.469 -37.438 3.105 1 59.88 89 CYS B C 1
ATOM 6520 O O . CYS B 1 89 ? 33.125 -36.875 2.061 1 59.88 89 CYS B O 1
ATOM 6522 N N . ALA B 1 90 ? 34.406 -36.969 3.793 1 60.44 90 ALA B N 1
ATOM 6523 C CA . ALA B 1 90 ? 35.312 -35.938 3.365 1 60.44 90 ALA B CA 1
ATOM 6524 C C . ALA B 1 90 ? 36.344 -36.469 2.363 1 60.44 90 ALA B C 1
ATOM 6526 O O . ALA B 1 90 ? 37.25 -35.719 1.933 1 60.44 90 ALA B O 1
ATOM 6527 N N . GLY B 1 91 ? 36.188 -37.625 2.027 1 65.31 91 GLY B N 1
ATOM 6528 C CA . GLY B 1 91 ? 37.188 -38.25 1.15 1 65.31 91 GLY B CA 1
ATOM 6529 C C . GLY B 1 91 ? 37.125 -37.719 -0.273 1 65.31 91 GLY B C 1
ATOM 6530 O O . GLY B 1 91 ? 36.094 -37.188 -0.7 1 65.31 91 GLY B O 1
ATOM 6531 N N . THR B 1 92 ? 38.281 -37.594 -0.922 1 69.88 92 THR B N 1
ATOM 6532 C CA . THR B 1 92 ? 38.375 -37.25 -2.342 1 69.88 92 THR B CA 1
ATOM 6533 C C . THR B 1 92 ? 38.625 -38.531 -3.168 1 69.88 92 THR B C 1
ATOM 6535 O O . THR B 1 92 ? 39.531 -39.312 -2.852 1 69.88 92 THR B O 1
ATOM 6538 N N . ILE B 1 93 ? 37.75 -38.719 -4.066 1 69.94 93 ILE B N 1
ATOM 6539 C CA . ILE B 1 93 ? 37.875 -39.906 -4.891 1 69.94 93 ILE B CA 1
ATOM 6540 C C . ILE B 1 93 ? 38.344 -39.531 -6.285 1 69.94 93 ILE B C 1
ATOM 6542 O O . ILE B 1 93 ? 38.219 -38.375 -6.707 1 69.94 93 ILE B O 1
ATOM 6546 N N . GLY B 1 94 ? 39 -40.469 -6.973 1 69.06 94 GLY B N 1
ATOM 6547 C CA . GLY B 1 94 ? 39.438 -40.312 -8.344 1 69.06 94 GLY B CA 1
ATOM 6548 C C . GLY B 1 94 ? 40.719 -39.5 -8.477 1 69.06 94 GLY B C 1
ATOM 6549 O O . GLY B 1 94 ? 40.875 -38.781 -9.453 1 69.06 94 GLY B O 1
ATOM 6550 N N . VAL B 1 95 ? 41.469 -39.438 -7.41 1 70.62 95 VAL B N 1
ATOM 6551 C CA . VAL B 1 95 ? 42.719 -38.656 -7.469 1 70.62 95 VAL B CA 1
ATOM 6552 C C . VAL B 1 95 ? 43.875 -39.594 -7.758 1 70.62 95 VAL B C 1
ATOM 6554 O O . VAL B 1 95 ? 43.906 -40.75 -7.32 1 70.62 95 VAL B O 1
ATOM 6557 N N . SER B 1 96 ? 44.688 -39.125 -8.695 1 65.44 96 SER B N 1
ATOM 6558 C CA . SER B 1 96 ? 45.906 -39.875 -9.031 1 65.44 96 SER B CA 1
ATOM 6559 C C . SER B 1 96 ? 46.812 -39.969 -7.828 1 65.44 96 SER B C 1
ATOM 6561 O O . SER B 1 96 ? 47 -39 -7.086 1 65.44 96 SER B O 1
ATOM 6563 N N . TYR B 1 97 ? 47.094 -41.281 -7.438 1 59.22 97 TYR B N 1
ATOM 6564 C CA . TYR B 1 97 ? 48.125 -41.531 -6.453 1 59.22 97 TYR B CA 1
ATOM 6565 C C . TYR B 1 97 ? 49.438 -42 -7.133 1 59.22 97 TYR B C 1
ATOM 6567 O O . TYR B 1 97 ? 49.375 -42.781 -8.086 1 59.22 97 TYR B O 1
ATOM 6575 N N . ASP B 1 98 ? 50.594 -41.312 -6.777 1 57.62 98 ASP B N 1
ATOM 6576 C CA . ASP B 1 98 ? 51.969 -41.688 -7.141 1 57.62 98 ASP B CA 1
ATOM 6577 C C . ASP B 1 98 ? 52.219 -41.438 -8.625 1 57.62 98 ASP B C 1
ATOM 6579 O O . ASP B 1 98 ? 52.906 -42.25 -9.281 1 57.62 98 ASP B O 1
ATOM 6583 N N . GLY B 1 99 ? 51.562 -40.375 -9.25 1 58.03 99 GLY B N 1
ATOM 6584 C CA . GLY B 1 99 ? 51.844 -40 -10.617 1 58.03 99 GLY B CA 1
ATOM 6585 C C . GLY B 1 99 ? 51.062 -40.781 -11.648 1 58.03 99 GLY B C 1
ATOM 6586 O O . GLY B 1 99 ? 51.219 -40.594 -12.852 1 58.03 99 GLY B O 1
ATOM 6587 N N . GLY B 1 100 ? 50.344 -41.75 -11.289 1 60.47 100 GLY B N 1
ATOM 6588 C CA . GLY B 1 100 ? 49.562 -42.5 -12.227 1 60.47 100 GLY B CA 1
ATOM 6589 C C . GLY B 1 100 ? 48.219 -41.844 -12.562 1 60.47 100 GLY B C 1
ATOM 6590 O O . GLY B 1 100 ? 47.906 -40.781 -12.039 1 60.47 100 GLY B O 1
ATOM 6591 N N . PRO B 1 101 ? 47.625 -42.375 -13.578 1 65.06 101 PRO B N 1
ATOM 6592 C CA . PRO B 1 101 ? 46.312 -41.812 -13.953 1 65.06 101 PRO B CA 1
ATOM 6593 C C . PRO B 1 101 ? 45.281 -41.938 -12.836 1 65.06 101 PRO B C 1
ATOM 6595 O O . PRO B 1 101 ? 45.344 -42.875 -12.039 1 65.06 101 PRO B O 1
ATOM 6598 N N . ALA B 1 102 ? 44.469 -41 -12.609 1 70.31 102 ALA B N 1
ATOM 6599 C CA . ALA B 1 102 ? 43.406 -41.094 -11.602 1 70.31 102 ALA B CA 1
ATOM 6600 C C . ALA B 1 102 ? 42.469 -42.25 -11.883 1 70.31 102 ALA B C 1
ATOM 6602 O O . ALA B 1 102 ? 42 -42.406 -13.016 1 70.31 102 ALA B O 1
ATOM 6603 N N . PRO B 1 103 ? 42.344 -43.125 -10.914 1 72.31 103 PRO B N 1
ATOM 6604 C CA . PRO B 1 103 ? 41.438 -44.25 -11.156 1 72.31 103 PRO B CA 1
ATOM 6605 C C . PRO B 1 103 ? 40 -43.781 -11.414 1 72.31 103 PRO B C 1
ATOM 6607 O O . PRO B 1 103 ? 39.5 -42.875 -10.766 1 72.31 103 PRO B O 1
ATOM 6610 N N . ASP B 1 104 ? 39.438 -44.438 -12.414 1 71.94 104 ASP B N 1
ATOM 6611 C CA . ASP B 1 104 ? 38.031 -44.125 -12.734 1 71.94 104 ASP B CA 1
ATOM 6612 C C . ASP B 1 104 ? 37.062 -44.938 -11.906 1 71.94 104 ASP B C 1
ATOM 6614 O O . ASP B 1 104 ? 35.844 -44.781 -12.008 1 71.94 104 ASP B O 1
ATOM 6618 N N . HIS B 1 105 ? 37.562 -45.906 -11.227 1 73.62 105 HIS B N 1
ATOM 6619 C CA . HIS B 1 105 ? 36.781 -46.656 -10.258 1 73.62 105 HIS B CA 1
ATOM 6620 C C . HIS B 1 105 ? 37.625 -47.094 -9.086 1 73.62 105 HIS B C 1
ATOM 6622 O O . HIS B 1 105 ? 38.875 -47.156 -9.195 1 73.62 105 HIS B O 1
ATOM 6628 N N . GLY B 1 106 ? 36.969 -47.156 -7.914 1 73.44 106 GLY B N 1
ATOM 6629 C CA . GLY B 1 106 ? 37.719 -47.562 -6.727 1 73.44 106 GLY B CA 1
ATOM 6630 C C . GLY B 1 106 ? 36.906 -47.406 -5.449 1 73.44 106 GLY B C 1
ATOM 6631 O O . GLY B 1 106 ? 35.688 -47.594 -5.449 1 73.44 106 GLY B O 1
ATOM 6632 N N . PHE B 1 107 ? 37.531 -47.312 -4.398 1 74.81 107 PHE B N 1
ATOM 6633 C CA . PHE B 1 107 ? 36.938 -47.125 -3.086 1 74.81 107 PHE B CA 1
ATOM 6634 C C . PHE B 1 107 ? 37.406 -45.844 -2.445 1 74.81 107 PHE B C 1
ATOM 6636 O O . PHE B 1 107 ? 38.594 -45.469 -2.568 1 74.81 107 PHE B O 1
ATOM 6643 N N . CYS B 1 108 ? 36.562 -45.125 -1.881 1 75.44 108 CYS B N 1
ATOM 6644 C CA . CYS B 1 108 ? 36.938 -43.906 -1.159 1 75.44 108 CYS B CA 1
ATOM 6645 C C . CYS B 1 108 ? 37.969 -44.219 -0.078 1 75.44 108 CYS B C 1
ATOM 6647 O O . CYS B 1 108 ? 37.781 -45.125 0.733 1 75.44 108 CYS B O 1
ATOM 6649 N N . PRO B 1 109 ? 38.969 -43.531 -0.13 1 74.12 109 PRO B N 1
ATOM 6650 C CA . PRO B 1 109 ? 40 -43.812 0.864 1 74.12 109 PRO B CA 1
ATOM 6651 C C . PRO B 1 109 ? 39.562 -43.531 2.293 1 74.12 109 PRO B C 1
ATOM 6653 O O . PRO B 1 109 ? 40.125 -44.062 3.246 1 74.12 109 PRO B O 1
ATOM 6656 N N . GLU B 1 110 ? 38.5 -42.812 2.391 1 73.81 110 GLU B N 1
ATOM 6657 C CA . GLU B 1 110 ? 38.062 -42.438 3.723 1 73.81 110 GLU B CA 1
ATOM 6658 C C . GLU B 1 110 ? 36.938 -43.344 4.207 1 73.81 110 GLU B C 1
ATOM 6660 O O . GLU B 1 110 ? 37 -43.906 5.301 1 73.81 110 GLU B O 1
ATOM 6665 N N . CYS B 1 111 ? 35.969 -43.562 3.443 1 68.62 111 CYS B N 1
ATOM 6666 C CA . CYS B 1 111 ? 34.812 -44.312 3.945 1 68.62 111 CYS B CA 1
ATOM 6667 C C . CYS B 1 111 ? 34.719 -45.688 3.33 1 68.62 111 CYS B C 1
ATOM 6669 O O . CYS B 1 111 ? 33.906 -46.5 3.74 1 68.62 111 CYS B O 1
ATOM 6671 N N . GLY B 1 112 ? 35.531 -45.938 2.363 1 73.5 112 GLY B N 1
ATOM 6672 C CA . GLY B 1 112 ? 35.594 -47.25 1.757 1 73.5 112 GLY B CA 1
ATOM 6673 C C . GLY B 1 112 ? 34.469 -47.5 0.759 1 73.5 112 GLY B C 1
ATOM 6674 O O . GLY B 1 112 ? 34.375 -48.594 0.225 1 73.5 112 GLY B O 1
ATOM 6675 N N . THR B 1 113 ? 33.688 -46.562 0.544 1 71.69 113 THR B N 1
ATOM 6676 C CA . THR B 1 113 ? 32.562 -46.75 -0.386 1 71.69 113 THR B CA 1
ATOM 6677 C C . THR B 1 113 ? 33.094 -46.875 -1.821 1 71.69 113 THR B C 1
ATOM 6679 O O . THR B 1 113 ? 33.969 -46.094 -2.223 1 71.69 113 THR B O 1
ATOM 6682 N N . GLU B 1 114 ? 32.531 -47.906 -2.424 1 70.31 114 GLU B N 1
ATOM 6683 C CA . GLU B 1 114 ? 32.906 -48.094 -3.82 1 70.31 114 GLU B CA 1
ATOM 6684 C C . GLU B 1 114 ? 32.438 -46.938 -4.688 1 70.31 114 GLU B C 1
ATOM 6686 O O . GLU B 1 114 ? 31.328 -46.406 -4.488 1 70.31 114 GLU B O 1
ATOM 6691 N N . TYR B 1 115 ? 33.406 -46.375 -5.555 1 67.38 115 TYR B N 1
ATOM 6692 C CA . TYR B 1 115 ? 33 -45.375 -6.527 1 67.38 115 TYR B CA 1
ATOM 6693 C C . TYR B 1 115 ? 33.375 -45.781 -7.941 1 67.38 115 TYR B C 1
ATOM 6695 O O . TYR B 1 115 ? 34.281 -46.594 -8.133 1 67.38 115 TYR B O 1
ATOM 6703 N N . SER B 1 116 ? 32.594 -45.531 -8.93 1 67.75 116 SER B N 1
ATOM 6704 C CA . SER B 1 116 ? 32.938 -45.75 -10.336 1 67.75 116 SER B CA 1
ATOM 6705 C C . SER B 1 116 ? 32.562 -44.531 -11.18 1 67.75 116 SER B C 1
ATOM 6707 O O . SER B 1 116 ? 31.438 -44.062 -11.164 1 67.75 116 SER B O 1
ATOM 6709 N N . PHE B 1 117 ? 33.594 -44.062 -11.883 1 69.62 117 PHE B N 1
ATOM 6710 C CA . PHE B 1 117 ? 33.375 -43 -12.828 1 69.62 117 PHE B CA 1
ATOM 6711 C C . PHE B 1 117 ? 33.094 -43.531 -14.227 1 69.62 117 PHE B C 1
ATOM 6713 O O . PHE B 1 117 ? 33.094 -42.781 -15.203 1 69.62 117 PHE B O 1
ATOM 6720 N N . ARG B 1 118 ? 32.906 -44.781 -14.219 1 73.94 118 ARG B N 1
ATOM 6721 C CA . ARG B 1 118 ? 32.594 -45.375 -15.523 1 73.94 118 ARG B CA 1
ATOM 6722 C C . ARG B 1 118 ? 31.109 -45.188 -15.859 1 73.94 118 ARG B C 1
ATOM 6724 O O . ARG B 1 118 ? 30.234 -45.406 -15.008 1 73.94 118 ARG B O 1
ATOM 6731 N N . PRO B 1 119 ? 30.891 -44.719 -17.047 1 81.56 119 PRO B N 1
ATOM 6732 C CA . PRO B 1 119 ? 29.469 -44.562 -17.406 1 81.56 119 PRO B CA 1
ATOM 6733 C C . PRO B 1 119 ? 28.734 -45.875 -17.516 1 81.56 119 PRO B C 1
ATOM 6735 O O . PRO B 1 119 ? 29.312 -46.875 -17.969 1 81.56 119 PRO B O 1
ATOM 6738 N N . LYS B 1 120 ? 27.609 -45.875 -17.078 1 81.62 120 LYS B N 1
ATOM 6739 C CA . LYS B 1 120 ? 26.797 -47.094 -17.156 1 81.62 120 LYS B CA 1
ATOM 6740 C C . LYS B 1 120 ? 26.109 -47.219 -18.5 1 81.62 120 LYS B C 1
ATOM 6742 O O . LYS B 1 120 ? 25.734 -48.312 -18.922 1 81.62 120 LYS B O 1
ATOM 6747 N N . LEU B 1 121 ? 26.016 -46.062 -19.141 1 88.56 121 LEU B N 1
ATOM 6748 C CA . LEU B 1 121 ? 25.406 -46.031 -20.469 1 88.56 121 LEU B CA 1
ATOM 6749 C C . LEU B 1 121 ? 26.406 -45.625 -21.531 1 88.56 121 LEU B C 1
ATOM 6751 O O . LEU B 1 121 ? 27.391 -44.938 -21.219 1 88.56 121 LEU B O 1
ATOM 6755 N N . ARG B 1 122 ? 26.203 -46.094 -22.734 1 88.19 122 ARG B N 1
ATOM 6756 C CA . ARG B 1 122 ? 27.031 -45.719 -23.875 1 88.19 122 ARG B CA 1
ATOM 6757 C C . ARG B 1 122 ? 26.172 -45.219 -25.047 1 88.19 122 ARG B C 1
ATOM 6759 O O . ARG B 1 122 ? 25 -45.562 -25.156 1 88.19 122 ARG B O 1
ATOM 6766 N N . PRO B 1 123 ? 26.875 -44.344 -25.828 1 90.12 123 PRO B N 1
ATOM 6767 C CA . PRO B 1 123 ? 26.125 -43.906 -27.016 1 90.12 123 PRO B CA 1
ATOM 6768 C C . PRO B 1 123 ? 25.562 -45.094 -27.812 1 90.12 123 PRO B C 1
ATOM 6770 O O . PRO B 1 123 ? 26.266 -46.062 -28.062 1 90.12 123 PRO B O 1
ATOM 6773 N N . GLY B 1 124 ? 24.328 -45 -28.156 1 89.5 124 GLY B N 1
ATOM 6774 C CA . GLY B 1 124 ? 23.656 -46.094 -28.875 1 89.5 124 GLY B CA 1
ATOM 6775 C C . GLY B 1 124 ? 22.719 -46.906 -28.016 1 89.5 124 GLY B C 1
ATOM 6776 O O . GLY B 1 124 ? 21.797 -47.531 -28.531 1 89.5 124 GLY B O 1
ATOM 6777 N N . ASP B 1 125 ? 23 -46.906 -26.703 1 91.38 125 ASP B N 1
ATOM 6778 C CA . ASP B 1 125 ? 22.094 -47.625 -25.797 1 91.38 125 ASP B CA 1
ATOM 6779 C C . ASP B 1 125 ? 20.688 -47 -25.844 1 91.38 125 ASP B C 1
ATOM 6781 O O . ASP B 1 125 ? 20.531 -45.812 -26.094 1 91.38 125 ASP B O 1
ATOM 6785 N N . ARG B 1 126 ? 19.734 -47.875 -25.734 1 92.19 126 ARG B N 1
ATOM 6786 C CA . ARG B 1 126 ? 18.344 -47.438 -25.688 1 92.19 126 ARG B CA 1
ATOM 6787 C C . ARG B 1 126 ? 17.734 -47.688 -24.312 1 92.19 126 ARG B C 1
ATOM 6789 O O . ARG B 1 126 ? 17.438 -48.812 -23.953 1 92.19 126 ARG B O 1
ATOM 6796 N N . VAL B 1 127 ? 17.484 -46.688 -23.609 1 91.19 127 VAL B N 1
ATOM 6797 C CA . VAL B 1 127 ? 16.953 -46.75 -22.25 1 91.19 127 VAL B CA 1
ATOM 6798 C C . VAL B 1 127 ? 15.422 -46.719 -22.297 1 91.19 127 VAL B C 1
ATOM 6800 O O . VAL B 1 127 ? 14.836 -45.906 -23.016 1 91.19 127 VAL B O 1
ATOM 6803 N N . ALA B 1 128 ? 14.797 -47.594 -21.516 1 85.19 128 ALA B N 1
ATOM 6804 C CA . ALA B 1 128 ? 13.344 -47.75 -21.453 1 85.19 128 ALA B CA 1
ATOM 6805 C C . ALA B 1 128 ? 12.758 -47.906 -22.859 1 85.19 128 ALA B C 1
ATOM 6807 O O . ALA B 1 128 ? 11.664 -47.406 -23.156 1 85.19 128 ALA B O 1
ATOM 6808 N N . GLY B 1 129 ? 13.57 -48.344 -23.75 1 83.5 129 GLY B N 1
ATOM 6809 C CA . GLY B 1 129 ? 13.141 -48.75 -25.078 1 83.5 129 GLY B CA 1
ATOM 6810 C C . GLY B 1 129 ? 13.156 -47.625 -26.078 1 83.5 129 GLY B C 1
ATOM 6811 O O . GLY B 1 129 ? 13.117 -47.844 -27.297 1 83.5 129 GLY B O 1
ATOM 6812 N N . HIS B 1 130 ? 13.258 -46.375 -25.609 1 82.06 130 HIS B N 1
ATOM 6813 C CA . HIS B 1 130 ? 13.062 -45.344 -26.656 1 82.06 130 HIS B CA 1
ATOM 6814 C C . HIS B 1 130 ? 13.961 -44.156 -26.406 1 82.06 130 HIS B C 1
ATOM 6816 O O . HIS B 1 130 ? 14 -43.219 -27.234 1 82.06 130 HIS B O 1
ATOM 6822 N N . TYR B 1 131 ? 14.68 -44.062 -25.359 1 93 131 TYR B N 1
ATOM 6823 C CA . TYR B 1 131 ? 15.664 -43 -25.219 1 93 131 TYR B CA 1
ATOM 6824 C C . TYR B 1 131 ? 17.031 -43.438 -25.719 1 93 131 TYR B C 1
ATOM 6826 O O . TYR B 1 131 ? 17.75 -44.188 -25.031 1 93 131 TYR B O 1
ATOM 6834 N N . ALA B 1 132 ? 17.344 -42.938 -26.859 1 93.44 132 ALA B N 1
ATOM 6835 C CA . ALA B 1 132 ? 18.625 -43.281 -27.469 1 93.44 132 ALA B CA 1
ATOM 6836 C C . ALA B 1 132 ? 19.75 -42.406 -26.953 1 93.44 132 ALA B C 1
ATOM 6838 O O . ALA B 1 132 ? 19.75 -41.188 -27.219 1 93.44 132 ALA B O 1
ATOM 6839 N N . VAL B 1 133 ? 20.719 -42.969 -26.266 1 93.19 133 VAL B N 1
ATOM 6840 C CA . VAL B 1 133 ? 21.812 -42.219 -25.688 1 93.19 133 VAL B CA 1
ATOM 6841 C C . VAL B 1 133 ? 22.719 -41.688 -26.797 1 93.19 133 VAL B C 1
ATOM 6843 O O . VAL B 1 133 ? 23.188 -42.469 -27.625 1 93.19 133 VAL B O 1
ATOM 6846 N N . LEU B 1 134 ? 22.938 -40.375 -26.797 1 91.12 134 LEU B N 1
ATOM 6847 C CA . LEU B 1 134 ? 23.766 -39.719 -27.812 1 91.12 134 LEU B CA 1
ATOM 6848 C C . LEU B 1 134 ? 25.188 -39.531 -27.312 1 91.12 134 LEU B C 1
ATOM 6850 O O . LEU B 1 134 ? 26.141 -39.562 -28.094 1 91.12 134 LEU B O 1
ATOM 6854 N N . GLY B 1 135 ? 25.297 -39.219 -26 1 91 135 GLY B N 1
ATOM 6855 C CA . GLY B 1 135 ? 26.625 -38.969 -25.453 1 91 135 GLY B CA 1
ATOM 6856 C C . GLY B 1 135 ? 26.594 -38.531 -24 1 91 135 GLY B C 1
ATOM 6857 O O . GLY B 1 135 ? 25.578 -38.688 -23.312 1 91 135 GLY B O 1
ATOM 6858 N N . TYR B 1 136 ? 27.812 -38.062 -23.578 1 87.38 136 TYR B N 1
ATOM 6859 C CA . TYR B 1 136 ? 28.031 -37.688 -22.188 1 87.38 136 TYR B CA 1
ATOM 6860 C C . TYR B 1 136 ? 28.031 -36.156 -22.031 1 87.38 136 TYR B C 1
ATOM 6862 O O . TYR B 1 136 ? 28.766 -35.469 -22.734 1 87.38 136 TYR B O 1
ATOM 6870 N N . LEU B 1 137 ? 27.188 -35.656 -21.172 1 86.06 137 LEU B N 1
ATOM 6871 C CA . LEU B 1 137 ? 27.109 -34.219 -20.922 1 86.06 137 LEU B CA 1
ATOM 6872 C C . LEU B 1 137 ? 28.016 -33.812 -19.766 1 86.06 137 LEU B C 1
ATOM 6874 O O . LEU B 1 137 ? 28.672 -32.781 -19.828 1 86.06 137 LEU B O 1
ATOM 6878 N N . ALA B 1 138 ? 27.969 -34.562 -18.656 1 78.5 138 ALA B N 1
ATOM 6879 C CA . ALA B 1 138 ? 28.719 -34.188 -17.469 1 78.5 138 ALA B CA 1
ATOM 6880 C C . ALA B 1 138 ? 28.875 -35.375 -16.531 1 78.5 138 ALA B C 1
ATOM 6882 O O . ALA B 1 138 ? 28.219 -36.406 -16.703 1 78.5 138 ALA B O 1
ATOM 6883 N N . VAL B 1 139 ? 29.875 -35.25 -15.797 1 66.75 139 VAL B N 1
ATOM 6884 C CA . VAL B 1 139 ? 30.031 -36.188 -14.703 1 66.75 139 VAL B CA 1
ATOM 6885 C C . VAL B 1 139 ? 29.656 -35.531 -13.383 1 66.75 139 VAL B C 1
ATOM 6887 O O . VAL B 1 139 ? 30.172 -34.469 -13.031 1 66.75 139 VAL B O 1
ATOM 6890 N N . GLY B 1 140 ? 28.531 -35.875 -12.875 1 59.69 140 GLY B N 1
ATOM 6891 C CA . GLY B 1 140 ? 28.141 -35.25 -11.609 1 59.69 140 GLY B CA 1
ATOM 6892 C C . GLY B 1 140 ? 28.5 -36.125 -10.406 1 59.69 140 GLY B C 1
ATOM 6893 O O . GLY B 1 140 ? 29.156 -37.156 -10.547 1 59.69 140 GLY B O 1
ATOM 6894 N N . GLY B 1 141 ? 28.375 -35.656 -9.133 1 54.62 141 GLY B N 1
ATOM 6895 C CA . GLY B 1 141 ? 28.641 -36.375 -7.891 1 54.62 141 GLY B CA 1
ATOM 6896 C C . GLY B 1 141 ? 27.953 -37.719 -7.809 1 54.62 141 GLY B C 1
ATOM 6897 O O . GLY B 1 141 ? 28.469 -38.656 -7.215 1 54.62 141 GLY B O 1
ATOM 6898 N N . HIS B 1 142 ? 26.75 -37.844 -8.367 1 55.97 142 HIS B N 1
ATOM 6899 C CA . HIS B 1 142 ? 25.984 -39.062 -8.188 1 55.97 142 HIS B CA 1
ATOM 6900 C C . HIS B 1 142 ? 25.922 -39.875 -9.484 1 55.97 142 HIS B C 1
ATOM 6902 O O . HIS B 1 142 ? 25.125 -40.812 -9.594 1 55.97 142 HIS B O 1
ATOM 6908 N N . GLY B 1 143 ? 26.75 -39.469 -10.438 1 66.31 143 GLY B N 1
ATOM 6909 C CA . GLY B 1 143 ? 26.766 -40.281 -11.641 1 66.31 143 GLY B CA 1
ATOM 6910 C C . GLY B 1 143 ? 26.859 -39.469 -12.914 1 66.31 143 GLY B C 1
ATOM 6911 O O . GLY B 1 143 ? 27.172 -38.281 -12.875 1 66.31 143 GLY B O 1
ATOM 6912 N N . TRP B 1 144 ? 26.812 -40.125 -14.055 1 77.25 144 TRP B N 1
ATOM 6913 C CA . TRP B 1 144 ? 26.938 -39.5 -15.367 1 77.25 144 TRP B CA 1
ATOM 6914 C C . TRP B 1 144 ? 25.609 -38.906 -15.82 1 77.25 144 TRP B C 1
ATOM 6916 O O . TRP B 1 144 ? 24.547 -39.438 -15.508 1 77.25 144 TRP B O 1
ATOM 6926 N N . VAL B 1 145 ? 25.719 -37.844 -16.469 1 87.69 145 VAL B N 1
ATOM 6927 C CA . VAL B 1 145 ? 24.594 -37.219 -17.141 1 87.69 145 VAL B CA 1
ATOM 6928 C C . VAL B 1 145 ? 24.703 -37.406 -18.641 1 87.69 145 VAL B C 1
ATOM 6930 O O . VAL B 1 145 ? 25.75 -37.125 -19.25 1 87.69 145 VAL B O 1
ATOM 6933 N N . TYR B 1 146 ? 23.625 -37.938 -19.219 1 90 146 TYR B N 1
ATOM 6934 C CA . TYR B 1 146 ? 23.656 -38.312 -20.625 1 90 146 TYR B CA 1
ATOM 6935 C C . TYR B 1 146 ? 22.672 -37.469 -21.438 1 90 146 TYR B C 1
ATOM 6937 O O . TYR B 1 146 ? 21.578 -37.156 -20.984 1 90 146 TYR B O 1
ATOM 6945 N N . LEU B 1 147 ? 23.156 -37.125 -22.609 1 92.88 147 LEU B N 1
ATOM 6946 C CA . LEU B 1 147 ? 22.219 -36.625 -23.609 1 92.88 147 LEU B CA 1
ATOM 6947 C C . LEU B 1 147 ? 21.562 -37.75 -24.375 1 92.88 147 LEU B C 1
ATOM 6949 O O . LEU B 1 147 ? 22.234 -38.719 -24.766 1 92.88 147 LEU B O 1
ATOM 6953 N N . ALA B 1 148 ? 20.25 -37.688 -24.469 1 93.12 148 ALA B N 1
ATOM 6954 C CA . ALA B 1 148 ? 19.516 -38.719 -25.203 1 93.12 148 ALA B CA 1
ATOM 6955 C C . ALA B 1 148 ? 18.453 -38.094 -26.109 1 93.12 148 ALA B C 1
ATOM 6957 O O . ALA B 1 148 ? 18.078 -36.938 -25.938 1 93.12 148 ALA B O 1
ATOM 6958 N N . GLU B 1 149 ? 18.094 -38.844 -27.109 1 89.69 149 GLU B N 1
ATOM 6959 C CA . GLU B 1 149 ? 16.984 -38.469 -27.969 1 89.69 149 GLU B CA 1
ATOM 6960 C C . GLU B 1 149 ? 15.766 -39.375 -27.734 1 89.69 149 GLU B C 1
ATOM 6962 O O . GLU B 1 149 ? 15.891 -40.594 -27.672 1 89.69 149 GLU B O 1
ATOM 6967 N N . ASP B 1 150 ? 14.703 -38.75 -27.469 1 84.94 150 ASP B N 1
ATOM 6968 C CA . ASP B 1 150 ? 13.461 -39.531 -27.453 1 84.94 150 ASP B CA 1
ATOM 6969 C C . ASP B 1 150 ? 13.031 -39.938 -28.859 1 84.94 150 ASP B C 1
ATOM 6971 O O . ASP B 1 150 ? 12.547 -39.094 -29.625 1 84.94 150 ASP B O 1
ATOM 6975 N N . THR B 1 151 ? 13.156 -41.094 -29.172 1 81.44 151 THR B N 1
ATOM 6976 C CA . THR B 1 151 ? 12.961 -41.562 -30.531 1 81.44 151 THR B CA 1
ATOM 6977 C C . THR B 1 151 ? 11.477 -41.562 -30.891 1 81.44 151 THR B C 1
ATOM 6979 O O . THR B 1 151 ? 11.117 -41.688 -32.062 1 81.44 151 THR B O 1
ATOM 6982 N N . ARG B 1 152 ? 10.773 -41.438 -29.891 1 68.44 152 ARG B N 1
ATOM 6983 C CA . ARG B 1 152 ? 9.336 -41.406 -30.156 1 68.44 152 ARG B CA 1
ATOM 6984 C C . ARG B 1 152 ? 8.914 -40 -30.609 1 68.44 152 ARG B C 1
ATOM 6986 O O . ARG B 1 152 ? 7.84 -39.844 -31.203 1 68.44 152 ARG B O 1
ATOM 6993 N N . VAL B 1 153 ? 9.656 -39.062 -30.266 1 68 153 VAL B N 1
ATOM 6994 C CA . VAL B 1 153 ? 9.406 -37.688 -30.672 1 68 153 VAL B CA 1
ATOM 6995 C C . VAL B 1 153 ? 10.602 -37.125 -31.438 1 68 153 VAL B C 1
ATOM 6997 O O . VAL B 1 153 ? 11.672 -36.906 -30.859 1 68 153 VAL B O 1
ATOM 7000 N N . PRO B 1 154 ? 10.344 -36.969 -32.781 1 67.69 154 PRO B N 1
ATOM 7001 C CA . PRO B 1 154 ? 11.492 -36.562 -33.594 1 67.69 154 PRO B CA 1
ATOM 7002 C C . PRO B 1 154 ? 12.094 -35.25 -33.094 1 67.69 154 PRO B C 1
ATOM 7004 O O . PRO B 1 154 ? 11.375 -34.25 -32.906 1 67.69 154 PRO B O 1
ATOM 7007 N N . GLY B 1 155 ? 13.391 -35.25 -32.812 1 72.94 155 GLY B N 1
ATOM 7008 C CA . GLY B 1 155 ? 14.133 -34.031 -32.5 1 72.94 155 GLY B CA 1
ATOM 7009 C C . GLY B 1 155 ? 14.109 -33.688 -31.016 1 72.94 155 GLY B C 1
ATOM 7010 O O . GLY B 1 155 ? 14.703 -32.688 -30.609 1 72.94 155 GLY B O 1
ATOM 7011 N N . LEU B 1 156 ? 13.43 -34.5 -30.25 1 81.5 156 LEU B N 1
ATOM 7012 C CA . LEU B 1 156 ? 13.352 -34.156 -28.828 1 81.5 156 LEU B CA 1
ATOM 7013 C C . LEU B 1 156 ? 14.523 -34.781 -28.078 1 81.5 156 LEU B C 1
ATOM 7015 O O . LEU B 1 156 ? 14.695 -36 -28.047 1 81.5 156 LEU B O 1
ATOM 7019 N N . HIS B 1 157 ? 15.266 -33.844 -27.562 1 88.19 157 HIS B N 1
ATOM 7020 C CA . HIS B 1 157 ? 16.406 -34.281 -26.734 1 88.19 157 HIS B CA 1
ATOM 7021 C C . HIS B 1 157 ? 16.062 -34.188 -25.25 1 88.19 157 HIS B C 1
ATOM 7023 O O . HIS B 1 157 ? 15.359 -33.281 -24.828 1 88.19 157 HIS B O 1
ATOM 7029 N N . VAL B 1 158 ? 16.547 -35.156 -24.516 1 90.75 158 VAL B N 1
ATOM 7030 C CA . VAL B 1 158 ? 16.359 -35.219 -23.062 1 90.75 158 VAL B CA 1
ATOM 7031 C C . VAL B 1 158 ? 17.688 -35.562 -22.375 1 90.75 158 VAL B C 1
ATOM 7033 O O . VAL B 1 158 ? 18.656 -35.906 -23.047 1 90.75 158 VAL B O 1
ATOM 7036 N N . VAL B 1 159 ? 17.719 -35.344 -21.109 1 91.75 159 VAL B N 1
ATOM 7037 C CA . VAL B 1 159 ? 18.875 -35.656 -20.281 1 91.75 159 VAL B CA 1
ATOM 7038 C C . VAL B 1 159 ? 18.547 -36.812 -19.344 1 91.75 159 VAL B C 1
ATOM 7040 O O . VAL B 1 159 ? 17.469 -36.875 -18.766 1 91.75 159 VAL B O 1
ATOM 7043 N N . LEU B 1 160 ? 19.391 -37.781 -19.281 1 90.31 160 LEU B N 1
ATOM 7044 C CA . LEU B 1 160 ? 19.266 -38.906 -18.359 1 90.31 160 LEU B CA 1
ATOM 7045 C C . LEU B 1 160 ? 20.312 -38.812 -17.25 1 90.31 160 LEU B C 1
ATOM 7047 O O . LEU B 1 160 ? 21.5 -38.625 -17.516 1 90.31 160 LEU B O 1
ATOM 7051 N N . LYS B 1 161 ? 19.875 -38.844 -16.062 1 86.88 161 LYS B N 1
ATOM 7052 C CA . LYS B 1 161 ? 20.766 -38.875 -14.914 1 86.88 161 LYS B CA 1
ATOM 7053 C C . LYS B 1 161 ? 20.484 -40.062 -14.008 1 86.88 161 LYS B C 1
ATOM 7055 O O . LYS B 1 161 ? 19.344 -40.281 -13.586 1 86.88 161 LYS B O 1
ATOM 7060 N N . GLY B 1 162 ? 21.484 -40.844 -13.852 1 77.69 162 GLY B N 1
ATOM 7061 C CA . GLY B 1 162 ? 21.344 -42.031 -13.031 1 77.69 162 GLY B CA 1
ATOM 7062 C C . GLY B 1 162 ? 21.188 -41.719 -11.555 1 77.69 162 GLY B C 1
ATOM 7063 O O . GLY B 1 162 ? 21.812 -40.781 -11.047 1 77.69 162 GLY B O 1
ATOM 7064 N N . LEU B 1 163 ? 20.109 -42.406 -10.914 1 63.41 163 LEU B N 1
ATOM 7065 C CA . LEU B 1 163 ? 19.891 -42.25 -9.484 1 63.41 163 LEU B CA 1
ATOM 7066 C C . LEU B 1 163 ? 20.766 -43.219 -8.688 1 63.41 163 LEU B C 1
ATOM 7068 O O . LEU B 1 163 ? 20.922 -44.375 -9.078 1 63.41 163 LEU B O 1
ATOM 7072 N N . ILE B 1 164 ? 21.75 -42.75 -7.992 1 48.75 164 ILE B N 1
ATOM 7073 C CA . ILE B 1 164 ? 22.594 -43.688 -7.234 1 48.75 164 ILE B CA 1
ATOM 7074 C C . ILE B 1 164 ? 21.734 -44.531 -6.301 1 48.75 164 ILE B C 1
ATOM 7076 O O . ILE B 1 164 ? 20.938 -44 -5.531 1 48.75 164 ILE B O 1
ATOM 7080 N N . ASN B 1 165 ? 21.375 -45.688 -6.688 1 45.25 165 ASN B N 1
ATOM 7081 C CA . ASN B 1 165 ? 20.672 -46.719 -5.934 1 45.25 165 ASN B CA 1
ATOM 7082 C C . ASN B 1 165 ? 21.188 -46.812 -4.496 1 45.25 165 ASN B C 1
ATOM 7084 O O . ASN B 1 165 ? 22.375 -47.062 -4.27 1 45.25 165 ASN B O 1
ATOM 7088 N N . THR B 1 166 ? 20.547 -46.062 -3.518 1 44.28 166 THR B N 1
ATOM 7089 C CA . THR B 1 166 ? 20.922 -46.469 -2.164 1 44.28 166 THR B CA 1
ATOM 7090 C C . THR B 1 166 ? 20.453 -47.875 -1.853 1 44.28 166 THR B C 1
ATOM 7092 O O . THR B 1 166 ? 19.438 -48.344 -2.375 1 44.28 166 THR B O 1
ATOM 7095 N N . GLY B 1 167 ? 21.281 -48.781 -1.655 1 42.06 167 GLY B N 1
ATOM 7096 C CA . GLY B 1 167 ? 21.016 -50.156 -1.219 1 42.06 167 GLY B CA 1
ATOM 7097 C C . GLY B 1 167 ? 19.812 -50.25 -0.299 1 42.06 167 GLY B C 1
ATOM 7098 O O . GLY B 1 167 ? 19.406 -51.344 0.085 1 42.06 167 GLY B O 1
ATOM 7099 N N . ASP B 1 168 ? 19.328 -49.25 0.302 1 39.72 168 ASP B N 1
ATOM 7100 C CA . ASP B 1 168 ? 18.25 -49.375 1.278 1 39.72 168 ASP B CA 1
ATOM 7101 C C . ASP B 1 168 ? 16.891 -49.125 0.632 1 39.72 168 ASP B C 1
ATOM 7103 O O . ASP B 1 168 ? 16.688 -48.125 -0.019 1 39.72 168 ASP B O 1
ATOM 7107 N N . ALA B 1 169 ? 16.109 -50.156 0.599 1 42.12 169 ALA B N 1
ATOM 7108 C CA . ALA B 1 169 ? 14.75 -50.188 0.059 1 42.12 169 ALA B CA 1
ATOM 7109 C C . ALA B 1 169 ? 13.953 -48.969 0.5 1 42.12 169 ALA B C 1
ATOM 7111 O O . ALA B 1 169 ? 13.188 -48.406 -0.285 1 42.12 169 ALA B O 1
ATOM 7112 N N . VAL B 1 170 ? 14.023 -48.656 1.708 1 42.09 170 VAL B N 1
ATOM 7113 C CA . VAL B 1 170 ? 13.281 -47.531 2.262 1 42.09 170 VAL B CA 1
ATOM 7114 C C . VAL B 1 170 ? 13.734 -46.219 1.598 1 42.09 170 VAL B C 1
ATOM 7116 O O . VAL B 1 170 ? 12.914 -45.375 1.228 1 42.09 170 VAL B O 1
ATOM 7119 N N . ALA B 1 171 ? 14.945 -46.188 1.419 1 48.28 171 ALA B N 1
ATOM 7120 C CA . ALA B 1 171 ? 15.523 -45.031 0.782 1 48.28 171 ALA B CA 1
ATOM 7121 C C . ALA B 1 171 ? 15.094 -44.906 -0.679 1 48.28 171 ALA B C 1
ATOM 7123 O O . ALA B 1 171 ? 14.828 -43.812 -1.18 1 48.28 171 ALA B O 1
ATOM 7124 N N . ARG B 1 172 ? 14.859 -46 -1.22 1 48.56 172 ARG B N 1
ATOM 7125 C CA . ARG B 1 172 ? 14.406 -46.062 -2.607 1 48.56 172 ARG B CA 1
ATOM 7126 C C . ARG B 1 172 ? 12.969 -45.562 -2.74 1 48.56 172 ARG B C 1
ATOM 7128 O O . ARG B 1 172 ? 12.648 -44.844 -3.67 1 48.56 172 ARG B O 1
ATOM 7135 N N . ARG B 1 173 ? 12.195 -46.125 -1.863 1 46 173 ARG B N 1
ATOM 7136 C CA . ARG B 1 173 ? 10.789 -45.719 -1.92 1 46 173 ARG B CA 1
ATOM 7137 C C . ARG B 1 173 ? 10.648 -44.219 -1.699 1 46 173 ARG B C 1
ATOM 7139 O O . ARG B 1 173 ? 9.883 -43.562 -2.396 1 46 173 ARG B O 1
ATOM 7146 N N . ALA B 1 174 ? 11.273 -43.812 -0.691 1 51.53 174 ALA B N 1
ATOM 7147 C CA . ALA B 1 174 ? 11.211 -42.375 -0.408 1 51.53 174 ALA B CA 1
ATOM 7148 C C . ALA B 1 174 ? 11.719 -41.562 -1.593 1 51.53 174 ALA B C 1
ATOM 7150 O O . ALA B 1 174 ? 11.156 -40.5 -1.927 1 51.53 174 ALA B O 1
ATOM 7151 N N . ALA B 1 175 ? 12.594 -42.188 -2.168 1 52.81 175 ALA B N 1
ATOM 7152 C CA . ALA B 1 175 ? 13.195 -41.562 -3.334 1 52.81 175 ALA B CA 1
ATOM 7153 C C . ALA B 1 175 ? 12.219 -41.531 -4.508 1 52.81 175 ALA B C 1
ATOM 7155 O O . ALA B 1 175 ? 12.148 -40.531 -5.234 1 52.81 175 ALA B O 1
ATOM 7156 N N . VAL B 1 176 ? 11.508 -42.625 -4.559 1 47.91 176 VAL B N 1
ATOM 7157 C CA . VAL B 1 176 ? 10.539 -42.688 -5.645 1 47.91 176 VAL B CA 1
ATOM 7158 C C . VAL B 1 176 ? 9.43 -41.656 -5.434 1 47.91 176 VAL B C 1
ATOM 7160 O O . VAL B 1 176 ? 9.023 -41 -6.375 1 47.91 176 VAL B O 1
ATOM 7163 N N . GLU B 1 177 ? 8.93 -41.656 -4.277 1 49.38 177 GLU B N 1
ATOM 7164 C CA . GLU B 1 177 ? 7.855 -40.719 -3.977 1 49.38 177 GLU B CA 1
ATOM 7165 C C . GLU B 1 177 ? 8.312 -39.281 -4.172 1 49.38 177 GLU B C 1
ATOM 7167 O O . GLU B 1 177 ? 7.566 -38.469 -4.703 1 49.38 177 GLU B O 1
ATOM 7172 N N . GLU B 1 178 ? 9.453 -39.156 -3.754 1 55.06 178 GLU B N 1
ATOM 7173 C CA . GLU B 1 178 ? 10.016 -37.812 -3.908 1 55.06 178 GLU B CA 1
ATOM 7174 C C . GLU B 1 178 ? 10.203 -37.469 -5.379 1 55.06 178 GLU B C 1
ATOM 7176 O O . GLU B 1 178 ? 9.906 -36.344 -5.793 1 55.06 178 GLU B O 1
ATOM 7181 N N . ARG B 1 179 ? 10.477 -38.562 -6.023 1 56.62 179 ARG B N 1
ATOM 7182 C CA . ARG B 1 179 ? 10.703 -38.375 -7.457 1 56.62 179 ARG B CA 1
ATOM 7183 C C . ARG B 1 179 ? 9.398 -38.094 -8.188 1 56.62 179 ARG B C 1
ATOM 7185 O O . ARG B 1 179 ? 9.359 -37.25 -9.086 1 56.62 179 ARG B O 1
ATOM 7192 N N . ARG B 1 180 ? 8.453 -38.75 -7.727 1 54.31 180 ARG B N 1
ATOM 7193 C CA . ARG B 1 180 ? 7.152 -38.5 -8.336 1 54.31 180 ARG B CA 1
ATOM 7194 C C . ARG B 1 180 ? 6.695 -37.062 -8.078 1 54.31 180 ARG B C 1
ATOM 7196 O O . ARG B 1 180 ? 6.098 -36.438 -8.945 1 54.31 180 ARG B O 1
ATOM 7203 N N . SER B 1 181 ? 7.18 -36.688 -7.008 1 62.94 181 SER B N 1
ATOM 7204 C CA . SER B 1 181 ? 6.781 -35.344 -6.645 1 62.94 181 SER B CA 1
ATOM 7205 C C . SER B 1 181 ? 7.508 -34.281 -7.492 1 62.94 181 SER B C 1
ATOM 7207 O O . SER B 1 181 ? 6.953 -33.25 -7.801 1 62.94 181 SER B O 1
ATOM 7209 N N . LEU B 1 182 ? 8.609 -34.781 -7.992 1 75.25 182 LEU B N 1
ATOM 7210 C CA . LEU B 1 182 ? 9.422 -33.844 -8.75 1 75.25 182 LEU B CA 1
ATOM 7211 C C . LEU B 1 182 ? 8.852 -33.625 -10.148 1 75.25 182 LEU B C 1
ATOM 7213 O O . LEU B 1 182 ? 9.055 -32.562 -10.742 1 75.25 182 LEU B O 1
ATOM 7217 N N . THR B 1 183 ? 8.172 -34.594 -10.617 1 68.25 183 THR B N 1
ATOM 7218 C CA . THR B 1 183 ? 7.598 -34.5 -11.953 1 68.25 183 THR B CA 1
ATOM 7219 C C . THR B 1 183 ? 6.457 -33.469 -11.984 1 68.25 183 THR B C 1
ATOM 7221 O O . THR B 1 183 ? 6.043 -33.031 -13.055 1 68.25 183 THR B O 1
ATOM 7224 N N . THR B 1 184 ? 6.129 -33.094 -10.789 1 64.69 184 THR B N 1
ATOM 7225 C CA . THR B 1 184 ? 5.004 -32.156 -10.703 1 64.69 184 THR B CA 1
ATOM 7226 C C . THR B 1 184 ? 5.492 -30.719 -10.664 1 64.69 184 THR B C 1
ATOM 7228 O O . THR B 1 184 ? 4.691 -29.781 -10.766 1 64.69 184 THR B O 1
ATOM 7231 N N . LEU B 1 185 ? 6.762 -30.609 -10.578 1 74.56 185 LEU B N 1
ATOM 7232 C CA . LEU B 1 185 ? 7.316 -29.266 -10.508 1 74.56 185 LEU B CA 1
ATOM 7233 C C . LEU B 1 185 ? 7.363 -28.609 -11.883 1 74.56 185 LEU B C 1
ATOM 7235 O O . LEU B 1 185 ? 7.926 -29.188 -12.82 1 74.56 185 LEU B O 1
ATOM 7239 N N . HIS B 1 186 ? 6.676 -27.5 -12.023 1 65 186 HIS B N 1
ATOM 7240 C CA . HIS B 1 186 ? 6.688 -26.75 -13.281 1 65 186 HIS B CA 1
ATOM 7241 C C . HIS B 1 186 ? 6.973 -25.266 -13.039 1 65 186 HIS B C 1
ATOM 7243 O O . HIS B 1 186 ? 6.102 -24.531 -12.578 1 65 186 HIS B O 1
ATOM 7249 N N . HIS B 1 187 ? 8.055 -24.859 -13.312 1 79 187 HIS B N 1
ATOM 7250 C CA . HIS B 1 187 ? 8.5 -23.484 -13.195 1 79 187 HIS B CA 1
ATOM 7251 C C . HIS B 1 187 ? 9.438 -23.109 -14.336 1 79 187 HIS B C 1
ATOM 7253 O O . HIS B 1 187 ? 10.266 -23.922 -14.75 1 79 187 HIS B O 1
ATOM 7259 N N . ARG B 1 188 ? 9.328 -21.922 -14.891 1 76.06 188 ARG B N 1
ATOM 7260 C CA . ARG B 1 188 ? 10.086 -21.453 -16.047 1 76.06 188 ARG B CA 1
ATOM 7261 C C . ARG B 1 188 ? 11.586 -21.578 -15.805 1 76.06 188 ARG B C 1
ATOM 7263 O O . ARG B 1 188 ? 12.344 -21.859 -16.734 1 76.06 188 ARG B O 1
ATOM 7270 N N . ASP B 1 189 ? 12.016 -21.406 -14.555 1 91.12 189 ASP B N 1
ATOM 7271 C CA . ASP B 1 189 ? 13.445 -21.359 -14.266 1 91.12 189 ASP B CA 1
ATOM 7272 C C . ASP B 1 189 ? 13.922 -22.625 -13.57 1 91.12 189 ASP B C 1
ATOM 7274 O O . ASP B 1 189 ? 15.016 -22.672 -13 1 91.12 189 ASP B O 1
ATOM 7278 N N . ILE B 1 190 ? 13.086 -23.641 -13.523 1 91.44 190 ILE B N 1
ATOM 7279 C CA . ILE B 1 190 ? 13.461 -24.953 -12.984 1 91.44 190 ILE B CA 1
ATOM 7280 C C . ILE B 1 190 ? 13.359 -26 -14.078 1 91.44 190 ILE B C 1
ATOM 7282 O O . ILE B 1 190 ? 12.359 -26.078 -14.805 1 91.44 190 ILE B O 1
ATOM 7286 N N . VAL B 1 191 ? 14.352 -26.75 -14.188 1 91.62 191 VAL B N 1
ATOM 7287 C CA . VAL B 1 191 ? 14.375 -27.797 -15.211 1 91.62 191 VAL B CA 1
ATOM 7288 C C . VAL B 1 191 ? 13.172 -28.719 -15.031 1 91.62 191 VAL B C 1
ATOM 7290 O O . VAL B 1 191 ? 12.805 -29.062 -13.906 1 91.62 191 VAL B O 1
ATOM 7293 N N . ARG B 1 192 ? 12.641 -29.109 -16.078 1 82.5 192 ARG B N 1
ATOM 7294 C CA . ARG B 1 192 ? 11.461 -29.969 -16.047 1 82.5 192 ARG B CA 1
ATOM 7295 C C . ARG B 1 192 ? 11.867 -31.438 -15.953 1 82.5 192 ARG B C 1
ATOM 7297 O O . ARG B 1 192 ? 12.68 -31.922 -16.75 1 82.5 192 ARG B O 1
ATOM 7304 N N . ILE B 1 193 ? 11.344 -32.094 -14.961 1 82.25 193 ILE B N 1
ATOM 7305 C CA . ILE B 1 193 ? 11.484 -33.531 -14.891 1 82.25 193 ILE B CA 1
ATOM 7306 C C . ILE B 1 193 ? 10.367 -34.188 -15.695 1 82.25 193 ILE B C 1
ATOM 7308 O O . ILE B 1 193 ? 9.188 -33.969 -15.422 1 82.25 193 ILE B O 1
ATOM 7312 N N . VAL B 1 194 ? 10.82 -34.938 -16.625 1 76.62 194 VAL B N 1
ATOM 7313 C CA . VAL B 1 194 ? 9.859 -35.562 -17.531 1 76.62 194 VAL B CA 1
ATOM 7314 C C . VAL B 1 194 ? 9.305 -36.844 -16.922 1 76.62 194 VAL B C 1
ATOM 7316 O O . VAL B 1 194 ? 8.094 -37.031 -16.844 1 76.62 194 VAL B O 1
ATOM 7319 N N . THR B 1 195 ? 10.164 -37.719 -16.578 1 74.62 195 THR B N 1
ATOM 7320 C CA . THR B 1 195 ? 9.758 -39 -16.016 1 74.62 195 THR B CA 1
ATOM 7321 C C . THR B 1 195 ? 10.945 -39.719 -15.375 1 74.62 195 THR B C 1
ATOM 7323 O O . THR B 1 195 ? 12.039 -39.156 -15.305 1 74.62 195 THR B O 1
ATOM 7326 N N . HIS B 1 196 ? 10.648 -40.844 -14.727 1 79.06 196 HIS B N 1
ATOM 7327 C CA . HIS B 1 196 ? 11.648 -41.781 -14.203 1 79.06 196 HIS B CA 1
ATOM 7328 C C . HIS B 1 196 ? 11.562 -43.125 -14.898 1 79.06 196 HIS B C 1
ATOM 7330 O O . HIS B 1 196 ? 10.461 -43.625 -15.133 1 79.06 196 HIS B O 1
ATOM 7336 N N . VAL B 1 197 ? 12.711 -43.562 -15.305 1 80.06 197 VAL B N 1
ATOM 7337 C CA . VAL B 1 197 ? 12.711 -44.812 -16.016 1 80.06 197 VAL B CA 1
ATOM 7338 C C . VAL B 1 197 ? 13.75 -45.75 -15.398 1 80.06 197 VAL B C 1
ATOM 7340 O O . VAL B 1 197 ? 14.656 -45.312 -14.688 1 80.06 197 VAL B O 1
ATOM 7343 N N . GLN B 1 198 ? 13.562 -47.031 -15.641 1 81.38 198 GLN B N 1
ATOM 7344 C CA . GLN B 1 198 ? 14.531 -48.031 -15.227 1 81.38 198 GLN B CA 1
ATOM 7345 C C . GLN B 1 198 ? 15.203 -48.688 -16.438 1 81.38 198 GLN B C 1
ATOM 7347 O O . GLN B 1 198 ? 14.594 -48.812 -17.5 1 81.38 198 GLN B O 1
ATOM 7352 N N . HIS B 1 199 ? 16.422 -48.938 -16.281 1 84.81 199 HIS B N 1
ATOM 7353 C CA . HIS B 1 199 ? 17.172 -49.594 -17.344 1 84.81 199 HIS B CA 1
ATOM 7354 C C . HIS B 1 199 ? 18.125 -50.656 -16.781 1 84.81 199 HIS B C 1
ATOM 7356 O O . HIS B 1 199 ? 18.844 -50.375 -15.82 1 84.81 199 HIS B O 1
ATOM 7362 N N . GLN B 1 200 ? 17.984 -51.812 -17.328 1 82.19 200 GLN B N 1
ATOM 7363 C CA . GLN B 1 200 ? 18.875 -52.875 -16.922 1 82.19 200 GLN B CA 1
ATOM 7364 C C . GLN B 1 200 ? 20.078 -53 -17.859 1 82.19 200 GLN B C 1
ATOM 7366 O O . GLN B 1 200 ? 19.922 -53.281 -19.047 1 82.19 200 GLN B O 1
ATOM 7371 N N . VAL B 1 201 ? 21.188 -52.625 -17.359 1 74.44 201 VAL B N 1
ATOM 7372 C CA . VAL B 1 201 ? 22.406 -52.812 -18.125 1 74.44 201 VAL B CA 1
ATOM 7373 C C . VAL B 1 201 ? 22.859 -54.25 -18.094 1 74.44 201 VAL B C 1
ATOM 7375 O O . VAL B 1 201 ? 22.781 -54.906 -17.047 1 74.44 201 VAL B O 1
ATOM 7378 N N . PRO B 1 202 ? 23.234 -54.781 -19.25 1 71.44 202 PRO B N 1
ATOM 7379 C CA . PRO B 1 202 ? 23.688 -56.156 -19.234 1 71.44 202 PRO B CA 1
ATOM 7380 C C . PRO B 1 202 ? 24.828 -56.406 -18.25 1 71.44 202 PRO B C 1
ATOM 7382 O O . PRO B 1 202 ? 25.797 -55.656 -18.219 1 71.44 202 PRO B O 1
ATOM 7385 N N . GLY B 1 203 ? 24.688 -57.312 -17.359 1 66.44 203 GLY B N 1
ATOM 7386 C CA . GLY B 1 203 ? 25.719 -57.688 -16.391 1 66.44 203 GLY B CA 1
ATOM 7387 C C . GLY B 1 203 ? 25.391 -57.219 -14.977 1 66.44 203 GLY B C 1
ATOM 7388 O O . GLY B 1 203 ? 25.953 -57.719 -14.008 1 66.44 203 GLY B O 1
ATOM 7389 N N . ASP B 1 204 ? 24.562 -56.188 -14.961 1 72.06 204 ASP B N 1
ATOM 7390 C CA . ASP B 1 204 ? 24.203 -55.688 -13.633 1 72.06 204 ASP B CA 1
ATOM 7391 C C . ASP B 1 204 ? 23.094 -56.531 -13.023 1 72.06 204 ASP B C 1
ATOM 7393 O O . ASP B 1 204 ? 22.234 -57.062 -13.742 1 72.06 204 ASP B O 1
ATOM 7397 N N . ALA B 1 205 ? 23.172 -56.781 -11.75 1 68.75 205 ALA B N 1
ATOM 7398 C CA . ALA B 1 205 ? 22.203 -57.625 -11.062 1 68.75 205 ALA B CA 1
ATOM 7399 C C . ALA B 1 205 ? 20.844 -56.938 -10.945 1 68.75 205 ALA B C 1
ATOM 7401 O O . ALA B 1 205 ? 19.812 -57.594 -10.938 1 68.75 205 ALA B O 1
ATOM 7402 N N . GLU B 1 206 ? 20.938 -55.625 -10.789 1 74.31 206 GLU B N 1
ATOM 7403 C CA . GLU B 1 206 ? 19.688 -54.875 -10.594 1 74.31 206 GLU B CA 1
ATOM 7404 C C . GLU B 1 206 ? 19.562 -53.75 -11.578 1 74.31 206 GLU B C 1
ATOM 7406 O O . GLU B 1 206 ? 20.578 -53.188 -12.016 1 74.31 206 GLU B O 1
ATOM 7411 N N . PRO B 1 207 ? 18.344 -53.406 -11.922 1 78.81 207 PRO B N 1
ATOM 7412 C CA . PRO B 1 207 ? 18.141 -52.281 -12.812 1 78.81 207 PRO B CA 1
ATOM 7413 C C . PRO B 1 207 ? 18.5 -50.938 -12.164 1 78.81 207 PRO B C 1
ATOM 7415 O O . PRO B 1 207 ? 18.406 -50.812 -10.938 1 78.81 207 PRO B O 1
ATOM 7418 N N . THR B 1 208 ? 19.031 -50.125 -12.953 1 77.19 208 THR B N 1
ATOM 7419 C CA . THR B 1 208 ? 19.328 -48.75 -12.508 1 77.19 208 THR B CA 1
ATOM 7420 C C . THR B 1 208 ? 18.219 -47.781 -12.898 1 77.19 208 THR B C 1
ATOM 7422 O O . THR B 1 208 ? 17.703 -47.844 -14.016 1 77.19 208 THR B O 1
ATOM 7425 N N . GLY B 1 209 ? 17.859 -46.938 -11.922 1 79.19 209 GLY B N 1
ATOM 7426 C CA . GLY B 1 209 ? 16.875 -45.875 -12.211 1 79.19 209 GLY B CA 1
ATOM 7427 C C . GLY B 1 209 ? 17.484 -44.625 -12.812 1 79.19 209 GLY B C 1
ATOM 7428 O O . GLY B 1 209 ? 18.594 -44.219 -12.43 1 79.19 209 GLY B O 1
ATOM 7429 N N . TYR B 1 210 ? 16.766 -44.031 -13.844 1 84.5 210 TYR B N 1
ATOM 7430 C CA . TYR B 1 210 ? 17.188 -42.781 -14.469 1 84.5 210 TYR B CA 1
ATOM 7431 C C . TYR B 1 210 ? 16.078 -41.75 -14.406 1 84.5 210 TYR B C 1
ATOM 7433 O O . TYR B 1 210 ? 14.906 -42.062 -14.617 1 84.5 210 TYR B O 1
ATOM 7441 N N . ILE B 1 211 ? 16.516 -40.562 -14.008 1 84.56 211 ILE B N 1
ATOM 7442 C CA . ILE B 1 211 ? 15.609 -39.406 -14.141 1 84.56 211 ILE B CA 1
ATOM 7443 C C . ILE B 1 211 ? 15.727 -38.812 -15.547 1 84.56 211 ILE B C 1
ATOM 7445 O O . ILE B 1 211 ? 16.828 -38.594 -16.047 1 84.56 211 ILE B O 1
ATOM 7449 N N . VAL B 1 212 ? 14.594 -38.719 -16.219 1 85.75 212 VAL B N 1
ATOM 7450 C CA . VAL B 1 212 ? 14.539 -38.094 -17.531 1 85.75 212 VAL B CA 1
ATOM 7451 C C . VAL B 1 212 ? 14.125 -36.625 -17.406 1 85.75 212 VAL B C 1
ATOM 7453 O O . VAL B 1 212 ? 13.086 -36.312 -16.812 1 85.75 212 VAL B O 1
ATOM 7456 N N . MET B 1 213 ? 14.961 -35.75 -17.891 1 89.31 213 MET B N 1
ATOM 7457 C CA . MET B 1 213 ? 14.656 -34.312 -17.75 1 89.31 213 MET B CA 1
ATOM 7458 C C . MET B 1 213 ? 14.867 -33.594 -19.078 1 89.31 213 MET B C 1
ATOM 7460 O O . MET B 1 213 ? 15.484 -34.125 -20 1 89.31 213 MET B O 1
ATOM 7464 N N . GLU B 1 214 ? 14.352 -32.438 -19.203 1 85.88 214 GLU B N 1
ATOM 7465 C CA . GLU B 1 214 ? 14.5 -31.641 -20.406 1 85.88 214 GLU B CA 1
ATOM 7466 C C . GLU B 1 214 ? 15.961 -31.281 -20.656 1 85.88 214 GLU B C 1
ATOM 7468 O O . GLU B 1 214 ? 16.719 -31.031 -19.703 1 85.88 214 GLU B O 1
ATOM 7473 N N . TYR B 1 215 ? 16.312 -31.266 -21.859 1 89.38 215 TYR B N 1
ATOM 7474 C CA . TYR B 1 215 ? 17.641 -30.766 -22.234 1 89.38 215 TYR B CA 1
ATOM 7475 C C . TYR B 1 215 ? 17.641 -29.25 -22.328 1 89.38 215 TYR B C 1
ATOM 7477 O O . TYR B 1 215 ? 16.797 -28.656 -23.016 1 89.38 215 TYR B O 1
ATOM 7485 N N . VAL B 1 216 ? 18.578 -28.625 -21.609 1 90.38 216 VAL B N 1
ATOM 7486 C CA . VAL B 1 216 ? 18.75 -27.188 -21.641 1 90.38 216 VAL B CA 1
ATOM 7487 C C . VAL B 1 216 ? 20.047 -26.828 -22.359 1 90.38 216 VAL B C 1
ATOM 7489 O O . VAL B 1 216 ? 21.141 -27.031 -21.812 1 90.38 216 VAL B O 1
ATOM 7492 N N . GLY B 1 217 ? 19.891 -26.312 -23.562 1 87.94 217 GLY B N 1
ATOM 7493 C CA . GLY B 1 217 ? 21.062 -25.922 -24.328 1 87.94 217 GLY B CA 1
ATOM 7494 C C . GLY B 1 217 ? 21.625 -24.578 -23.922 1 87.94 217 GLY B C 1
ATOM 7495 O O . GLY B 1 217 ? 21.203 -23.547 -24.438 1 87.94 217 GLY B O 1
ATOM 7496 N N . GLY B 1 218 ? 22.625 -24.531 -23.094 1 91.44 218 GLY B N 1
ATOM 7497 C CA . GLY B 1 218 ? 23.25 -23.297 -22.625 1 91.44 218 GLY B CA 1
ATOM 7498 C C . GLY B 1 218 ? 24.562 -23.516 -21.922 1 91.44 218 GLY B C 1
ATOM 7499 O O . GLY B 1 218 ? 25.312 -24.438 -22.266 1 91.44 218 GLY B O 1
ATOM 7500 N N . ARG B 1 219 ? 24.922 -22.578 -21.062 1 88.75 219 ARG B N 1
ATOM 7501 C CA . ARG B 1 219 ? 26.172 -22.656 -20.297 1 88.75 219 ARG B CA 1
ATOM 7502 C C . ARG B 1 219 ? 25.922 -22.5 -18.812 1 88.75 219 ARG B C 1
ATOM 7504 O O . ARG B 1 219 ? 25.094 -21.672 -18.391 1 88.75 219 ARG B O 1
ATOM 7511 N N . SER B 1 220 ? 26.578 -23.359 -18.094 1 90.44 220 SER B N 1
ATOM 7512 C CA . SER B 1 220 ? 26.516 -23.219 -16.641 1 90.44 220 SER B CA 1
ATOM 7513 C C . SER B 1 220 ? 27.125 -21.891 -16.188 1 90.44 220 SER B C 1
ATOM 7515 O O . SER B 1 220 ? 28.062 -21.391 -16.828 1 90.44 220 SER B O 1
ATOM 7517 N N . LEU B 1 221 ? 26.656 -21.328 -15.07 1 95.25 221 LEU B N 1
ATOM 7518 C CA . LEU B 1 221 ? 27.219 -20.078 -14.547 1 95.25 221 LEU B CA 1
ATOM 7519 C C . LEU B 1 221 ? 28.641 -20.281 -14.055 1 95.25 221 LEU B C 1
ATOM 7521 O O . LEU B 1 221 ? 29.375 -19.312 -13.867 1 95.25 221 LEU B O 1
ATOM 7525 N N . SER B 1 222 ? 29.016 -21.531 -13.828 1 90.75 222 SER B N 1
ATOM 7526 C CA . SER B 1 222 ? 30.391 -21.812 -13.445 1 90.75 222 SER B CA 1
ATOM 7527 C C . SER B 1 222 ? 31.375 -21.375 -14.539 1 90.75 222 SER B C 1
ATOM 7529 O O . SER B 1 222 ? 32.531 -21.031 -14.25 1 90.75 222 SER B O 1
ATOM 7531 N N . TRP B 1 223 ? 30.859 -21.375 -15.773 1 87.38 223 TRP B N 1
ATOM 7532 C CA . TRP B 1 223 ? 31.688 -20.922 -16.891 1 87.38 223 TRP B CA 1
ATOM 7533 C C . TRP B 1 223 ? 32.125 -19.469 -16.672 1 87.38 223 TRP B C 1
ATOM 7535 O O . TRP B 1 223 ? 33.25 -19.109 -16.984 1 87.38 223 TRP B O 1
ATOM 7545 N N . ILE B 1 224 ? 31.281 -18.656 -16.141 1 89 224 ILE B N 1
ATOM 7546 C CA . ILE B 1 224 ? 31.594 -17.25 -15.898 1 89 224 ILE B CA 1
ATOM 7547 C C . ILE B 1 224 ? 32.781 -17.125 -14.961 1 89 224 ILE B C 1
ATOM 7549 O O . ILE B 1 224 ? 33.625 -16.25 -15.141 1 89 224 ILE B O 1
ATOM 7553 N N . ARG B 1 225 ? 32.812 -17.969 -13.977 1 86.12 225 ARG B N 1
ATOM 7554 C CA . ARG B 1 225 ? 33.875 -17.938 -12.961 1 86.12 225 ARG B CA 1
ATOM 7555 C C . ARG B 1 225 ? 35.25 -18.109 -13.586 1 86.12 225 ARG B C 1
ATOM 7557 O O . ARG B 1 225 ? 36.219 -17.516 -13.141 1 86.12 225 ARG B O 1
ATOM 7564 N N . PHE B 1 226 ? 35.281 -18.844 -14.711 1 85.31 226 PHE B N 1
ATOM 7565 C CA . PHE B 1 226 ? 36.562 -19.266 -15.195 1 85.31 226 PHE B CA 1
ATOM 7566 C C . PHE B 1 226 ? 36.844 -18.734 -16.594 1 85.31 226 PHE B C 1
ATOM 7568 O O . PHE B 1 226 ? 37.969 -18.812 -17.109 1 85.31 226 PHE B O 1
ATOM 7575 N N . ALA B 1 227 ? 35.906 -18.125 -17.203 1 87.19 227 ALA B N 1
ATOM 7576 C CA . ALA B 1 227 ? 36.031 -17.672 -18.578 1 87.19 227 ALA B CA 1
ATOM 7577 C C . ALA B 1 227 ? 37.031 -16.516 -18.688 1 87.19 227 ALA B C 1
ATOM 7579 O O . ALA B 1 227 ? 37.094 -15.656 -17.812 1 87.19 227 ALA B O 1
ATOM 7580 N N . PRO B 1 228 ? 37.812 -16.531 -19.75 1 87.62 228 PRO B N 1
ATOM 7581 C CA . PRO B 1 228 ? 38.688 -15.375 -20 1 87.62 228 PRO B CA 1
ATOM 7582 C C . PRO B 1 228 ? 37.875 -14.094 -20.234 1 87.62 228 PRO B C 1
ATOM 7584 O O . PRO B 1 228 ? 36.719 -14.156 -20.672 1 87.62 228 PRO B O 1
ATOM 7587 N N . GLU B 1 229 ? 38.562 -13.039 -19.953 1 88.25 229 GLU B N 1
ATOM 7588 C CA . GLU B 1 229 ? 37.875 -11.75 -20.047 1 88.25 229 GLU B CA 1
ATOM 7589 C C . GLU B 1 229 ? 37.375 -11.492 -21.469 1 88.25 229 GLU B C 1
ATOM 7591 O O . GLU B 1 229 ? 36.312 -10.891 -21.641 1 88.25 229 GLU B O 1
ATOM 7596 N N . GLU B 1 230 ? 38.031 -11.945 -22.422 1 88.12 230 GLU B N 1
ATOM 7597 C CA . GLU B 1 230 ? 37.625 -11.75 -23.812 1 88.12 230 GLU B CA 1
ATOM 7598 C C . GLU B 1 230 ? 36.312 -12.469 -24.125 1 88.12 230 GLU B C 1
ATOM 7600 O O . GLU B 1 230 ? 35.469 -11.945 -24.859 1 88.12 230 GLU B O 1
ATOM 7605 N N . GLU B 1 231 ? 36.188 -13.625 -23.562 1 87.19 231 GLU B N 1
ATOM 7606 C CA . GLU B 1 231 ? 34.969 -14.398 -23.781 1 87.19 231 GLU B CA 1
ATOM 7607 C C . GLU B 1 231 ? 33.781 -13.766 -23.062 1 87.19 231 GLU B C 1
ATOM 7609 O O . GLU B 1 231 ? 32.656 -13.773 -23.594 1 87.19 231 GLU B O 1
ATOM 7614 N N . LEU B 1 232 ? 34.062 -13.273 -21.922 1 89.56 232 LEU B N 1
ATOM 7615 C CA . LEU B 1 232 ? 33 -12.578 -21.203 1 89.56 232 LEU B CA 1
ATOM 7616 C C . LEU B 1 232 ? 32.531 -11.344 -21.984 1 89.56 232 LEU B C 1
ATOM 7618 O O . LEU B 1 232 ? 31.344 -11.078 -22.094 1 89.56 232 LEU B O 1
ATOM 7622 N N . ALA B 1 233 ? 33.469 -10.625 -22.531 1 88.75 233 ALA B N 1
ATOM 7623 C CA . ALA B 1 233 ? 33.156 -9.438 -23.312 1 88.75 233 ALA B CA 1
ATOM 7624 C C . ALA B 1 233 ? 32.344 -9.789 -24.547 1 88.75 233 ALA B C 1
ATOM 7626 O O . ALA B 1 233 ? 31.5 -9.023 -24.984 1 88.75 233 ALA B O 1
ATOM 7627 N N . ARG B 1 234 ? 32.688 -10.922 -25.094 1 87.62 234 ARG B N 1
ATOM 7628 C CA . ARG B 1 234 ? 31.953 -11.367 -26.281 1 87.62 234 ARG B CA 1
ATOM 7629 C C . ARG B 1 234 ? 30.484 -11.648 -25.953 1 87.62 234 ARG B C 1
ATOM 7631 O O . ARG B 1 234 ? 29.594 -11.328 -26.75 1 87.62 234 ARG B O 1
ATOM 7638 N N . LEU B 1 235 ? 30.297 -12.242 -24.828 1 88.44 235 LEU B N 1
ATOM 7639 C CA . LEU B 1 235 ? 28.938 -12.609 -24.453 1 88.44 235 LEU B CA 1
ATOM 7640 C C . LEU B 1 235 ? 28.172 -11.398 -23.906 1 88.44 235 LEU B C 1
ATOM 7642 O O . LEU B 1 235 ? 27.031 -11.156 -24.312 1 88.44 235 LEU B O 1
ATOM 7646 N N . PHE B 1 236 ? 28.812 -10.633 -23.078 1 90.56 236 PHE B N 1
ATOM 7647 C CA . PHE B 1 236 ? 28.094 -9.602 -22.344 1 90.56 236 PHE B CA 1
ATOM 7648 C C . PHE B 1 236 ? 28.281 -8.234 -23 1 90.56 236 PHE B C 1
ATOM 7650 O O . PHE B 1 236 ? 27.703 -7.242 -22.562 1 90.56 236 PHE B O 1
ATOM 7657 N N . GLY B 1 237 ? 29.094 -8.141 -24.047 1 83.81 237 GLY B N 1
ATOM 7658 C CA . GLY B 1 237 ? 29.297 -6.898 -24.766 1 83.81 237 GLY B CA 1
ATOM 7659 C C . GLY B 1 237 ? 30.438 -6.066 -24.203 1 83.81 237 GLY B C 1
ATOM 7660 O O . GLY B 1 237 ? 31.219 -6.543 -23.375 1 83.81 237 GLY B O 1
ATOM 7661 N N . THR B 1 238 ? 30.516 -4.844 -24.672 1 76.81 238 THR B N 1
ATOM 7662 C CA . THR B 1 238 ? 31.625 -3.953 -24.391 1 76.81 238 THR B CA 1
ATOM 7663 C C . THR B 1 238 ? 31.703 -3.637 -22.906 1 76.81 238 THR B C 1
ATOM 7665 O O . THR B 1 238 ? 32.781 -3.42 -22.375 1 76.81 238 THR B O 1
ATOM 7668 N N . GLY B 1 239 ? 30.688 -3.631 -22.25 1 77.94 239 GLY B N 1
ATOM 7669 C CA . GLY B 1 239 ? 30.719 -3.361 -20.828 1 77.94 239 GLY B CA 1
ATOM 7670 C C . GLY B 1 239 ? 31.141 -4.566 -20 1 77.94 239 GLY B C 1
ATOM 7671 O O . GLY B 1 239 ? 31.453 -4.434 -18.812 1 77.94 239 GLY B O 1
ATOM 7672 N N . GLY B 1 240 ? 31.25 -5.734 -20.688 1 86 240 GLY B N 1
ATOM 7673 C CA . GLY B 1 240 ? 31.609 -6.969 -20 1 86 240 GLY B CA 1
ATOM 7674 C C . GLY B 1 240 ? 30.531 -7.449 -19.047 1 86 240 GLY B C 1
ATOM 7675 O O . GLY B 1 240 ? 29.359 -7.074 -19.172 1 86 240 GLY B O 1
ATOM 7676 N N . PHE B 1 241 ? 30.953 -8.352 -18.156 1 92.88 241 PHE B N 1
ATOM 7677 C CA . PHE B 1 241 ? 30.094 -8.875 -17.094 1 92.88 241 PHE B CA 1
ATOM 7678 C C . PHE B 1 241 ? 29.906 -7.84 -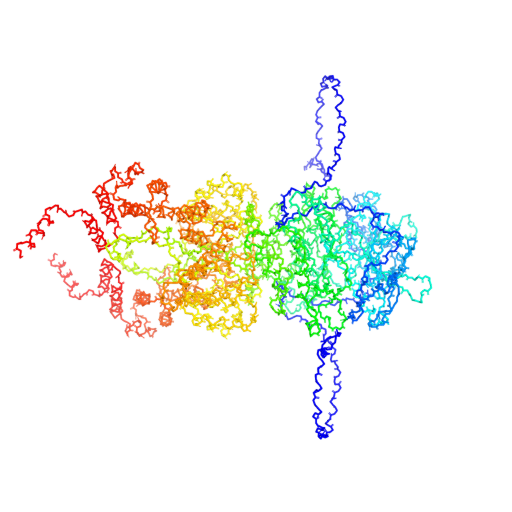16 1 92.88 241 PHE B C 1
ATOM 7680 O O . PHE B 1 241 ? 30.828 -7.543 -15.242 1 92.88 241 PHE B O 1
ATOM 7687 N N . GLU B 1 242 ? 28.734 -7.297 -15.984 1 93 242 GLU B N 1
ATOM 7688 C CA . GLU B 1 242 ? 28.438 -6.188 -15.086 1 93 242 GLU B CA 1
ATOM 7689 C C . GLU B 1 242 ? 27.797 -6.68 -13.797 1 93 242 GLU B C 1
ATOM 7691 O O . GLU B 1 242 ? 27.266 -7.797 -13.742 1 93 242 GLU B O 1
ATOM 7696 N N . PHE B 1 243 ? 27.797 -5.82 -12.781 1 95.19 243 PHE B N 1
ATOM 7697 C CA . PHE B 1 243 ? 27.172 -6.09 -11.492 1 95.19 243 PHE B CA 1
ATOM 7698 C C . PHE B 1 243 ? 25.688 -6.355 -11.656 1 95.19 243 PHE B C 1
ATOM 7700 O O . PHE B 1 243 ? 25.125 -7.227 -10.992 1 95.19 243 PHE B O 1
ATOM 7707 N N . GLY B 1 244 ? 25.047 -5.648 -12.562 1 94.69 244 GLY B N 1
ATOM 7708 C CA . GLY B 1 244 ? 23.625 -5.824 -12.812 1 94.69 244 GLY B CA 1
ATOM 7709 C C . GLY B 1 244 ? 23.266 -7.227 -13.266 1 94.69 244 GLY B C 1
ATOM 7710 O O . GLY B 1 244 ? 22.188 -7.73 -12.945 1 94.69 244 GLY B O 1
ATOM 7711 N N . HIS B 1 245 ? 24.141 -7.883 -13.992 1 95.06 245 HIS B N 1
ATOM 7712 C CA . HIS B 1 245 ? 23.906 -9.258 -14.43 1 95.06 245 HIS B CA 1
ATOM 7713 C C . HIS B 1 245 ? 23.906 -10.211 -13.242 1 95.06 245 HIS B C 1
ATOM 7715 O O . HIS B 1 245 ? 23.109 -11.148 -13.195 1 95.06 245 HIS B O 1
ATOM 7721 N N . VAL B 1 246 ? 24.812 -9.984 -12.32 1 97.31 246 VAL B N 1
ATOM 7722 C CA . VAL B 1 246 ? 24.859 -10.797 -11.109 1 97.31 246 VAL B CA 1
ATOM 7723 C C . VAL B 1 246 ? 23.516 -10.742 -10.391 1 97.31 246 VAL B C 1
ATOM 7725 O O . VAL B 1 246 ? 23 -11.773 -9.969 1 97.31 246 VAL B O 1
ATOM 7728 N N . ILE B 1 247 ? 23 -9.531 -10.297 1 97.25 247 ILE B N 1
ATOM 7729 C CA . ILE B 1 247 ? 21.75 -9.328 -9.578 1 97.25 247 ILE B CA 1
ATOM 7730 C C . ILE B 1 247 ? 20.609 -9.992 -10.344 1 97.25 247 ILE B C 1
ATOM 7732 O O . ILE B 1 247 ? 19.719 -10.617 -9.75 1 97.25 247 ILE B O 1
ATOM 7736 N N . THR B 1 248 ? 20.625 -9.875 -11.68 1 95.25 248 THR B N 1
ATOM 7737 C CA . THR B 1 248 ? 19.594 -10.516 -12.477 1 95.25 248 THR B CA 1
ATOM 7738 C C . THR B 1 248 ? 19.594 -12.023 -12.258 1 95.25 248 THR B C 1
ATOM 7740 O O . THR B 1 248 ? 18.547 -12.633 -12.031 1 95.25 248 THR B O 1
ATOM 7743 N N . TYR B 1 249 ? 20.781 -12.617 -12.312 1 97.06 249 TYR B N 1
ATOM 7744 C CA . TYR B 1 249 ? 20.891 -14.047 -12.023 1 97.06 249 TYR B CA 1
ATOM 7745 C C . TYR B 1 249 ? 20.312 -14.359 -10.641 1 97.06 249 TYR B C 1
ATOM 7747 O O . TYR B 1 249 ? 19.547 -15.305 -10.492 1 97.06 249 TYR B O 1
ATOM 7755 N N . GLY B 1 250 ? 20.734 -13.547 -9.641 1 98.06 250 GLY B N 1
ATOM 7756 C CA . GLY B 1 250 ? 20.281 -13.766 -8.281 1 98.06 250 GLY B CA 1
ATOM 7757 C C . GLY B 1 250 ? 18.766 -13.734 -8.141 1 98.06 250 GLY B C 1
ATOM 7758 O O . GLY B 1 250 ? 18.172 -14.609 -7.512 1 98.06 250 GLY B O 1
ATOM 7759 N N . CYS B 1 251 ? 18.141 -12.758 -8.75 1 95.94 251 CYS B N 1
ATOM 7760 C CA . CYS B 1 251 ? 16.703 -12.594 -8.648 1 95.94 251 CYS B CA 1
ATOM 7761 C C . CYS B 1 251 ? 15.977 -13.75 -9.328 1 95.94 251 CYS B C 1
ATOM 7763 O O . CYS B 1 251 ? 14.977 -14.25 -8.812 1 95.94 251 CYS B O 1
ATOM 7765 N N . LYS B 1 252 ? 16.453 -14.188 -10.438 1 93.25 252 LYS B N 1
ATOM 7766 C CA . LYS B 1 252 ? 15.828 -15.312 -11.141 1 93.25 252 LYS B CA 1
ATOM 7767 C C . LYS B 1 252 ? 15.977 -16.609 -10.352 1 93.25 252 LYS B C 1
ATOM 7769 O O . LYS B 1 252 ? 15.023 -17.375 -10.227 1 93.25 252 LYS B O 1
ATOM 7774 N N . ILE B 1 253 ? 17.141 -16.828 -9.812 1 97.62 253 ILE B N 1
ATOM 7775 C CA . ILE B 1 253 ? 17.375 -17.984 -8.969 1 97.62 253 ILE B CA 1
ATOM 7776 C C . ILE B 1 253 ? 16.422 -17.969 -7.777 1 97.62 253 ILE B C 1
ATOM 7778 O O . ILE B 1 253 ? 15.797 -18.984 -7.465 1 97.62 253 ILE B O 1
ATOM 7782 N N . LEU B 1 254 ? 16.344 -16.828 -7.145 1 97.44 254 LEU B N 1
ATOM 7783 C CA . LEU B 1 254 ? 15.5 -16.703 -5.961 1 97.44 254 LEU B CA 1
ATOM 7784 C C . LEU B 1 254 ? 14.031 -16.922 -6.312 1 97.44 254 LEU B C 1
ATOM 7786 O O . LEU B 1 254 ? 13.266 -17.453 -5.504 1 97.44 254 LEU B O 1
ATOM 7790 N N . GLY B 1 255 ? 13.695 -16.5 -7.523 1 93.06 255 GLY B N 1
ATOM 7791 C CA . GLY B 1 255 ? 12.344 -16.797 -7.977 1 93.06 255 GLY B CA 1
ATOM 7792 C C . GLY B 1 255 ? 12.062 -18.297 -8.055 1 93.06 255 GLY B C 1
ATOM 7793 O O . GLY B 1 255 ? 10.992 -18.75 -7.656 1 93.06 255 GLY B O 1
ATOM 7794 N N . ALA B 1 256 ? 12.93 -19.016 -8.555 1 93.31 256 ALA B N 1
ATOM 7795 C CA . ALA B 1 256 ? 12.812 -20.469 -8.648 1 93.31 256 ALA B CA 1
ATOM 7796 C C . ALA B 1 256 ? 12.727 -21.109 -7.262 1 93.31 256 ALA B C 1
ATOM 7798 O O . ALA B 1 256 ? 11.891 -21.984 -7.023 1 93.31 256 ALA B O 1
ATOM 7799 N N . LEU B 1 257 ? 13.578 -20.625 -6.355 1 96.69 257 LEU B N 1
ATOM 7800 C CA . LEU B 1 257 ? 13.602 -21.188 -5.008 1 96.69 257 LEU B CA 1
ATOM 7801 C C . LEU B 1 257 ? 12.32 -20.844 -4.258 1 96.69 257 LEU B C 1
ATOM 7803 O O . LEU B 1 257 ? 11.828 -21.656 -3.453 1 96.69 257 LEU B O 1
ATOM 7807 N N . GLU B 1 258 ? 11.836 -19.641 -4.477 1 92.88 258 GLU B N 1
ATOM 7808 C CA . GLU B 1 258 ? 10.562 -19.266 -3.869 1 92.88 258 GLU B CA 1
ATOM 7809 C C . GLU B 1 258 ? 9.461 -20.25 -4.25 1 92.88 258 GLU B C 1
ATOM 7811 O O . GLU B 1 258 ? 8.672 -20.672 -3.398 1 92.88 258 GLU B O 1
ATOM 7816 N N . TYR B 1 259 ? 9.422 -20.688 -5.477 1 86.56 259 TYR B N 1
ATOM 7817 C CA . TYR B 1 259 ? 8.461 -21.656 -5.988 1 86.56 259 TYR B CA 1
ATOM 7818 C C . TYR B 1 259 ? 8.562 -22.984 -5.227 1 86.56 259 TYR B C 1
ATOM 7820 O O . TYR B 1 259 ? 7.547 -23.547 -4.82 1 86.56 259 TYR B O 1
ATOM 7828 N N . LEU B 1 260 ? 9.734 -23.375 -4.973 1 90.69 260 LEU B N 1
ATOM 7829 C CA . LEU B 1 260 ? 9.969 -24.625 -4.242 1 90.69 260 LEU B CA 1
ATOM 7830 C C . LEU B 1 260 ? 9.555 -24.484 -2.781 1 90.69 260 LEU B C 1
ATOM 7832 O O . LEU B 1 260 ? 8.852 -25.328 -2.246 1 90.69 260 LEU B O 1
ATOM 7836 N N . HIS B 1 261 ? 10.008 -23.438 -2.158 1 93.06 261 HIS B N 1
ATOM 7837 C CA . HIS B 1 261 ? 9.727 -23.219 -0.744 1 93.06 261 HIS B CA 1
ATOM 7838 C C . HIS B 1 261 ? 8.227 -23.172 -0.484 1 93.06 261 HIS B C 1
ATOM 7840 O O . HIS B 1 261 ? 7.746 -23.688 0.525 1 93.06 261 HIS B O 1
ATOM 7846 N N . ASP B 1 262 ? 7.539 -22.516 -1.394 1 83.94 262 ASP B N 1
ATOM 7847 C CA . ASP B 1 262 ? 6.09 -22.391 -1.27 1 83.94 262 ASP B CA 1
ATOM 7848 C C . ASP B 1 262 ? 5.422 -23.766 -1.297 1 83.94 262 ASP B C 1
ATOM 7850 O O . ASP B 1 262 ? 4.297 -23.938 -0.82 1 83.94 262 ASP B O 1
ATOM 7854 N N . ARG B 1 263 ? 6.117 -24.719 -1.787 1 78.69 263 ARG B N 1
ATOM 7855 C CA . ARG B 1 263 ? 5.598 -26.078 -1.905 1 78.69 263 ARG B CA 1
ATOM 7856 C C . ARG B 1 263 ? 6.195 -27 -0.838 1 78.69 263 ARG B C 1
ATOM 7858 O O . ARG B 1 263 ? 6.055 -28.219 -0.909 1 78.69 263 ARG B O 1
ATOM 7865 N N . GLY B 1 264 ? 6.891 -26.375 0.077 1 88.69 264 GLY B N 1
ATOM 7866 C CA . GLY B 1 264 ? 7.453 -27.094 1.209 1 88.69 264 GLY B CA 1
ATOM 7867 C C . GLY B 1 264 ? 8.703 -27.875 0.858 1 88.69 264 GLY B C 1
ATOM 7868 O O . GLY B 1 264 ? 9.031 -28.859 1.522 1 88.69 264 GLY B O 1
ATOM 7869 N N . LEU B 1 265 ? 9.352 -27.406 -0.246 1 90.5 265 LEU B N 1
ATOM 7870 C CA . LEU B 1 265 ? 10.555 -28.109 -0.697 1 90.5 265 LEU B CA 1
ATOM 7871 C C . LEU B 1 265 ? 11.781 -27.203 -0.556 1 90.5 265 LEU B C 1
ATOM 7873 O O . LEU B 1 265 ? 11.695 -25.984 -0.745 1 90.5 265 LEU B O 1
ATOM 7877 N N . LEU B 1 266 ? 12.938 -27.891 -0.195 1 93.38 266 LEU B N 1
ATOM 7878 C CA . LEU B 1 266 ? 14.234 -27.219 -0.198 1 93.38 266 LEU B CA 1
ATOM 7879 C C . LEU B 1 266 ? 15.078 -27.672 -1.39 1 93.38 266 LEU B C 1
ATOM 7881 O O . LEU B 1 266 ? 15.062 -28.859 -1.752 1 93.38 266 LEU B O 1
ATOM 7885 N N . TYR B 1 267 ? 15.836 -26.766 -1.979 1 93.81 267 TYR B N 1
ATOM 7886 C CA . TYR B 1 267 ? 16.734 -27.094 -3.084 1 93.81 267 TYR B CA 1
ATOM 7887 C C . TYR B 1 267 ? 18.031 -27.719 -2.572 1 93.81 267 TYR B C 1
ATOM 7889 O O . TYR B 1 267 ? 18.516 -28.703 -3.127 1 93.81 267 TYR B O 1
ATOM 7897 N N . CYS B 1 268 ? 18.734 -27.031 -1.654 1 92.38 268 CYS B N 1
ATOM 7898 C CA . CYS B 1 268 ? 19.766 -27.562 -0.767 1 92.38 268 CYS B CA 1
ATOM 7899 C C . CYS B 1 268 ? 21.141 -27.469 -1.416 1 92.38 268 CYS B C 1
ATOM 7901 O O . CYS B 1 268 ? 22.156 -27.609 -0.738 1 92.38 268 CYS B O 1
ATOM 7903 N N . ASP B 1 269 ? 21.312 -27.156 -2.691 1 91 269 ASP B N 1
ATOM 7904 C CA . ASP B 1 269 ? 22.641 -27.25 -3.289 1 91 269 ASP B CA 1
ATOM 7905 C C . ASP B 1 269 ? 22.828 -26.188 -4.355 1 91 269 ASP B C 1
ATOM 7907 O O . ASP B 1 269 ? 23.281 -26.484 -5.469 1 91 269 ASP B O 1
ATOM 7911 N N . MET B 1 270 ? 22.516 -25.016 -4.059 1 96.56 270 MET B N 1
ATOM 7912 C CA . MET B 1 270 ? 22.703 -23.922 -5.016 1 96.56 270 MET B CA 1
ATOM 7913 C C . MET B 1 270 ? 24.188 -23.562 -5.152 1 96.56 270 MET B C 1
ATOM 7915 O O . MET B 1 270 ? 24.875 -23.375 -4.148 1 96.56 270 MET B O 1
ATOM 7919 N N . LYS B 1 271 ? 24.688 -23.531 -6.328 1 94.56 271 LYS B N 1
ATOM 7920 C CA . LYS B 1 271 ? 26.031 -23.141 -6.766 1 94.56 271 LYS B CA 1
ATOM 7921 C C . LYS B 1 271 ? 26.047 -22.812 -8.258 1 94.56 271 LYS B C 1
ATOM 7923 O O . LYS B 1 271 ? 25.109 -23.141 -8.984 1 94.56 271 LYS B O 1
ATOM 7928 N N . PRO B 1 272 ? 27.047 -22.094 -8.695 1 95.38 272 PRO B N 1
ATOM 7929 C CA . PRO B 1 272 ? 27.062 -21.656 -10.094 1 95.38 272 PRO B CA 1
ATOM 7930 C C . PRO B 1 272 ? 26.922 -22.828 -11.07 1 95.38 272 PRO B C 1
ATOM 7932 O O . PRO B 1 272 ? 26.312 -22.688 -12.133 1 95.38 272 PRO B O 1
ATOM 7935 N N . GLU B 1 273 ? 27.312 -24.047 -10.719 1 90.19 273 GLU B N 1
ATOM 7936 C CA . GLU B 1 273 ? 27.297 -25.234 -11.586 1 90.19 273 GLU B CA 1
ATOM 7937 C C . GLU B 1 273 ? 25.875 -25.703 -11.836 1 90.19 273 GLU B C 1
ATOM 7939 O O . GLU B 1 273 ? 25.609 -26.406 -12.82 1 90.19 273 GLU B O 1
ATOM 7944 N N . ASN B 1 274 ? 25.031 -25.312 -11 1 93.62 274 ASN B N 1
ATOM 7945 C CA . ASN B 1 274 ? 23.688 -25.875 -11.055 1 93.62 274 ASN B CA 1
ATOM 7946 C C . ASN B 1 274 ? 22.703 -24.891 -11.688 1 93.62 274 ASN B C 1
ATOM 7948 O O . ASN B 1 274 ? 21.484 -25.031 -11.539 1 93.62 274 ASN B O 1
ATOM 7952 N N . VAL B 1 275 ? 23.219 -23.891 -12.312 1 96.75 275 VAL B N 1
ATOM 7953 C CA . VAL B 1 275 ? 22.391 -22.938 -13.039 1 96.75 275 VAL B CA 1
ATOM 7954 C C . VAL B 1 275 ? 22.906 -22.781 -14.469 1 96.75 275 VAL B C 1
ATOM 7956 O O . VAL B 1 275 ? 24.094 -22.5 -14.672 1 96.75 275 VAL B O 1
ATOM 7959 N N . ILE B 1 276 ? 21.984 -22.922 -15.43 1 94.94 276 ILE B N 1
ATOM 7960 C CA . ILE B 1 276 ? 22.375 -22.797 -16.828 1 94.94 276 ILE B CA 1
ATOM 7961 C C . ILE B 1 276 ? 21.781 -21.516 -17.422 1 94.94 276 ILE B C 1
ATOM 7963 O O . ILE B 1 276 ? 20.578 -21.25 -17.266 1 94.94 276 ILE B O 1
ATOM 7967 N N . HIS B 1 277 ? 22.641 -20.688 -17.938 1 94.38 277 HIS B N 1
ATOM 7968 C CA . HIS B 1 277 ? 22.203 -19.578 -18.766 1 94.38 277 HIS B CA 1
ATOM 7969 C C . HIS B 1 277 ? 21.891 -20.031 -20.188 1 94.38 277 HIS B C 1
ATOM 7971 O O . HIS B 1 277 ? 22.75 -20.609 -20.859 1 94.38 277 HIS B O 1
ATOM 7977 N N . TYR B 1 278 ? 20.609 -19.891 -20.656 1 91.06 278 TYR B N 1
ATOM 7978 C CA . TYR B 1 278 ? 20.172 -20.25 -22 1 91.06 278 TYR B CA 1
ATOM 7979 C C . TYR B 1 278 ? 19.281 -19.188 -22.594 1 91.06 278 TYR B C 1
ATOM 7981 O O . TYR B 1 278 ? 18.375 -18.672 -21.922 1 91.06 278 TYR B O 1
ATOM 7989 N N . GLY B 1 279 ? 19.562 -18.859 -23.875 1 89.38 279 GLY B N 1
ATOM 7990 C CA . GLY B 1 279 ? 18.875 -17.688 -24.391 1 89.38 279 GLY B CA 1
ATOM 7991 C C . GLY B 1 279 ? 19.094 -16.453 -23.531 1 89.38 279 GLY B C 1
ATOM 7992 O O . GLY B 1 279 ? 20.234 -16.047 -23.297 1 89.38 279 GLY B O 1
ATOM 7993 N N . ARG B 1 280 ? 18.062 -15.859 -23.016 1 88.75 280 ARG B N 1
ATOM 7994 C CA . ARG B 1 280 ? 18.141 -14.719 -22.109 1 88.75 280 ARG B CA 1
ATOM 7995 C C . ARG B 1 280 ? 17.625 -15.086 -20.719 1 88.75 280 ARG B C 1
ATOM 7997 O O . ARG B 1 280 ? 17.25 -14.211 -19.938 1 88.75 280 ARG B O 1
ATOM 8004 N N . GLU B 1 281 ? 17.469 -16.438 -20.516 1 88.62 281 GLU B N 1
ATOM 8005 C CA . GLU B 1 281 ? 16.875 -16.969 -19.297 1 88.62 281 GLU B CA 1
ATOM 8006 C C . GLU B 1 281 ? 17.844 -17.891 -18.562 1 88.62 281 GLU B C 1
ATOM 8008 O O . GLU B 1 281 ? 18.984 -18.078 -19 1 88.62 281 GLU B O 1
ATOM 8013 N N . ILE B 1 282 ? 17.391 -18.375 -17.438 1 94.69 282 ILE B N 1
ATOM 8014 C CA . ILE B 1 282 ? 18.188 -19.344 -16.703 1 94.69 282 ILE B CA 1
ATOM 8015 C C . ILE B 1 282 ? 17.344 -20.578 -16.391 1 94.69 282 ILE B C 1
ATOM 8017 O O . ILE B 1 282 ? 16.109 -20.531 -16.469 1 94.69 282 ILE B O 1
ATOM 8021 N N . LYS B 1 283 ? 17.969 -21.641 -16.094 1 94.31 283 LYS B N 1
ATOM 8022 C CA . LYS B 1 283 ? 17.344 -22.844 -15.547 1 94.31 283 LYS B CA 1
ATOM 8023 C C . LYS B 1 283 ? 18.156 -23.406 -14.375 1 94.31 283 LYS B C 1
ATOM 8025 O O . LYS B 1 283 ? 19.359 -23.609 -14.484 1 94.31 283 LYS B O 1
ATOM 8030 N N . VAL B 1 284 ? 17.469 -23.531 -13.297 1 96.12 284 VAL B N 1
ATOM 8031 C CA . VAL B 1 284 ? 18.047 -24.281 -12.18 1 96.12 284 VAL B CA 1
ATOM 8032 C C . VAL B 1 284 ? 17.984 -25.781 -12.453 1 96.12 284 VAL B C 1
ATOM 8034 O O . VAL B 1 284 ? 16.906 -26.312 -12.75 1 96.12 284 VAL B O 1
ATOM 8037 N N . ILE B 1 285 ? 19.094 -26.406 -12.367 1 92.19 285 ILE B N 1
ATOM 8038 C CA . ILE B 1 285 ? 19.156 -27.812 -12.703 1 92.19 285 ILE B CA 1
ATOM 8039 C C . ILE B 1 285 ? 19.656 -28.609 -11.492 1 92.19 285 ILE B C 1
ATOM 8041 O O . ILE B 1 285 ? 19.984 -28.031 -10.453 1 92.19 285 ILE B O 1
ATOM 8045 N N . ASP B 1 286 ? 19.703 -29.922 -11.562 1 85.56 286 ASP B N 1
ATOM 8046 C CA . ASP B 1 286 ? 20.141 -30.875 -10.547 1 85.56 286 ASP B CA 1
ATOM 8047 C C . ASP B 1 286 ? 19.219 -30.812 -9.32 1 85.56 286 ASP B C 1
ATOM 8049 O O . ASP B 1 286 ? 19.609 -30.297 -8.273 1 85.56 286 ASP B O 1
ATOM 8053 N N . LEU B 1 287 ? 18.172 -31.406 -9.383 1 87.44 287 LEU B N 1
ATOM 8054 C CA . LEU B 1 287 ? 17.172 -31.406 -8.328 1 87.44 287 LEU B CA 1
ATOM 8055 C C . LEU B 1 287 ? 17.375 -32.594 -7.391 1 87.44 287 LEU B C 1
ATOM 8057 O O . LEU B 1 287 ? 16.469 -32.938 -6.609 1 87.44 287 LEU B O 1
ATOM 8061 N N . GLY B 1 288 ? 18.5 -33.188 -7.465 1 77.75 288 GLY B N 1
ATOM 8062 C CA . GLY B 1 288 ? 18.781 -34.406 -6.73 1 77.75 288 GLY B CA 1
ATOM 8063 C C . GLY B 1 288 ? 18.828 -34.219 -5.227 1 77.75 288 GLY B C 1
ATOM 8064 O O . GLY B 1 288 ? 18.578 -35.156 -4.465 1 77.75 288 GLY B O 1
ATOM 8065 N N . ALA B 1 289 ? 19.047 -33.031 -4.766 1 81.12 289 ALA B N 1
ATOM 8066 C CA . ALA B 1 289 ? 19.203 -32.781 -3.338 1 81.12 289 ALA B CA 1
ATOM 8067 C C . ALA B 1 289 ? 17.891 -32.281 -2.725 1 81.12 289 ALA B C 1
ATOM 8069 O O . ALA B 1 289 ? 17.812 -32.094 -1.511 1 81.12 289 ALA B O 1
ATOM 8070 N N . ILE B 1 290 ? 16.922 -32.094 -3.564 1 87.69 290 ILE B N 1
ATOM 8071 C CA . ILE B 1 290 ? 15.672 -31.516 -3.092 1 87.69 290 ILE B CA 1
ATOM 8072 C C . ILE B 1 290 ? 15.094 -32.375 -1.974 1 87.69 290 ILE B C 1
ATOM 8074 O O . ILE B 1 290 ? 15.148 -33.594 -2.043 1 87.69 290 ILE B O 1
ATOM 8078 N N . ARG B 1 291 ? 14.547 -31.719 -0.995 1 84.12 291 ARG B N 1
ATOM 8079 C CA . ARG B 1 291 ? 13.93 -32.406 0.134 1 84.12 291 ARG B CA 1
ATOM 8080 C C . ARG B 1 291 ? 12.805 -31.578 0.736 1 84.12 291 ARG B C 1
ATOM 8082 O O . ARG B 1 291 ? 12.75 -30.375 0.53 1 84.12 291 ARG B O 1
ATOM 8089 N N . ARG B 1 292 ? 12.016 -32.25 1.428 1 85.94 292 ARG B N 1
ATOM 8090 C CA . ARG B 1 292 ? 10.969 -31.531 2.158 1 85.94 292 ARG B CA 1
ATOM 8091 C C . ARG B 1 292 ? 11.562 -30.719 3.312 1 85.94 292 ARG B C 1
ATOM 8093 O O . ARG B 1 292 ? 12.516 -31.172 3.959 1 85.94 292 ARG B O 1
ATOM 8100 N N . ILE B 1 293 ? 10.977 -29.672 3.598 1 87.88 293 ILE B N 1
ATOM 8101 C CA . ILE B 1 293 ? 11.445 -28.781 4.652 1 87.88 293 ILE B CA 1
ATOM 8102 C C . ILE B 1 293 ? 11.406 -29.516 5.996 1 87.88 293 ILE B C 1
ATOM 8104 O O . ILE B 1 293 ? 12.266 -29.297 6.852 1 87.88 293 ILE B O 1
ATOM 8108 N N . ASP B 1 294 ? 10.469 -30.438 6.195 1 83.19 294 ASP B N 1
ATOM 8109 C CA . ASP B 1 294 ? 10.273 -31.109 7.48 1 83.19 294 ASP B CA 1
ATOM 8110 C C . ASP B 1 294 ? 11.047 -32.438 7.539 1 83.19 294 ASP B C 1
ATOM 8112 O O . ASP B 1 294 ? 10.977 -33.156 8.531 1 83.19 294 ASP B O 1
ATOM 8116 N N . ASP B 1 295 ? 11.766 -32.625 6.492 1 79.38 295 ASP B N 1
ATOM 8117 C CA . ASP B 1 295 ? 12.562 -33.844 6.469 1 79.38 295 ASP B CA 1
ATOM 8118 C C . ASP B 1 295 ? 13.805 -33.719 7.344 1 79.38 295 ASP B C 1
ATOM 8120 O O . ASP B 1 295 ? 14.727 -32.969 7.02 1 79.38 295 ASP B O 1
ATOM 8124 N N . ARG B 1 296 ? 13.883 -34.438 8.469 1 75.19 296 ARG B N 1
ATOM 8125 C CA . ARG B 1 296 ? 15.023 -34.406 9.391 1 75.19 296 ARG B CA 1
ATOM 8126 C C . ARG B 1 296 ? 15.758 -35.75 9.414 1 75.19 296 ARG B C 1
ATOM 8128 O O . ARG B 1 296 ? 16.688 -35.938 10.203 1 75.19 296 ARG B O 1
ATOM 8135 N N . SER B 1 297 ? 15.422 -36.594 8.492 1 69.06 297 SER B N 1
ATOM 8136 C CA . SER B 1 297 ? 15.93 -37.938 8.578 1 69.06 297 SER B CA 1
ATOM 8137 C C . SER B 1 297 ? 16.844 -38.281 7.41 1 69.06 297 SER B C 1
ATOM 8139 O O . SER B 1 297 ? 17.812 -39.031 7.562 1 69.06 297 SER B O 1
ATOM 8141 N N . SER B 1 298 ? 16.625 -37.719 6.348 1 67.88 298 SER B N 1
ATOM 8142 C CA . SER B 1 298 ? 17.391 -38.062 5.156 1 67.88 298 SER B CA 1
ATOM 8143 C C . SER B 1 298 ? 18.781 -37.438 5.203 1 67.88 298 SER B C 1
ATOM 8145 O O . SER B 1 298 ? 18.984 -36.406 5.871 1 67.88 298 SER B O 1
ATOM 8147 N N . GLY B 1 299 ? 19.75 -38.125 4.656 1 68.31 299 GLY B N 1
ATOM 8148 C CA . GLY B 1 299 ? 21.078 -37.562 4.523 1 68.31 299 GLY B CA 1
ATOM 8149 C C . GLY B 1 299 ? 21.094 -36.25 3.797 1 68.31 299 GLY B C 1
ATOM 8150 O O . GLY B 1 299 ? 20.25 -36 2.936 1 68.31 299 GLY B O 1
ATOM 8151 N N . LEU B 1 300 ? 22.047 -35.469 4.254 1 70.06 300 LEU B N 1
ATOM 8152 C CA . LEU B 1 300 ? 22.125 -34.125 3.705 1 70.06 300 LEU B CA 1
ATOM 8153 C C . LEU B 1 300 ? 23.109 -34.062 2.543 1 70.06 300 LEU B C 1
ATOM 8155 O O . LEU B 1 300 ? 24.203 -34.594 2.629 1 70.06 300 LEU B O 1
ATOM 8159 N N . VAL B 1 301 ? 22.641 -33.625 1.396 1 70.19 301 VAL B N 1
ATOM 8160 C CA . VAL B 1 301 ? 23.5 -33.281 0.259 1 70.19 301 VAL B CA 1
ATOM 8161 C C . VAL B 1 301 ? 23.859 -31.812 0.286 1 70.19 301 VAL B C 1
ATOM 8163 O O . VAL B 1 301 ? 23 -30.953 0.513 1 70.19 301 VAL B O 1
ATOM 8166 N N . HIS B 1 302 ? 25.188 -31.547 0.277 1 78.62 302 HIS B N 1
ATOM 8167 C CA . HIS B 1 302 ? 25.625 -30.156 0.24 1 78.62 302 HIS B CA 1
ATOM 8168 C C . HIS B 1 302 ? 26.984 -30.031 -0.44 1 78.62 302 HIS B C 1
ATOM 8170 O O . HIS B 1 302 ? 27.688 -31.016 -0.636 1 78.62 302 HIS B O 1
ATOM 8176 N N . THR B 1 303 ? 27.25 -28.906 -0.936 1 79.75 303 THR B N 1
ATOM 8177 C CA . THR B 1 303 ? 28.562 -28.609 -1.494 1 79.75 303 THR B CA 1
ATOM 8178 C C . THR B 1 303 ? 29.375 -27.734 -0.532 1 79.75 303 THR B C 1
ATOM 8180 O O . THR B 1 303 ? 28.906 -26.703 -0.066 1 79.75 303 THR B O 1
ATOM 8183 N N . HIS B 1 304 ? 30.625 -28.172 -0.323 1 80.88 304 HIS B N 1
ATOM 8184 C CA . HIS B 1 304 ? 31.531 -27.422 0.539 1 80.88 304 HIS B CA 1
ATOM 8185 C C . HIS B 1 304 ? 31.781 -26.031 -0.007 1 80.88 304 HIS B C 1
ATOM 8187 O O . HIS B 1 304 ? 31.984 -25.859 -1.211 1 80.88 304 HIS B O 1
ATOM 8193 N N . GLY B 1 305 ? 31.797 -25.062 0.843 1 87.88 305 GLY B N 1
ATOM 8194 C CA . GLY B 1 305 ? 32.031 -23.688 0.458 1 87.88 305 GLY B CA 1
ATOM 8195 C C . GLY B 1 305 ? 30.781 -22.891 0.185 1 87.88 305 GLY B C 1
ATOM 8196 O O . GLY B 1 305 ? 30.797 -21.672 0.158 1 87.88 305 GLY B O 1
ATOM 8197 N N . TYR B 1 306 ? 29.766 -23.656 -0.04 1 93.31 306 TYR B N 1
ATOM 8198 C CA . TYR B 1 306 ? 28.516 -22.953 -0.338 1 93.31 306 TYR B CA 1
ATOM 8199 C C . TYR B 1 306 ? 27.484 -23.172 0.771 1 93.31 306 TYR B C 1
ATOM 8201 O O . TYR B 1 306 ? 26.703 -22.281 1.079 1 93.31 306 TYR B O 1
ATOM 8209 N N . ALA B 1 307 ? 27.531 -24.312 1.396 1 92.44 307 ALA B N 1
ATOM 8210 C CA . ALA B 1 307 ? 26.578 -24.656 2.439 1 92.44 307 ALA B CA 1
ATOM 8211 C C . ALA B 1 307 ? 26.969 -24.031 3.775 1 92.44 307 ALA B C 1
ATOM 8213 O O . ALA B 1 307 ? 28.125 -23.656 3.977 1 92.44 307 ALA B O 1
ATOM 8214 N N . PRO B 1 308 ? 25.969 -23.906 4.715 1 94.38 308 PRO B N 1
ATOM 8215 C CA . PRO B 1 308 ? 26.297 -23.453 6.07 1 94.38 308 PRO B CA 1
ATOM 8216 C C . PRO B 1 308 ? 27.297 -24.391 6.762 1 94.38 308 PRO B C 1
ATOM 8218 O O . PRO B 1 308 ? 27.484 -25.531 6.324 1 94.38 308 PRO B O 1
ATOM 8221 N N . PRO B 1 309 ? 27.922 -23.891 7.809 1 92.44 309 PRO B N 1
ATOM 8222 C CA . PRO B 1 309 ? 28.906 -24.703 8.516 1 92.44 309 PRO B CA 1
ATOM 8223 C C . PRO B 1 309 ? 28.344 -26.031 9.008 1 92.44 309 PRO B C 1
ATOM 8225 O O . PRO B 1 309 ? 27.156 -26.125 9.328 1 92.44 309 PRO B O 1
ATOM 8228 N N . LYS B 1 310 ? 29.172 -27.016 9.125 1 88.56 310 LYS B N 1
ATOM 8229 C CA . LYS B 1 310 ? 28.797 -28.391 9.5 1 88.56 310 LYS B CA 1
ATOM 8230 C C . LYS B 1 310 ? 28.094 -28.406 10.852 1 88.56 310 LYS B C 1
ATOM 8232 O O . LYS B 1 310 ? 27.094 -29.109 11.023 1 88.56 310 LYS B O 1
ATOM 8237 N N . ARG B 1 311 ? 28.641 -27.703 11.719 1 90.25 311 ARG B N 1
ATOM 8238 C CA . ARG B 1 311 ? 28.062 -27.688 13.055 1 90.25 311 ARG B CA 1
ATOM 8239 C C . ARG B 1 311 ? 26.594 -27.312 13.008 1 90.25 311 ARG B C 1
ATOM 8241 O O . ARG B 1 311 ? 25.781 -27.891 13.727 1 90.25 311 ARG B O 1
ATOM 8248 N N . GLU B 1 312 ? 26.281 -26.391 12.164 1 92.31 312 GLU B N 1
ATOM 8249 C CA . GLU B 1 312 ? 24.891 -25.953 12.016 1 92.31 312 GLU B CA 1
ATOM 8250 C C . GLU B 1 312 ? 24.031 -27.016 11.336 1 92.31 312 GLU B C 1
ATOM 8252 O O . GLU B 1 312 ? 22.938 -27.328 11.805 1 92.31 312 GLU B O 1
ATOM 8257 N N . ARG B 1 313 ? 24.438 -27.594 10.344 1 89.69 313 ARG B N 1
ATOM 8258 C CA . ARG B 1 313 ? 23.703 -28.625 9.609 1 89.69 313 ARG B CA 1
ATOM 8259 C C . ARG B 1 313 ? 23.422 -29.828 10.492 1 89.69 313 ARG B C 1
ATOM 8261 O O . ARG B 1 313 ? 22.328 -30.406 10.43 1 89.69 313 ARG B O 1
ATOM 8268 N N . ASP B 1 314 ? 24.406 -30.109 11.305 1 86.56 314 ASP B N 1
ATOM 8269 C CA . ASP B 1 314 ? 24.266 -31.25 12.188 1 86.56 314 ASP B CA 1
ATOM 8270 C C . ASP B 1 314 ? 23.234 -30.969 13.281 1 86.56 314 ASP B C 1
ATOM 8272 O O . ASP B 1 314 ? 22.469 -31.859 13.672 1 86.56 314 ASP B O 1
ATOM 8276 N N . ARG B 1 315 ? 23.266 -29.828 13.711 1 87.69 315 ARG B N 1
ATOM 8277 C CA . ARG B 1 315 ? 22.438 -29.469 14.859 1 87.69 315 ARG B CA 1
ATOM 8278 C C . ARG B 1 315 ? 20.984 -29.234 14.43 1 87.69 315 ARG B C 1
ATOM 8280 O O . ARG B 1 315 ? 20.062 -29.656 15.125 1 87.69 315 ARG B O 1
ATOM 8287 N N . ARG B 1 316 ? 20.766 -28.625 13.297 1 89.81 316 ARG B N 1
ATOM 8288 C CA . ARG B 1 316 ? 19.391 -28.203 13.016 1 89.81 316 ARG B CA 1
ATOM 8289 C C . ARG B 1 316 ? 18.953 -28.656 11.633 1 89.81 316 ARG B C 1
ATOM 8291 O O . ARG B 1 316 ? 17.812 -28.422 11.234 1 89.81 316 ARG B O 1
ATOM 8298 N N . GLY B 1 317 ? 19.906 -29.219 10.883 1 89.94 317 GLY B N 1
ATOM 8299 C CA . GLY B 1 317 ? 19.562 -29.562 9.516 1 89.94 317 GLY B CA 1
ATOM 8300 C C . GLY B 1 317 ? 19.547 -28.359 8.586 1 89.94 317 GLY B C 1
ATOM 8301 O O . GLY B 1 317 ? 20.328 -27.406 8.773 1 89.94 317 GLY B O 1
ATOM 8302 N N . LEU B 1 318 ? 18.734 -28.547 7.52 1 91.94 318 LEU B N 1
ATOM 8303 C CA . LEU B 1 318 ? 18.625 -27.453 6.547 1 91.94 318 LEU B CA 1
ATOM 8304 C C . LEU B 1 318 ? 17.219 -26.844 6.582 1 91.94 318 LEU B C 1
ATOM 8306 O O . LEU B 1 318 ? 16.266 -27.5 6.977 1 91.94 318 LEU B O 1
ATOM 8310 N N . ASP B 1 319 ? 17.188 -25.609 6.281 1 94.94 319 ASP B N 1
ATOM 8311 C CA . ASP B 1 319 ? 15.93 -24.859 6.195 1 94.94 319 ASP B CA 1
ATOM 8312 C C . ASP B 1 319 ? 15.977 -23.828 5.07 1 94.94 319 ASP B C 1
ATOM 8314 O O . ASP B 1 319 ? 16.953 -23.781 4.316 1 94.94 319 ASP B O 1
ATOM 8318 N N . VAL B 1 320 ? 14.977 -23.062 4.898 1 96.94 320 VAL B N 1
ATOM 8319 C CA . VAL B 1 320 ? 14.883 -22.047 3.855 1 96.94 320 VAL B CA 1
ATOM 8320 C C . VAL B 1 320 ? 16.094 -21.125 3.91 1 96.94 320 VAL B C 1
ATOM 8322 O O . VAL B 1 320 ? 16.688 -20.797 2.875 1 96.94 320 VAL B O 1
ATOM 8325 N N . ASP B 1 321 ? 16.484 -20.766 5.133 1 97.19 321 ASP B N 1
ATOM 8326 C CA . ASP B 1 321 ? 17.625 -19.859 5.285 1 97.19 321 ASP B CA 1
ATOM 8327 C C . ASP B 1 321 ? 18.922 -20.516 4.812 1 97.19 321 ASP B C 1
ATOM 8329 O O . ASP B 1 321 ? 19.844 -19.828 4.371 1 97.19 321 ASP B O 1
ATOM 8333 N N . SER B 1 322 ? 18.984 -21.844 4.879 1 96.38 322 SER B N 1
ATOM 8334 C CA . SER B 1 322 ? 20.156 -22.562 4.371 1 96.38 322 SER B CA 1
ATOM 8335 C C . SER B 1 322 ? 20.25 -22.453 2.854 1 96.38 322 SER B C 1
ATOM 8337 O O . SER B 1 322 ? 21.344 -22.297 2.305 1 96.38 322 SER B O 1
ATOM 8339 N N . ASP B 1 323 ? 19.094 -22.594 2.242 1 97.5 323 ASP B N 1
ATOM 8340 C CA . ASP B 1 323 ? 19.062 -22.391 0.798 1 97.5 323 ASP B CA 1
ATOM 8341 C C . ASP B 1 323 ? 19.547 -20.984 0.429 1 97.5 323 ASP B C 1
ATOM 8343 O O . ASP B 1 323 ? 20.344 -20.828 -0.495 1 97.5 323 ASP B O 1
ATOM 8347 N N . LEU B 1 324 ? 19.078 -20.031 1.167 1 98.56 324 LEU B N 1
ATOM 8348 C CA . LEU B 1 324 ? 19.422 -18.641 0.871 1 98.56 324 LEU B CA 1
ATOM 8349 C C . LEU B 1 324 ? 20.891 -18.359 1.162 1 98.56 324 LEU B C 1
ATOM 8351 O O . LEU B 1 324 ? 21.516 -17.531 0.487 1 98.56 324 LEU B O 1
ATOM 8355 N N . TYR B 1 325 ? 21.375 -19.031 2.156 1 98.19 325 TYR B N 1
ATOM 8356 C CA . TYR B 1 325 ? 22.812 -19.016 2.43 1 98.19 325 TYR B CA 1
ATOM 8357 C C . TYR B 1 325 ? 23.609 -19.406 1.194 1 98.19 325 TYR B C 1
ATOM 8359 O O . TYR B 1 325 ? 24.547 -18.703 0.806 1 98.19 325 TYR B O 1
ATOM 8367 N N . THR B 1 326 ? 23.234 -20.5 0.527 1 97.81 326 THR B N 1
ATOM 8368 C CA . THR B 1 326 ? 23.938 -20.984 -0.654 1 97.81 326 THR B CA 1
ATOM 8369 C C . THR B 1 326 ? 23.797 -20 -1.808 1 97.81 326 THR B C 1
ATOM 8371 O O . THR B 1 326 ? 24.719 -19.844 -2.611 1 97.81 326 THR B O 1
ATOM 8374 N N . VAL B 1 327 ? 22.672 -19.328 -1.902 1 98.56 327 VAL B N 1
ATOM 8375 C CA . VAL B 1 327 ? 22.5 -18.312 -2.928 1 98.56 327 VAL B CA 1
ATOM 8376 C C . VAL B 1 327 ? 23.469 -17.156 -2.682 1 98.56 327 VAL B C 1
ATOM 8378 O O . VAL B 1 327 ? 24.109 -16.672 -3.615 1 98.56 327 VAL B O 1
ATOM 8381 N N . GLY B 1 328 ? 23.531 -16.734 -1.394 1 98.62 328 GLY B N 1
ATOM 8382 C CA . GLY B 1 328 ? 24.484 -15.68 -1.051 1 98.62 328 GLY B CA 1
ATOM 8383 C C . GLY B 1 328 ? 25.906 -16 -1.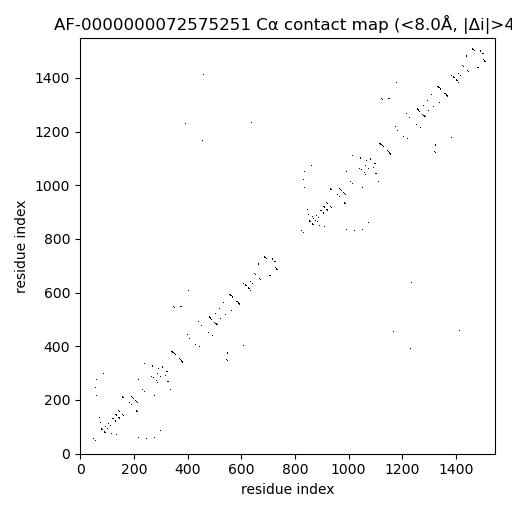475 1 98.62 328 GLY B C 1
ATOM 8384 O O . GLY B 1 328 ? 26.594 -15.164 -2.066 1 98.62 328 GLY B O 1
ATOM 8385 N N . ARG B 1 329 ? 26.312 -17.188 -1.201 1 97.88 329 ARG B N 1
ATOM 8386 C CA . ARG B 1 329 ? 27.656 -17.625 -1.571 1 97.88 329 ARG B CA 1
ATOM 8387 C C . ARG B 1 329 ? 27.828 -17.656 -3.086 1 97.88 329 ARG B C 1
ATOM 8389 O O . ARG B 1 329 ? 28.891 -17.281 -3.605 1 97.88 329 ARG B O 1
ATOM 8396 N N . THR B 1 330 ? 26.812 -18.109 -3.75 1 97.81 330 THR B N 1
ATOM 8397 C CA . THR B 1 330 ? 26.844 -18.172 -5.207 1 97.81 330 THR B CA 1
ATOM 8398 C C . THR B 1 330 ? 27.016 -16.781 -5.801 1 97.81 330 THR B C 1
ATOM 8400 O O . THR B 1 330 ? 27.844 -16.578 -6.688 1 97.81 330 THR B O 1
ATOM 8403 N N . LEU B 1 331 ? 26.297 -15.82 -5.285 1 98.31 331 LEU B N 1
ATOM 8404 C CA . LEU B 1 331 ? 26.344 -14.445 -5.785 1 98.31 331 LEU B CA 1
ATOM 8405 C C . LEU B 1 331 ? 27.703 -13.812 -5.5 1 98.31 331 LEU B C 1
ATOM 8407 O O . LEU B 1 331 ? 28.234 -13.062 -6.324 1 98.31 331 LEU B O 1
ATOM 8411 N N . LYS B 1 332 ? 28.219 -14.078 -4.324 1 97.56 332 LYS B N 1
ATOM 8412 C CA . LYS B 1 332 ? 29.547 -13.562 -3.979 1 97.56 332 LYS B CA 1
ATOM 8413 C C . LYS B 1 332 ? 30.594 -14.016 -4.984 1 97.56 332 LYS B C 1
ATOM 8415 O O . LYS B 1 332 ? 31.406 -13.211 -5.449 1 97.56 332 LYS B O 1
ATOM 8420 N N . VAL B 1 333 ? 30.531 -15.266 -5.363 1 96 333 VAL B N 1
ATOM 8421 C CA . VAL B 1 333 ? 31.484 -15.852 -6.301 1 96 333 VAL B CA 1
ATOM 8422 C C . VAL B 1 333 ? 31.328 -15.203 -7.672 1 96 333 VAL B C 1
ATOM 8424 O O . VAL B 1 333 ? 32.312 -14.836 -8.305 1 96 333 VAL B O 1
ATOM 8427 N N . LEU B 1 334 ? 30.156 -15.047 -8.109 1 96.69 334 LEU B N 1
ATOM 8428 C CA . LEU B 1 334 ? 29.906 -14.453 -9.414 1 96.69 334 LEU B CA 1
ATOM 8429 C C . LEU B 1 334 ? 30.328 -12.984 -9.438 1 96.69 334 LEU B C 1
ATOM 8431 O O . LEU B 1 334 ? 30.875 -12.508 -10.43 1 96.69 334 LEU B O 1
ATOM 8435 N N . ALA B 1 335 ? 30.094 -12.297 -8.328 1 96.94 335 ALA B N 1
ATOM 8436 C CA . ALA B 1 335 ? 30.375 -10.859 -8.242 1 96.94 335 ALA B CA 1
ATOM 8437 C C . ALA B 1 335 ? 31.875 -10.586 -8.352 1 96.94 335 ALA B C 1
ATOM 8439 O O . ALA B 1 335 ? 32.281 -9.492 -8.758 1 96.94 335 ALA B O 1
ATOM 8440 N N . GLU B 1 336 ? 32.688 -11.523 -8 1 94.88 336 GLU B N 1
ATOM 8441 C CA . GLU B 1 336 ? 34.125 -11.367 -8.086 1 94.88 336 GLU B CA 1
ATOM 8442 C C . GLU B 1 336 ? 34.562 -11.156 -9.531 1 94.88 336 GLU B C 1
ATOM 8444 O O . GLU B 1 336 ? 35.625 -10.586 -9.781 1 94.88 336 GLU B O 1
ATOM 8449 N N . ARG B 1 337 ? 33.719 -11.578 -10.461 1 93.69 337 ARG B N 1
ATOM 8450 C CA . ARG B 1 337 ? 34.062 -11.484 -11.875 1 93.69 337 ARG B CA 1
ATOM 8451 C C . ARG B 1 337 ? 33.406 -10.258 -12.516 1 93.69 337 ARG B C 1
ATOM 8453 O O . ARG B 1 337 ? 33.719 -9.922 -13.656 1 93.69 337 ARG B O 1
ATOM 8460 N N . ALA B 1 338 ? 32.625 -9.625 -11.82 1 94.5 338 ALA B N 1
ATOM 8461 C CA . ALA B 1 338 ? 31.875 -8.492 -12.359 1 94.5 338 ALA B CA 1
ATOM 8462 C C . ALA B 1 338 ? 32.562 -7.172 -12 1 94.5 338 ALA B C 1
ATOM 8464 O O . ALA B 1 338 ? 33.375 -7.117 -11.078 1 94.5 338 ALA B O 1
ATOM 8465 N N . ALA B 1 339 ? 32.188 -6.16 -12.758 1 90.81 339 ALA B N 1
ATOM 8466 C CA . ALA B 1 339 ? 32.625 -4.82 -12.391 1 90.81 339 ALA B CA 1
ATOM 8467 C C . ALA B 1 339 ? 32.125 -4.43 -11.008 1 90.81 339 ALA B C 1
ATOM 8469 O O . ALA B 1 339 ? 31 -4.797 -10.625 1 90.81 339 ALA B O 1
ATOM 8470 N N . ARG B 1 340 ? 32.875 -3.705 -10.328 1 91.94 340 ARG B N 1
ATOM 8471 C CA . ARG B 1 340 ? 32.531 -3.287 -8.977 1 91.94 340 ARG B CA 1
ATOM 8472 C C . ARG B 1 340 ? 31.312 -2.371 -8.977 1 91.94 340 ARG B C 1
ATOM 8474 O O . ARG B 1 340 ? 31.203 -1.469 -9.805 1 91.94 340 ARG B O 1
ATOM 8481 N N . PRO B 1 341 ? 30.391 -2.562 -7.996 1 95.19 341 PRO B N 1
ATOM 8482 C CA . PRO B 1 341 ? 29.25 -1.667 -7.895 1 95.19 341 PRO B CA 1
ATOM 8483 C C . PRO B 1 341 ? 29.641 -0.217 -7.637 1 95.19 341 PRO B C 1
ATOM 8485 O O . PRO B 1 341 ? 30.719 0.043 -7.086 1 95.19 341 PRO B O 1
ATOM 8488 N N . ALA B 1 342 ? 28.781 0.651 -7.973 1 94.56 342 ALA B N 1
ATOM 8489 C CA . ALA B 1 342 ? 29.062 2.082 -7.863 1 94.56 342 ALA B CA 1
ATOM 8490 C C . ALA B 1 342 ? 28.828 2.578 -6.438 1 94.56 342 ALA B C 1
ATOM 8492 O O . ALA B 1 342 ? 27.859 2.199 -5.785 1 94.56 342 ALA B O 1
ATOM 8493 N N . GLY B 1 343 ? 29.766 3.359 -5.969 1 95.06 343 GLY B N 1
ATOM 8494 C CA . GLY B 1 343 ? 29.625 4.078 -4.711 1 95.06 343 GLY B CA 1
ATOM 8495 C C . GLY B 1 343 ? 29.25 3.18 -3.551 1 95.06 343 GLY B C 1
ATOM 8496 O O . GLY B 1 343 ? 29.891 2.148 -3.324 1 95.06 343 GLY B O 1
ATOM 8497 N N . LEU B 1 344 ? 28.156 3.566 -2.814 1 96.94 344 LEU B N 1
ATOM 8498 C CA . LEU B 1 344 ? 27.719 2.875 -1.604 1 96.94 344 LEU B CA 1
ATOM 8499 C C . LEU B 1 344 ? 27.125 1.514 -1.94 1 96.94 344 LEU B C 1
ATOM 8501 O O . LEU B 1 344 ? 26.984 0.659 -1.062 1 96.94 344 LEU B O 1
ATOM 8505 N N . ALA B 1 345 ? 26.797 1.288 -3.178 1 97.31 345 ALA B N 1
ATOM 8506 C CA . ALA B 1 345 ? 26.156 0.033 -3.58 1 97.31 345 ALA B CA 1
ATOM 8507 C C . ALA B 1 345 ? 27.078 -1.154 -3.309 1 97.31 345 ALA B C 1
ATOM 8509 O O . ALA B 1 345 ? 26.609 -2.26 -3.029 1 97.31 345 ALA B O 1
ATOM 8510 N N . ALA B 1 346 ? 28.375 -0.915 -3.422 1 97.56 346 ALA B N 1
ATOM 8511 C CA . ALA B 1 346 ? 29.344 -1.969 -3.117 1 97.56 346 ALA B CA 1
ATOM 8512 C C . ALA B 1 346 ? 29.188 -2.445 -1.675 1 97.56 346 ALA B C 1
ATOM 8514 O O . ALA B 1 346 ? 29.125 -3.648 -1.416 1 97.56 346 ALA B O 1
ATOM 8515 N N . ARG B 1 347 ? 29.141 -1.504 -0.818 1 97.62 347 ARG B N 1
ATOM 8516 C CA . ARG B 1 347 ? 28.969 -1.834 0.594 1 97.62 347 ARG B CA 1
ATOM 8517 C C . ARG B 1 347 ? 27.609 -2.451 0.854 1 97.62 347 ARG B C 1
ATOM 8519 O O . ARG B 1 347 ? 27.469 -3.352 1.688 1 97.62 347 ARG B O 1
ATOM 8526 N N . SER B 1 348 ? 26.594 -1.91 0.22 1 98.5 348 SER B N 1
ATOM 8527 C CA . SER B 1 348 ? 25.25 -2.455 0.371 1 98.5 348 SER B CA 1
ATOM 8528 C C . SER B 1 348 ? 25.203 -3.914 -0.067 1 98.5 348 SER B C 1
ATOM 8530 O O . SER B 1 348 ? 24.547 -4.738 0.58 1 98.5 348 SER B O 1
ATOM 8532 N N . PHE B 1 349 ? 25.906 -4.262 -1.151 1 98.38 349 PHE B N 1
ATOM 8533 C CA . PHE B 1 349 ? 25.953 -5.645 -1.622 1 98.38 349 PHE B CA 1
ATOM 8534 C C . PHE B 1 349 ? 26.672 -6.531 -0.622 1 98.38 349 PHE B C 1
ATOM 8536 O O . PHE B 1 349 ? 26.219 -7.641 -0.326 1 98.38 349 PHE B O 1
ATOM 8543 N N . GLU B 1 350 ? 27.688 -5.98 -0.13 1 98.12 350 GLU B N 1
ATOM 8544 C CA . GLU B 1 350 ? 28.438 -6.727 0.882 1 98.12 350 GLU B CA 1
ATOM 8545 C C . GLU B 1 350 ? 27.578 -6.996 2.111 1 98.12 350 GLU B C 1
ATOM 8547 O O . GLU B 1 350 ? 27.609 -8.094 2.678 1 98.12 350 GLU B O 1
ATOM 8552 N N . ALA B 1 351 ? 26.844 -6 2.518 1 98.44 351 ALA B N 1
ATOM 8553 C CA . ALA B 1 351 ? 25.938 -6.164 3.656 1 98.44 351 ALA B CA 1
ATOM 8554 C C . ALA B 1 351 ? 24.875 -7.215 3.361 1 98.44 351 ALA B C 1
ATOM 8556 O O . ALA B 1 351 ? 24.484 -7.98 4.246 1 98.44 351 ALA B O 1
ATOM 8557 N N . LEU B 1 352 ? 24.375 -7.23 2.164 1 98.62 352 LEU B N 1
ATOM 8558 C CA . LEU B 1 352 ? 23.375 -8.211 1.749 1 98.62 352 LEU B CA 1
ATOM 8559 C C . LEU B 1 352 ? 23.938 -9.625 1.844 1 98.62 352 LEU B C 1
ATOM 8561 O O . LEU B 1 352 ? 23.281 -10.523 2.375 1 98.62 352 LEU B O 1
ATOM 8565 N N . ILE B 1 353 ? 25.156 -9.812 1.344 1 98.62 353 ILE B N 1
ATOM 8566 C CA . ILE B 1 353 ? 25.812 -11.117 1.392 1 98.62 353 ILE B CA 1
ATOM 8567 C C . ILE B 1 353 ? 26.047 -11.516 2.844 1 98.62 353 ILE B C 1
ATOM 8569 O O . ILE B 1 353 ? 25.828 -12.672 3.227 1 98.62 353 ILE B O 1
ATOM 8573 N N . ARG B 1 354 ? 26.469 -10.57 3.619 1 98.25 354 ARG B N 1
ATOM 8574 C CA . ARG B 1 354 ? 26.703 -10.836 5.035 1 98.25 354 ARG B CA 1
ATOM 8575 C C . ARG B 1 354 ? 25.422 -11.289 5.73 1 98.25 354 ARG B C 1
ATOM 8577 O O . ARG B 1 354 ? 25.453 -12.18 6.578 1 98.25 354 ARG B O 1
ATOM 8584 N N . ARG B 1 355 ? 24.312 -10.711 5.359 1 98.31 355 ARG B N 1
ATOM 8585 C CA . ARG B 1 355 ? 23.047 -11.125 5.957 1 98.31 355 ARG B CA 1
ATOM 8586 C C . ARG B 1 355 ? 22.656 -12.531 5.504 1 98.31 355 ARG B C 1
ATOM 8588 O O . ARG B 1 355 ? 22.234 -13.352 6.316 1 98.31 355 ARG B O 1
ATOM 8595 N N . ALA B 1 356 ? 22.812 -12.789 4.238 1 98.5 356 ALA B N 1
ATOM 8596 C CA . ALA B 1 356 ? 22.453 -14.094 3.691 1 98.5 356 ALA B CA 1
ATOM 8597 C C . ALA B 1 356 ? 23.266 -15.211 4.348 1 98.5 356 ALA B C 1
ATOM 8599 O O . ALA B 1 356 ? 22.766 -16.312 4.551 1 98.5 356 ALA B O 1
ATOM 8600 N N . THR B 1 357 ? 24.469 -14.859 4.742 1 98.06 357 THR B N 1
ATOM 8601 C CA . THR B 1 357 ? 25.391 -15.875 5.238 1 98.06 357 THR B CA 1
ATOM 8602 C C . THR B 1 357 ? 25.719 -15.633 6.711 1 98.06 357 THR B C 1
ATOM 8604 O O . THR B 1 357 ? 26.812 -15.969 7.168 1 98.06 357 THR B O 1
ATOM 8607 N N . HIS B 1 358 ? 24.906 -14.945 7.379 1 97.19 358 HIS B N 1
ATOM 8608 C CA . HIS B 1 358 ? 25.125 -14.633 8.789 1 97.19 358 HIS B CA 1
ATOM 8609 C C . HIS B 1 358 ? 25.328 -15.906 9.602 1 97.19 358 HIS B C 1
ATOM 8611 O O . HIS B 1 358 ? 24.672 -16.906 9.375 1 97.19 358 HIS B O 1
ATOM 8617 N N . PRO B 1 359 ? 26.188 -15.859 10.633 1 95.44 359 PRO B N 1
ATOM 8618 C CA . PRO B 1 359 ? 26.422 -17.047 11.461 1 95.44 359 PRO B CA 1
ATOM 8619 C C . PRO B 1 359 ? 25.188 -17.469 12.25 1 95.44 359 PRO B C 1
ATOM 8621 O O . PRO B 1 359 ? 25 -18.672 12.508 1 95.44 359 PRO B O 1
ATOM 8624 N N . GLU B 1 360 ? 24.438 -16.578 12.617 1 94.5 360 GLU B N 1
ATOM 8625 C CA . GLU B 1 360 ? 23.188 -16.875 13.297 1 94.5 360 GLU B CA 1
ATOM 8626 C C . GLU B 1 360 ? 22.031 -17.016 12.297 1 94.5 360 GLU B C 1
ATOM 8628 O O . GLU B 1 360 ? 21.609 -16.031 11.695 1 94.5 360 GLU B O 1
ATOM 8633 N N . PRO B 1 361 ? 21.453 -18.25 12.195 1 95.44 361 PRO B N 1
ATOM 8634 C CA . PRO B 1 361 ? 20.391 -18.469 11.203 1 95.44 361 PRO B CA 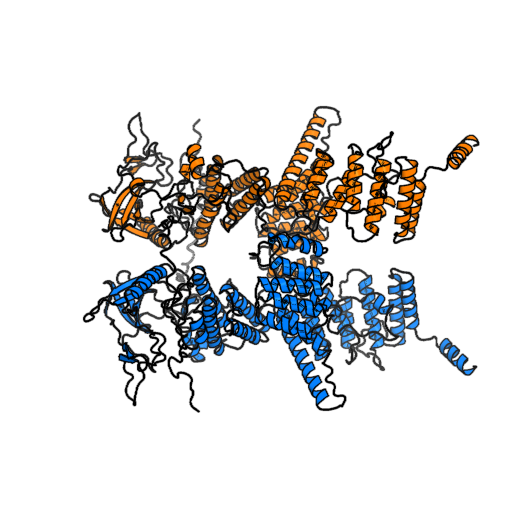1
ATOM 8635 C C . PRO B 1 361 ? 19.219 -17.516 11.375 1 95.44 361 PRO B C 1
ATOM 8637 O O . PRO B 1 361 ? 18.641 -17.062 10.383 1 95.44 361 PRO B O 1
ATOM 8640 N N . ALA B 1 362 ? 18.922 -17.094 12.609 1 93.75 362 ALA B N 1
ATOM 8641 C CA . ALA B 1 362 ? 17.766 -16.219 12.875 1 93.75 362 ALA B CA 1
ATOM 8642 C C . ALA B 1 362 ? 18 -14.828 12.312 1 93.75 362 ALA B C 1
ATOM 8644 O O . ALA B 1 362 ? 17.047 -14.062 12.133 1 93.75 362 ALA B O 1
ATOM 8645 N N . ALA B 1 363 ? 19.234 -14.508 12 1 95.94 363 ALA B N 1
ATOM 8646 C CA . ALA B 1 363 ? 19.594 -13.188 11.477 1 95.94 363 ALA B CA 1
ATOM 8647 C C . ALA B 1 363 ? 19.578 -13.18 9.953 1 95.94 363 ALA B C 1
ATOM 8649 O O . ALA B 1 363 ? 19.688 -12.117 9.328 1 95.94 363 ALA B O 1
ATOM 8650 N N . ARG B 1 364 ? 19.391 -14.336 9.352 1 97.88 364 ARG B N 1
ATOM 8651 C CA . ARG B 1 364 ? 19.438 -14.453 7.898 1 97.88 364 ARG B CA 1
ATOM 8652 C C . ARG B 1 364 ? 18.094 -14.086 7.281 1 97.88 364 ARG B C 1
ATOM 8654 O O . ARG B 1 364 ? 17.156 -13.719 7.992 1 97.88 364 ARG B O 1
ATOM 8661 N N . PHE B 1 365 ? 18.078 -14.008 5.934 1 97.44 365 PHE B N 1
ATOM 8662 C CA . PHE B 1 365 ? 16.828 -13.789 5.238 1 97.44 365 PHE B CA 1
ATOM 8663 C C . PHE B 1 365 ? 15.836 -14.906 5.539 1 97.44 365 PHE B C 1
ATOM 8665 O O . PHE B 1 365 ? 16.234 -16.078 5.652 1 97.44 365 PHE B O 1
ATOM 8672 N N . ARG B 1 366 ? 14.578 -14.586 5.562 1 92.75 366 ARG B N 1
ATOM 8673 C CA . ARG B 1 366 ? 13.562 -15.555 5.957 1 92.75 366 ARG B CA 1
ATOM 8674 C C . ARG B 1 366 ? 12.859 -16.141 4.734 1 92.75 366 ARG B C 1
ATOM 8676 O O . ARG B 1 366 ? 12.203 -17.172 4.824 1 92.75 366 ARG B O 1
ATOM 8683 N N . SER B 1 367 ? 12.969 -15.422 3.604 1 95.31 367 SER B N 1
ATOM 8684 C CA . SER B 1 367 ? 12.32 -15.891 2.383 1 95.31 367 SER B CA 1
ATOM 8685 C C . SER B 1 367 ? 13.094 -15.461 1.144 1 95.31 367 SER B C 1
ATOM 8687 O O . SER B 1 367 ? 13.844 -14.477 1.181 1 95.31 367 SER B O 1
ATOM 8689 N N . ALA B 1 368 ? 12.883 -16.188 0.106 1 96.88 368 ALA B N 1
ATOM 8690 C CA . ALA B 1 368 ? 13.5 -15.844 -1.173 1 96.88 368 ALA B CA 1
ATOM 8691 C C . ALA B 1 368 ? 12.992 -14.492 -1.683 1 96.88 368 ALA B C 1
ATOM 8693 O O . ALA B 1 368 ? 13.758 -13.703 -2.24 1 96.88 368 ALA B O 1
ATOM 8694 N N . ALA B 1 369 ? 11.773 -14.289 -1.438 1 92.94 369 ALA B N 1
ATOM 8695 C CA . ALA B 1 369 ? 11.172 -13.031 -1.868 1 92.94 369 ALA B CA 1
ATOM 8696 C C . ALA B 1 369 ? 11.82 -11.836 -1.17 1 92.94 369 ALA B C 1
ATOM 8698 O O . ALA B 1 369 ? 12.102 -10.82 -1.802 1 92.94 369 ALA B O 1
ATOM 8699 N N . GLU B 1 370 ? 12.031 -11.961 0.091 1 95.06 370 GLU B N 1
ATOM 8700 C CA . GLU B 1 370 ? 12.68 -10.898 0.857 1 95.06 370 GLU B CA 1
ATOM 8701 C C . GLU B 1 370 ? 14.078 -10.609 0.333 1 95.06 370 GLU B C 1
ATOM 8703 O O . GLU B 1 370 ? 14.461 -9.453 0.159 1 95.06 370 GLU B O 1
ATOM 8708 N N . MET B 1 371 ? 14.812 -11.609 0.127 1 97.44 371 MET B N 1
ATOM 8709 C CA . MET B 1 371 ? 16.172 -11.453 -0.37 1 97.44 371 MET B CA 1
ATOM 8710 C C . MET B 1 371 ? 16.188 -10.859 -1.774 1 97.44 371 MET B C 1
ATOM 8712 O O . MET B 1 371 ? 16.984 -9.984 -2.08 1 97.44 371 MET B O 1
ATOM 8716 N N . SER B 1 372 ? 15.273 -11.352 -2.607 1 96.31 372 SER B N 1
ATOM 8717 C CA . SER B 1 372 ? 15.164 -10.844 -3.969 1 96.31 372 SER B CA 1
ATOM 8718 C C . SER B 1 372 ? 14.867 -9.344 -3.977 1 96.31 372 SER B C 1
ATOM 8720 O O . SER B 1 372 ? 15.461 -8.594 -4.75 1 96.31 372 SER B O 1
ATOM 8722 N N . ARG B 1 373 ? 14.047 -8.922 -3.107 1 93.44 373 ARG B N 1
ATOM 8723 C CA . ARG B 1 373 ? 13.695 -7.504 -3.029 1 93.44 373 ARG B CA 1
ATOM 8724 C C . ARG B 1 373 ? 14.898 -6.66 -2.639 1 93.44 373 ARG B C 1
ATOM 8726 O O . ARG B 1 373 ? 15.125 -5.586 -3.207 1 93.44 373 ARG B O 1
ATOM 8733 N N . GLN B 1 374 ? 15.617 -7.109 -1.709 1 96.38 374 GLN B N 1
ATOM 8734 C CA . GLN B 1 374 ? 16.797 -6.371 -1.296 1 96.38 374 GLN B CA 1
ATOM 8735 C C . GLN B 1 374 ? 17.844 -6.32 -2.416 1 96.38 374 GLN B C 1
ATOM 8737 O O . GLN B 1 374 ? 18.5 -5.301 -2.605 1 96.38 374 GLN B O 1
ATOM 8742 N N . LEU B 1 375 ? 17.938 -7.422 -3.16 1 96.44 375 LEU B N 1
ATOM 8743 C CA . LEU B 1 375 ? 18.812 -7.43 -4.316 1 96.44 375 LEU B CA 1
ATOM 8744 C C . LEU B 1 375 ? 18.391 -6.379 -5.336 1 96.44 375 LEU B C 1
ATOM 8746 O O . LEU B 1 375 ? 19.219 -5.645 -5.871 1 96.44 375 LEU B O 1
ATOM 8750 N N . TRP B 1 376 ? 17.156 -6.371 -5.508 1 91.69 376 TRP B N 1
ATOM 8751 C CA . TRP B 1 376 ? 16.562 -5.41 -6.434 1 91.69 376 TRP B CA 1
ATOM 8752 C C . TRP B 1 376 ? 16.875 -3.98 -6.008 1 91.69 376 TRP B C 1
ATOM 8754 O O . TRP B 1 376 ? 17.266 -3.152 -6.836 1 91.69 376 TRP B O 1
ATOM 8764 N N . GLU B 1 377 ? 16.797 -3.684 -4.789 1 93.94 377 GLU B N 1
ATOM 8765 C CA . GLU B 1 377 ? 17.047 -2.344 -4.258 1 93.94 377 GLU B CA 1
ATOM 8766 C C . GLU B 1 377 ? 18.516 -1.97 -4.359 1 93.94 377 GLU B C 1
ATOM 8768 O O . GLU B 1 377 ? 18.859 -0.812 -4.617 1 93.94 377 GLU B O 1
ATOM 8773 N N . VAL B 1 378 ? 19.328 -2.9 -4.141 1 96.5 378 VAL B N 1
ATOM 8774 C CA . VAL B 1 378 ? 20.766 -2.654 -4.281 1 96.5 378 VAL B CA 1
ATOM 8775 C C . VAL B 1 378 ? 21.094 -2.352 -5.742 1 96.5 378 VAL B C 1
ATOM 8777 O O . VAL B 1 378 ? 21.938 -1.502 -6.031 1 96.5 378 VAL B O 1
ATOM 8780 N N . LEU B 1 379 ? 20.422 -3.035 -6.68 1 94.75 379 LEU B N 1
ATOM 8781 C CA . LEU B 1 379 ? 20.609 -2.752 -8.094 1 94.75 379 LEU B CA 1
ATOM 8782 C C . LEU B 1 379 ? 20.219 -1.312 -8.422 1 94.75 379 LEU B C 1
ATOM 8784 O O . LEU B 1 379 ? 20.922 -0.625 -9.156 1 94.75 379 LEU B O 1
ATOM 8788 N N . ARG B 1 380 ? 19.125 -0.845 -7.828 1 93.06 380 ARG B N 1
ATOM 8789 C CA . ARG B 1 380 ? 18.688 0.523 -8.07 1 93.06 380 ARG B CA 1
ATOM 8790 C C . ARG B 1 380 ? 19.703 1.532 -7.562 1 93.06 380 ARG B C 1
ATOM 8792 O O . ARG B 1 380 ? 19.953 2.553 -8.203 1 93.06 380 ARG B O 1
ATOM 8799 N N . GLU B 1 381 ? 20.234 1.209 -6.414 1 94.62 381 GLU B N 1
ATOM 8800 C CA . GLU B 1 381 ? 21.281 2.059 -5.852 1 94.62 381 GLU B CA 1
ATOM 8801 C C . GLU B 1 381 ? 22.5 2.127 -6.777 1 94.62 381 GLU B C 1
ATOM 8803 O O . GLU B 1 381 ? 23.016 3.209 -7.039 1 94.62 381 GLU B O 1
ATOM 8808 N N . ASP B 1 382 ? 22.906 1.006 -7.273 1 95.06 382 ASP B N 1
ATOM 8809 C CA . ASP B 1 382 ? 24.031 0.917 -8.188 1 95.06 382 ASP B CA 1
ATOM 8810 C C . ASP B 1 382 ? 23.781 1.729 -9.453 1 95.06 382 ASP B C 1
ATOM 8812 O O . ASP B 1 382 ? 24.641 2.498 -9.891 1 95.06 382 ASP B O 1
ATOM 8816 N N . GLN B 1 383 ? 22.656 1.568 -9.992 1 92 383 GLN B N 1
ATOM 8817 C CA . GLN B 1 383 ? 22.297 2.262 -11.227 1 92 383 GLN B CA 1
ATOM 8818 C C . GLN B 1 383 ? 22.25 3.771 -11.016 1 92 383 GLN B C 1
ATOM 8820 O O . GLN B 1 383 ? 22.734 4.539 -11.836 1 92 383 GLN B O 1
ATOM 8825 N N . ALA B 1 384 ? 21.672 4.164 -9.914 1 92.25 384 ALA B N 1
ATOM 8826 C CA . ALA B 1 384 ? 21.562 5.586 -9.602 1 92.25 384 ALA B CA 1
ATOM 8827 C C . ALA B 1 384 ? 22.938 6.219 -9.414 1 92.25 384 ALA B C 1
ATOM 8829 O O . ALA B 1 384 ? 23.219 7.281 -9.969 1 92.25 384 ALA B O 1
ATOM 8830 N N . LEU B 1 385 ? 23.75 5.598 -8.656 1 94.75 385 LEU B N 1
ATOM 8831 C CA . LEU B 1 385 ? 25.078 6.121 -8.352 1 94.75 385 LEU B CA 1
ATOM 8832 C C . LEU B 1 385 ? 26 6.023 -9.57 1 94.75 385 LEU B C 1
ATOM 8834 O O . LEU B 1 385 ? 26.969 6.762 -9.672 1 94.75 385 LEU B O 1
ATOM 8838 N N . GLY B 1 386 ? 25.594 5.086 -10.438 1 92.12 386 GLY B N 1
ATOM 8839 C CA . GLY B 1 386 ? 26.359 4.918 -11.656 1 92.12 386 GLY B CA 1
ATOM 8840 C C . GLY B 1 386 ? 25.984 5.902 -12.75 1 92.12 386 GLY B C 1
ATOM 8841 O O . GLY B 1 386 ? 26.531 5.852 -13.852 1 92.12 386 GLY B O 1
ATOM 8842 N N . GLY B 1 387 ? 25.031 6.746 -12.5 1 87.88 387 GLY B N 1
ATOM 8843 C CA . GLY B 1 387 ? 24.672 7.797 -13.438 1 87.88 387 GLY B CA 1
ATOM 8844 C C . GLY B 1 387 ? 23.531 7.406 -14.367 1 87.88 387 GLY B C 1
ATOM 8845 O O . GLY B 1 387 ? 23.188 8.156 -15.289 1 87.88 387 GLY B O 1
ATOM 8846 N N . ARG B 1 388 ? 23.047 6.273 -14.164 1 81.12 388 ARG B N 1
ATOM 8847 C CA . ARG B 1 388 ? 21.906 5.855 -14.961 1 81.12 388 ARG B CA 1
ATOM 8848 C C . ARG B 1 388 ? 20.609 6.508 -14.461 1 81.12 388 ARG B C 1
ATOM 8850 O O . ARG B 1 388 ? 20.547 6.977 -13.328 1 81.12 388 ARG B O 1
ATOM 8857 N N . GLU B 1 389 ? 19.609 6.578 -15.352 1 75.44 389 GLU B N 1
ATOM 8858 C CA . GLU B 1 389 ? 18.344 7.18 -14.961 1 75.44 389 GLU B CA 1
ATOM 8859 C C . GLU B 1 389 ? 17.656 6.371 -13.859 1 75.44 389 GLU B C 1
ATOM 8861 O O . GLU B 1 389 ? 17.562 5.145 -13.945 1 75.44 389 GLU B O 1
ATOM 8866 N N . PRO B 1 390 ? 17.344 7.133 -12.922 1 67.56 390 PRO B N 1
ATOM 8867 C CA . PRO B 1 390 ? 16.719 6.426 -11.797 1 67.56 390 PRO B CA 1
ATOM 8868 C C . PRO B 1 390 ? 15.406 5.758 -12.18 1 67.56 390 PRO B C 1
ATOM 8870 O O . PRO B 1 390 ? 14.641 6.297 -12.984 1 67.56 390 PRO B O 1
ATOM 8873 N N . TYR B 1 391 ? 15.32 4.555 -11.758 1 68.5 391 TYR B N 1
ATOM 8874 C CA . TYR B 1 391 ? 14.062 3.818 -11.852 1 68.5 391 TYR B CA 1
ATOM 8875 C C . TYR B 1 391 ? 13.219 4.031 -10.602 1 68.5 391 TYR B C 1
ATOM 8877 O O . TYR B 1 391 ? 13.586 3.59 -9.508 1 68.5 391 TYR B O 1
ATOM 8885 N N . PRO B 1 392 ? 12.242 4.863 -10.75 1 65.88 392 PRO B N 1
ATOM 8886 C CA . PRO B 1 392 ? 11.477 5.176 -9.539 1 65.88 392 PRO B CA 1
ATOM 8887 C C . PRO B 1 392 ? 10.727 3.965 -8.992 1 65.88 392 PRO B C 1
ATOM 8889 O O . PRO B 1 392 ? 10.086 3.232 -9.75 1 65.88 392 PRO B O 1
ATOM 8892 N N . GLU B 1 393 ? 10.977 3.604 -7.801 1 75.94 393 GLU B N 1
ATOM 8893 C CA . GLU B 1 393 ? 10.258 2.525 -7.129 1 75.94 393 GLU B CA 1
ATOM 8894 C C . GLU B 1 393 ? 10 2.863 -5.664 1 75.94 393 GLU B C 1
ATOM 8896 O O . GLU B 1 393 ? 10.852 3.451 -4.996 1 75.94 393 GLU B O 1
ATOM 8901 N N . ARG B 1 394 ? 8.82 2.461 -5.223 1 77.25 394 ARG B N 1
ATOM 8902 C CA . ARG B 1 394 ? 8.453 2.691 -3.828 1 77.25 394 ARG B CA 1
ATOM 8903 C C . ARG B 1 394 ? 9 1.588 -2.93 1 77.25 394 ARG B C 1
ATOM 8905 O O . ARG B 1 394 ? 9.062 0.424 -3.332 1 77.25 394 ARG B O 1
ATOM 8912 N N . SER B 1 395 ? 9.344 2.033 -1.738 1 86.56 395 SER B N 1
ATOM 8913 C CA . SER B 1 395 ? 9.758 1.053 -0.739 1 86.56 395 SER B CA 1
ATOM 8914 C C . SER B 1 395 ? 8.586 0.165 -0.319 1 86.56 395 SER B C 1
ATOM 8916 O O . SER B 1 395 ? 7.453 0.63 -0.224 1 86.56 395 SER B O 1
ATOM 8918 N N . THR B 1 396 ? 8.867 -1.057 -0.117 1 85.62 396 THR B N 1
ATOM 8919 C CA . THR B 1 396 ? 7.859 -1.971 0.411 1 85.62 396 THR B CA 1
ATOM 8920 C C . THR B 1 396 ? 8 -2.113 1.924 1 85.62 396 THR B C 1
ATOM 8922 O O . THR B 1 396 ? 7.273 -2.889 2.549 1 85.62 396 THR B O 1
ATOM 8925 N N . ARG B 1 397 ? 8.93 -1.363 2.504 1 93.38 397 ARG B N 1
ATOM 8926 C CA . ARG B 1 397 ? 9.195 -1.516 3.93 1 93.38 397 ARG B CA 1
ATOM 8927 C C . ARG B 1 397 ? 8.906 -0.224 4.684 1 93.38 397 ARG B C 1
ATOM 8929 O O . ARG B 1 397 ? 8.594 -0.252 5.879 1 93.38 397 ARG B O 1
ATOM 8936 N N . PHE B 1 398 ? 9.047 0.879 4.004 1 94.38 398 PHE B N 1
ATOM 8937 C CA . PHE B 1 398 ? 8.828 2.168 4.652 1 94.38 398 PHE B CA 1
ATOM 8938 C C . PHE B 1 398 ? 7.777 2.98 3.906 1 94.38 398 PHE B C 1
ATOM 8940 O O . PHE B 1 398 ? 7.699 2.926 2.678 1 94.38 398 PHE B O 1
ATOM 8947 N N . GLU B 1 399 ? 7.023 3.74 4.621 1 88.12 399 GLU B N 1
ATOM 8948 C CA . GLU B 1 399 ? 6.066 4.672 4.035 1 88.12 399 GLU B CA 1
ATOM 8949 C C . GLU B 1 399 ? 6.777 5.875 3.416 1 88.12 399 GLU B C 1
ATOM 8951 O O . GLU B 1 399 ? 7.801 6.332 3.93 1 88.12 399 GLU B O 1
ATOM 8956 N N . PRO B 1 400 ? 6.207 6.352 2.309 1 79 400 PRO B N 1
ATOM 8957 C CA . PRO B 1 400 ? 6.719 7.641 1.832 1 79 400 PRO B CA 1
ATOM 8958 C C . PRO B 1 400 ? 6.488 8.773 2.83 1 79 400 PRO B C 1
ATOM 8960 O O . PRO B 1 400 ? 5.492 8.766 3.559 1 79 400 PRO B O 1
ATOM 8963 N N . THR B 1 401 ? 7.391 9.586 2.984 1 77.56 401 THR B N 1
ATOM 8964 C CA . THR B 1 401 ? 7.211 10.672 3.945 1 77.56 401 THR B CA 1
ATOM 8965 C C . THR B 1 401 ? 7.359 12.031 3.268 1 77.56 401 THR B C 1
ATOM 8967 O O . THR B 1 401 ? 8.195 12.195 2.373 1 77.56 401 THR B O 1
ATOM 8970 N N . ALA B 1 402 ? 6.492 12.922 3.723 1 73.31 402 ALA B N 1
ATOM 8971 C CA . ALA B 1 402 ? 6.582 14.32 3.297 1 73.31 402 ALA B CA 1
ATOM 8972 C C . ALA B 1 402 ? 7.391 15.148 4.293 1 73.31 402 ALA B C 1
ATOM 8974 O O . ALA B 1 402 ? 7.797 16.266 3.99 1 73.31 402 ALA B O 1
ATOM 8975 N N . ALA B 1 403 ? 7.699 14.516 5.402 1 83.81 403 ALA B N 1
ATOM 8976 C CA . ALA B 1 403 ? 8.414 15.242 6.449 1 83.81 403 ALA B CA 1
ATOM 8977 C C . ALA B 1 403 ? 9.883 15.422 6.082 1 83.81 403 ALA B C 1
ATOM 8979 O O . ALA B 1 403 ? 10.461 14.602 5.359 1 83.81 403 ALA B O 1
ATOM 8980 N N . VAL B 1 404 ? 10.438 16.578 6.461 1 91.94 404 VAL B N 1
ATOM 8981 C CA . VAL B 1 404 ? 11.828 16.891 6.168 1 91.94 404 VAL B CA 1
ATOM 8982 C C . VAL B 1 404 ? 12.523 17.391 7.438 1 91.94 404 VAL B C 1
ATOM 8984 O O . VAL B 1 404 ? 11.922 18.109 8.242 1 91.94 404 VAL B O 1
ATOM 8987 N N . PHE B 1 405 ? 13.68 16.906 7.656 1 90.25 405 PHE B N 1
ATOM 8988 C CA . PHE B 1 405 ? 14.492 17.516 8.703 1 90.25 405 PHE B CA 1
ATOM 8989 C C . PHE B 1 405 ? 15.633 18.328 8.109 1 90.25 405 PHE B C 1
ATOM 8991 O O . PHE B 1 405 ? 16.094 18.031 7 1 90.25 405 PHE B O 1
ATOM 8998 N N . GLY B 1 406 ? 16.016 19.375 8.852 1 92.38 406 GLY B N 1
ATOM 8999 C CA . GLY B 1 406 ? 17.203 20.156 8.508 1 92.38 406 GLY B CA 1
ATOM 9000 C C . GLY B 1 406 ? 16.969 21.109 7.359 1 92.38 406 GLY B C 1
ATOM 9001 O O . GLY B 1 406 ? 17.875 21.375 6.574 1 92.38 406 GLY B O 1
ATOM 9002 N N . ALA B 1 407 ? 15.711 21.562 7.246 1 91.38 407 ALA B N 1
ATOM 9003 C CA . ALA B 1 407 ? 15.391 22.438 6.125 1 91.38 407 ALA B CA 1
ATOM 9004 C C . ALA B 1 407 ? 15.43 23.906 6.555 1 91.38 407 ALA B C 1
ATOM 9006 O O . ALA B 1 407 ? 14.875 24.781 5.875 1 91.38 407 ALA B O 1
ATOM 9007 N N . ALA B 1 408 ? 16.156 24.172 7.66 1 93.06 408 ALA B N 1
ATOM 9008 C CA . ALA B 1 408 ? 16.172 25.531 8.203 1 93.06 408 ALA B CA 1
ATOM 9009 C C . ALA B 1 408 ? 16.75 26.516 7.188 1 93.06 408 ALA B C 1
ATOM 9011 O O . ALA B 1 408 ? 16.312 27.656 7.105 1 93.06 408 ALA B O 1
ATOM 9012 N N . LEU B 1 409 ? 17.75 26.094 6.414 1 94.31 409 LEU B N 1
ATOM 9013 C CA . LEU B 1 409 ? 18.359 26.938 5.391 1 94.31 409 LEU B CA 1
ATOM 9014 C C . LEU B 1 409 ? 17.328 27.328 4.332 1 94.31 409 LEU B C 1
ATOM 9016 O O . LEU B 1 409 ? 17.469 28.359 3.68 1 94.31 409 LEU B O 1
ATOM 9020 N N . GLY B 1 410 ? 16.344 26.516 4.145 1 95 410 GLY B N 1
ATOM 9021 C CA . GLY B 1 410 ? 15.328 26.75 3.127 1 95 410 GLY B CA 1
ATOM 9022 C C . GLY B 1 410 ? 14.102 27.484 3.66 1 95 410 GLY B C 1
ATOM 9023 O O . GLY B 1 410 ? 13.133 27.688 2.932 1 95 410 GLY B O 1
ATOM 9024 N N . THR B 1 411 ? 14.164 27.859 4.887 1 93.38 411 THR B N 1
ATOM 9025 C CA . THR B 1 411 ? 13.055 28.562 5.516 1 93.38 411 THR B CA 1
ATOM 9026 C C . THR B 1 411 ? 13.312 30.062 5.57 1 93.38 411 THR B C 1
ATOM 9028 O O . THR B 1 411 ? 14.352 30.5 6.082 1 93.38 411 THR B O 1
ATOM 9031 N N . VAL B 1 412 ? 12.406 30.844 5.016 1 94.25 412 VAL B N 1
ATOM 9032 C CA . VAL B 1 412 ? 12.5 32.312 5.121 1 94.25 412 VAL B CA 1
ATOM 9033 C C . VAL B 1 412 ? 12.469 32.719 6.59 1 94.25 412 VAL B C 1
ATOM 9035 O O . VAL B 1 412 ? 11.609 32.281 7.348 1 94.25 412 VAL B O 1
ATOM 9038 N N . PRO B 1 413 ? 13.43 33.469 6.977 1 91.69 413 PRO B N 1
ATOM 9039 C CA . PRO B 1 413 ? 13.469 33.844 8.398 1 91.69 413 PRO B CA 1
ATOM 9040 C C . PRO B 1 413 ? 12.195 34.531 8.867 1 91.69 413 PRO B C 1
ATOM 9042 O O . PRO B 1 413 ? 11.602 35.312 8.117 1 91.69 413 PRO B O 1
ATOM 9045 N N . ALA B 1 414 ? 11.805 34.25 10.078 1 91.44 414 ALA B N 1
ATOM 9046 C CA . ALA B 1 414 ? 10.695 34.969 10.711 1 91.44 414 ALA B CA 1
ATOM 9047 C C . ALA B 1 414 ? 11.156 36.312 11.242 1 91.44 414 ALA B C 1
ATOM 9049 O O . ALA B 1 414 ? 12.352 36.625 11.25 1 91.44 414 ALA B O 1
ATOM 9050 N N . LEU B 1 415 ? 10.234 37.188 11.656 1 91.5 415 LEU B N 1
ATOM 9051 C CA . LEU B 1 415 ? 10.562 38.531 12.148 1 91.5 415 LEU B CA 1
ATOM 9052 C C . LEU B 1 415 ? 11.445 38.438 13.391 1 91.5 415 LEU B C 1
ATOM 9054 O O . LEU B 1 415 ? 12.227 39.375 13.656 1 91.5 415 LEU B O 1
ATOM 9058 N N . GLN B 1 416 ? 11.398 37.312 14.008 1 88.56 416 GLN B N 1
ATOM 9059 C CA . GLN B 1 416 ? 12.172 37.094 15.227 1 88.56 416 GLN B CA 1
ATOM 9060 C C . GLN B 1 416 ? 13.672 37.094 14.93 1 88.56 416 GLN B C 1
ATOM 9062 O O . GLN B 1 416 ? 14.492 37.25 15.836 1 88.56 416 GLN B O 1
ATOM 9067 N N . TRP B 1 417 ? 13.984 36.75 13.703 1 90.31 417 TRP B N 1
ATOM 9068 C CA . TRP B 1 417 ? 15.375 36.812 13.25 1 90.31 417 TRP B CA 1
ATOM 9069 C C . TRP B 1 417 ? 15.984 38.188 13.57 1 90.31 417 TRP B C 1
ATOM 9071 O O . TRP B 1 417 ? 17.172 38.281 13.867 1 90.31 417 TRP B O 1
ATOM 9081 N N . TRP B 1 418 ? 15.25 39.281 13.617 1 91.19 418 TRP B N 1
ATOM 9082 C CA . TRP B 1 418 ? 15.727 40.625 13.828 1 91.19 418 TRP B CA 1
ATOM 9083 C C . TRP B 1 418 ? 15.312 41.156 15.203 1 91.19 418 TRP B C 1
ATOM 9085 O O . TRP B 1 418 ? 15.922 42.094 15.734 1 91.19 418 TRP B O 1
ATOM 9095 N N . THR B 1 419 ? 14.234 40.531 15.766 1 88.31 419 THR B N 1
ATOM 9096 C CA . THR B 1 419 ? 13.695 41.094 17 1 88.31 419 THR B CA 1
ATOM 9097 C C . THR B 1 419 ? 14.227 40.312 18.219 1 88.31 419 THR B C 1
ATOM 9099 O O . THR B 1 419 ? 14.242 40.844 19.328 1 88.31 419 THR B O 1
ATOM 9102 N N . ARG B 1 420 ? 14.57 39.094 18.125 1 81.38 420 ARG B N 1
ATOM 9103 C CA . ARG B 1 420 ? 15.016 38.281 19.25 1 81.38 420 ARG B CA 1
ATOM 9104 C C . ARG B 1 420 ? 16.438 37.781 19.016 1 81.38 420 ARG B C 1
ATOM 9106 O O . ARG B 1 420 ? 16.703 36.594 19.266 1 81.38 420 ARG B O 1
ATOM 9113 N N . ARG B 1 421 ? 17.219 38.469 18.406 1 80.25 421 ARG B N 1
ATOM 9114 C CA . ARG B 1 421 ? 18.562 38 18.109 1 80.25 421 ARG B CA 1
ATOM 9115 C C . ARG B 1 421 ? 19.484 38.156 19.328 1 80.25 421 ARG B C 1
ATOM 9117 O O . ARG B 1 421 ? 19.422 39.188 20.031 1 80.25 421 ARG B O 1
ATOM 9124 N N . PRO B 1 422 ? 20.234 37 19.531 1 69.88 422 PRO B N 1
ATOM 9125 C CA . PRO B 1 422 ? 21.234 37.094 20.594 1 69.88 422 PRO B CA 1
ATOM 9126 C C . PRO B 1 422 ? 22.438 37.969 20.188 1 69.88 422 PRO B C 1
ATOM 9128 O O . PRO B 1 422 ? 23.062 37.719 19.156 1 69.88 422 PRO B O 1
ATOM 9131 N N . GLY B 1 423 ? 22.578 39.188 20.75 1 69.38 423 GLY B N 1
ATOM 9132 C CA . GLY B 1 423 ? 23.734 40.031 20.547 1 69.38 423 GLY B CA 1
ATOM 9133 C C . GLY B 1 423 ? 23.516 41.094 19.5 1 69.38 423 GLY B C 1
ATOM 9134 O O . GLY B 1 423 ? 22.391 41.281 19.016 1 69.38 423 GLY B O 1
ATOM 9135 N N . THR B 1 424 ? 24.562 41.844 19.141 1 68 424 THR B N 1
ATOM 9136 C CA . THR B 1 424 ? 24.438 43.031 18.297 1 68 424 THR B CA 1
ATOM 9137 C C . THR B 1 424 ? 24.844 42.719 16.859 1 68 424 THR B C 1
ATOM 9139 O O . THR B 1 424 ? 24.469 43.438 15.938 1 68 424 THR B O 1
ATOM 9142 N N . GLY B 1 425 ? 25.453 41.562 16.609 1 80.5 425 GLY B N 1
ATOM 9143 C CA . GLY B 1 425 ? 25.922 41.281 15.266 1 80.5 425 GLY B CA 1
ATOM 9144 C C . GLY B 1 425 ? 24.969 40.469 14.438 1 80.5 425 GLY B C 1
ATOM 9145 O O . GLY B 1 425 ? 23.938 40 14.945 1 80.5 425 GLY B O 1
ATOM 9146 N N . THR B 1 426 ? 25.125 40.5 13.055 1 87.06 426 THR B N 1
ATOM 9147 C CA . THR B 1 426 ? 24.344 39.688 12.133 1 87.06 426 THR B CA 1
ATOM 9148 C C . THR B 1 426 ? 24.547 38.188 12.422 1 87.06 426 THR B C 1
ATOM 9150 O O . THR B 1 426 ? 25.688 37.719 12.523 1 87.06 426 THR B O 1
ATOM 9153 N N . PRO B 1 427 ? 23.469 37.469 12.633 1 88.5 427 PRO B N 1
ATOM 9154 C CA . PRO B 1 427 ? 23.578 36.062 12.969 1 88.5 427 PRO B CA 1
ATOM 9155 C C . PRO B 1 427 ? 24.141 35.219 11.82 1 88.5 427 PRO B C 1
ATOM 9157 O O . PRO B 1 427 ? 24.031 35.594 10.656 1 88.5 427 PRO B O 1
ATOM 9160 N N . GLU B 1 428 ? 24.781 34.094 12.148 1 90.56 428 GLU B N 1
ATOM 9161 C CA . GLU B 1 428 ? 25.234 33.125 11.164 1 90.56 428 GLU B CA 1
ATOM 9162 C C . GLU B 1 428 ? 24.078 32.281 10.641 1 90.56 428 GLU B C 1
ATOM 9164 O O . GLU B 1 428 ? 23.047 32.156 11.305 1 90.56 428 GLU B O 1
ATOM 9169 N N . LEU B 1 429 ? 24.25 31.781 9.453 1 91.94 429 LEU B N 1
ATOM 9170 C CA . LEU B 1 429 ? 23.25 30.891 8.891 1 91.94 429 LEU B CA 1
ATOM 9171 C C . LEU B 1 429 ? 23.156 29.609 9.703 1 91.94 429 LEU B C 1
ATOM 9173 O O . LEU B 1 429 ? 24.141 29.156 10.281 1 91.94 429 LEU B O 1
ATOM 9177 N N . PRO B 1 430 ? 21.922 29 9.742 1 89.94 430 PRO B N 1
ATOM 9178 C CA . PRO B 1 430 ? 21.766 27.719 10.422 1 89.94 430 PRO B CA 1
ATOM 9179 C C . PRO B 1 430 ? 22.297 26.547 9.602 1 89.94 430 PRO B C 1
ATOM 9181 O O . PRO B 1 430 ? 21.516 25.688 9.164 1 89.94 430 PRO B O 1
ATOM 9184 N N . ALA B 1 431 ? 23.547 26.438 9.461 1 91.56 431 ALA B N 1
ATOM 9185 C CA . ALA B 1 431 ? 24.219 25.469 8.602 1 91.56 431 ALA B CA 1
ATOM 9186 C C . ALA B 1 431 ? 24.625 24.234 9.391 1 91.56 431 ALA B C 1
ATOM 9188 O O . ALA B 1 431 ? 25.281 23.328 8.859 1 91.56 431 ALA B O 1
ATOM 9189 N N . GLY B 1 432 ? 24.281 24.156 10.641 1 90.62 432 GLY B N 1
ATOM 9190 C CA . GLY B 1 432 ? 24.609 23 11.461 1 90.62 432 GLY B CA 1
ATOM 9191 C C . GLY B 1 432 ? 23.625 21.859 11.312 1 90.62 432 GLY B C 1
ATOM 9192 O O . GLY B 1 432 ? 22.594 22 10.656 1 90.62 432 GLY B O 1
ATOM 9193 N N . ALA B 1 433 ? 24 20.703 11.891 1 94.5 433 ALA B N 1
ATOM 9194 C CA . ALA B 1 433 ? 23.141 19.531 11.867 1 94.5 433 ALA B CA 1
ATOM 9195 C C . ALA B 1 433 ? 21.828 19.797 12.602 1 94.5 433 ALA B C 1
ATOM 9197 O O . ALA B 1 433 ? 21.812 20.484 13.625 1 94.5 433 ALA B O 1
ATOM 9198 N N . PRO B 1 434 ? 20.734 19.234 12.094 1 95.5 434 PRO B N 1
ATOM 9199 C CA . PRO B 1 434 ? 19.453 19.391 12.773 1 95.5 434 PRO B CA 1
ATOM 9200 C C . PRO B 1 434 ? 19.422 18.734 14.148 1 95.5 434 PRO B C 1
ATOM 9202 O O . PRO B 1 434 ? 20.281 17.906 14.461 1 95.5 434 PRO B O 1
ATOM 9205 N N . GLU B 1 435 ? 18.453 19.188 14.922 1 95.69 435 GLU B N 1
ATOM 9206 C CA . GLU B 1 435 ? 18.25 18.578 16.234 1 95.69 435 GLU B CA 1
ATOM 9207 C C . GLU B 1 435 ? 17.812 17.125 16.094 1 95.69 435 GLU B C 1
ATOM 9209 O O . GLU B 1 435 ? 17.016 16.781 15.219 1 95.69 435 GLU B O 1
ATOM 9214 N N . PRO B 1 436 ? 18.344 16.25 16.953 1 96.94 436 PRO B N 1
ATOM 9215 C CA . PRO B 1 436 ? 18.031 14.828 16.875 1 96.94 436 PRO B CA 1
ATOM 9216 C C . PRO B 1 436 ? 16.531 14.547 16.969 1 96.94 436 PRO B C 1
ATOM 9218 O O . PRO B 1 436 ? 16.016 13.688 16.25 1 96.94 436 PRO B O 1
ATOM 9221 N N . ARG B 1 437 ? 15.828 15.25 17.797 1 95.5 437 ARG B N 1
ATOM 9222 C CA . ARG B 1 437 ? 14.391 15.031 17.938 1 95.5 437 ARG B CA 1
ATOM 9223 C C . ARG B 1 437 ? 13.664 15.336 16.641 1 95.5 437 ARG B C 1
ATOM 9225 O O . ARG B 1 437 ? 12.711 14.641 16.266 1 95.5 437 ARG B O 1
ATOM 9232 N N . ALA B 1 438 ? 14.062 16.406 15.992 1 95 438 ALA B N 1
ATOM 9233 C CA . ALA B 1 438 ? 13.477 16.75 14.703 1 95 438 ALA B CA 1
ATOM 9234 C C . ALA B 1 438 ? 13.742 15.68 13.664 1 95 438 ALA B C 1
ATOM 9236 O O . ALA B 1 438 ? 12.867 15.352 12.852 1 95 438 ALA B O 1
ATOM 9237 N N . ALA B 1 439 ? 14.953 15.172 13.703 1 96.69 439 ALA B N 1
ATOM 9238 C CA . ALA B 1 439 ? 15.305 14.086 12.781 1 96.69 439 ALA B CA 1
ATOM 9239 C C . ALA B 1 439 ? 14.453 12.852 13.047 1 96.69 439 ALA B C 1
ATOM 9241 O O . ALA B 1 439 ? 13.961 12.219 12.109 1 96.69 439 ALA B O 1
ATOM 9242 N N . ALA B 1 440 ? 14.273 12.516 14.312 1 96.88 440 ALA B N 1
ATOM 9243 C CA . ALA B 1 440 ? 13.477 11.359 14.695 1 96.88 440 ALA B CA 1
ATOM 9244 C C . ALA B 1 440 ? 12.055 11.469 14.141 1 96.88 440 ALA B C 1
ATOM 9246 O O . ALA B 1 440 ? 11.484 10.469 13.68 1 96.88 440 ALA B O 1
ATOM 9247 N N . ARG B 1 441 ? 11.492 12.641 14.117 1 93.81 441 ARG B N 1
ATOM 9248 C CA . ARG B 1 441 ? 10.109 12.859 13.688 1 93.81 441 ARG B CA 1
ATOM 9249 C C . ARG B 1 441 ? 10 12.797 12.164 1 93.81 441 ARG B C 1
ATOM 9251 O O . ARG B 1 441 ? 8.938 12.469 11.633 1 93.81 441 ARG B O 1
ATOM 9258 N N . ALA B 1 442 ? 11.078 13.109 11.523 1 95.69 442 ALA B N 1
ATOM 9259 C CA . ALA B 1 442 ? 11.016 13.258 10.07 1 95.69 442 ALA B CA 1
ATOM 9260 C C . ALA B 1 442 ? 11.469 11.977 9.375 1 95.69 442 ALA B C 1
ATOM 9262 O O . ALA B 1 442 ? 11.25 11.805 8.172 1 95.69 442 ALA B O 1
ATOM 9263 N N . LEU B 1 443 ? 12.109 11.016 10.07 1 97.25 443 LEU B N 1
ATOM 9264 C CA . LEU B 1 443 ? 12.539 9.758 9.461 1 97.25 443 LEU B CA 1
ATOM 9265 C C . LEU B 1 443 ? 11.336 8.914 9.055 1 97.25 443 LEU B C 1
ATOM 9267 O O . LEU B 1 443 ? 10.281 8.969 9.695 1 97.25 443 LEU B O 1
ATOM 9271 N N . PRO B 1 444 ? 11.508 8.117 7.953 1 95.56 444 PRO B N 1
ATOM 9272 C CA . PRO B 1 444 ? 10.391 7.348 7.422 1 95.56 444 PRO B CA 1
ATOM 9273 C C . PRO B 1 444 ? 9.82 6.352 8.43 1 95.56 444 PRO B C 1
ATOM 9275 O O . PRO B 1 444 ? 10.562 5.84 9.273 1 95.56 444 PRO B O 1
ATOM 9278 N N . VAL B 1 445 ? 8.516 6.109 8.281 1 95.19 445 VAL B N 1
ATOM 9279 C CA . VAL B 1 445 ? 7.801 5.191 9.156 1 95.19 445 VAL B CA 1
ATOM 9280 C C . VAL B 1 445 ? 7.703 3.818 8.5 1 95.19 445 VAL B C 1
ATOM 9282 O O . VAL B 1 445 ? 7.352 3.711 7.32 1 95.19 445 VAL B O 1
ATOM 9285 N N . PRO B 1 446 ? 8.078 2.738 9.227 1 96.12 446 PRO B N 1
ATOM 9286 C CA . PRO B 1 446 ? 7.902 1.395 8.672 1 96.12 446 PRO B CA 1
ATOM 9287 C C . PRO B 1 446 ? 6.449 1.087 8.312 1 96.12 446 PRO B C 1
ATOM 9289 O O . PRO B 1 446 ? 5.531 1.481 9.039 1 96.12 446 PRO B O 1
ATOM 9292 N N . LEU B 1 447 ? 6.273 0.413 7.199 1 92.69 447 LEU B N 1
ATOM 9293 C CA . LEU B 1 447 ? 4.957 -0.099 6.828 1 92.69 447 LEU B CA 1
ATOM 9294 C C . LEU B 1 447 ? 4.555 -1.266 7.727 1 92.69 447 LEU B C 1
ATOM 9296 O O . LEU B 1 447 ? 5.367 -2.152 7.996 1 92.69 447 LEU B O 1
ATOM 9300 N N . PRO B 1 448 ? 3.32 -1.254 8.227 1 91.75 448 PRO B N 1
ATOM 9301 C CA . PRO B 1 448 ? 2.883 -2.393 9.039 1 91.75 448 PRO B CA 1
ATOM 9302 C C . PRO B 1 448 ? 2.805 -3.691 8.242 1 91.75 448 PRO B C 1
ATOM 9304 O O . PRO B 1 448 ? 2.486 -3.668 7.047 1 91.75 448 PRO B O 1
ATOM 9307 N N . ASP B 1 449 ? 3.133 -4.785 8.93 1 90.81 449 ASP B N 1
ATOM 9308 C CA . ASP B 1 449 ? 2.939 -6.105 8.336 1 90.81 449 ASP B CA 1
ATOM 9309 C C . ASP B 1 449 ? 1.464 -6.363 8.047 1 90.81 449 ASP B C 1
ATOM 9311 O O . ASP B 1 449 ? 0.636 -6.379 8.953 1 90.81 449 ASP B O 1
ATOM 9315 N N . ALA B 1 450 ? 1.172 -6.617 6.828 1 79.62 450 ALA B N 1
ATOM 9316 C CA . ALA B 1 450 ? -0.215 -6.785 6.402 1 79.62 450 ALA B CA 1
ATOM 9317 C C . ALA B 1 450 ? -0.836 -8.023 7.035 1 79.62 450 ALA B C 1
ATOM 9319 O O . ALA B 1 450 ? -2.059 -8.117 7.168 1 79.62 450 ALA B O 1
ATOM 9320 N N . SER B 1 451 ? -0.025 -8.953 7.465 1 80.88 451 SER B N 1
ATOM 9321 C CA . SER B 1 451 ? -0.536 -10.195 8.031 1 80.88 451 SER B CA 1
ATOM 9322 C C . SER B 1 451 ? -0.854 -10.031 9.516 1 80.88 451 SER B C 1
ATOM 9324 O O . SER B 1 451 ? -1.475 -10.906 10.125 1 80.88 451 SER B O 1
ATOM 9326 N N . ASP B 1 452 ? -0.413 -8.852 10.086 1 88.19 452 ASP B N 1
ATOM 9327 C CA . ASP B 1 452 ? -0.765 -8.555 11.469 1 88.19 452 ASP B CA 1
ATOM 9328 C C . ASP B 1 452 ? -2.254 -8.25 11.609 1 88.19 452 ASP B C 1
ATOM 9330 O O . ASP B 1 452 ? -2.791 -7.418 10.875 1 88.19 452 ASP B O 1
ATOM 9334 N N . PRO B 1 453 ? -2.938 -8.914 12.516 1 80 453 PRO B N 1
ATOM 9335 C CA . PRO B 1 453 ? -4.387 -8.727 12.656 1 80 453 PRO B CA 1
ATOM 9336 C C . PRO B 1 453 ? -4.77 -7.281 12.961 1 80 453 PRO B C 1
ATOM 9338 O O . PRO B 1 453 ? -5.883 -6.855 12.633 1 80 453 PRO B O 1
ATOM 9341 N N . ALA B 1 454 ? -3.859 -6.535 13.562 1 87.06 454 ALA B N 1
ATOM 9342 C CA . ALA B 1 454 ? -4.184 -5.168 13.961 1 87.06 454 ALA B CA 1
ATOM 9343 C C . ALA B 1 454 ? -3.846 -4.18 12.844 1 87.06 454 ALA B C 1
ATOM 9345 O O . ALA B 1 454 ? -4.172 -2.996 12.938 1 87.06 454 ALA B O 1
ATOM 9346 N N . ALA B 1 455 ? -3.225 -4.645 11.773 1 85.94 455 ALA B N 1
ATOM 9347 C CA . ALA B 1 455 ? -2.688 -3.752 10.75 1 85.94 455 ALA B CA 1
ATOM 9348 C C . ALA B 1 455 ? -3.781 -2.857 10.172 1 85.94 455 ALA B C 1
ATOM 9350 O O . ALA B 1 455 ? -3.584 -1.652 10.008 1 85.94 455 ALA B O 1
ATOM 9351 N N . VAL B 1 456 ? -4.938 -3.408 9.977 1 75.06 456 VAL B N 1
ATOM 9352 C CA . VAL B 1 456 ? -6.016 -2.691 9.305 1 75.06 456 VAL B CA 1
ATOM 9353 C C . VAL B 1 456 ? -6.637 -1.678 10.266 1 75.06 456 VAL B C 1
ATOM 9355 O O . VAL B 1 456 ? -7.273 -0.714 9.836 1 75.06 456 VAL B O 1
ATOM 9358 N N . LEU B 1 457 ? -6.422 -1.841 11.547 1 79.19 457 LEU B N 1
ATOM 9359 C CA . LEU B 1 457 ? -7.051 -0.997 12.562 1 79.19 457 LEU B CA 1
ATOM 9360 C C . LEU B 1 457 ? -6.184 0.219 12.867 1 79.19 457 LEU B C 1
ATOM 9362 O O . LEU B 1 457 ? -6.672 1.215 13.406 1 79.19 457 LEU B O 1
ATOM 9366 N N . LEU B 1 458 ? -4.945 0.163 12.516 1 85.62 458 LEU B N 1
ATOM 9367 C CA . LEU B 1 458 ? -3.965 1.142 12.977 1 85.62 458 LEU B CA 1
ATOM 9368 C C . LEU B 1 458 ? -4.27 2.523 12.414 1 85.62 458 LEU B C 1
ATOM 9370 O O . LEU B 1 458 ? -4.086 3.533 13.094 1 85.62 458 LEU B O 1
ATOM 9374 N N . GLY B 1 459 ? -4.75 2.527 11.234 1 77.94 459 GLY B N 1
ATOM 9375 C CA . GLY B 1 459 ? -5.031 3.801 10.586 1 77.94 459 GLY B CA 1
ATOM 9376 C C . GLY B 1 459 ? -6.125 4.594 11.281 1 77.94 459 GLY B C 1
ATOM 9377 O O . GLY B 1 459 ? -6.188 5.816 11.156 1 77.94 459 GLY B O 1
ATOM 9378 N N . GLY B 1 460 ? -6.973 3.998 12.016 1 78.69 460 GLY B N 1
ATOM 9379 C CA . GLY B 1 460 ? -8.102 4.641 12.664 1 78.69 460 GLY B CA 1
ATOM 9380 C C . GLY B 1 460 ? -7.844 4.98 14.117 1 78.69 460 GLY B C 1
ATOM 9381 O O . GLY B 1 460 ? -8.664 5.633 14.766 1 78.69 460 GLY B O 1
ATOM 9382 N N . LEU B 1 461 ? -6.664 4.641 14.602 1 82.38 461 LEU B N 1
ATOM 9383 C CA . LEU B 1 461 ? -6.367 4.836 16.016 1 82.38 461 LEU B CA 1
ATOM 9384 C C . LEU B 1 461 ? -6.004 6.293 16.297 1 82.38 461 LEU B C 1
ATOM 9386 O O . LEU B 1 461 ? -5.438 6.973 15.438 1 82.38 461 LEU B O 1
ATOM 9390 N N . ALA B 1 462 ? -6.359 6.734 17.453 1 79 462 ALA B N 1
ATOM 9391 C CA . ALA B 1 462 ? -6.066 8.094 17.906 1 79 462 ALA B CA 1
ATOM 9392 C C . ALA B 1 462 ? -4.641 8.203 18.438 1 79 462 ALA B C 1
ATOM 9394 O O . ALA B 1 462 ? -4.367 7.824 19.578 1 79 462 ALA B O 1
ATOM 9395 N N . ALA B 1 463 ? -3.807 8.859 17.625 1 76.81 463 ALA B N 1
ATOM 9396 C CA . ALA B 1 463 ? -2.393 8.914 18 1 76.81 463 ALA B CA 1
ATOM 9397 C C . ALA B 1 463 ? -2.156 9.906 19.125 1 76.81 463 ALA B C 1
ATOM 9399 O O . ALA B 1 463 ? -1.128 9.852 19.812 1 76.81 463 ALA B O 1
ATOM 9400 N N . ASP B 1 464 ? -3.148 10.75 19.391 1 83.06 464 ASP B N 1
ATOM 9401 C CA . ASP B 1 464 ? -2.957 11.781 20.391 1 83.06 464 ASP B CA 1
ATOM 9402 C C . ASP B 1 464 ? -3.348 11.281 21.781 1 83.06 464 ASP B C 1
ATOM 9404 O O . ASP B 1 464 ? -3.125 11.961 22.781 1 83.06 464 ASP B O 1
ATOM 9408 N N . THR B 1 465 ? -3.875 10.055 21.859 1 85.81 465 THR B N 1
ATOM 9409 C CA . THR B 1 465 ? -4.23 9.461 23.141 1 85.81 465 THR B CA 1
ATOM 9410 C C . THR B 1 465 ? -3.701 8.031 23.234 1 85.81 465 THR B C 1
ATOM 9412 O O . THR B 1 465 ? -4.477 7.086 23.406 1 85.81 465 THR B O 1
ATOM 9415 N N . PRO B 1 466 ? -2.393 7.898 23.234 1 91 466 PRO B N 1
ATOM 9416 C CA . PRO B 1 466 ? -1.818 6.551 23.234 1 91 466 PRO B CA 1
ATOM 9417 C C . PRO B 1 466 ? -2.172 5.754 24.484 1 91 466 PRO B C 1
ATOM 9419 O O . PRO B 1 466 ? -2.287 4.527 24.422 1 91 466 PRO B O 1
ATOM 9422 N N . ASP B 1 467 ? -2.441 6.43 25.594 1 91.25 467 ASP B N 1
ATOM 9423 C CA . ASP B 1 467 ? -2.768 5.738 26.844 1 91.25 467 ASP B CA 1
ATOM 9424 C C . ASP B 1 467 ? -4.066 4.945 26.703 1 91.25 467 ASP B C 1
ATOM 9426 O O . ASP B 1 467 ? -4.176 3.832 27.219 1 91.25 467 ASP B O 1
ATOM 9430 N N . ARG B 1 468 ? -5.012 5.527 26.094 1 88.38 468 ARG B N 1
ATOM 9431 C CA . ARG B 1 468 ? -6.281 4.84 25.891 1 88.38 468 ARG B CA 1
ATOM 9432 C C . ARG B 1 468 ? -6.098 3.572 25.062 1 88.38 468 ARG B C 1
ATOM 9434 O O . ARG B 1 468 ? -6.703 2.539 25.359 1 88.38 468 ARG B O 1
ATOM 9441 N N . ILE B 1 469 ? -5.293 3.674 24.031 1 91.12 469 ILE B N 1
ATOM 9442 C CA . ILE B 1 469 ? -5.039 2.521 23.172 1 91.12 469 ILE B CA 1
ATOM 9443 C C . ILE B 1 469 ? -4.258 1.463 23.953 1 91.12 469 ILE B C 1
ATOM 9445 O O . ILE B 1 469 ? -4.543 0.268 23.844 1 91.12 469 ILE B O 1
ATOM 9449 N N . ALA B 1 470 ? -3.275 1.929 24.719 1 93.62 470 ALA B N 1
ATOM 9450 C CA . ALA B 1 470 ? -2.477 1.022 25.531 1 93.62 470 ALA B CA 1
ATOM 9451 C C . ALA B 1 470 ? -3.355 0.255 26.516 1 93.62 470 ALA B C 1
ATOM 9453 O O . ALA B 1 470 ? -3.195 -0.956 26.688 1 93.62 470 ALA B O 1
ATOM 9454 N N . GLU B 1 471 ? -4.281 0.963 27.094 1 90.94 471 GLU B N 1
ATOM 9455 C CA . GLU B 1 471 ? -5.203 0.339 28.047 1 90.94 471 GLU B CA 1
ATOM 9456 C C . GLU B 1 471 ? -6.086 -0.698 27.344 1 90.94 471 GLU B C 1
ATOM 9458 O O . GLU B 1 471 ? -6.297 -1.791 27.875 1 90.94 471 GLU B O 1
ATOM 9463 N N . ARG B 1 472 ? -6.547 -0.331 26.25 1 88.5 472 ARG B N 1
ATOM 9464 C CA . ARG B 1 472 ? -7.406 -1.244 25.5 1 88.5 472 ARG B CA 1
ATOM 9465 C C . ARG B 1 472 ? -6.633 -2.473 25.047 1 88.5 472 ARG B C 1
ATOM 9467 O O . ARG B 1 472 ? -7.176 -3.58 25.016 1 88.5 472 ARG B O 1
ATOM 9474 N N . SER B 1 473 ? -5.426 -2.285 24.656 1 89.62 473 SER B N 1
ATOM 9475 C CA . SER B 1 473 ? -4.594 -3.379 24.172 1 89.62 473 SER B CA 1
ATOM 9476 C C . SER B 1 473 ? -4.379 -4.434 25.25 1 89.62 473 SER B C 1
ATOM 9478 O O . SER B 1 473 ? -4.184 -5.609 24.938 1 89.62 473 SER B O 1
ATOM 9480 N N . ALA B 1 474 ? -4.43 -4.023 26.422 1 86.31 474 ALA B N 1
ATOM 9481 C CA . ALA B 1 474 ? -4.246 -4.953 27.531 1 86.31 474 ALA B CA 1
ATOM 9482 C C . ALA B 1 474 ? -5.418 -5.926 27.625 1 86.31 474 ALA B C 1
ATOM 9484 O O . ALA B 1 474 ? -5.242 -7.086 28.016 1 86.31 474 ALA B O 1
ATOM 9485 N N . GLY B 1 475 ? -6.566 -5.441 27.219 1 85 475 GLY B N 1
ATOM 9486 C CA . GLY B 1 475 ? -7.75 -6.27 27.375 1 85 475 GLY B CA 1
ATOM 9487 C C . GLY B 1 475 ? -8.234 -6.863 26.062 1 85 475 GLY B C 1
ATOM 9488 O O . GLY B 1 475 ? -9.086 -7.758 26.062 1 85 475 GLY B O 1
ATOM 9489 N N . ASP B 1 476 ? -7.734 -6.406 25.016 1 86.62 476 ASP B N 1
ATOM 9490 C CA . ASP B 1 476 ? -8.227 -6.832 23.703 1 86.62 476 ASP B CA 1
ATOM 9491 C C . ASP B 1 476 ? -7.137 -7.566 22.922 1 86.62 476 ASP B C 1
ATOM 9493 O O . ASP B 1 476 ? -6.195 -6.945 22.422 1 86.62 476 ASP B O 1
ATOM 9497 N N . PRO B 1 477 ? -7.301 -8.828 22.766 1 84.31 477 PRO B N 1
ATOM 9498 C CA . PRO B 1 477 ? -6.289 -9.617 22.062 1 84.31 477 PRO B CA 1
ATOM 9499 C C . PRO B 1 477 ? -6.055 -9.141 20.625 1 84.31 477 PRO B C 1
ATOM 9501 O O . PRO B 1 477 ? -4.961 -9.312 20.094 1 84.31 477 PRO B O 1
ATOM 9504 N N . ALA B 1 478 ? -7.039 -8.531 20.062 1 82 478 ALA B N 1
ATOM 9505 C CA . ALA B 1 478 ? -6.918 -8.047 18.688 1 82 478 ALA B CA 1
ATOM 9506 C C . ALA B 1 478 ? -5.898 -6.918 18.594 1 82 478 ALA B C 1
ATOM 9508 O O . ALA B 1 478 ? -5.344 -6.664 17.531 1 82 478 ALA B O 1
ATOM 9509 N N . LEU B 1 479 ? -5.633 -6.348 19.703 1 89.25 479 LEU B N 1
ATOM 9510 C CA . LEU B 1 479 ? -4.707 -5.223 19.719 1 89.25 479 LEU B CA 1
ATOM 9511 C C . LEU B 1 479 ? -3.398 -5.598 20.406 1 89.25 479 LEU B C 1
ATOM 9513 O O . LEU B 1 479 ? -2.477 -4.785 20.484 1 89.25 479 LEU B O 1
ATOM 9517 N N . ARG B 1 480 ? -3.297 -6.812 20.891 1 91.94 480 ARG B N 1
ATOM 9518 C CA . ARG B 1 480 ? -2.062 -7.266 21.516 1 91.94 480 ARG B CA 1
ATOM 9519 C C . ARG B 1 480 ? -1.127 -7.906 20.5 1 91.94 480 ARG B C 1
ATOM 9521 O O . ARG B 1 480 ? -0.866 -9.109 20.562 1 91.94 480 ARG B O 1
ATOM 9528 N N . THR B 1 481 ? -0.679 -7.117 19.609 1 94.75 481 THR B N 1
ATOM 9529 C CA . THR B 1 481 ? 0.146 -7.574 18.5 1 94.75 481 THR B CA 1
ATOM 9530 C C . THR B 1 481 ? 1.41 -6.73 18.375 1 94.75 481 THR B C 1
ATOM 9532 O O . THR B 1 481 ? 1.53 -5.688 19.031 1 94.75 481 THR B O 1
ATOM 9535 N N . VAL B 1 482 ? 2.373 -7.188 17.578 1 96.38 482 VAL B N 1
ATOM 9536 C CA . VAL B 1 482 ? 3.633 -6.488 17.344 1 96.38 482 VAL B CA 1
ATOM 9537 C C . VAL B 1 482 ? 3.359 -5.117 16.734 1 96.38 482 VAL B C 1
ATOM 9539 O O . VAL B 1 482 ? 3.93 -4.113 17.156 1 96.38 482 VAL B O 1
ATOM 9542 N N . GLU B 1 483 ? 2.42 -5.066 15.789 1 96.06 483 GLU B N 1
ATOM 9543 C CA . GLU B 1 483 ? 2.164 -3.818 15.078 1 96.06 483 GLU B CA 1
ATOM 9544 C C . GLU B 1 483 ? 1.535 -2.779 16 1 96.06 483 GLU B C 1
ATOM 9546 O O . GLU B 1 483 ? 1.848 -1.59 15.906 1 96.06 483 GLU B O 1
ATOM 9551 N N . THR B 1 484 ? 0.67 -3.236 16.875 1 95.44 484 THR B N 1
ATOM 9552 C CA . THR B 1 484 ? 0.094 -2.316 17.859 1 95.44 484 THR B CA 1
ATOM 9553 C C . THR B 1 484 ? 1.172 -1.771 18.781 1 95.44 484 THR B C 1
ATOM 9555 O O . THR B 1 484 ? 1.198 -0.574 19.078 1 95.44 484 THR B O 1
ATOM 9558 N N . ALA B 1 485 ? 2.018 -2.654 19.203 1 97.31 485 ALA B N 1
ATOM 9559 C CA . ALA B 1 485 ? 3.092 -2.24 20.094 1 97.31 485 ALA B CA 1
ATOM 9560 C C . ALA B 1 485 ? 4.008 -1.218 19.438 1 97.31 485 ALA B C 1
ATOM 9562 O O . ALA B 1 485 ? 4.383 -0.217 20.047 1 97.31 485 ALA B O 1
ATOM 9563 N N . LEU B 1 486 ? 4.391 -1.414 18.219 1 97.69 486 LEU B N 1
ATOM 9564 C CA . LEU B 1 486 ? 5.25 -0.485 17.5 1 97.69 486 LEU B CA 1
ATOM 9565 C C . LEU B 1 486 ? 4.527 0.832 17.234 1 97.69 486 LEU B C 1
ATOM 9567 O O . LEU B 1 486 ? 5.137 1.901 17.297 1 97.69 486 LEU B O 1
ATOM 9571 N N . TRP B 1 487 ? 3.254 0.695 16.906 1 96.25 487 TRP B N 1
ATOM 9572 C CA . TRP B 1 487 ? 2.441 1.897 16.75 1 96.25 487 TRP B CA 1
ATOM 9573 C C . TRP B 1 487 ? 2.434 2.719 18.031 1 96.25 487 TRP B C 1
ATOM 9575 O O . TRP B 1 487 ? 2.617 3.938 18 1 96.25 487 TRP B O 1
ATOM 9585 N N . LEU B 1 488 ? 2.217 2.057 19.188 1 96.69 488 LEU B N 1
ATOM 9586 C CA . LEU B 1 488 ? 2.203 2.725 20.484 1 96.69 488 LEU B CA 1
ATOM 9587 C C . LEU B 1 488 ? 3.559 3.355 20.781 1 96.69 488 LEU B C 1
ATOM 9589 O O . LEU B 1 488 ? 3.627 4.465 21.312 1 96.69 488 LEU B O 1
ATOM 9593 N N . CYS B 1 489 ? 4.609 2.666 20.422 1 97.75 489 CYS B N 1
ATOM 9594 C CA . CYS B 1 489 ? 5.945 3.236 20.562 1 97.75 489 CYS B CA 1
ATOM 9595 C C . CYS B 1 489 ? 6.043 4.582 19.859 1 97.75 489 CYS B C 1
ATOM 9597 O O . CYS B 1 489 ? 6.457 5.574 20.469 1 97.75 489 CYS B O 1
ATOM 9599 N N . ARG B 1 490 ? 5.617 4.676 18.656 1 96.69 490 ARG B N 1
ATOM 9600 C CA . ARG B 1 490 ? 5.707 5.902 17.875 1 96.69 490 ARG B CA 1
ATOM 9601 C C . ARG B 1 490 ? 4.781 6.977 18.422 1 96.69 490 ARG B C 1
ATOM 9603 O O . ARG B 1 490 ? 5.141 8.156 18.453 1 96.69 490 ARG B O 1
ATOM 9610 N N . ALA B 1 491 ? 3.58 6.523 18.828 1 95.25 491 ALA B N 1
ATOM 9611 C CA . ALA B 1 491 ? 2.646 7.48 19.422 1 95.25 491 ALA B CA 1
ATOM 9612 C C . ALA B 1 491 ? 3.242 8.133 20.672 1 95.25 491 ALA B C 1
ATOM 9614 O O . ALA B 1 491 ? 3.121 9.344 20.859 1 95.25 491 ALA B O 1
ATOM 9615 N N . TYR B 1 492 ? 3.887 7.348 21.469 1 96.38 492 TYR B N 1
ATOM 9616 C CA . TYR B 1 492 ? 4.504 7.883 22.672 1 96.38 492 TYR B CA 1
ATOM 9617 C C . TYR B 1 492 ? 5.707 8.758 22.344 1 96.38 492 TYR B C 1
ATOM 9619 O O . TYR B 1 492 ? 5.969 9.758 23.016 1 96.38 492 TYR B O 1
ATOM 9627 N N . LEU B 1 493 ? 6.449 8.406 21.297 1 96.12 493 LEU B N 1
ATOM 9628 C CA . LEU B 1 493 ? 7.555 9.25 20.844 1 96.12 493 LEU B CA 1
ATOM 9629 C C . LEU B 1 493 ? 7.043 10.609 20.391 1 96.12 493 LEU B C 1
ATOM 9631 O O . LEU B 1 493 ? 7.652 11.641 20.703 1 96.12 493 LEU B O 1
ATOM 9635 N N . GLU B 1 494 ? 5.969 10.617 19.672 1 93.12 494 GLU B N 1
ATOM 9636 C CA . GLU B 1 494 ? 5.363 11.875 19.234 1 93.12 494 GLU B CA 1
ATOM 9637 C C . GLU B 1 494 ? 4.941 12.727 20.438 1 93.12 494 GLU B C 1
ATOM 9639 O O . GLU B 1 494 ? 5.023 13.953 20.391 1 93.12 494 GLU B O 1
ATOM 9644 N N . ALA B 1 495 ? 4.539 12 21.469 1 91.38 495 ALA B N 1
ATOM 9645 C CA . ALA B 1 495 ? 4.133 12.688 22.703 1 91.38 495 ALA B CA 1
ATOM 9646 C C . ALA B 1 495 ? 5.348 13.07 23.547 1 91.38 495 ALA B C 1
ATOM 9648 O O . ALA B 1 495 ? 5.207 13.711 24.594 1 91.38 495 ALA B O 1
ATOM 9649 N N . GLY B 1 496 ? 6.559 12.656 23.141 1 90.75 496 GLY B N 1
ATOM 9650 C CA . GLY B 1 496 ? 7.785 12.992 23.828 1 90.75 496 GLY B CA 1
ATOM 9651 C C . GLY B 1 496 ? 8.07 12.078 25.016 1 90.75 496 GLY B C 1
ATOM 9652 O O . GLY B 1 496 ? 8.914 12.391 25.859 1 90.75 496 GLY B O 1
ATOM 9653 N N . ASP B 1 497 ? 7.344 10.984 25.094 1 94.75 497 ASP B N 1
ATOM 9654 C CA . ASP B 1 497 ? 7.52 10.047 26.203 1 94.75 497 ASP B CA 1
ATOM 9655 C C . ASP B 1 497 ? 8.375 8.859 25.781 1 94.75 497 ASP B C 1
ATOM 9657 O O . ASP B 1 497 ? 7.855 7.77 25.516 1 94.75 497 ASP B O 1
ATOM 9661 N N . ALA B 1 498 ? 9.711 8.984 25.844 1 96.5 498 ALA B N 1
ATOM 9662 C CA . ALA B 1 498 ? 10.664 7.98 25.391 1 96.5 498 ALA B CA 1
ATOM 9663 C C . ALA B 1 498 ? 10.641 6.75 26.281 1 96.5 498 ALA B C 1
ATOM 9665 O O . ALA B 1 498 ? 10.875 5.629 25.828 1 96.5 498 ALA B O 1
ATOM 9666 N N . ALA B 1 499 ? 10.336 6.949 27.516 1 96.88 499 ALA B N 1
ATOM 9667 C CA . ALA B 1 499 ? 10.312 5.836 28.469 1 96.88 499 ALA B CA 1
ATOM 9668 C C . ALA B 1 499 ? 9.211 4.844 28.125 1 96.88 499 ALA B C 1
ATOM 9670 O O . ALA B 1 499 ? 9.453 3.637 28.031 1 96.88 499 ALA B O 1
ATOM 9671 N N . ARG B 1 500 ? 8.008 5.375 27.938 1 97 500 ARG B N 1
ATOM 9672 C CA . ARG B 1 500 ? 6.902 4.504 27.562 1 97 500 ARG B CA 1
ATOM 9673 C C . ARG B 1 500 ? 7.145 3.867 26.188 1 97 500 ARG B C 1
ATOM 9675 O O . ARG B 1 500 ? 6.789 2.707 25.969 1 97 500 ARG B O 1
ATOM 9682 N N . ALA B 1 501 ? 7.723 4.695 25.312 1 98.19 501 ALA B N 1
ATOM 9683 C CA . ALA B 1 501 ? 8.07 4.152 24 1 98.19 501 ALA B CA 1
ATOM 9684 C C . ALA B 1 501 ? 8.984 2.939 24.141 1 98.19 501 ALA B C 1
ATOM 9686 O O . ALA B 1 501 ? 8.797 1.933 23.453 1 98.19 501 ALA B O 1
ATOM 9687 N N . GLU B 1 502 ? 9.945 2.996 25 1 98.06 502 GLU B N 1
ATOM 9688 C CA . GLU B 1 502 ? 10.906 1.914 25.219 1 98.06 502 GLU B CA 1
ATOM 9689 C C . GLU B 1 502 ? 10.211 0.669 25.766 1 98.06 502 GLU B C 1
ATOM 9691 O O . GLU B 1 502 ? 10.562 -0.455 25.406 1 98.06 502 GLU B O 1
ATOM 9696 N N . GLU B 1 503 ? 9.266 0.887 26.641 1 97.62 503 GLU B N 1
ATOM 9697 C CA . GLU B 1 503 ? 8.5 -0.235 27.172 1 97.62 503 GLU B CA 1
ATOM 9698 C C . GLU B 1 503 ? 7.777 -0.991 26.062 1 97.62 503 GLU B C 1
ATOM 9700 O O . GLU B 1 503 ? 7.773 -2.223 26.047 1 97.62 503 GLU B O 1
ATOM 9705 N N . TRP B 1 504 ? 7.246 -0.27 25.203 1 97.69 504 TRP B N 1
ATOM 9706 C CA . TRP B 1 504 ? 6.43 -0.898 24.172 1 97.69 504 TRP B CA 1
ATOM 9707 C C . TRP B 1 504 ? 7.305 -1.553 23.109 1 97.69 504 TRP B C 1
ATOM 9709 O O . TRP B 1 504 ? 6.945 -2.596 22.562 1 97.69 504 TRP B O 1
ATOM 9719 N N . VAL B 1 505 ? 8.438 -0.983 22.781 1 97.94 505 VAL B N 1
ATOM 9720 C CA . VAL B 1 505 ? 9.344 -1.639 21.844 1 97.94 505 VAL B CA 1
ATOM 9721 C C . VAL B 1 505 ? 9.883 -2.93 22.453 1 97.94 505 VAL B C 1
ATOM 9723 O O . VAL B 1 505 ? 10.086 -3.922 21.75 1 97.94 505 VAL B O 1
ATOM 9726 N N . ALA B 1 506 ? 10.094 -2.9 23.75 1 97.5 506 ALA B N 1
ATOM 9727 C CA . ALA B 1 506 ? 10.523 -4.113 24.438 1 97.5 506 ALA B CA 1
ATOM 9728 C C . ALA B 1 506 ? 9.469 -5.207 24.328 1 97.5 506 ALA B C 1
ATOM 9730 O O . ALA B 1 506 ? 9.789 -6.383 24.141 1 97.5 506 ALA B O 1
ATOM 9731 N N . ARG B 1 507 ? 8.234 -4.816 24.469 1 96.06 507 ARG B N 1
ATOM 9732 C CA . ARG B 1 507 ? 7.145 -5.77 24.312 1 96.06 507 ARG B CA 1
ATOM 9733 C C . ARG B 1 507 ? 7.117 -6.336 22.891 1 96.06 507 ARG B C 1
ATOM 9735 O O . ARG B 1 507 ? 6.973 -7.543 22.703 1 96.06 507 ARG B O 1
ATOM 9742 N N . ALA B 1 508 ? 7.238 -5.445 21.922 1 97.44 508 ALA B N 1
ATOM 9743 C CA . ALA B 1 508 ? 7.27 -5.887 20.531 1 97.44 508 ALA B CA 1
ATOM 9744 C C . ALA B 1 508 ? 8.398 -6.883 20.297 1 97.44 508 ALA B C 1
ATOM 9746 O O . ALA B 1 508 ? 8.219 -7.895 19.625 1 97.44 508 ALA B O 1
ATOM 9747 N N . LYS B 1 509 ? 9.562 -6.59 20.859 1 96.75 509 LYS B N 1
ATOM 9748 C CA . LYS B 1 509 ? 10.719 -7.48 20.719 1 96.75 509 LYS B CA 1
ATOM 9749 C C . LYS B 1 509 ? 10.414 -8.859 21.297 1 96.75 509 LYS B C 1
ATOM 9751 O O . LYS B 1 509 ? 10.789 -9.875 20.719 1 96.75 509 LYS B O 1
ATOM 9756 N N . GLY B 1 510 ? 9.773 -8.859 22.391 1 95.62 510 GLY B N 1
ATOM 9757 C CA . GLY B 1 510 ? 9.398 -10.117 23.016 1 95.62 510 GLY B CA 1
ATOM 9758 C C . GLY B 1 510 ? 8.523 -10.984 22.141 1 95.62 510 GLY B C 1
ATOM 9759 O O . GLY B 1 510 ? 8.617 -12.211 22.172 1 95.62 510 GLY B O 1
ATOM 9760 N N . TRP B 1 511 ? 7.719 -10.336 21.359 1 92.94 511 TRP B N 1
ATOM 9761 C CA . TRP B 1 511 ? 6.766 -11.062 20.531 1 92.94 511 TRP B CA 1
ATOM 9762 C C . TRP B 1 511 ? 7.383 -11.406 19.172 1 92.94 511 TRP B C 1
ATOM 9764 O O . TRP B 1 511 ? 7.098 -12.461 18.609 1 92.94 511 TRP B O 1
ATOM 9774 N N . SER B 1 512 ? 8.227 -10.602 18.594 1 92.25 512 SER B N 1
ATOM 9775 C CA . SER B 1 512 ? 8.68 -10.766 17.219 1 92.25 512 SER B CA 1
ATOM 9776 C C . SER B 1 512 ? 10.055 -11.422 17.156 1 92.25 512 SER B C 1
ATOM 9778 O O . SER B 1 512 ? 10.461 -11.945 16.125 1 92.25 512 SER B O 1
ATOM 9780 N N . GLY B 1 513 ? 10.883 -11.344 18.266 1 89.31 513 GLY B N 1
ATOM 9781 C CA . GLY B 1 513 ? 12.195 -11.969 18.281 1 89.31 513 GLY B CA 1
ATOM 9782 C C . GLY B 1 513 ? 13.336 -10.969 18.234 1 89.31 513 GLY B C 1
ATOM 9783 O O . GLY B 1 513 ? 13.109 -9.773 18.047 1 89.31 513 GLY B O 1
ATOM 9784 N N . ASP B 1 514 ? 14.547 -11.438 18.156 1 88.31 514 ASP B N 1
ATOM 9785 C CA . ASP B 1 514 ? 15.734 -10.625 18.391 1 88.31 514 ASP B CA 1
ATOM 9786 C C . ASP B 1 514 ? 16.219 -9.977 17.094 1 88.31 514 ASP B C 1
ATOM 9788 O O . ASP B 1 514 ? 16.953 -8.984 17.125 1 88.31 514 ASP B O 1
ATOM 9792 N N . TYR B 1 515 ? 15.82 -10.477 16.016 1 92.31 515 TYR B N 1
ATOM 9793 C CA . TYR B 1 515 ? 16.438 -10 14.781 1 92.31 515 TYR B CA 1
ATOM 9794 C C . TYR B 1 515 ? 15.43 -9.297 13.883 1 92.31 515 TYR B C 1
ATOM 9796 O O . TYR B 1 515 ? 15.641 -9.156 12.68 1 92.31 515 TYR B O 1
ATOM 9804 N N . ASP B 1 516 ? 14.273 -8.906 14.492 1 95.31 516 ASP B N 1
ATOM 9805 C CA . ASP B 1 516 ? 13.336 -8.039 13.789 1 95.31 516 ASP B CA 1
ATOM 9806 C C . ASP B 1 516 ? 13.898 -6.625 13.641 1 95.31 516 ASP B C 1
ATOM 9808 O O . ASP B 1 516 ? 14.094 -5.918 14.625 1 95.31 516 ASP B O 1
ATOM 9812 N N . TRP B 1 517 ? 14.172 -6.234 12.375 1 97.44 517 TRP B N 1
ATOM 9813 C CA . TRP B 1 517 ? 14.836 -4.961 12.109 1 97.44 517 TRP B CA 1
ATOM 9814 C C . TRP B 1 517 ? 14.008 -3.793 12.641 1 97.44 517 TRP B C 1
ATOM 9816 O O . TRP B 1 517 ? 14.547 -2.721 12.914 1 97.44 517 TRP B O 1
ATOM 9826 N N . ARG B 1 518 ? 12.711 -3.947 12.75 1 97.25 518 ARG B N 1
ATOM 9827 C CA . ARG B 1 518 ? 11.836 -2.879 13.219 1 97.25 518 ARG B CA 1
ATOM 9828 C C . ARG B 1 518 ? 12.148 -2.506 14.664 1 97.25 518 ARG B C 1
ATOM 9830 O O . ARG B 1 518 ? 11.961 -1.358 15.07 1 97.25 518 ARG B O 1
ATOM 9837 N N . ILE B 1 519 ? 12.648 -3.457 15.422 1 98.31 519 ILE B N 1
ATOM 9838 C CA . ILE B 1 519 ? 13.062 -3.191 16.797 1 98.31 519 ILE B CA 1
ATOM 9839 C C . ILE B 1 519 ? 14.281 -2.275 16.797 1 98.31 519 ILE B C 1
ATOM 9841 O O . ILE B 1 519 ? 14.32 -1.282 17.531 1 98.31 519 ILE B O 1
ATOM 9845 N N . PHE B 1 520 ? 15.281 -2.57 15.93 1 98.44 520 PHE B N 1
ATOM 9846 C CA . PHE B 1 520 ? 16.453 -1.72 15.805 1 98.44 520 PHE B CA 1
ATOM 9847 C C . PHE B 1 520 ? 16.062 -0.301 15.414 1 98.44 520 PHE B C 1
ATOM 9849 O O . PHE B 1 520 ? 16.547 0.669 16 1 98.44 520 PHE B O 1
ATOM 9856 N N . TRP B 1 521 ? 15.188 -0.186 14.469 1 98.69 521 TRP B N 1
ATOM 9857 C CA . TRP B 1 521 ? 14.758 1.107 13.945 1 98.69 521 TRP B CA 1
ATOM 9858 C C . TRP B 1 521 ? 14.109 1.949 15.039 1 98.69 521 TRP B C 1
ATOM 9860 O O . TRP B 1 521 ? 14.5 3.1 15.258 1 98.69 521 TRP B O 1
ATOM 9870 N N . HIS B 1 522 ? 13.195 1.352 15.773 1 98.69 522 HIS B N 1
ATOM 9871 C CA . HIS B 1 522 ? 12.461 2.088 16.797 1 98.69 522 HIS B CA 1
ATOM 9872 C C . HIS B 1 522 ? 13.352 2.43 17.984 1 98.69 522 HIS B C 1
ATOM 9874 O O . HIS B 1 522 ? 13.211 3.498 18.578 1 98.69 522 HIS B O 1
ATOM 9880 N N . ARG B 1 523 ? 14.273 1.552 18.297 1 98.56 523 ARG B N 1
ATOM 9881 C CA . ARG B 1 523 ? 15.258 1.881 19.328 1 98.56 523 ARG B CA 1
ATOM 9882 C C . ARG B 1 523 ? 16.125 3.061 18.906 1 98.56 523 ARG B C 1
ATOM 9884 O O . ARG B 1 523 ? 16.469 3.918 19.719 1 98.56 523 ARG B O 1
ATOM 9891 N N . GLY B 1 524 ? 16.5 3.082 17.625 1 98.75 524 GLY B N 1
ATOM 9892 C CA . GLY B 1 524 ? 17.203 4.238 17.094 1 98.75 524 GLY B CA 1
ATOM 9893 C C . GLY B 1 524 ? 16.453 5.539 17.281 1 98.75 524 GLY B C 1
ATOM 9894 O O . GLY B 1 524 ? 17.016 6.543 17.703 1 98.75 524 GLY B O 1
ATOM 9895 N N . LEU B 1 525 ? 15.156 5.516 16.984 1 98.56 525 LEU B N 1
ATOM 9896 C CA . LEU B 1 525 ? 14.32 6.699 17.156 1 98.56 525 LEU B CA 1
ATOM 9897 C C . LEU B 1 525 ? 14.258 7.125 18.609 1 98.56 525 LEU B C 1
ATOM 9899 O O . LEU B 1 525 ? 14.297 8.32 18.922 1 98.56 525 LEU B O 1
ATOM 9903 N N . ILE B 1 526 ? 14.164 6.137 19.516 1 98.56 526 ILE B N 1
ATOM 9904 C CA . ILE B 1 526 ? 14.125 6.41 20.953 1 98.56 526 ILE B CA 1
ATOM 9905 C C . ILE B 1 526 ? 15.422 7.094 21.391 1 98.56 526 ILE B C 1
ATOM 9907 O O . ILE B 1 526 ? 15.391 8.102 22.094 1 98.56 526 ILE B O 1
ATOM 9911 N N . HIS B 1 527 ? 16.516 6.594 20.906 1 98.56 527 HIS B N 1
ATOM 9912 C CA . HIS B 1 527 ? 17.812 7.172 21.266 1 98.56 527 HIS B CA 1
ATOM 9913 C C . HIS B 1 527 ? 17.953 8.594 20.719 1 98.56 527 HIS B C 1
ATOM 9915 O O . HIS B 1 527 ? 18.484 9.469 21.406 1 98.56 527 HIS B O 1
ATOM 9921 N N . LEU B 1 528 ? 17.484 8.844 19.469 1 97.94 528 LEU B N 1
ATOM 9922 C CA . LEU B 1 528 ? 17.484 10.211 18.938 1 97.94 528 LEU B CA 1
ATOM 9923 C C . LEU B 1 528 ? 16.672 11.141 19.828 1 97.94 528 LEU B C 1
ATOM 9925 O O . LEU B 1 528 ? 17.094 12.258 20.109 1 97.94 528 LEU B O 1
ATOM 9929 N N . THR B 1 529 ? 15.516 10.648 20.266 1 97.12 529 THR B N 1
ATOM 9930 C CA . THR B 1 529 ? 14.633 11.445 21.109 1 97.12 529 THR B CA 1
ATOM 9931 C C . THR B 1 529 ? 15.305 11.766 22.438 1 97.12 529 THR B C 1
ATOM 9933 O O . THR B 1 529 ? 15.047 12.812 23.031 1 97.12 529 THR B O 1
ATOM 9936 N N . ARG B 1 530 ? 16.266 10.914 22.875 1 96.88 530 ARG B N 1
ATOM 9937 C CA . ARG B 1 530 ? 17.031 11.086 24.109 1 96.88 530 ARG B CA 1
ATOM 9938 C C . ARG B 1 530 ? 18.328 11.844 23.859 1 96.88 530 ARG B C 1
ATOM 9940 O O . ARG B 1 530 ? 19.188 11.922 24.734 1 96.88 530 ARG B O 1
ATOM 9947 N N . ASP B 1 531 ? 18.594 12.234 22.656 1 95.81 531 ASP B N 1
ATOM 9948 C CA . ASP B 1 531 ? 19.797 12.945 22.234 1 95.81 531 ASP B CA 1
ATOM 9949 C C . ASP B 1 531 ? 21.031 12.055 22.344 1 95.81 531 ASP B C 1
ATOM 9951 O O . ASP B 1 531 ? 22.141 12.539 22.562 1 95.81 531 ASP B O 1
ATOM 9955 N N . ALA B 1 532 ? 20.781 10.758 22.312 1 97.31 532 ALA B N 1
ATOM 9956 C CA . ALA B 1 532 ? 21.875 9.789 22.297 1 97.31 532 ALA B CA 1
ATOM 9957 C C . ALA B 1 532 ? 22.188 9.328 20.875 1 97.31 532 ALA B C 1
ATOM 9959 O O . ALA B 1 532 ? 21.938 8.164 20.531 1 97.31 532 ALA B O 1
ATOM 9960 N N . VAL B 1 533 ? 22.844 10.109 20.094 1 98.06 533 VAL B N 1
ATOM 9961 C CA . VAL B 1 533 ? 22.984 9.93 18.656 1 98.06 533 VAL B CA 1
ATOM 9962 C C . VAL B 1 533 ? 23.953 8.781 18.375 1 98.06 533 VAL B C 1
ATOM 9964 O O . VAL B 1 533 ? 23.766 8.031 17.406 1 98.06 533 VAL B O 1
ATOM 9967 N N . ASP B 1 534 ? 24.969 8.609 19.188 1 96.69 534 ASP B N 1
ATOM 9968 C CA . ASP B 1 534 ? 25.906 7.512 19 1 96.69 534 ASP B CA 1
ATOM 9969 C C . ASP B 1 534 ? 25.219 6.156 19.125 1 96.69 534 ASP B C 1
ATOM 9971 O O . ASP B 1 534 ? 25.438 5.266 18.297 1 96.69 534 ASP B O 1
ATOM 9975 N N . LYS B 1 535 ? 24.391 6.062 20.141 1 98.25 535 LYS B N 1
ATOM 9976 C CA . LYS B 1 535 ? 23.625 4.828 20.312 1 98.25 535 LYS B CA 1
ATOM 9977 C C . LYS B 1 535 ? 22.625 4.629 19.172 1 98.25 535 LYS B C 1
ATOM 9979 O O . LYS B 1 535 ? 22.391 3.498 18.734 1 98.25 535 LYS B O 1
ATOM 9984 N N . ALA B 1 536 ? 22.031 5.719 18.75 1 98.75 536 ALA B N 1
ATOM 9985 C CA . ALA B 1 536 ? 21.109 5.645 17.609 1 98.75 536 ALA B CA 1
ATOM 9986 C C . ALA B 1 536 ? 21.812 5.113 16.375 1 98.75 536 ALA B C 1
ATOM 9988 O O . ALA B 1 536 ? 21.266 4.297 15.633 1 98.75 536 ALA B O 1
ATOM 9989 N N . GLU B 1 537 ? 23.016 5.578 16.141 1 98.62 537 GLU B N 1
ATOM 9990 C CA . GLU B 1 537 ? 23.797 5.133 14.977 1 98.62 537 GLU B CA 1
ATOM 9991 C C . GLU B 1 537 ? 23.969 3.617 14.984 1 98.62 537 GLU B C 1
ATOM 9993 O O . GLU B 1 537 ? 23.844 2.971 13.938 1 98.62 537 GLU B O 1
ATOM 9998 N N . ASP B 1 538 ? 24.234 3.094 16.141 1 98.5 538 ASP B N 1
ATOM 9999 C CA . ASP B 1 538 ? 24.406 1.649 16.266 1 98.5 538 ASP B CA 1
ATOM 10000 C C . ASP B 1 538 ? 23.141 0.912 15.844 1 98.5 538 ASP B C 1
ATOM 10002 O O . ASP B 1 538 ? 23.203 -0.089 15.125 1 98.5 538 ASP B O 1
ATOM 10006 N N . GLU B 1 539 ? 22.031 1.362 16.328 1 98.62 539 GLU B N 1
ATOM 10007 C CA . GLU B 1 539 ? 20.75 0.735 16.016 1 98.62 539 GLU B CA 1
ATOM 10008 C C . GLU B 1 539 ? 20.438 0.867 14.523 1 98.62 539 GLU B C 1
ATOM 10010 O O . GLU B 1 539 ? 19.953 -0.085 13.898 1 98.62 539 GLU B O 1
ATOM 10015 N N . PHE B 1 540 ? 20.688 2.029 13.938 1 98.75 540 PHE B N 1
ATOM 10016 C CA . PHE B 1 540 ? 20.406 2.244 12.523 1 98.75 540 PHE B CA 1
ATOM 10017 C C . PHE B 1 540 ? 21.359 1.431 11.656 1 98.75 540 PHE B C 1
ATOM 10019 O O . PHE B 1 540 ? 20.984 0.975 10.578 1 98.75 540 PHE B O 1
ATOM 10026 N N . ALA B 1 541 ? 22.594 1.257 12.141 1 98.56 541 ALA B N 1
ATOM 10027 C CA . ALA B 1 541 ? 23.531 0.378 11.438 1 98.56 541 ALA B CA 1
ATOM 10028 C C . ALA B 1 541 ? 23 -1.053 11.383 1 98.56 541 ALA B C 1
ATOM 10030 O O . ALA B 1 541 ? 23.141 -1.735 10.367 1 98.56 541 ALA B O 1
ATOM 10031 N N . ALA B 1 542 ? 22.453 -1.468 12.477 1 98.19 542 ALA B N 1
ATOM 10032 C CA . ALA B 1 542 ? 21.844 -2.793 12.5 1 98.19 542 ALA B CA 1
ATOM 10033 C C . ALA B 1 542 ? 20.672 -2.873 11.531 1 98.19 542 ALA B C 1
ATOM 10035 O O . ALA B 1 542 ? 20.484 -3.889 10.859 1 98.19 542 ALA B O 1
ATOM 10036 N N . THR B 1 543 ? 19.875 -1.823 11.492 1 98.44 543 THR B N 1
ATOM 10037 C CA . THR B 1 543 ? 18.766 -1.771 10.531 1 98.44 543 THR B CA 1
ATOM 10038 C C . THR B 1 543 ? 19.297 -1.856 9.102 1 98.44 543 THR B C 1
ATOM 10040 O O . THR B 1 543 ? 18.734 -2.576 8.273 1 98.44 543 THR B O 1
ATOM 10043 N N . TYR B 1 544 ? 20.375 -1.146 8.82 1 98.5 544 TYR B N 1
ATOM 10044 C CA . TYR B 1 544 ? 21 -1.155 7.508 1 98.5 544 TYR B CA 1
ATOM 10045 C C . TYR B 1 544 ? 21.516 -2.547 7.156 1 98.5 544 TYR B C 1
ATOM 10047 O O . TYR B 1 544 ? 21.391 -2.994 6.016 1 98.5 544 TYR B O 1
ATOM 10055 N N . ALA B 1 545 ? 22.062 -3.174 8.102 1 97.94 545 ALA B N 1
ATOM 10056 C CA . ALA B 1 545 ? 22.547 -4.531 7.883 1 97.94 545 ALA B CA 1
ATOM 10057 C C . ALA B 1 545 ? 21.406 -5.469 7.5 1 97.94 545 ALA B C 1
ATOM 10059 O O . ALA B 1 545 ? 21.594 -6.398 6.707 1 97.94 545 ALA B O 1
ATOM 10060 N N . ALA B 1 546 ? 20.266 -5.242 8.016 1 97.62 546 ALA B N 1
ATOM 10061 C CA . ALA B 1 546 ? 19.094 -6.07 7.73 1 97.62 546 ALA B CA 1
ATOM 10062 C C . ALA B 1 546 ? 18.453 -5.672 6.406 1 97.62 546 ALA B C 1
ATOM 10064 O O . ALA B 1 546 ? 17.875 -6.508 5.711 1 97.62 546 ALA B O 1
ATOM 10065 N N . LEU B 1 547 ? 18.516 -4.395 6.086 1 97.75 547 LEU B N 1
ATOM 10066 C CA . LEU B 1 547 ? 17.875 -3.846 4.895 1 97.75 547 LEU B CA 1
ATOM 10067 C C . LEU B 1 547 ? 18.875 -3.023 4.082 1 97.75 547 LEU B C 1
ATOM 10069 O O . LEU B 1 547 ? 18.672 -1.823 3.881 1 97.75 547 LEU B O 1
ATOM 10073 N N . PRO B 1 548 ? 19.812 -3.643 3.533 1 97.25 548 PRO B N 1
ATOM 10074 C CA . PRO B 1 548 ? 20.891 -2.891 2.896 1 97.25 548 PRO B CA 1
ATOM 10075 C C . PRO B 1 548 ? 20.422 -2.102 1.675 1 97.25 548 PRO B C 1
ATOM 10077 O O . PRO B 1 548 ? 21.062 -1.112 1.297 1 97.25 548 PRO B O 1
ATOM 10080 N N . GLY B 1 549 ? 19.359 -2.484 1.102 1 95.88 549 GLY B N 1
ATOM 10081 C CA . GLY B 1 549 ? 18.891 -1.802 -0.095 1 95.88 549 GLY B CA 1
ATOM 10082 C C . GLY B 1 549 ? 18 -0.61 0.207 1 95.88 549 GLY B C 1
ATOM 10083 O O . GLY B 1 549 ? 17.734 0.211 -0.673 1 95.88 549 GLY B O 1
ATOM 10084 N N . GLU B 1 550 ? 17.578 -0.398 1.409 1 96.44 550 GLU B N 1
ATOM 10085 C CA . GLU B 1 550 ? 16.578 0.609 1.767 1 96.44 550 GLU B CA 1
ATOM 10086 C C . GLU B 1 550 ? 17.234 1.973 1.985 1 96.44 550 GLU B C 1
ATOM 10088 O O . GLU B 1 550 ? 18.312 2.064 2.564 1 96.44 550 GLU B O 1
ATOM 10093 N N . ALA B 1 551 ? 16.578 3.025 1.588 1 95.62 551 ALA B N 1
ATOM 10094 C CA . ALA B 1 551 ? 17.078 4.391 1.713 1 95.62 551 ALA B CA 1
ATOM 10095 C C . ALA B 1 551 ? 16.953 4.891 3.15 1 95.62 551 ALA B C 1
ATOM 10097 O O . ALA B 1 551 ? 17.781 5.676 3.615 1 95.62 551 ALA B O 1
ATOM 10098 N N . ALA B 1 552 ? 15.969 4.418 3.895 1 97.38 552 ALA B N 1
ATOM 10099 C CA . ALA B 1 552 ? 15.641 4.969 5.207 1 97.38 552 ALA B CA 1
ATOM 10100 C C . ALA B 1 552 ? 16.812 4.809 6.18 1 97.38 552 ALA B C 1
ATOM 10102 O O . ALA B 1 552 ? 17.25 5.785 6.785 1 97.38 552 ALA B O 1
ATOM 10103 N N . PRO B 1 553 ? 17.375 3.588 6.305 1 98.31 553 PRO B N 1
ATOM 10104 C CA . PRO B 1 553 ? 18.5 3.48 7.223 1 98.31 553 PRO B CA 1
ATOM 10105 C C . PRO B 1 553 ? 19.703 4.305 6.77 1 98.31 553 PRO B C 1
ATOM 10107 O O . PRO B 1 553 ? 20.469 4.805 7.602 1 98.31 553 PRO B O 1
ATOM 10110 N N . LYS B 1 554 ? 19.875 4.461 5.484 1 98.38 554 LYS B N 1
ATOM 10111 C CA . LYS B 1 554 ? 20.969 5.27 4.961 1 98.38 554 LYS B CA 1
ATOM 10112 C C . LYS B 1 554 ? 20.781 6.742 5.312 1 98.38 554 LYS B C 1
ATOM 10114 O O . LYS B 1 554 ? 21.734 7.426 5.68 1 98.38 554 LYS B O 1
ATOM 10119 N N . LEU B 1 555 ? 19.547 7.195 5.207 1 98.19 555 LEU B N 1
ATOM 10120 C CA . LEU B 1 555 ? 19.219 8.562 5.602 1 98.19 555 LEU B CA 1
ATOM 10121 C C . LEU B 1 555 ? 19.516 8.789 7.078 1 98.19 555 LEU B C 1
ATOM 10123 O O . LEU B 1 555 ? 20.125 9.797 7.453 1 98.19 555 LEU B O 1
ATOM 10127 N N . ALA B 1 556 ? 19.109 7.82 7.883 1 98.69 556 ALA B N 1
ATOM 10128 C CA . ALA B 1 556 ? 19.344 7.91 9.32 1 98.69 556 ALA B CA 1
ATOM 10129 C C . ALA B 1 556 ? 20.844 7.914 9.641 1 98.69 556 ALA B C 1
ATOM 10131 O O . ALA B 1 556 ? 21.297 8.695 10.469 1 98.69 556 ALA B O 1
ATOM 10132 N N . LEU B 1 557 ? 21.578 7.07 8.992 1 98.75 557 LEU B N 1
ATOM 10133 C CA . LEU B 1 557 ? 23.016 6.984 9.211 1 98.75 557 LEU B CA 1
ATOM 10134 C C . LEU B 1 557 ? 23.719 8.242 8.711 1 98.75 557 LEU B C 1
ATOM 10136 O O . LEU B 1 557 ? 24.688 8.703 9.32 1 98.75 557 LEU B O 1
ATOM 10140 N N . GLY B 1 558 ? 23.234 8.805 7.578 1 98.62 558 GLY B N 1
ATOM 10141 C CA . GLY B 1 558 ? 23.734 10.094 7.129 1 98.62 558 GLY B CA 1
ATOM 10142 C C . GLY B 1 558 ? 23.578 11.188 8.164 1 98.62 558 GLY B C 1
ATOM 10143 O O . GLY B 1 558 ? 24.516 11.945 8.43 1 98.62 558 GLY B O 1
ATOM 10144 N N . PHE B 1 559 ? 22.469 11.25 8.82 1 98.38 559 PHE B N 1
ATOM 10145 C CA . PHE B 1 559 ? 22.203 12.227 9.867 1 98.38 559 PHE B CA 1
ATOM 10146 C C . PHE B 1 559 ? 23.156 12.031 11.039 1 98.38 559 PHE B C 1
ATOM 10148 O O . PHE B 1 559 ? 23.766 12.984 11.531 1 98.38 559 PHE B O 1
ATOM 10155 N N . CYS B 1 560 ? 23.219 10.742 11.5 1 98.62 560 CYS B N 1
ATOM 10156 C CA . CYS B 1 560 ? 24.062 10.453 12.648 1 98.62 560 CYS B CA 1
ATOM 10157 C C . CYS B 1 560 ? 25.516 10.867 12.375 1 98.62 560 CYS B C 1
ATOM 10159 O O . CYS B 1 560 ? 26.156 11.508 13.219 1 98.62 560 CYS B O 1
ATOM 10161 N N . ALA B 1 561 ? 26 10.539 11.203 1 98.12 561 ALA B N 1
ATOM 10162 C CA . ALA B 1 561 ? 27.359 10.891 10.828 1 98.12 561 ALA B CA 1
ATOM 10163 C C . ALA B 1 561 ? 27.547 12.406 10.805 1 98.12 561 ALA B C 1
ATOM 10165 O O . ALA B 1 561 ? 28.562 12.922 11.289 1 98.12 561 ALA B O 1
ATOM 10166 N N . GLU B 1 562 ? 26.625 13.133 10.234 1 97.44 562 GLU B N 1
ATOM 10167 C CA . GLU B 1 562 ? 26.688 14.594 10.18 1 97.44 562 GLU B CA 1
ATOM 10168 C C . GLU B 1 562 ? 26.719 15.195 11.578 1 97.44 562 GLU B C 1
ATOM 10170 O O . GLU B 1 562 ? 27.562 16.047 11.875 1 97.44 562 GLU B O 1
ATOM 10175 N N . TYR B 1 563 ? 25.828 14.734 12.422 1 97.5 563 TYR B N 1
ATOM 10176 C CA . TYR B 1 563 ? 25.703 15.258 13.773 1 97.5 563 TYR B CA 1
ATOM 10177 C C . TYR B 1 563 ? 26.969 15.008 14.586 1 97.5 563 TYR B C 1
ATOM 10179 O O . TYR B 1 563 ? 27.469 15.898 15.266 1 97.5 563 TYR B O 1
ATOM 10187 N N . LEU B 1 564 ? 27.516 13.82 14.5 1 95.75 564 LEU B N 1
ATOM 10188 C CA . LEU B 1 564 ? 28.656 13.422 15.305 1 95.75 564 LEU B CA 1
ATOM 10189 C C . LEU B 1 564 ? 29.938 14.055 14.766 1 95.75 564 LEU B C 1
ATOM 10191 O O . LEU B 1 564 ? 30.922 14.211 15.508 1 95.75 564 LEU B O 1
ATOM 10195 N N . ALA B 1 565 ? 29.969 14.414 13.516 1 94.12 565 ALA B N 1
ATOM 10196 C CA . ALA B 1 565 ? 31.109 15.133 12.953 1 94.12 565 ALA B CA 1
ATOM 10197 C C . ALA B 1 565 ? 31.266 16.5 13.617 1 94.12 565 ALA B C 1
ATOM 10199 O O . ALA B 1 565 ? 32.406 16.984 13.773 1 94.12 565 ALA B O 1
ATOM 10200 N N . GLU B 1 566 ? 30.234 17.141 14.016 1 89.38 566 GLU B N 1
ATOM 10201 C CA . GLU B 1 566 ? 30.234 18.484 14.586 1 89.38 566 GLU B CA 1
ATOM 10202 C C . GLU B 1 566 ? 30.5 18.438 16.078 1 89.38 566 GLU B C 1
ATOM 10204 O O . GLU B 1 566 ? 30.719 19.484 16.703 1 89.38 566 GLU B O 1
ATOM 10209 N N . ARG B 1 567 ? 30.422 17.281 16.625 1 84.06 567 ARG B N 1
ATOM 10210 C CA . ARG B 1 567 ? 30.562 17.156 18.078 1 84.06 567 ARG B CA 1
ATOM 10211 C C . ARG B 1 567 ? 31.578 16.078 18.453 1 84.06 567 ARG B C 1
ATOM 10213 O O . ARG B 1 567 ? 31.219 15.023 18.969 1 84.06 567 ARG B O 1
ATOM 10220 N N . PRO B 1 568 ? 32.781 16.359 17.984 1 65.25 568 PRO B N 1
ATOM 10221 C CA . PRO B 1 568 ? 33.781 15.32 18.234 1 65.25 568 PRO B CA 1
ATOM 10222 C C . PRO B 1 568 ? 33.906 14.992 19.719 1 65.25 568 PRO B C 1
ATOM 10224 O O . PRO B 1 568 ? 33.75 15.875 20.578 1 65.25 568 PRO B O 1
ATOM 10227 N N . ARG B 1 569 ? 33.906 13.797 20.172 1 57.66 569 ARG B N 1
ATOM 10228 C CA . ARG B 1 569 ? 34.125 13.336 21.531 1 57.66 569 ARG B CA 1
ATOM 10229 C C . ARG B 1 569 ? 35.344 14.008 22.156 1 57.66 569 ARG B C 1
ATOM 10231 O O . ARG B 1 569 ? 36.344 14.195 21.5 1 57.66 569 ARG B O 1
ATOM 10238 N N . GLU B 1 570 ? 34.969 14.859 23.109 1 52.75 570 GLU B N 1
ATOM 10239 C CA . GLU B 1 570 ? 36.031 15.477 23.891 1 52.75 570 GLU B CA 1
ATOM 10240 C C . GLU B 1 570 ? 37.156 14.484 24.141 1 52.75 570 GLU B C 1
ATOM 10242 O O . GLU B 1 570 ? 36.938 13.422 24.719 1 52.75 570 GLU B O 1
ATOM 10247 N N . SER B 1 571 ? 37.844 13.992 23.156 1 44.5 571 SER B N 1
ATOM 10248 C CA . SER B 1 571 ? 39.031 13.391 23.766 1 44.5 571 SER B CA 1
ATOM 10249 C C . SER B 1 571 ? 39.719 14.352 24.75 1 44.5 571 SER B C 1
ATOM 10251 O O . SER B 1 571 ? 39.781 15.555 24.484 1 44.5 571 SER B O 1
ATOM 10253 N N . ALA B 1 572 ? 39.75 14.07 26 1 41.31 572 ALA B N 1
ATOM 10254 C CA . ALA B 1 572 ? 40.25 14.766 27.172 1 41.31 572 ALA B CA 1
ATOM 10255 C C . ALA B 1 572 ? 41.5 15.562 26.828 1 41.31 572 ALA B C 1
ATOM 10257 O O . ALA B 1 572 ? 42.125 16.188 27.703 1 41.31 572 ALA B O 1
ATOM 10258 N N . GLY B 1 573 ? 42.375 15.086 25.906 1 40.09 573 GLY B N 1
ATOM 10259 C CA . GLY B 1 573 ? 43.688 15.672 26.078 1 40.09 573 GLY B CA 1
ATOM 10260 C C . GLY B 1 573 ? 43.812 17.078 25.516 1 40.09 573 GLY B C 1
ATOM 10261 O O . GLY B 1 573 ? 43.281 17.359 24.453 1 40.09 573 GLY B O 1
ATOM 10262 N N . GLU B 1 574 ? 43.969 18.031 26.266 1 42.78 574 GLU B N 1
ATOM 10263 C CA . GLU B 1 574 ? 44.219 19.469 26.219 1 42.78 574 GLU B CA 1
ATOM 10264 C C . GLU B 1 574 ? 44.969 19.859 24.953 1 42.78 574 GLU B C 1
ATOM 10266 O O . GLU B 1 574 ? 44.969 21.031 24.547 1 42.78 574 GLU B O 1
ATOM 10271 N N . GLY B 1 575 ? 46.344 19.297 24.75 1 42.09 575 GLY B N 1
ATOM 10272 C CA . GLY B 1 575 ? 47.5 19.969 24.109 1 42.09 575 GLY B CA 1
ATOM 10273 C C . GLY B 1 575 ? 47.406 19.953 22.594 1 42.09 575 GLY B C 1
ATOM 10274 O O . GLY B 1 575 ? 46.781 19.078 22 1 42.09 575 GLY B O 1
ATOM 10275 N N . GLY B 1 576 ? 47.531 20.938 21.797 1 51.03 576 GLY B N 1
ATOM 10276 C CA . GLY B 1 576 ? 48.094 21.297 20.516 1 51.03 576 GLY B CA 1
ATOM 10277 C C . GLY B 1 576 ? 49.188 20.344 20.031 1 51.03 576 GLY B C 1
ATOM 10278 O O . GLY B 1 576 ? 49.969 19.844 20.844 1 51.03 576 GLY B O 1
ATOM 10279 N N . GLY B 1 577 ? 48.781 19.047 19.469 1 62.09 577 GLY B N 1
ATOM 10280 C CA . GLY B 1 577 ? 49.688 18.031 18.953 1 62.09 577 GLY B CA 1
ATOM 10281 C C . GLY B 1 577 ? 48.969 16.953 18.141 1 62.09 577 GLY B C 1
ATOM 10282 O O . GLY B 1 577 ? 47.969 17.234 17.5 1 62.09 577 GLY B O 1
ATOM 10283 N N . PRO B 1 578 ? 49.438 15.734 18.188 1 71.38 578 PRO B N 1
ATOM 10284 C CA . PRO B 1 578 ? 48.969 14.531 17.484 1 71.38 578 PRO B CA 1
ATOM 10285 C C . PRO B 1 578 ? 47.5 14.211 17.734 1 71.38 578 PRO B C 1
ATOM 10287 O O . PRO B 1 578 ? 46.812 13.68 16.859 1 71.38 578 PRO B O 1
ATOM 10290 N N . ALA B 1 579 ? 46.906 14.664 18.812 1 76.44 579 ALA B N 1
ATOM 10291 C CA . ALA B 1 579 ? 45.531 14.414 19.156 1 76.44 579 ALA B CA 1
ATOM 10292 C C . ALA B 1 579 ? 44.594 15.289 18.344 1 76.44 579 ALA B C 1
ATOM 10294 O O . ALA B 1 579 ? 43.5 14.844 17.938 1 76.44 579 ALA B O 1
ATOM 10295 N N . ASP B 1 580 ? 44.938 16.484 18.109 1 78.25 580 ASP B N 1
ATOM 10296 C CA . ASP B 1 580 ? 44.125 17.391 17.281 1 78.25 580 ASP B CA 1
ATOM 10297 C C . ASP B 1 580 ? 44.062 16.922 15.836 1 78.25 580 ASP B C 1
ATOM 10299 O O . ASP B 1 580 ? 43.031 17.016 15.195 1 78.25 580 ASP B O 1
ATOM 10303 N N . ALA B 1 581 ? 45.156 16.391 15.508 1 85.44 581 ALA B N 1
ATOM 10304 C CA . ALA B 1 581 ? 45.219 15.859 14.148 1 85.44 581 ALA B CA 1
ATOM 10305 C C . ALA B 1 581 ? 44.312 14.633 14.008 1 85.44 581 ALA B C 1
ATOM 10307 O O . ALA B 1 581 ? 43.625 14.461 12.992 1 85.44 581 ALA B O 1
ATOM 10308 N N . GLN B 1 582 ? 44.344 13.844 14.938 1 83.06 582 GLN B N 1
ATOM 10309 C CA . GLN B 1 582 ? 43.5 12.656 14.93 1 83.06 582 GLN B CA 1
ATOM 10310 C C . GLN B 1 582 ? 42 13.031 14.992 1 83.06 582 GLN B C 1
ATOM 10312 O O . GLN B 1 582 ? 41.188 12.406 14.336 1 83.06 582 GLN B O 1
ATOM 10317 N N . ALA B 1 583 ? 41.719 13.961 15.773 1 85.19 583 ALA B N 1
ATOM 10318 C CA . ALA B 1 583 ? 40.344 14.445 15.875 1 85.19 583 ALA B CA 1
ATOM 10319 C C . ALA B 1 583 ? 39.875 15.039 14.547 1 85.19 583 ALA B C 1
ATOM 10321 O O . ALA B 1 583 ? 38.75 14.797 14.125 1 85.19 583 ALA B O 1
ATOM 10322 N N . ALA B 1 584 ? 40.719 15.742 13.945 1 87.25 584 ALA B N 1
ATOM 10323 C CA . ALA B 1 584 ? 40.406 16.328 12.648 1 87.25 584 ALA B CA 1
ATOM 10324 C C . ALA B 1 584 ? 40.188 15.234 11.594 1 87.25 584 ALA B C 1
ATOM 10326 O O . ALA B 1 584 ? 39.281 15.344 10.75 1 87.25 584 ALA B O 1
ATOM 10327 N N . ALA B 1 585 ? 40.969 14.281 11.711 1 90.25 585 ALA B N 1
ATOM 10328 C CA . ALA B 1 585 ? 40.844 13.164 10.781 1 90.25 585 ALA B CA 1
ATOM 10329 C C . ALA B 1 585 ? 39.531 12.43 10.977 1 90.25 585 ALA B C 1
ATOM 10331 O O . ALA B 1 585 ? 38.875 12.047 10.008 1 90.25 585 ALA B O 1
ATOM 10332 N N . ARG B 1 586 ? 39.188 12.227 12.172 1 89.5 586 ARG B N 1
ATOM 10333 C CA . ARG B 1 586 ? 37.906 11.578 12.492 1 89.5 586 ARG B CA 1
ATOM 10334 C C . ARG B 1 586 ? 36.75 12.406 12 1 89.5 586 ARG B C 1
ATOM 10336 O O . ARG B 1 586 ? 35.75 11.859 11.484 1 89.5 586 ARG B O 1
ATOM 10343 N N . MET B 1 587 ? 36.844 13.648 12.195 1 90.88 587 MET B N 1
ATOM 10344 C CA . MET B 1 587 ? 35.781 14.555 11.727 1 90.88 587 MET B CA 1
ATOM 10345 C C . MET B 1 587 ? 35.625 14.469 10.211 1 90.88 587 MET B C 1
ATOM 10347 O O . MET B 1 587 ? 34.531 14.367 9.703 1 90.88 587 MET B O 1
ATOM 10351 N N . ARG B 1 588 ? 36.719 14.43 9.547 1 91.88 588 ARG B N 1
ATOM 10352 C CA . ARG B 1 588 ? 36.688 14.344 8.094 1 91.88 588 ARG B CA 1
ATOM 10353 C C . ARG B 1 588 ? 36.094 13.016 7.637 1 91.88 588 ARG B C 1
ATOM 10355 O O . ARG B 1 588 ? 35.312 12.969 6.668 1 91.88 588 ARG B O 1
ATOM 10362 N N . ALA B 1 589 ? 36.438 12.062 8.336 1 94.12 589 ALA B N 1
ATOM 10363 C CA . ALA B 1 589 ? 35.906 10.742 8.008 1 94.12 589 ALA B CA 1
ATOM 10364 C C . ALA B 1 589 ? 34.406 10.688 8.203 1 94.12 589 ALA B C 1
ATOM 10366 O O . ALA B 1 589 ? 33.688 10.086 7.398 1 94.12 589 ALA B O 1
ATOM 10367 N N . ARG B 1 590 ? 33.969 11.281 9.242 1 95.06 590 ARG B N 1
ATOM 10368 C CA . ARG B 1 590 ? 32.531 11.328 9.523 1 95.06 590 ARG B CA 1
ATOM 10369 C C . ARG B 1 590 ? 31.797 12.156 8.477 1 95.06 590 ARG B C 1
ATOM 10371 O O . ARG B 1 590 ? 30.688 11.805 8.062 1 95.06 590 ARG B O 1
ATOM 10378 N N . GLN B 1 591 ? 32.375 13.219 8.094 1 95.25 591 GLN B N 1
ATOM 10379 C CA . GLN B 1 591 ? 31.766 14.039 7.051 1 95.25 591 GLN B CA 1
ATOM 10380 C C . GLN B 1 591 ? 31.672 13.281 5.73 1 95.25 591 GLN B C 1
ATOM 10382 O O . GLN B 1 591 ? 30.672 13.367 5.027 1 95.25 591 GLN B O 1
ATOM 10387 N N . ALA B 1 592 ? 32.719 12.562 5.453 1 96.5 592 ALA B N 1
ATOM 10388 C CA . ALA B 1 592 ? 32.719 11.758 4.234 1 96.5 592 ALA B CA 1
ATOM 10389 C C . ALA B 1 592 ? 31.625 10.688 4.281 1 96.5 592 ALA B C 1
ATOM 10391 O O . ALA B 1 592 ? 30.969 10.414 3.273 1 96.5 592 ALA B O 1
ATOM 10392 N N . GLN B 1 593 ? 31.469 10.117 5.41 1 97.06 593 GLN B N 1
ATOM 10393 C CA . GLN B 1 593 ? 30.422 9.109 5.602 1 97.06 593 GLN B CA 1
ATOM 10394 C C . GLN B 1 593 ? 29.031 9.711 5.406 1 97.06 593 GLN B C 1
ATOM 10396 O O . GLN B 1 593 ? 28.172 9.109 4.754 1 97.06 593 GLN B O 1
ATOM 10401 N N . ALA B 1 594 ? 28.844 10.852 6.023 1 98.19 594 ALA B N 1
ATOM 10402 C CA . ALA B 1 594 ? 27.562 11.539 5.863 1 98.19 594 ALA B CA 1
ATOM 10403 C C . ALA B 1 594 ? 27.266 11.828 4.395 1 98.19 594 ALA B C 1
ATOM 10405 O O . ALA B 1 594 ? 26.156 11.594 3.916 1 98.19 594 ALA B O 1
ATOM 10406 N N . GLU B 1 595 ? 28.266 12.305 3.729 1 98.06 595 GLU B N 1
ATOM 10407 C CA . GLU B 1 595 ? 28.125 12.617 2.309 1 98.06 595 GLU B CA 1
ATOM 10408 C C . GLU B 1 595 ? 27.766 11.375 1.504 1 98.06 595 GLU B C 1
ATOM 10410 O O . GLU B 1 595 ? 26.906 11.422 0.628 1 98.06 595 GLU B O 1
ATOM 10415 N N . GLU B 1 596 ? 28.406 10.328 1.809 1 97.81 596 GLU B N 1
ATOM 10416 C CA . GLU B 1 596 ? 28.172 9.078 1.089 1 97.81 596 GLU B CA 1
ATOM 10417 C C . GLU B 1 596 ? 26.734 8.602 1.253 1 97.81 596 GLU B C 1
ATOM 10419 O O . GLU B 1 596 ? 26.094 8.219 0.275 1 97.81 596 GLU B O 1
ATOM 10424 N N . PHE B 1 597 ? 26.203 8.602 2.42 1 98.56 597 PHE B N 1
ATOM 10425 C CA . PHE B 1 597 ? 24.859 8.141 2.699 1 98.56 597 PHE B CA 1
ATOM 10426 C C . PHE B 1 597 ? 23.828 9.078 2.08 1 98.56 597 PHE B C 1
ATOM 10428 O O . PHE B 1 597 ? 22.891 8.633 1.414 1 98.56 597 PHE B O 1
ATOM 10435 N N . TYR B 1 598 ? 23.969 10.391 2.289 1 98.25 598 TYR B N 1
ATOM 10436 C CA . TYR B 1 598 ? 23.016 11.344 1.726 1 98.25 598 TYR B CA 1
ATOM 10437 C C . TYR B 1 598 ? 23.016 11.273 0.204 1 98.25 598 TYR B C 1
ATOM 10439 O O . TYR B 1 598 ? 21.953 11.352 -0.421 1 98.25 598 TYR B O 1
ATOM 10447 N N . GLU B 1 599 ? 24.172 11.141 -0.362 1 97.56 599 GLU B N 1
ATOM 10448 C CA . GLU B 1 599 ? 24.281 11.07 -1.816 1 97.56 599 GLU B CA 1
ATOM 10449 C C . GLU B 1 599 ? 23.547 9.836 -2.355 1 97.56 599 GLU B C 1
ATOM 10451 O O . GLU B 1 599 ? 22.844 9.914 -3.367 1 97.56 599 GLU B O 1
ATOM 10456 N N . ALA B 1 600 ? 23.75 8.711 -1.707 1 97.12 600 ALA B N 1
ATOM 10457 C CA . ALA B 1 600 ? 23.078 7.484 -2.133 1 97.12 600 ALA B CA 1
ATOM 10458 C C . ALA B 1 600 ? 21.562 7.652 -2.117 1 97.12 600 ALA B C 1
ATOM 10460 O O . ALA B 1 600 ? 20.875 7.238 -3.053 1 97.12 600 ALA B O 1
ATOM 10461 N N . VAL B 1 601 ? 21.016 8.289 -1.065 1 95.88 601 VAL B N 1
ATOM 10462 C CA . VAL B 1 601 ? 19.578 8.5 -0.932 1 95.88 601 VAL B CA 1
ATOM 10463 C C . VAL B 1 601 ? 19.109 9.469 -2.008 1 95.88 601 VAL B C 1
ATOM 10465 O O . VAL B 1 601 ? 18.094 9.211 -2.682 1 95.88 601 VAL B O 1
ATOM 10468 N N . LEU B 1 602 ? 19.859 10.516 -2.23 1 94.19 602 LEU B N 1
ATOM 10469 C CA . LEU B 1 602 ? 19.438 11.578 -3.137 1 94.19 602 LEU B CA 1
ATOM 10470 C C . LEU B 1 602 ? 19.516 11.117 -4.59 1 94.19 602 LEU B C 1
ATOM 10472 O O . LEU B 1 602 ? 18.656 11.469 -5.402 1 94.19 602 LEU B O 1
ATOM 10476 N N . ARG B 1 603 ? 20.531 10.398 -4.934 1 93.75 603 ARG B N 1
ATOM 10477 C CA . ARG B 1 603 ? 20.688 9.914 -6.305 1 93.75 603 ARG B CA 1
ATOM 10478 C C . ARG B 1 603 ? 19.594 8.914 -6.656 1 93.75 603 ARG B C 1
ATOM 10480 O O . ARG B 1 603 ? 19.156 8.844 -7.809 1 93.75 603 ARG B O 1
ATOM 10487 N N . ARG B 1 604 ? 19.156 8.234 -5.684 1 91.31 604 ARG B N 1
ATOM 10488 C CA . ARG B 1 604 ? 18.062 7.293 -5.887 1 91.31 604 ARG B CA 1
ATOM 10489 C C . ARG B 1 604 ? 16.75 8.023 -6.098 1 91.31 604 ARG B C 1
ATOM 10491 O O . ARG B 1 604 ? 15.914 7.602 -6.906 1 91.31 604 ARG B O 1
ATOM 10498 N N . ASP B 1 605 ? 16.531 9.055 -5.367 1 89.12 605 ASP B N 1
ATOM 10499 C CA . ASP B 1 605 ? 15.32 9.859 -5.434 1 89.12 605 ASP B CA 1
ATOM 10500 C C . ASP B 1 605 ? 15.617 11.328 -5.145 1 89.12 605 ASP B C 1
ATOM 10502 O O . ASP B 1 605 ? 15.688 11.734 -3.98 1 89.12 605 ASP B O 1
ATOM 10506 N N . PRO B 1 606 ? 15.664 12.117 -6.117 1 88.81 606 PRO B N 1
ATOM 10507 C CA . PRO B 1 606 ? 16.062 13.516 -5.941 1 88.81 606 PRO B CA 1
ATOM 10508 C C . PRO B 1 606 ? 15.016 14.336 -5.191 1 88.81 606 PRO B C 1
ATOM 10510 O O . PRO B 1 606 ? 15.266 15.492 -4.844 1 88.81 606 PRO B O 1
ATOM 10513 N N . THR B 1 607 ? 13.883 13.781 -4.875 1 87.19 607 THR B N 1
ATOM 10514 C CA . THR B 1 607 ? 12.836 14.516 -4.176 1 87.19 607 THR B CA 1
ATOM 10515 C C . THR B 1 607 ? 12.969 14.352 -2.666 1 87.19 607 THR B C 1
ATOM 10517 O O . THR B 1 607 ? 12.18 14.906 -1.9 1 87.19 607 THR B O 1
ATOM 10520 N N . GLN B 1 608 ? 13.953 13.625 -2.217 1 91.56 608 GLN B N 1
ATOM 10521 C CA . GLN B 1 608 ? 14.18 13.43 -0.788 1 91.56 608 GLN B CA 1
ATOM 10522 C C . GLN B 1 608 ? 14.805 14.672 -0.158 1 91.56 608 GLN B C 1
ATOM 10524 O O . GLN B 1 608 ? 16.031 14.812 -0.138 1 91.56 608 GLN B O 1
ATOM 10529 N N . GLY B 1 609 ? 13.953 15.492 0.394 1 94.38 609 GLY B N 1
ATOM 10530 C CA . GLY B 1 609 ? 14.359 16.797 0.898 1 94.38 609 GLY B CA 1
ATOM 10531 C C . GLY B 1 609 ? 15.391 16.703 2.01 1 94.38 609 GLY B C 1
ATOM 10532 O O . GLY B 1 609 ? 16.359 17.469 2.021 1 94.38 609 GLY B O 1
ATOM 10533 N N . SER B 1 610 ? 15.211 15.719 2.963 1 97 610 SER B N 1
ATOM 10534 C CA . SER B 1 610 ? 16.141 15.586 4.078 1 97 610 SER B CA 1
ATOM 10535 C C . SER B 1 610 ? 17.562 15.281 3.586 1 97 610 SER B C 1
ATOM 10537 O O . SER B 1 610 ? 18.531 15.828 4.109 1 97 610 SER B O 1
ATOM 10539 N N . ALA B 1 611 ? 17.625 14.414 2.562 1 96.88 611 ALA B N 1
ATOM 10540 C CA . ALA B 1 611 ? 18.922 14.07 1.994 1 96.88 611 ALA B CA 1
ATOM 10541 C C . ALA B 1 611 ? 19.516 15.242 1.236 1 96.88 611 ALA B C 1
ATOM 10543 O O . ALA B 1 611 ? 20.734 15.492 1.313 1 96.88 611 ALA B O 1
ATOM 10544 N N . ALA B 1 612 ? 18.719 16 0.508 1 97.25 612 ALA B N 1
ATOM 10545 C CA . ALA B 1 612 ? 19.203 17.156 -0.244 1 97.25 612 ALA B CA 1
ATOM 10546 C C . ALA B 1 612 ? 19.766 18.234 0.69 1 97.25 612 ALA B C 1
ATOM 10548 O O . ALA B 1 612 ? 20.891 18.703 0.497 1 97.25 612 ALA B O 1
ATOM 10549 N N . PHE B 1 613 ? 19.031 18.594 1.698 1 98 613 PHE B N 1
ATOM 10550 C CA . PHE B 1 613 ? 19.484 19.625 2.633 1 98 613 PHE B CA 1
ATOM 10551 C C . PHE B 1 613 ? 20.672 19.125 3.453 1 98 613 PHE B C 1
ATOM 10553 O O . PHE B 1 613 ? 21.594 19.891 3.75 1 98 613 PHE B O 1
ATOM 10560 N N . GLY B 1 614 ? 20.641 17.828 3.846 1 98.06 614 GLY B N 1
ATOM 10561 C CA . GLY B 1 614 ? 21.781 17.25 4.551 1 98.06 614 GLY B CA 1
ATOM 10562 C C . GLY B 1 614 ? 23.062 17.281 3.738 1 98.06 614 GLY B C 1
ATOM 10563 O O . GLY B 1 614 ? 24.094 17.719 4.234 1 98.06 614 GLY B O 1
ATOM 10564 N N . LEU B 1 615 ? 22.953 16.844 2.494 1 98.19 615 LEU B N 1
ATOM 10565 C CA . LEU B 1 615 ? 24.125 16.844 1.622 1 98.19 615 LEU B CA 1
ATOM 10566 C C . LEU B 1 615 ? 24.625 18.266 1.388 1 98.19 615 LEU B C 1
ATOM 10568 O O . LEU B 1 615 ? 25.828 18.516 1.366 1 98.19 615 LEU B O 1
ATOM 10572 N N . ALA B 1 616 ? 23.719 19.203 1.233 1 97.94 616 ALA B N 1
ATOM 10573 C CA . ALA B 1 616 ? 24.094 20.594 1.055 1 97.94 616 ALA B CA 1
ATOM 10574 C C . ALA B 1 616 ? 24.859 21.125 2.264 1 97.94 616 ALA B C 1
ATOM 10576 O O . ALA B 1 616 ? 25.891 21.797 2.113 1 97.94 616 ALA B O 1
ATOM 10577 N N . ARG B 1 617 ? 24.422 20.828 3.471 1 96.88 617 ARG B N 1
ATOM 10578 C CA . ARG B 1 617 ? 25.094 21.266 4.684 1 96.88 617 ARG B CA 1
ATOM 10579 C C . ARG B 1 617 ? 26.484 20.656 4.793 1 96.88 617 ARG B C 1
ATOM 10581 O O . ARG B 1 617 ? 27.453 21.344 5.117 1 96.88 617 ARG B O 1
ATOM 10588 N N . VAL B 1 618 ? 26.547 19.359 4.5 1 96.88 618 VAL B N 1
ATOM 10589 C CA . VAL B 1 618 ? 27.828 18.672 4.59 1 96.88 618 VAL B CA 1
ATOM 10590 C C . VAL B 1 618 ? 28.797 19.266 3.576 1 96.88 618 VAL B C 1
ATOM 10592 O O . VAL B 1 618 ? 29.953 19.547 3.91 1 96.88 618 VAL B O 1
ATOM 10595 N N . ARG B 1 619 ? 28.375 19.516 2.408 1 96.75 619 ARG B N 1
ATOM 10596 C CA . ARG B 1 619 ? 29.266 20.062 1.374 1 96.75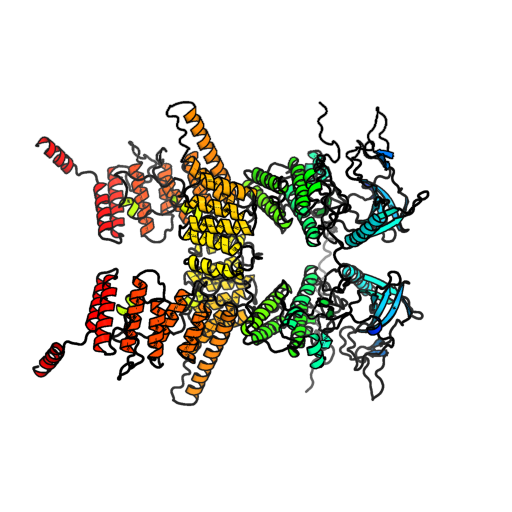 619 ARG B CA 1
ATOM 10597 C C . ARG B 1 619 ? 29.609 21.516 1.649 1 96.75 619 ARG B C 1
ATOM 10599 O O . ARG B 1 619 ? 30.703 21.969 1.332 1 96.75 619 ARG B O 1
ATOM 10606 N N . LEU B 1 620 ? 28.641 22.234 2.193 1 95.38 620 LEU B N 1
ATOM 10607 C CA . LEU B 1 620 ? 28.922 23.609 2.59 1 95.38 620 LEU B CA 1
ATOM 10608 C C . LEU B 1 620 ? 30.078 23.672 3.57 1 95.38 620 LEU B C 1
ATOM 10610 O O . LEU B 1 620 ? 30.969 24.516 3.436 1 95.38 620 LEU B O 1
ATOM 10614 N N . ARG B 1 621 ? 30.156 22.734 4.43 1 90.88 621 ARG B N 1
ATOM 10615 C CA . ARG B 1 621 ? 31.203 22.703 5.445 1 90.88 621 ARG B CA 1
ATOM 10616 C C . ARG B 1 621 ? 32.5 22.125 4.879 1 90.88 621 ARG B C 1
ATOM 10618 O O . ARG B 1 621 ? 33.594 22.578 5.238 1 90.88 621 ARG B O 1
ATOM 10625 N N . ARG B 1 622 ? 32.344 21.203 4 1 90.56 622 ARG B N 1
ATOM 10626 C CA . ARG B 1 622 ? 33.531 20.484 3.518 1 90.56 622 ARG B CA 1
ATOM 10627 C C . ARG B 1 622 ? 34.125 21.172 2.303 1 90.56 622 ARG B C 1
ATOM 10629 O O . ARG B 1 622 ? 35.344 21.203 2.15 1 90.56 622 ARG B O 1
ATOM 10636 N N . ALA B 1 623 ? 33.219 21.703 1.464 1 91.31 623 ALA B N 1
ATOM 10637 C CA . ALA B 1 623 ? 33.719 22.078 0.142 1 91.31 623 ALA B CA 1
ATOM 10638 C C . ALA B 1 623 ? 33.375 23.531 -0.188 1 91.31 623 ALA B C 1
ATOM 10640 O O . ALA B 1 623 ? 33.906 24.094 -1.149 1 91.31 623 ALA B O 1
ATOM 10641 N N . GLY B 1 624 ? 32.438 24.109 0.453 1 92.94 624 GLY B N 1
ATOM 10642 C CA . GLY B 1 624 ? 32.156 25.516 0.229 1 92.94 624 GLY B CA 1
ATOM 10643 C C . GLY B 1 624 ? 30.75 25.766 -0.337 1 92.94 624 GLY B C 1
ATOM 10644 O O . GLY B 1 624 ? 29.922 24.859 -0.371 1 92.94 624 GLY B O 1
ATOM 10645 N N . ARG B 1 625 ? 30.5 27 -0.787 1 96.38 625 ARG B N 1
ATOM 10646 C CA . ARG B 1 625 ? 29.172 27.453 -1.14 1 96.38 625 ARG B CA 1
ATOM 10647 C C . ARG B 1 625 ? 28.719 26.859 -2.465 1 96.38 625 ARG B C 1
ATOM 10649 O O . ARG B 1 625 ? 27.578 26.391 -2.584 1 96.38 625 ARG B O 1
ATOM 10656 N N . ARG B 1 626 ? 29.578 26.75 -3.424 1 96.06 626 ARG B N 1
ATOM 10657 C CA . ARG B 1 626 ? 29.172 26.344 -4.766 1 96.06 626 ARG B CA 1
ATOM 10658 C C . ARG B 1 626 ? 28.719 24.891 -4.777 1 96.06 626 ARG B C 1
ATOM 10660 O O . ARG B 1 626 ? 27.625 24.594 -5.27 1 96.06 626 ARG B O 1
ATOM 10667 N N . PRO B 1 627 ? 29.5 24.016 -4.207 1 97.06 627 PRO B N 1
ATOM 10668 C CA . PRO B 1 627 ? 29.031 22.625 -4.191 1 97.06 627 PRO B CA 1
ATOM 10669 C C . PRO B 1 627 ? 27.703 22.453 -3.461 1 97.06 627 PRO B C 1
ATOM 10671 O O . PRO B 1 627 ? 26.891 21.609 -3.852 1 97.06 627 PRO B O 1
ATOM 10674 N N . ALA B 1 628 ? 27.5 23.172 -2.393 1 97.5 628 ALA B N 1
ATOM 10675 C CA . ALA B 1 628 ? 26.25 23.109 -1.658 1 97.5 628 ALA B CA 1
ATOM 10676 C C . ALA B 1 628 ? 25.078 23.578 -2.531 1 97.5 628 ALA B C 1
ATOM 10678 O O . ALA B 1 628 ? 24.031 22.922 -2.568 1 97.5 628 ALA B O 1
ATOM 10679 N N . VAL B 1 629 ? 25.25 24.672 -3.242 1 98.19 629 VAL B N 1
ATOM 10680 C CA . VAL B 1 629 ? 24.219 25.219 -4.102 1 98.19 629 VAL B CA 1
ATOM 10681 C C . VAL B 1 629 ? 23.922 24.266 -5.25 1 98.19 629 VAL B C 1
ATOM 10683 O O . VAL B 1 629 ? 22.781 24.109 -5.672 1 98.19 629 VAL B O 1
ATOM 10686 N N . ASP B 1 630 ? 24.953 23.578 -5.727 1 97.88 630 ASP B N 1
ATOM 10687 C CA . ASP B 1 630 ? 24.781 22.609 -6.797 1 97.88 630 ASP B CA 1
ATOM 10688 C C . ASP B 1 630 ? 23.828 21.484 -6.371 1 97.88 630 ASP B C 1
ATOM 10690 O O . ASP B 1 630 ? 23.016 21.016 -7.172 1 97.88 630 ASP B O 1
ATOM 10694 N N . VAL B 1 631 ? 23.922 21.016 -5.16 1 97.94 631 VAL B N 1
ATOM 10695 C CA . VAL B 1 631 ? 23.031 19.984 -4.633 1 97.94 631 VAL B CA 1
ATOM 10696 C C . VAL B 1 631 ? 21.594 20.484 -4.648 1 97.94 631 VAL B C 1
ATOM 10698 O O . VAL B 1 631 ? 20.688 19.781 -5.105 1 97.94 631 VAL B O 1
ATOM 10701 N N . LEU B 1 632 ? 21.375 21.688 -4.148 1 97.88 632 LEU B N 1
ATOM 10702 C CA . LEU B 1 632 ? 20.031 22.266 -4.027 1 97.88 632 LEU B CA 1
ATOM 10703 C C . LEU B 1 632 ? 19.422 22.516 -5.406 1 97.88 632 LEU B C 1
ATOM 10705 O O . LEU B 1 632 ? 18.219 22.359 -5.586 1 97.88 632 LEU B O 1
ATOM 10709 N N . ASP B 1 633 ? 20.266 22.891 -6.359 1 97.19 633 ASP B N 1
ATOM 10710 C CA . ASP B 1 633 ? 19.797 23.094 -7.727 1 97.19 633 ASP B CA 1
ATOM 10711 C C . ASP B 1 633 ? 19.328 21.781 -8.352 1 97.19 633 ASP B C 1
ATOM 10713 O O . ASP B 1 633 ? 18.578 21.797 -9.336 1 97.19 633 ASP B O 1
ATOM 10717 N N . GLY B 1 634 ? 19.734 20.703 -7.797 1 94.62 634 GLY B N 1
ATOM 10718 C CA . GLY B 1 634 ? 19.359 19.391 -8.312 1 94.62 634 GLY B CA 1
ATOM 10719 C C . GLY B 1 634 ? 17.969 18.969 -7.879 1 94.62 634 GLY B C 1
ATOM 10720 O O . GLY B 1 634 ? 17.422 18 -8.414 1 94.62 634 GLY B O 1
ATOM 10721 N N . VAL B 1 635 ? 17.328 19.641 -6.922 1 92.88 635 VAL B N 1
ATOM 10722 C CA . VAL B 1 635 ? 15.961 19.344 -6.504 1 92.88 635 VAL B CA 1
ATOM 10723 C C . VAL B 1 635 ? 14.984 19.719 -7.617 1 92.88 635 VAL B C 1
ATOM 10725 O O . VAL B 1 635 ? 14.93 20.875 -8.047 1 92.88 635 VAL B O 1
ATOM 10728 N N . PRO B 1 636 ? 14.242 18.781 -8.094 1 88.31 636 PRO B N 1
ATOM 10729 C CA . PRO B 1 636 ? 13.391 19.031 -9.266 1 88.31 636 PRO B CA 1
ATOM 10730 C C . PRO B 1 636 ? 12.297 20.062 -8.992 1 88.31 636 PRO B C 1
ATOM 10732 O O . PRO B 1 636 ? 11.852 20.203 -7.848 1 88.31 636 PRO B O 1
ATOM 10735 N N . THR B 1 637 ? 11.789 20.734 -10.016 1 87.31 637 THR B N 1
ATOM 10736 C CA . THR B 1 637 ? 10.773 21.766 -9.93 1 87.31 637 THR B CA 1
ATOM 10737 C C . THR B 1 637 ? 9.445 21.188 -9.445 1 87.31 637 THR B C 1
ATOM 10739 O O . THR B 1 637 ? 8.625 21.906 -8.875 1 87.31 637 THR B O 1
ATOM 10742 N N . THR B 1 638 ? 9.25 19.922 -9.656 1 84.75 638 THR B N 1
ATOM 10743 C CA . THR B 1 638 ? 7.992 19.281 -9.289 1 84.75 638 THR B CA 1
ATOM 10744 C C . THR B 1 638 ? 8.008 18.859 -7.828 1 84.75 638 THR B C 1
ATOM 10746 O O . THR B 1 638 ? 6.973 18.469 -7.277 1 84.75 638 THR B O 1
ATOM 10749 N N . SER B 1 639 ? 9.211 18.922 -7.215 1 87.75 639 SER B N 1
ATOM 10750 C CA . SER B 1 639 ? 9.352 18.5 -5.824 1 87.75 639 SER B CA 1
ATOM 10751 C C . SER B 1 639 ? 8.68 19.484 -4.871 1 87.75 639 SER B C 1
ATOM 10753 O O . SER B 1 639 ? 8.75 20.688 -5.074 1 87.75 639 SER B O 1
ATOM 10755 N N . ARG B 1 640 ? 8.125 18.953 -3.791 1 88.19 640 ARG B N 1
ATOM 10756 C CA . ARG B 1 640 ? 7.52 19.797 -2.76 1 88.19 640 ARG B CA 1
ATOM 10757 C C . ARG B 1 640 ? 8.578 20.625 -2.041 1 88.19 640 ARG B C 1
ATOM 10759 O O . ARG B 1 640 ? 8.258 21.609 -1.365 1 88.19 640 ARG B O 1
ATOM 10766 N N . HIS B 1 641 ? 9.867 20.266 -2.264 1 91.62 641 HIS B N 1
ATOM 10767 C CA . HIS B 1 641 ? 10.953 20.953 -1.56 1 91.62 641 HIS B CA 1
ATOM 10768 C C . HIS B 1 641 ? 11.703 21.891 -2.488 1 91.62 641 HIS B C 1
ATOM 10770 O O . HIS B 1 641 ? 12.758 22.422 -2.125 1 91.62 641 HIS B O 1
ATOM 10776 N N . TYR B 1 642 ? 11.148 22.125 -3.658 1 91.56 642 TYR B N 1
ATOM 10777 C CA . TYR B 1 642 ? 11.828 22.953 -4.66 1 91.56 642 TYR B CA 1
ATOM 10778 C C . TYR B 1 642 ? 12.016 24.375 -4.16 1 91.56 642 TYR B C 1
ATOM 10780 O O . TYR B 1 642 ? 13.133 24.906 -4.188 1 91.56 642 TYR B O 1
ATOM 10788 N N . ASP B 1 643 ? 10.945 25 -3.709 1 91.75 643 ASP B N 1
ATOM 10789 C CA . ASP B 1 643 ? 11.008 26.391 -3.273 1 91.75 643 ASP B CA 1
ATOM 10790 C C . ASP B 1 643 ? 11.961 26.547 -2.084 1 91.75 643 ASP B C 1
ATOM 10792 O O . ASP B 1 643 ? 12.75 27.484 -2.037 1 91.75 643 ASP B O 1
ATOM 10796 N N . ALA B 1 644 ? 11.836 25.625 -1.177 1 94.06 644 ALA B N 1
ATOM 10797 C CA . ALA B 1 644 ? 12.734 25.656 -0.027 1 94.06 644 ALA B CA 1
ATOM 10798 C C . ALA B 1 644 ? 14.188 25.531 -0.468 1 94.06 644 ALA B C 1
ATOM 10800 O O . ALA B 1 644 ? 15.07 26.188 0.092 1 94.06 644 ALA B O 1
ATOM 10801 N N . ALA B 1 645 ? 14.461 24.672 -1.428 1 96.19 645 ALA B N 1
ATOM 10802 C CA . ALA B 1 645 ? 15.82 24.5 -1.937 1 96.19 645 ALA B CA 1
ATOM 10803 C C . ALA B 1 645 ? 16.328 25.797 -2.586 1 96.19 645 ALA B C 1
ATOM 10805 O O . ALA B 1 645 ? 17.5 26.156 -2.42 1 96.19 645 ALA B O 1
ATOM 10806 N N . ARG B 1 646 ? 15.461 26.516 -3.271 1 95.62 646 ARG B N 1
ATOM 10807 C CA . ARG B 1 646 ? 15.852 27.781 -3.906 1 95.62 646 ARG B CA 1
ATOM 10808 C C . ARG B 1 646 ? 16.141 28.844 -2.863 1 95.62 646 ARG B C 1
ATOM 10810 O O . ARG B 1 646 ? 17.109 29.594 -2.996 1 95.62 646 ARG B O 1
ATOM 10817 N N . VAL B 1 647 ? 15.336 28.875 -1.907 1 96.69 647 VAL B N 1
ATOM 10818 C CA . VAL B 1 647 ? 15.562 29.812 -0.815 1 96.69 647 VAL B CA 1
ATOM 10819 C C . VAL B 1 647 ? 16.906 29.516 -0.145 1 96.69 647 VAL B C 1
ATOM 10821 O O . VAL B 1 647 ? 17.688 30.422 0.119 1 96.69 647 VAL B O 1
ATOM 10824 N N . ALA B 1 648 ? 17.172 28.266 0.092 1 97.75 648 ALA B N 1
ATOM 10825 C CA . ALA B 1 648 ? 18.422 27.859 0.728 1 97.75 648 ALA B CA 1
ATOM 10826 C C . ALA B 1 648 ? 19.625 28.281 -0.104 1 97.75 648 ALA B C 1
ATOM 10828 O O . ALA B 1 648 ? 20.641 28.734 0.441 1 97.75 648 ALA B O 1
ATOM 10829 N N . ALA B 1 649 ? 19.531 28.156 -1.377 1 97.94 649 ALA B N 1
ATOM 10830 C CA . ALA B 1 649 ? 20.609 28.531 -2.266 1 97.94 649 ALA B CA 1
ATOM 10831 C C . ALA B 1 649 ? 20.922 30.031 -2.145 1 97.94 649 ALA B C 1
ATOM 10833 O O . ALA B 1 649 ? 22.094 30.422 -2.037 1 97.94 649 ALA B O 1
ATOM 10834 N N . VAL B 1 650 ? 19.922 30.875 -2.094 1 97.44 650 VAL B N 1
ATOM 10835 C CA . VAL B 1 650 ? 20.094 32.312 -1.954 1 97.44 650 VAL B CA 1
ATOM 10836 C C . VAL B 1 650 ? 20.781 32.625 -0.628 1 97.44 650 VAL B C 1
ATOM 10838 O O . VAL B 1 650 ? 21.75 33.375 -0.592 1 97.44 650 VAL B O 1
ATOM 10841 N N . ARG B 1 651 ? 20.312 32.031 0.375 1 97.06 651 ARG B N 1
ATOM 10842 C CA . ARG B 1 651 ? 20.828 32.312 1.714 1 97.06 651 ARG B CA 1
ATOM 10843 C C . ARG B 1 651 ? 22.266 31.828 1.856 1 97.06 651 ARG B C 1
ATOM 10845 O O . ARG B 1 651 ? 23.094 32.531 2.453 1 97.06 651 ARG B O 1
ATOM 10852 N N . ILE B 1 652 ? 22.594 30.688 1.274 1 97.06 652 ILE B N 1
ATOM 10853 C CA . ILE B 1 652 ? 23.953 30.141 1.341 1 97.06 652 ILE B CA 1
ATOM 10854 C C . ILE B 1 652 ? 24.922 31.078 0.604 1 97.06 652 ILE B C 1
ATOM 10856 O O . ILE B 1 652 ? 26.031 31.312 1.066 1 97.06 652 ILE B O 1
ATOM 10860 N N . LEU B 1 653 ? 24.484 31.656 -0.437 1 97 653 LEU B N 1
ATOM 10861 C CA . LEU B 1 653 ? 25.328 32.5 -1.276 1 97 653 LEU B CA 1
ATOM 10862 C C . LEU B 1 653 ? 25.625 33.844 -0.598 1 97 653 LEU B C 1
ATOM 10864 O O . LEU B 1 653 ? 26.578 34.5 -0.951 1 97 653 LEU B O 1
ATOM 10868 N N . THR B 1 654 ? 24.859 34.219 0.401 1 94.62 654 THR B N 1
ATOM 10869 C CA . THR B 1 654 ? 25.016 35.562 0.957 1 94.62 654 THR B CA 1
ATOM 10870 C C . THR B 1 654 ? 25.375 35.5 2.438 1 94.62 654 THR B C 1
ATOM 10872 O O . THR B 1 654 ? 25.969 36.438 2.98 1 94.62 654 THR B O 1
ATOM 10875 N N . GLY B 1 655 ? 25.016 34.406 3.094 1 92.94 655 GLY B N 1
ATOM 10876 C CA . GLY B 1 655 ? 25 34.406 4.547 1 92.94 655 GLY B CA 1
ATOM 10877 C C . GLY B 1 655 ? 26.375 34.188 5.152 1 92.94 655 GLY B C 1
ATOM 10878 O O . GLY B 1 655 ? 27.281 33.656 4.5 1 92.94 655 GLY B O 1
ATOM 10879 N N . ARG B 1 656 ? 26.484 34.688 6.367 1 92.06 656 ARG B N 1
ATOM 10880 C CA . ARG B 1 656 ? 27.688 34.469 7.16 1 92.06 656 ARG B CA 1
ATOM 10881 C C . ARG B 1 656 ? 27.75 33.031 7.656 1 92.06 656 ARG B C 1
ATOM 10883 O O . ARG B 1 656 ? 26.719 32.469 8.07 1 92.06 656 ARG B O 1
ATOM 10890 N N . LEU B 1 657 ? 28.875 32.406 7.488 1 89.88 657 LEU B N 1
ATOM 10891 C CA . LEU B 1 657 ? 29.094 31.031 7.953 1 89.88 657 LEU B CA 1
ATOM 10892 C C . LEU B 1 657 ? 30.219 30.984 8.992 1 89.88 657 LEU B C 1
ATOM 10894 O O . LEU B 1 657 ? 31.156 31.781 8.93 1 89.88 657 LEU B O 1
ATOM 10898 N N . PRO B 1 658 ? 30 30.094 9.922 1 79.56 658 PRO B N 1
ATOM 10899 C CA . PRO B 1 658 ? 31.078 29.984 10.914 1 79.56 658 PRO B CA 1
ATOM 10900 C C . PRO B 1 658 ? 32.375 29.516 10.297 1 79.56 658 PRO B C 1
ATOM 10902 O O . PRO B 1 658 ? 32.406 28.516 9.562 1 79.56 658 PRO B O 1
ATOM 10905 N N . ASP B 1 659 ? 33.438 30.156 10.562 1 78.44 659 ASP B N 1
ATOM 10906 C CA . ASP B 1 659 ? 34.812 29.781 10.234 1 78.44 659 ASP B CA 1
ATOM 10907 C C . ASP B 1 659 ? 35 29.656 8.727 1 78.44 659 ASP B C 1
ATOM 10909 O O . ASP B 1 659 ? 35.75 28.812 8.258 1 78.44 659 ASP B O 1
ATOM 10913 N N . ARG B 1 660 ? 34.188 30.328 7.992 1 83.38 660 ARG B N 1
ATOM 10914 C CA . ARG B 1 660 ? 34.312 30.328 6.539 1 83.38 660 ARG B CA 1
ATOM 10915 C C . ARG B 1 660 ? 34.438 31.75 5.996 1 83.38 660 ARG B C 1
ATOM 10917 O O . ARG B 1 660 ? 34.031 32.719 6.641 1 83.38 660 ARG B O 1
ATOM 10924 N N . PRO B 1 661 ? 35 31.766 4.945 1 86.88 661 PRO B N 1
ATOM 10925 C CA . PRO B 1 661 ? 35.156 33.094 4.348 1 86.88 661 PRO B CA 1
ATOM 10926 C C . PRO B 1 661 ? 33.812 33.719 3.971 1 86.88 661 PRO B C 1
ATOM 10928 O O . PRO B 1 661 ? 32.844 33 3.705 1 86.88 661 PRO B O 1
ATOM 10931 N N . ALA B 1 662 ? 33.781 34.969 3.969 1 91.44 662 ALA B N 1
ATOM 10932 C CA . ALA B 1 662 ? 32.594 35.75 3.543 1 91.44 662 ALA B CA 1
ATOM 10933 C C . ALA B 1 662 ? 32.312 35.5 2.064 1 91.44 662 ALA B C 1
ATOM 10935 O O . ALA B 1 662 ? 33.188 35.094 1.309 1 91.44 662 ALA B O 1
ATOM 10936 N N . PRO B 1 663 ? 31.094 35.75 1.675 1 94.12 663 PRO B N 1
ATOM 10937 C CA . PRO B 1 663 ? 30.734 35.562 0.27 1 94.12 663 PRO B CA 1
ATOM 10938 C C . PRO B 1 663 ? 31.516 36.469 -0.672 1 94.12 663 PRO B C 1
ATOM 10940 O O . PRO B 1 663 ? 31.922 37.562 -0.273 1 94.12 663 PRO B O 1
ATOM 10943 N N . LEU B 1 664 ? 31.672 36.031 -1.874 1 93.62 664 LEU B N 1
ATOM 10944 C CA . LEU B 1 664 ? 32.281 36.812 -2.932 1 93.62 664 LEU B CA 1
ATOM 10945 C C . LEU B 1 664 ? 31.234 37.719 -3.596 1 93.62 664 LEU B C 1
ATOM 10947 O O . LEU B 1 664 ? 30.031 37.469 -3.48 1 93.62 664 LEU B O 1
ATOM 10951 N N . ALA B 1 665 ? 31.781 38.75 -4.285 1 94.38 665 ALA B N 1
ATOM 10952 C CA . ALA B 1 665 ? 30.875 39.656 -5.008 1 94.38 665 ALA B CA 1
ATOM 10953 C C . ALA B 1 665 ? 30.047 38.875 -6.027 1 94.38 665 ALA B C 1
ATOM 10955 O O . ALA B 1 665 ? 28.859 39.188 -6.23 1 94.38 665 ALA B O 1
ATOM 10956 N N . ALA B 1 666 ? 30.688 37.969 -6.652 1 95.25 666 ALA B N 1
ATOM 10957 C CA . ALA B 1 666 ? 29.984 37.156 -7.645 1 95.25 666 ALA B CA 1
ATOM 10958 C C . ALA B 1 666 ? 28.844 36.344 -7 1 95.25 666 ALA B C 1
ATOM 10960 O O . ALA B 1 666 ? 27.797 36.125 -7.617 1 95.25 666 ALA B O 1
ATOM 10961 N N . GLU B 1 667 ? 29.078 35.875 -5.812 1 96.12 667 GLU B N 1
ATOM 10962 C CA . GLU B 1 667 ? 28.062 35.125 -5.078 1 96.12 667 GLU B CA 1
ATOM 10963 C C . GLU B 1 667 ? 26.906 36.031 -4.66 1 96.12 667 GLU B C 1
ATOM 10965 O O . GLU B 1 667 ? 25.734 35.625 -4.758 1 96.12 667 GLU B O 1
ATOM 10970 N N . LEU B 1 668 ? 27.188 37.219 -4.188 1 96.19 668 LEU B N 1
ATOM 10971 C CA . LEU B 1 668 ? 26.156 38.188 -3.857 1 96.19 668 LEU B CA 1
ATOM 10972 C C . LEU B 1 668 ? 25.312 38.5 -5.082 1 96.19 668 LEU B C 1
ATOM 10974 O O . LEU B 1 668 ? 24.078 38.625 -4.984 1 96.19 668 LEU B O 1
ATOM 10978 N N . ARG B 1 669 ? 25.969 38.688 -6.219 1 95.94 669 ARG B N 1
ATOM 10979 C CA . ARG B 1 669 ? 25.266 38.969 -7.465 1 95.94 669 ARG B CA 1
ATOM 10980 C C . ARG B 1 669 ? 24.328 37.812 -7.84 1 95.94 669 ARG B C 1
ATOM 10982 O O . ARG B 1 669 ? 23.172 38.062 -8.203 1 95.94 669 ARG B O 1
ATOM 10989 N N . GLU B 1 670 ? 24.828 36.688 -7.77 1 96.88 670 GLU B N 1
ATOM 10990 C CA . GLU B 1 670 ? 24.016 35.5 -8.078 1 96.88 670 GLU B CA 1
ATOM 10991 C C . GLU B 1 670 ? 22.812 35.406 -7.137 1 96.88 670 GLU B C 1
ATOM 10993 O O . GLU B 1 670 ? 21.719 35.062 -7.559 1 96.88 670 GLU B O 1
ATOM 10998 N N . ALA B 1 671 ? 23.062 35.594 -5.887 1 97.19 671 ALA B N 1
ATOM 10999 C CA . ALA B 1 671 ? 21.984 35.562 -4.902 1 97.19 671 ALA B CA 1
ATOM 11000 C C . ALA B 1 671 ? 20.891 36.562 -5.254 1 97.19 671 ALA B C 1
ATOM 11002 O O . ALA B 1 671 ? 19.703 36.25 -5.168 1 97.19 671 ALA B O 1
ATOM 11003 N N . ALA B 1 672 ? 21.312 37.75 -5.637 1 95.88 672 ALA B N 1
ATOM 11004 C CA . ALA B 1 672 ? 20.359 38.781 -6.012 1 95.88 672 ALA B CA 1
ATOM 11005 C C . ALA B 1 672 ? 19.531 38.375 -7.227 1 95.88 672 ALA B C 1
ATOM 11007 O O . ALA B 1 672 ? 18.328 38.594 -7.27 1 95.88 672 ALA B O 1
ATOM 11008 N N . GLU B 1 673 ? 20.188 37.844 -8.172 1 95.56 673 GLU B N 1
ATOM 11009 C CA . GLU B 1 673 ? 19.5 37.375 -9.375 1 95.56 673 GLU B CA 1
ATOM 11010 C C . GLU B 1 673 ? 18.5 36.281 -9.055 1 95.56 673 GLU B C 1
ATOM 11012 O O . GLU B 1 673 ? 17.375 36.312 -9.539 1 95.56 673 GLU B O 1
ATOM 11017 N N . ARG B 1 674 ? 18.906 35.344 -8.242 1 96.12 674 ARG B N 1
ATOM 11018 C CA . ARG B 1 674 ? 18.047 34.25 -7.848 1 96.12 674 ARG B CA 1
ATOM 11019 C C . ARG B 1 674 ? 16.828 34.75 -7.066 1 96.12 674 ARG B C 1
ATOM 11021 O O . ARG B 1 674 ? 15.711 34.281 -7.277 1 96.12 674 ARG B O 1
ATOM 11028 N N . LEU B 1 675 ? 17.062 35.562 -6.152 1 95.62 675 LEU B N 1
ATOM 11029 C CA . LEU B 1 675 ? 15.992 36.094 -5.312 1 95.62 675 LEU B CA 1
ATOM 11030 C C . LEU B 1 675 ? 14.938 36.812 -6.156 1 95.62 675 LEU B C 1
ATOM 11032 O O . LEU B 1 675 ? 13.734 36.688 -5.898 1 95.62 675 LEU B O 1
ATOM 11036 N N . ALA B 1 676 ? 15.391 37.531 -7.145 1 91.75 676 ALA B N 1
ATOM 11037 C CA . ALA B 1 676 ? 14.484 38.25 -8.031 1 91.75 676 ALA B CA 1
ATOM 11038 C C . ALA B 1 676 ? 13.555 37.281 -8.766 1 91.75 676 ALA B C 1
ATOM 11040 O O . ALA B 1 676 ? 12.422 37.625 -9.102 1 91.75 676 ALA B O 1
ATOM 11041 N N . GLY B 1 677 ? 13.953 36.094 -8.914 1 88.81 677 GLY B N 1
ATOM 11042 C CA . GLY B 1 677 ? 13.172 35.094 -9.656 1 88.81 677 GLY B CA 1
ATOM 11043 C C . GLY B 1 677 ? 12.352 34.188 -8.773 1 88.81 677 GLY B C 1
ATOM 11044 O O . GLY B 1 677 ? 11.586 33.375 -9.266 1 88.81 677 GLY B O 1
ATOM 11045 N N . LEU B 1 678 ? 12.445 34.344 -7.441 1 90.06 678 LEU B N 1
ATOM 11046 C CA . LEU B 1 678 ? 11.75 33.438 -6.52 1 90.06 678 LEU B CA 1
ATOM 11047 C C . LEU B 1 678 ? 10.281 33.844 -6.391 1 90.06 678 LEU B C 1
ATOM 11049 O O . LEU B 1 678 ? 9.945 35.031 -6.348 1 90.06 678 LEU B O 1
ATOM 11053 N N . HIS B 1 679 ? 9.406 32.844 -6.484 1 80.19 679 HIS B N 1
ATOM 11054 C CA . HIS B 1 679 ? 7.988 33.031 -6.195 1 80.19 679 HIS B CA 1
ATOM 11055 C C . HIS B 1 679 ? 7.648 32.594 -4.777 1 80.19 679 HIS B C 1
ATOM 11057 O O . HIS B 1 679 ? 7.625 31.391 -4.488 1 80.19 679 HIS B O 1
ATOM 11063 N N . LEU B 1 680 ? 7.527 33.5 -3.852 1 82.12 680 LEU B N 1
ATOM 11064 C CA . LEU B 1 680 ? 7.227 33.188 -2.457 1 82.12 680 LEU B CA 1
ATOM 11065 C C . LEU B 1 680 ? 5.781 33.531 -2.121 1 82.12 680 LEU B C 1
ATOM 11067 O O . LEU B 1 680 ? 5.176 34.375 -2.787 1 82.12 680 LEU B O 1
ATOM 11071 N N . ASP B 1 681 ? 5.258 32.75 -1.219 1 69.31 681 ASP B N 1
ATOM 11072 C CA . ASP B 1 681 ? 3.891 33 -0.777 1 69.31 681 ASP B CA 1
ATOM 11073 C C . ASP B 1 681 ? 3.799 34.281 0.021 1 69.31 681 ASP B C 1
ATOM 11075 O O . ASP B 1 681 ? 4.367 34.406 1.109 1 69.31 681 ASP B O 1
ATOM 11079 N N . GLY B 1 682 ? 3.234 35.25 -0.481 1 68.69 682 GLY B N 1
ATOM 11080 C CA . GLY B 1 682 ? 2.914 36.5 0.208 1 68.69 682 GLY B CA 1
ATOM 11081 C C . GLY B 1 682 ? 4.043 37.5 0.174 1 68.69 682 GLY B C 1
ATOM 11082 O O . GLY B 1 682 ? 5.215 37.125 0.046 1 68.69 682 GLY B O 1
ATOM 11083 N N . SER B 1 683 ? 3.805 38.688 0.141 1 72.94 683 SER B N 1
ATOM 11084 C CA . SER B 1 683 ? 4.738 39.812 0.107 1 72.94 683 SER B CA 1
ATOM 11085 C C . SER B 1 683 ? 5.617 39.844 1.355 1 72.94 683 SER B C 1
ATOM 11087 O O . SER B 1 683 ? 6.777 40.25 1.297 1 72.94 683 SER B O 1
ATOM 11089 N N . GLY B 1 684 ? 5.141 39.25 2.348 1 88.06 684 GLY B N 1
ATOM 11090 C CA . GLY B 1 684 ? 5.895 39.25 3.592 1 88.06 684 GLY B CA 1
ATOM 11091 C C . GLY B 1 684 ? 7.148 38.406 3.535 1 88.06 684 GLY B C 1
ATOM 11092 O O . GLY B 1 684 ? 8.219 38.844 3.975 1 88.06 684 GLY B O 1
ATOM 11093 N N . SER B 1 685 ? 7.113 37.312 2.936 1 91.69 685 SER B N 1
ATOM 11094 C CA . SER B 1 685 ? 8.258 36.406 2.844 1 91.69 685 SER B CA 1
ATOM 11095 C C . SER B 1 685 ? 9.352 37 1.964 1 91.69 685 SER B C 1
ATOM 11097 O O . SER B 1 685 ? 10.539 36.875 2.289 1 91.69 685 SER B O 1
ATOM 11099 N N . TRP B 1 686 ? 9 37.562 0.907 1 92.88 686 TRP B N 1
ATOM 11100 C CA . TRP B 1 686 ? 9.953 38.219 0.003 1 92.88 686 TRP B CA 1
ATOM 11101 C C . TRP B 1 686 ? 10.695 39.344 0.702 1 92.88 686 TRP B C 1
ATOM 11103 O O . TRP B 1 686 ? 11.922 39.438 0.63 1 92.88 686 TRP B O 1
ATOM 11113 N N . ASP B 1 687 ? 9.914 40.156 1.41 1 94.62 687 ASP B N 1
ATOM 11114 C CA . ASP B 1 687 ? 10.508 41.312 2.123 1 94.62 687 ASP B CA 1
ATOM 11115 C C . ASP B 1 687 ? 11.516 40.812 3.168 1 94.62 687 ASP B C 1
ATOM 11117 O O . ASP B 1 687 ? 12.562 41.438 3.354 1 94.62 687 ASP B O 1
ATOM 11121 N N . ARG B 1 688 ? 11.188 39.812 3.768 1 95.62 688 ARG B N 1
ATOM 11122 C CA . ARG B 1 688 ? 12.07 39.312 4.816 1 95.62 688 ARG B CA 1
ATOM 11123 C C . ARG B 1 688 ? 13.352 38.719 4.223 1 95.62 688 ARG B C 1
ATOM 11125 O O . ARG B 1 688 ? 14.438 38.938 4.777 1 95.62 688 ARG B O 1
ATOM 11132 N N . LEU B 1 689 ? 13.273 38.031 3.117 1 95.44 689 LEU B N 1
ATOM 11133 C CA . LEU B 1 689 ? 14.461 37.5 2.467 1 95.44 689 LEU B CA 1
ATOM 11134 C C . LEU B 1 689 ? 15.336 38.625 1.906 1 95.44 689 LEU B C 1
ATOM 11136 O O . LEU B 1 689 ? 16.562 38.531 1.98 1 95.44 689 LEU B O 1
ATOM 11140 N N . VAL B 1 690 ? 14.711 39.625 1.382 1 96 690 VAL B N 1
ATOM 11141 C CA . VAL B 1 690 ? 15.43 40.812 0.879 1 96 690 VAL B CA 1
ATOM 11142 C C . VAL B 1 690 ? 16.188 41.469 2.021 1 96 690 VAL B C 1
ATOM 11144 O O . VAL B 1 690 ? 17.359 41.844 1.871 1 96 690 VAL B O 1
ATOM 11147 N N . THR B 1 691 ? 15.469 41.594 3.082 1 96.44 691 THR B N 1
ATOM 11148 C CA . THR B 1 691 ? 16.078 42.25 4.242 1 96.44 691 THR B CA 1
ATOM 11149 C C . THR B 1 691 ? 17.297 41.438 4.719 1 96.44 691 THR B C 1
ATOM 11151 O O . THR B 1 691 ? 18.328 42 5.051 1 96.44 691 THR B O 1
ATOM 11154 N N . GLU B 1 692 ? 17.141 40.125 4.766 1 96.19 692 GLU B N 1
ATOM 11155 C CA . GLU B 1 692 ? 18.281 39.281 5.164 1 96.19 692 GLU B CA 1
ATOM 11156 C C . GLU B 1 692 ? 19.438 39.438 4.191 1 96.19 692 GLU B C 1
ATOM 11158 O O . GLU B 1 692 ? 20.594 39.5 4.605 1 96.19 692 GLU B O 1
ATOM 11163 N N . LEU B 1 693 ? 19.172 39.406 2.926 1 96.12 693 LEU B N 1
ATOM 11164 C CA . LEU B 1 693 ? 20.203 39.594 1.915 1 96.12 693 LEU B CA 1
ATOM 11165 C C . LEU B 1 693 ? 20.953 40.906 2.129 1 96.12 693 LEU B C 1
ATOM 11167 O O . LEU B 1 693 ? 22.188 40.938 2.131 1 96.12 693 LEU B O 1
ATOM 11171 N N . ARG B 1 694 ? 20.234 41.969 2.375 1 96.56 694 ARG B N 1
ATOM 11172 C CA . ARG B 1 694 ? 20.828 43.312 2.576 1 96.56 694 ARG B CA 1
ATOM 11173 C C . ARG B 1 694 ? 21.656 43.344 3.855 1 96.56 694 ARG B C 1
ATOM 11175 O O . ARG B 1 694 ? 22.703 44 3.902 1 96.56 694 ARG B O 1
ATOM 11182 N N . GLU B 1 695 ? 21.125 42.719 4.797 1 95.75 695 GLU B N 1
ATOM 11183 C CA . GLU B 1 695 ? 21.859 42.625 6.051 1 95.75 695 GLU B CA 1
ATOM 11184 C C . GLU B 1 695 ? 23.203 41.938 5.848 1 95.75 695 GLU B C 1
ATOM 11186 O O . GLU B 1 695 ? 24.234 42.406 6.344 1 95.75 695 GLU B O 1
ATOM 11191 N N . HIS B 1 696 ? 23.25 40.906 5.16 1 94.88 696 HIS B N 1
ATOM 11192 C CA . HIS B 1 696 ? 24.484 40.156 4.922 1 94.88 696 HIS B CA 1
ATOM 11193 C C . HIS B 1 696 ? 25.391 40.938 3.965 1 94.88 696 HIS B C 1
ATOM 11195 O O . HIS B 1 696 ? 26.625 40.875 4.09 1 94.88 696 HIS B O 1
ATOM 11201 N N . ALA B 1 697 ? 24.781 41.562 3.006 1 94.81 697 ALA B N 1
ATOM 11202 C CA . ALA B 1 697 ? 25.578 42.375 2.104 1 94.81 697 ALA B CA 1
ATOM 11203 C C . ALA B 1 697 ? 26.359 43.438 2.877 1 94.81 697 ALA B C 1
ATOM 11205 O O . ALA B 1 697 ? 27.5 43.75 2.52 1 94.81 697 ALA B O 1
ATOM 11206 N N . LEU B 1 698 ? 25.719 43.969 3.9 1 94.38 698 LEU B N 1
ATOM 11207 C CA . LEU B 1 698 ? 26.359 44.969 4.746 1 94.38 698 LEU B CA 1
ATOM 11208 C C . LEU B 1 698 ? 27.391 44.312 5.672 1 94.38 698 LEU B C 1
ATOM 11210 O O . LEU B 1 698 ? 28.531 44.75 5.746 1 94.38 698 LEU B O 1
ATOM 11214 N N . ALA B 1 699 ? 26.984 43.219 6.316 1 93.38 699 ALA B N 1
ATOM 11215 C CA . ALA B 1 699 ? 27.797 42.562 7.344 1 93.38 699 ALA B CA 1
ATOM 11216 C C . ALA B 1 699 ? 29.031 41.938 6.73 1 93.38 699 ALA B C 1
ATOM 11218 O O . ALA B 1 699 ? 30.094 41.875 7.367 1 93.38 699 ALA B O 1
ATOM 11219 N N . CYS B 1 700 ? 28.938 41.469 5.512 1 93.25 700 CYS B N 1
ATOM 11220 C CA . CYS B 1 700 ? 30.031 40.75 4.887 1 93.25 700 CYS B CA 1
ATOM 11221 C C . CYS B 1 700 ? 30.797 41.625 3.904 1 93.25 700 CYS B C 1
ATOM 11223 O O . CYS B 1 700 ? 31.625 41.156 3.141 1 93.25 700 CYS B O 1
ATOM 11225 N N . ARG B 1 701 ? 30.516 42.875 3.949 1 93.75 701 ARG B N 1
ATOM 11226 C CA . ARG B 1 701 ? 31.188 43.781 3.025 1 93.75 701 ARG B CA 1
ATOM 11227 C C . ARG B 1 701 ? 32.688 43.875 3.318 1 93.75 701 ARG B C 1
ATOM 11229 O O . ARG B 1 701 ? 33.062 44.188 4.445 1 93.75 701 ARG B O 1
ATOM 11236 N N . PRO B 1 702 ? 33.469 43.656 2.301 1 92.25 702 PRO B N 1
ATOM 11237 C CA . PRO B 1 702 ? 34.906 43.812 2.521 1 92.25 702 PRO B CA 1
ATOM 11238 C C . PRO B 1 702 ? 35.312 45.25 2.838 1 92.25 702 PRO B C 1
ATOM 11240 O O . PRO B 1 702 ? 34.562 46.188 2.49 1 92.25 702 PRO B O 1
ATOM 11243 N N . PRO B 1 703 ? 36.406 45.469 3.545 1 90 703 PRO B N 1
ATOM 11244 C CA . PRO B 1 703 ? 36.875 46.812 3.873 1 90 703 PRO B CA 1
ATOM 11245 C C . PRO B 1 703 ? 36.969 47.719 2.646 1 90 703 PRO B C 1
ATOM 11247 O O . PRO B 1 703 ? 36.656 48.906 2.723 1 90 703 PRO B O 1
ATOM 11250 N N . GLY B 1 704 ? 37.312 47.281 1.512 1 90.5 704 GLY B N 1
ATOM 11251 C CA . GLY B 1 704 ? 37.438 48.031 0.287 1 90.5 704 GLY B CA 1
ATOM 11252 C C . GLY B 1 704 ? 36.156 48.062 -0.524 1 90.5 704 GLY B C 1
ATOM 11253 O O . GLY B 1 704 ? 36.094 48.688 -1.591 1 90.5 704 GLY B O 1
ATOM 11254 N N . GLY B 1 705 ? 35.125 47.5 0.026 1 93.31 705 GLY B N 1
ATOM 11255 C CA . GLY B 1 705 ? 33.875 47.375 -0.713 1 93.31 705 GLY B CA 1
ATOM 11256 C C . GLY B 1 705 ? 33.812 46.125 -1.581 1 93.31 705 GLY B C 1
ATOM 11257 O O . GLY B 1 705 ? 34.781 45.406 -1.71 1 93.31 705 GLY B O 1
ATOM 11258 N N . TRP B 1 706 ? 32.688 45.875 -2.129 1 94.31 706 TRP B N 1
ATOM 11259 C CA . TRP B 1 706 ? 32.469 44.719 -2.982 1 94.31 706 TRP B CA 1
ATOM 11260 C C . TRP B 1 706 ? 33.156 44.875 -4.332 1 94.31 706 TRP B C 1
ATOM 11262 O O . TRP B 1 706 ? 33.438 43.906 -5.02 1 94.31 706 TRP B O 1
ATOM 11272 N N . GLY B 1 707 ? 33.312 46.188 -4.773 1 91.06 707 GLY B N 1
ATOM 11273 C CA . GLY B 1 707 ? 34.031 46.469 -6.016 1 91.06 707 GLY B CA 1
ATOM 11274 C C . GLY B 1 707 ? 33.125 46.375 -7.238 1 91.06 707 GLY B C 1
ATOM 11275 O O . GLY B 1 707 ? 31.922 46.688 -7.156 1 91.06 707 GLY B O 1
ATOM 11276 N N . SER B 1 708 ? 33.688 46.125 -8.391 1 88.06 708 SER B N 1
ATOM 11277 C CA . SER B 1 708 ? 32.969 46.156 -9.664 1 88.06 708 SER B CA 1
ATOM 11278 C C . SER B 1 708 ? 31.922 45.031 -9.734 1 88.06 708 SER B C 1
ATOM 11280 O O . SER B 1 708 ? 30.984 45.094 -10.531 1 88.06 708 SER B O 1
ATOM 11282 N N . GLY B 1 709 ? 32.125 44.125 -8.867 1 89.62 709 GLY B N 1
ATOM 11283 C CA . GLY B 1 709 ? 31.219 42.969 -8.883 1 89.62 709 GLY B CA 1
ATOM 11284 C C . GLY B 1 709 ? 29.953 43.219 -8.07 1 89.62 709 GLY B C 1
ATOM 11285 O O . GLY B 1 709 ? 29.062 42.375 -8.039 1 89.62 709 GLY B O 1
ATOM 11286 N N . PHE B 1 710 ? 29.812 44.406 -7.441 1 93.31 710 PHE B N 1
ATOM 11287 C CA . PHE B 1 710 ? 28.656 44.719 -6.629 1 93.31 710 PHE B CA 1
ATOM 11288 C C . PHE B 1 710 ? 27.391 44.781 -7.484 1 93.31 710 PHE B C 1
ATOM 11290 O O . PHE B 1 710 ? 27.375 45.438 -8.531 1 93.31 710 PHE B O 1
ATOM 11297 N N . PRO B 1 711 ? 26.422 44.031 -7.137 1 93.56 711 PRO B N 1
ATOM 11298 C CA . PRO B 1 711 ? 25.188 44.031 -7.918 1 93.56 711 PRO B CA 1
ATOM 11299 C C . PRO B 1 711 ? 24.297 45.25 -7.617 1 93.56 711 PRO B C 1
ATOM 11301 O O . PRO B 1 711 ? 23.219 45.094 -7.039 1 93.56 711 PRO B O 1
ATOM 11304 N N . ALA B 1 712 ? 24.672 46.344 -8.102 1 93.38 712 ALA B N 1
ATOM 11305 C CA . ALA B 1 712 ? 23.859 47.562 -7.918 1 93.38 712 ALA B CA 1
ATOM 11306 C C . ALA B 1 712 ? 22.484 47.406 -8.555 1 93.38 712 ALA B C 1
ATOM 11308 O O . ALA B 1 712 ? 22.359 46.812 -9.633 1 93.38 712 ALA B O 1
ATOM 11309 N N . GLY B 1 713 ? 21.484 47.781 -7.891 1 91.56 713 GLY B N 1
ATOM 11310 C CA . GLY B 1 713 ? 20.125 47.656 -8.383 1 91.56 713 GLY B CA 1
ATOM 11311 C C . GLY B 1 713 ? 19.078 47.781 -7.293 1 91.56 713 GLY B C 1
ATOM 11312 O O . GLY B 1 713 ? 19.344 48.375 -6.25 1 91.56 713 GLY B O 1
ATOM 11313 N N . GLU B 1 714 ? 17.953 47.312 -7.535 1 90.25 714 GLU B N 1
ATOM 11314 C CA . GLU B 1 714 ? 16.812 47.469 -6.629 1 90.25 714 GLU B CA 1
ATOM 11315 C C . GLU B 1 714 ? 17.047 46.688 -5.324 1 90.25 714 GLU B C 1
ATOM 11317 O O . GLU B 1 714 ? 16.672 47.188 -4.25 1 90.25 714 GLU B O 1
ATOM 11322 N N . LEU B 1 715 ? 17.75 45.594 -5.395 1 94.31 715 LEU B N 1
ATOM 11323 C CA . LEU B 1 715 ? 17.891 44.719 -4.227 1 94.31 715 LEU B CA 1
ATOM 11324 C C . LEU B 1 715 ? 19.031 45.188 -3.344 1 94.31 715 LEU B C 1
ATOM 11326 O O . LEU B 1 715 ? 18.922 45.188 -2.117 1 94.31 715 LEU B O 1
ATOM 11330 N N . CYS B 1 716 ? 20.188 45.625 -3.9 1 94.25 716 CYS B N 1
ATOM 11331 C CA . CYS B 1 716 ? 21.375 45.969 -3.125 1 94.25 716 CYS B CA 1
ATOM 11332 C C . CYS B 1 716 ? 21.578 47.469 -3.09 1 94.25 716 CYS B C 1
ATOM 11334 O O . CYS B 1 716 ? 22.469 47.969 -2.395 1 94.25 716 CYS B O 1
ATOM 11336 N N . GLY B 1 717 ? 20.719 48.188 -3.797 1 92.88 717 GLY B N 1
ATOM 11337 C CA . GLY B 1 717 ? 20.875 49.656 -3.854 1 92.88 717 GLY B CA 1
ATOM 11338 C C . GLY B 1 717 ? 21.844 50.094 -4.934 1 92.88 717 GLY B C 1
ATOM 11339 O O . GLY B 1 717 ? 22.516 49.281 -5.551 1 92.88 717 GLY B O 1
ATOM 11340 N N . PRO B 1 718 ? 21.969 51.312 -5.102 1 90.88 718 PRO B N 1
ATOM 11341 C CA . PRO B 1 718 ? 22.734 51.844 -6.234 1 90.88 718 PRO B CA 1
ATOM 11342 C C . PRO B 1 718 ? 24.219 51.969 -5.926 1 90.88 718 PRO B C 1
ATOM 11344 O O . PRO B 1 718 ? 25.047 52.031 -6.844 1 90.88 718 PRO B O 1
ATOM 11347 N N . GLN B 1 719 ? 24.578 52.094 -4.605 1 92.31 719 GLN B N 1
ATOM 11348 C CA . GLN B 1 719 ? 25.969 52.406 -4.277 1 92.31 719 GLN B CA 1
ATOM 11349 C C . GLN B 1 719 ? 26.547 51.375 -3.309 1 92.31 719 GLN B C 1
ATOM 11351 O O . GLN B 1 719 ? 25.844 50.906 -2.4 1 92.31 719 GLN B O 1
ATOM 11356 N N . ASP B 1 720 ? 27.812 51.031 -3.572 1 94.31 720 ASP B N 1
ATOM 11357 C CA . ASP B 1 720 ? 28.578 50.156 -2.693 1 94.31 720 ASP B CA 1
ATOM 11358 C C . ASP B 1 720 ? 29.297 50.938 -1.604 1 94.31 720 ASP B C 1
ATOM 11360 O O . ASP B 1 720 ? 30.531 50.969 -1.563 1 94.31 720 ASP B O 1
ATOM 11364 N N . THR B 1 721 ? 28.562 51.625 -0.726 1 93.69 721 THR B N 1
ATOM 11365 C CA . THR B 1 721 ? 29.094 52.312 0.454 1 93.69 721 THR B CA 1
ATOM 11366 C C . THR B 1 721 ? 28.391 51.812 1.719 1 93.69 721 THR B C 1
ATOM 11368 O O . THR B 1 721 ? 27.234 51.375 1.671 1 93.69 721 THR B O 1
ATOM 11371 N N . GLU B 1 722 ? 29.078 51.812 2.676 1 94.31 722 GLU B N 1
ATOM 11372 C CA . GLU B 1 722 ? 28.516 51.375 3.953 1 94.31 722 GLU B CA 1
ATOM 11373 C C . GLU B 1 722 ? 27.266 52.156 4.309 1 94.31 722 GLU B C 1
ATOM 11375 O O . GLU B 1 722 ? 26.281 51.625 4.793 1 94.31 722 GLU B O 1
ATOM 11380 N N . GLU B 1 723 ? 27.359 53.5 4.105 1 93.38 723 GLU B N 1
ATOM 11381 C CA . GLU B 1 723 ? 26.25 54.375 4.426 1 93.38 723 GLU B CA 1
ATOM 11382 C C . GLU B 1 723 ? 25.016 54.031 3.598 1 93.38 723 GLU B C 1
ATOM 11384 O O . GLU B 1 723 ? 23.891 53.969 4.121 1 93.38 723 GLU B O 1
ATOM 11389 N N . ALA B 1 724 ? 25.266 53.844 2.332 1 94.5 724 ALA B N 1
ATOM 11390 C CA . ALA B 1 724 ? 24.156 53.531 1.438 1 94.5 724 ALA B CA 1
ATOM 11391 C C . ALA B 1 724 ? 23.516 52.188 1.825 1 94.5 724 ALA B C 1
ATOM 11393 O O . ALA B 1 724 ? 22.281 52.062 1.8 1 94.5 724 ALA B O 1
ATOM 11394 N N . LEU B 1 725 ? 24.281 51.219 2.15 1 95.69 725 LEU B N 1
ATOM 11395 C CA . LEU B 1 725 ? 23.781 49.906 2.533 1 95.69 725 LEU B CA 1
ATOM 11396 C C . LEU B 1 725 ? 23.047 50 3.863 1 95.69 725 LEU B C 1
ATOM 11398 O O . LEU B 1 725 ? 22.031 49.312 4.051 1 95.69 725 LEU B O 1
ATOM 11402 N N . ARG B 1 726 ? 23.531 50.75 4.809 1 95.75 726 ARG B N 1
ATOM 11403 C CA . ARG B 1 726 ? 22.859 50.938 6.098 1 95.75 726 ARG B CA 1
ATOM 11404 C C . ARG B 1 726 ? 21.484 51.562 5.918 1 95.75 726 ARG B C 1
ATOM 11406 O O . ARG B 1 726 ? 20.516 51.156 6.559 1 95.75 726 ARG B O 1
ATOM 11413 N N . ARG B 1 727 ? 21.469 52.594 5.055 1 95.19 727 ARG B N 1
ATOM 11414 C CA . ARG B 1 727 ? 20.188 53.25 4.785 1 95.19 727 ARG B CA 1
ATOM 11415 C C . ARG B 1 727 ? 19.203 52.281 4.145 1 95.19 727 ARG B C 1
ATOM 11417 O O . ARG B 1 727 ? 18.016 52.312 4.48 1 95.19 727 ARG B O 1
ATOM 11424 N N . LEU B 1 728 ? 19.719 51.594 3.232 1 96.06 728 LEU B N 1
ATOM 11425 C CA . LEU B 1 728 ? 18.875 50.625 2.543 1 96.06 728 LEU B CA 1
ATOM 11426 C C . LEU B 1 728 ? 18.344 49.562 3.518 1 96.06 728 LEU B C 1
ATOM 11428 O O . LEU B 1 728 ? 17.156 49.219 3.465 1 96.06 728 LEU B O 1
ATOM 11432 N N . LEU B 1 729 ? 19.172 48.969 4.375 1 96.19 729 LEU B N 1
ATOM 11433 C CA . LEU B 1 729 ? 18.766 48 5.375 1 96.19 729 LEU B CA 1
ATOM 11434 C C . LEU B 1 729 ? 17.734 48.594 6.328 1 96.19 729 LEU B C 1
ATOM 11436 O O . LEU B 1 729 ? 16.75 47.906 6.676 1 96.19 729 LEU B O 1
ATOM 11440 N N . SER B 1 730 ? 18 49.844 6.738 1 96.19 730 SER B N 1
ATOM 11441 C CA . SER B 1 730 ? 17.062 50.5 7.621 1 96.19 730 SER B CA 1
ATOM 11442 C C . SER B 1 730 ? 15.68 50.594 6.98 1 96.19 730 SER B C 1
ATOM 11444 O O . SER B 1 730 ? 14.664 50.375 7.645 1 96.19 730 SER B O 1
ATOM 11446 N N . ALA B 1 731 ? 15.664 50.969 5.727 1 96.06 731 ALA B N 1
ATOM 11447 C CA . ALA B 1 731 ? 14.398 51.062 5 1 96.06 731 ALA B CA 1
ATOM 11448 C C . ALA B 1 731 ? 13.688 49.719 4.957 1 96.06 731 ALA B C 1
ATOM 11450 O O . ALA B 1 731 ? 12.469 49.656 5.102 1 96.06 731 ALA B O 1
ATOM 11451 N N . SER B 1 732 ? 14.445 48.719 4.73 1 96.56 732 SER B N 1
ATOM 11452 C CA . SER B 1 732 ? 13.891 47.375 4.684 1 96.56 732 SER B CA 1
ATOM 11453 C C . SER B 1 732 ? 13.312 46.969 6.035 1 96.56 732 SER B C 1
ATOM 11455 O O . SER B 1 732 ? 12.25 46.344 6.105 1 96.56 732 SER B O 1
ATOM 11457 N N . LEU B 1 733 ? 13.977 47.188 7.082 1 96 733 LEU B N 1
ATOM 11458 C CA . LEU B 1 733 ? 13.531 46.875 8.43 1 96 733 LEU B CA 1
ATOM 11459 C C . LEU B 1 733 ? 12.266 47.625 8.789 1 96 733 LEU B C 1
ATOM 11461 O O . LEU B 1 733 ? 11.391 47.094 9.484 1 96 733 LEU B O 1
ATOM 11465 N N . ARG B 1 734 ? 12.195 48.844 8.312 1 95.75 734 ARG B N 1
ATOM 11466 C CA . ARG B 1 734 ? 10.977 49.625 8.523 1 95.75 734 ARG B CA 1
ATOM 11467 C C . ARG B 1 734 ? 9.797 49 7.793 1 95.75 734 ARG B C 1
ATOM 11469 O O . ARG B 1 734 ? 8.68 48.969 8.312 1 95.75 734 ARG B O 1
ATOM 11476 N N . ARG B 1 735 ? 10.047 48.562 6.621 1 95.12 735 ARG B N 1
ATOM 11477 C CA . ARG B 1 735 ? 9 47.875 5.875 1 95.12 735 ARG B CA 1
ATOM 11478 C C . ARG B 1 735 ? 8.539 46.625 6.625 1 95.12 735 ARG B C 1
ATOM 11480 O O . ARG B 1 735 ? 7.363 46.25 6.566 1 95.12 735 ARG B O 1
ATOM 11487 N N . LEU B 1 736 ? 9.492 45.875 7.227 1 95.81 736 LEU B N 1
ATOM 11488 C CA . LEU B 1 736 ? 9.133 44.719 8.016 1 95.81 736 LEU B CA 1
ATOM 11489 C C . LEU B 1 736 ? 8.297 45.125 9.234 1 95.81 736 LEU B C 1
ATOM 11491 O O . LEU B 1 736 ? 7.398 44.375 9.641 1 95.81 736 LEU B O 1
ATOM 11495 N N . ALA B 1 737 ? 8.617 46.219 9.766 1 94.06 737 ALA B N 1
ATOM 11496 C CA . ALA B 1 737 ? 7.871 46.719 10.914 1 94.06 737 ALA B CA 1
ATOM 11497 C C . ALA B 1 737 ? 6.398 46.938 10.57 1 94.06 737 ALA B C 1
ATOM 11499 O O . ALA B 1 737 ? 5.52 46.719 11.414 1 94.06 737 ALA B O 1
ATOM 11500 N N . ASP B 1 738 ? 6.176 47.312 9.391 1 91.56 738 ASP B N 1
ATOM 11501 C CA . ASP B 1 738 ? 4.816 47.531 8.922 1 91.56 738 ASP B CA 1
ATOM 11502 C C . ASP B 1 738 ? 4.031 46.25 8.82 1 91.56 738 ASP B C 1
ATOM 11504 O O . ASP B 1 738 ? 2.799 46.25 8.797 1 91.56 738 ASP B O 1
ATOM 11508 N N . GLN B 1 739 ? 4.746 45.188 8.828 1 90 739 GLN B N 1
ATOM 11509 C CA . GLN B 1 739 ? 4.121 43.875 8.68 1 90 739 GLN B CA 1
ATOM 11510 C C . GLN B 1 739 ? 4.027 43.156 10.016 1 90 739 GLN B C 1
ATOM 11512 O O . GLN B 1 739 ? 3.502 42.031 10.094 1 90 739 GLN B O 1
ATOM 11517 N N . ALA B 1 740 ? 4.473 43.781 11.031 1 88.88 740 ALA B N 1
ATOM 11518 C CA . ALA B 1 740 ? 4.531 43.156 12.344 1 88.88 740 ALA B CA 1
ATOM 11519 C C . ALA B 1 740 ? 3.129 42.906 12.898 1 88.88 740 ALA B C 1
ATOM 11521 O O . ALA B 1 740 ? 2.23 43.719 12.703 1 88.88 740 ALA B O 1
ATOM 11522 N N . GLY B 1 741 ? 2.932 41.75 13.461 1 78.06 741 GLY B N 1
ATOM 11523 C CA . GLY B 1 741 ? 1.636 41.375 14 1 78.06 741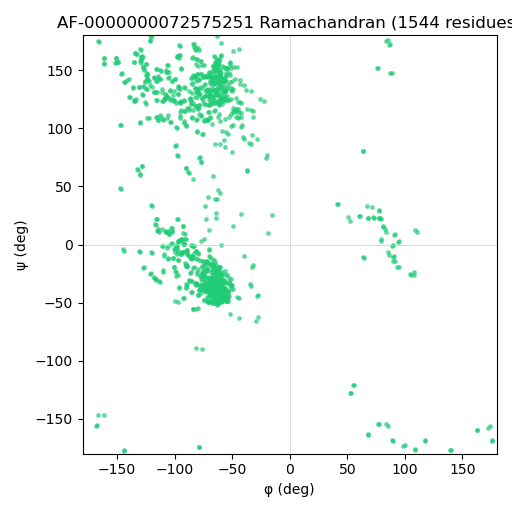 GLY B CA 1
ATOM 11524 C C . GLY B 1 741 ? 1.303 42.062 15.305 1 78.06 741 GLY B C 1
ATOM 11525 O O . GLY B 1 741 ? 0.131 42.219 15.664 1 78.06 741 GLY B O 1
ATOM 11526 N N . GLY B 1 742 ? 2.365 42.5 16.172 1 81.81 742 GLY B N 1
ATOM 11527 C CA . GLY B 1 742 ? 2.154 43.156 17.453 1 81.81 742 GLY B CA 1
ATOM 11528 C C . GLY B 1 742 ? 2.928 44.438 17.625 1 81.81 742 GLY B C 1
ATOM 11529 O O . GLY B 1 742 ? 3.854 44.719 16.859 1 81.81 742 GLY B O 1
ATOM 11530 N N . VAL B 1 743 ? 2.492 45.188 18.531 1 80.25 743 VAL B N 1
ATOM 11531 C CA . VAL B 1 743 ? 3.092 46.5 18.781 1 80.25 743 VAL B CA 1
ATOM 11532 C C . VAL B 1 743 ? 4.527 46.344 19.266 1 80.25 743 VAL B C 1
ATOM 11534 O O . VAL B 1 743 ? 5.418 47.094 18.891 1 80.25 743 VAL B O 1
ATOM 11537 N N . GLY B 1 744 ? 4.664 45.344 20.062 1 85.62 744 GLY B N 1
ATOM 11538 C CA . GLY B 1 744 ? 6.008 45.094 20.547 1 85.62 744 GLY B CA 1
ATOM 11539 C C . GLY B 1 744 ? 6.98 44.719 19.453 1 85.62 744 GLY B C 1
ATOM 11540 O O . GLY B 1 744 ? 8.094 45.25 19.391 1 85.62 744 GLY B O 1
ATOM 11541 N N . GLU B 1 745 ? 6.559 43.844 18.625 1 90.81 745 GLU B N 1
ATOM 11542 C CA . GLU B 1 745 ? 7.383 43.406 17.5 1 90.81 745 GLU B CA 1
ATOM 11543 C C . GLU B 1 745 ? 7.691 44.562 16.547 1 90.81 745 GLU B C 1
ATOM 11545 O O . GLU B 1 745 ? 8.812 44.656 16.047 1 90.81 745 GLU B O 1
ATOM 11550 N N . ARG B 1 746 ? 6.719 45.375 16.266 1 92.56 746 ARG B N 1
ATOM 11551 C CA . ARG B 1 746 ? 6.922 46.531 15.414 1 92.56 746 ARG B CA 1
ATOM 11552 C C . ARG B 1 746 ? 7.953 47.469 16.016 1 92.56 746 ARG B C 1
ATOM 11554 O O . ARG B 1 746 ? 8.844 47.969 15.32 1 92.56 746 ARG B O 1
ATOM 11561 N N . GLY B 1 747 ? 7.824 47.75 17.328 1 91.12 747 GLY B N 1
ATOM 11562 C CA . GLY B 1 747 ? 8.773 48.594 18.016 1 91.12 747 GLY B CA 1
ATOM 11563 C C . GLY B 1 747 ? 10.203 48.094 17.953 1 91.12 747 GLY B C 1
ATOM 11564 O O . GLY B 1 747 ? 11.133 48.844 17.672 1 91.12 747 GLY B O 1
ATOM 11565 N N . ASP B 1 748 ? 10.328 46.844 18.172 1 92.56 748 ASP B N 1
ATOM 11566 C CA . ASP B 1 748 ? 11.656 46.219 18.125 1 92.56 748 ASP B CA 1
ATOM 11567 C C . ASP B 1 748 ? 12.273 46.375 16.734 1 92.56 748 ASP B C 1
ATOM 11569 O O . ASP B 1 748 ? 13.477 46.625 16.609 1 92.56 748 ASP B O 1
ATOM 11573 N N . LEU B 1 749 ? 11.539 46.25 15.703 1 94.12 749 LEU B N 1
ATOM 11574 C CA . LEU B 1 749 ? 12.023 46.344 14.328 1 94.12 749 LEU B CA 1
ATOM 11575 C C . LEU B 1 749 ? 12.406 47.781 14.008 1 94.12 749 LEU B C 1
ATOM 11577 O O . LEU B 1 749 ? 13.406 48.031 13.328 1 94.12 749 LEU B O 1
ATOM 11581 N N . LEU B 1 750 ? 11.688 48.688 14.477 1 93.62 750 LEU B N 1
ATOM 11582 C CA . LEU B 1 750 ? 12.016 50.094 14.266 1 93.62 750 LEU B CA 1
ATOM 11583 C C . LEU B 1 750 ? 13.289 50.469 15.008 1 93.62 750 LEU B C 1
ATOM 11585 O O . LEU B 1 750 ? 14.125 51.219 14.477 1 93.62 750 LEU B O 1
ATOM 11589 N N . ASP B 1 751 ? 13.375 49.969 16.203 1 91.12 751 ASP B N 1
ATOM 11590 C CA . ASP B 1 751 ? 14.602 50.188 16.953 1 91.12 751 ASP B CA 1
ATOM 11591 C C . ASP B 1 751 ? 15.82 49.688 16.188 1 91.12 751 ASP B C 1
ATOM 11593 O O . ASP B 1 751 ? 16.844 50.344 16.125 1 91.12 751 ASP B O 1
ATOM 11597 N N . THR B 1 752 ? 15.648 48.531 15.703 1 91.94 752 THR B N 1
ATOM 11598 C CA . THR B 1 752 ? 16.734 47.938 14.93 1 91.94 752 THR B CA 1
ATOM 11599 C C . THR B 1 752 ? 17 48.75 13.664 1 91.94 752 THR B C 1
ATOM 11601 O O . THR B 1 752 ? 18.156 48.938 13.273 1 91.94 752 THR B O 1
ATOM 11604 N N . ALA B 1 753 ? 15.977 49.188 13.016 1 94.31 753 ALA B N 1
ATOM 11605 C CA . ALA B 1 753 ? 16.109 50 11.797 1 94.31 753 ALA B CA 1
ATOM 11606 C C . ALA B 1 753 ? 16.891 51.281 12.062 1 94.31 753 ALA B C 1
ATOM 11608 O O . ALA B 1 753 ? 17.734 51.688 11.242 1 94.31 753 ALA B O 1
ATOM 11609 N N . TYR B 1 754 ? 16.719 51.812 13.211 1 91.56 754 TYR B N 1
ATOM 11610 C CA . TYR B 1 754 ? 17.391 53.062 13.523 1 91.56 754 TYR B CA 1
ATOM 11611 C C . TYR B 1 754 ? 18.797 52.812 14.055 1 91.56 754 TYR B C 1
ATOM 11613 O O . TYR B 1 754 ? 19.688 53.656 13.867 1 91.56 754 TYR B O 1
ATOM 11621 N N . ALA B 1 755 ? 18.938 51.75 14.688 1 89.5 755 ALA B N 1
ATOM 11622 C CA . ALA B 1 755 ? 20.25 51.406 15.219 1 89.5 755 ALA B CA 1
ATOM 11623 C C . ALA B 1 755 ? 21.25 51.156 14.094 1 89.5 755 ALA B C 1
ATOM 11625 O O . ALA B 1 755 ? 22.469 51.344 14.273 1 89.5 755 ALA B O 1
ATOM 11626 N N . VAL B 1 756 ? 20.75 50.812 12.969 1 91.62 756 VAL B N 1
ATOM 11627 C CA . VAL B 1 756 ? 21.609 50.5 11.836 1 91.62 756 VAL B CA 1
ATOM 11628 C C . VAL B 1 756 ? 22.156 51.781 11.234 1 91.62 756 VAL B C 1
ATOM 11630 O O . VAL B 1 756 ? 23.25 51.781 10.641 1 91.62 756 VAL B O 1
ATOM 11633 N N . LEU B 1 757 ? 21.5 52.812 11.406 1 90.19 757 LEU B N 1
ATOM 11634 C CA . LEU B 1 757 ? 21.906 54.094 10.836 1 90.19 757 LEU B CA 1
ATOM 11635 C C . LEU B 1 757 ? 23.109 54.656 11.594 1 90.19 757 LEU B C 1
ATOM 11637 O O . LEU B 1 757 ? 23.266 54.406 12.789 1 90.19 757 LEU B O 1
ATOM 11641 N N . PRO B 1 758 ? 24.078 55.219 10.859 1 77.69 758 PRO B N 1
ATOM 11642 C CA . PRO B 1 758 ? 25.234 55.781 11.539 1 77.69 758 PRO B CA 1
ATOM 11643 C C . PRO B 1 758 ? 24.844 56.844 12.562 1 77.69 758 PRO B C 1
ATOM 11645 O O . PRO B 1 758 ? 23.797 57.5 12.422 1 77.69 758 PRO B O 1
ATOM 11648 N N . ALA B 1 759 ? 25.438 56.812 13.734 1 63.84 759 ALA B N 1
ATOM 11649 C CA . ALA B 1 759 ? 25.203 57.844 14.742 1 63.84 759 ALA B CA 1
ATOM 11650 C C . ALA B 1 759 ? 25.344 59.25 14.133 1 63.84 759 ALA B C 1
ATOM 11652 O O . ALA B 1 759 ? 26.25 59.5 13.344 1 63.84 759 ALA B O 1
ATOM 11653 N N . PRO B 1 760 ? 24.359 60 14.117 1 54.25 760 PRO B N 1
ATOM 11654 C CA . PRO B 1 760 ? 24.531 61.344 13.602 1 54.25 760 PRO B CA 1
ATOM 11655 C C . PRO B 1 760 ? 25.812 62 14.094 1 54.25 760 PRO B C 1
ATOM 11657 O O . PRO B 1 760 ? 26.281 61.719 15.203 1 54.25 760 PRO B O 1
ATOM 11660 N N . ALA B 1 761 ? 26.641 62.406 13.156 1 47.66 761 ALA B N 1
ATOM 11661 C CA . ALA B 1 761 ? 27.875 63.094 13.531 1 47.66 761 ALA B CA 1
ATOM 11662 C C . ALA B 1 761 ? 27.703 63.844 14.844 1 47.66 761 ALA B C 1
ATOM 11664 O O . ALA B 1 761 ? 28.625 63.906 15.664 1 47.66 761 ALA B O 1
ATOM 11665 N N . GLY B 1 762 ? 26.594 64.5 14.938 1 45.94 762 GLY B N 1
ATOM 11666 C CA . GLY B 1 762 ? 26.422 65.375 16.062 1 45.94 762 GLY B CA 1
ATOM 11667 C C . GLY B 1 762 ? 26.234 64.688 17.391 1 45.94 762 GLY B C 1
ATOM 11668 O O . GLY B 1 762 ? 26.562 65.188 18.438 1 45.94 762 GLY B O 1
ATOM 11669 N N . LEU B 1 763 ? 25.625 63.562 17.344 1 47.06 763 LEU B N 1
ATOM 11670 C CA . LEU B 1 763 ? 25.391 62.906 18.625 1 47.06 763 LEU B CA 1
ATOM 11671 C C . LEU B 1 763 ? 26.641 62.188 19.109 1 47.06 763 LEU B C 1
ATOM 11673 O O . LEU B 1 763 ? 26.906 62.125 20.312 1 47.06 763 LEU B O 1
ATOM 11677 N N . ARG B 1 764 ? 27.453 61.625 18.359 1 44.84 764 ARG B N 1
ATOM 11678 C CA . ARG B 1 764 ? 28.766 61.156 18.781 1 44.84 764 ARG B CA 1
ATOM 11679 C C . ARG B 1 764 ? 29.625 62.281 19.312 1 44.84 764 ARG B C 1
ATOM 11681 O O . ARG B 1 764 ? 30.344 62.125 20.312 1 44.84 764 ARG B O 1
ATOM 11688 N N . GLU B 1 765 ? 29.531 63.344 18.578 1 45.69 765 GLU B N 1
ATOM 11689 C CA . GLU B 1 765 ? 30.188 64.562 19.094 1 45.69 765 GLU B CA 1
ATOM 11690 C C . GLU B 1 765 ? 29.516 65.062 20.375 1 45.69 765 GLU B C 1
ATOM 11692 O O . GLU B 1 765 ? 30.188 65.5 21.281 1 45.69 765 GLU B O 1
ATOM 11697 N N . LEU B 1 766 ? 28.219 64.875 20.469 1 45.41 766 LEU B N 1
ATOM 11698 C CA . LEU B 1 766 ? 27.531 65.25 21.688 1 45.41 766 LEU B CA 1
ATOM 11699 C C . LEU B 1 766 ? 27.812 64.25 22.828 1 45.41 766 LEU B C 1
ATOM 11701 O O . LEU B 1 766 ? 28.078 64.688 23.953 1 45.41 766 LEU B O 1
ATOM 11705 N N . VAL B 1 767 ? 27.891 63 22.578 1 48.22 767 VAL B N 1
ATOM 11706 C CA . VAL B 1 767 ? 28.219 62.031 23.625 1 48.22 767 VAL B CA 1
ATOM 11707 C C . VAL B 1 767 ? 29.719 62.062 23.891 1 48.22 767 VAL B C 1
ATOM 11709 O O . VAL B 1 767 ? 30.141 61.969 25.047 1 48.22 767 VAL B O 1
ATOM 11712 N N . ARG B 1 768 ? 30.562 62.219 22.953 1 46.97 768 ARG B N 1
ATOM 11713 C CA . ARG B 1 768 ? 31.984 62.438 23.188 1 46.97 768 ARG B CA 1
ATOM 11714 C C . ARG B 1 768 ? 32.219 63.812 23.812 1 46.97 768 ARG B C 1
ATOM 11716 O O . ARG B 1 768 ? 33.156 63.969 24.625 1 46.97 768 ARG B O 1
ATOM 11723 N N . GLY B 1 769 ? 31.438 64.75 23.344 1 44.72 769 GLY B N 1
ATOM 11724 C CA . GLY B 1 769 ? 31.516 66.062 23.984 1 44.72 769 GLY B CA 1
ATOM 11725 C C . GLY B 1 769 ? 31.031 66.062 25.422 1 44.72 769 GLY B C 1
ATOM 11726 O O . GLY B 1 769 ? 31.547 66.812 26.25 1 44.72 769 GLY B O 1
ATOM 11727 N N . TRP B 1 770 ? 30.047 65.25 25.703 1 48.22 770 TRP B N 1
ATOM 11728 C CA . TRP B 1 770 ? 29.625 65.188 27.094 1 48.22 770 TRP B CA 1
ATOM 11729 C C . TRP B 1 770 ? 30.641 64.438 27.953 1 48.22 770 TRP B C 1
ATOM 11731 O O . TRP B 1 770 ? 30.781 64.688 29.141 1 48.22 770 TRP B O 1
ATOM 11741 N N . ARG B 1 771 ? 31.328 63.438 27.391 1 45.62 771 ARG B N 1
ATOM 11742 C CA . ARG B 1 771 ? 32.344 62.75 28.219 1 45.62 771 ARG B CA 1
ATOM 11743 C C . ARG B 1 771 ? 33.531 63.688 28.484 1 45.62 771 ARG B C 1
ATOM 11745 O O . ARG B 1 771 ? 34.312 63.438 29.406 1 45.62 771 ARG B O 1
ATOM 11752 N N . ARG B 1 772 ? 33.844 64.625 27.609 1 44.62 772 ARG B N 1
ATOM 11753 C CA . ARG B 1 772 ? 34.969 65.562 27.906 1 44.62 772 ARG B CA 1
ATOM 11754 C C . ARG B 1 772 ? 34.562 66.562 28.938 1 44.62 772 ARG B C 1
ATOM 11756 O O . ARG B 1 772 ? 35.406 67.25 29.547 1 44.62 772 ARG B O 1
ATOM 11763 N N . THR B 1 773 ? 33.25 67 28.844 1 42.22 773 THR B N 1
ATOM 11764 C CA . THR B 1 773 ? 32.938 68 29.812 1 42.22 773 THR B CA 1
ATOM 11765 C C . THR B 1 773 ? 32.594 67.438 31.172 1 42.22 773 THR B C 1
ATOM 11767 O O . THR B 1 773 ? 32.438 68.125 32.156 1 42.22 773 THR B O 1
ATOM 11770 N N . ALA B 1 774 ? 32.375 66.062 31.25 1 32.47 774 ALA B N 1
ATOM 11771 C CA . ALA B 1 774 ? 32.219 65.562 32.625 1 32.47 774 ALA B CA 1
ATOM 11772 C C . ALA B 1 774 ? 33.562 65.188 33.219 1 32.47 774 ALA B C 1
ATOM 11774 O O . ALA B 1 774 ? 34.406 64.562 32.531 1 32.47 774 ALA B O 1
#

Foldseek 3Di:
DPPDQCPDVSPRPPPDDDDPDDPDDPDDPDDPDCPDDDPPPDPDFDDAQDADPVGFGFFGFFAFDDPLVQFDQDQDQDDAFDALLPLHHRFTAQHDDPPDGRDQWAATPGPRHTDHVDALDHQQDDFPNFWGWHHFRDADSQGTKTWTDRNVDPPFIKIKDWDNDPPDPVVVVVVVVVLVVQQVDDDPAAWHFPDKGWGDRPPDPDIIIITITGDARFAFQVCLLPPDQVVQCVRNPPQGAALSVLLVVLLQVLVSQLSQVVVQKGQQEDASRQWGDHGRGIHGHDSPQMDGQPDPDDRHRYDPQQFADPVVCVVPNDHQLRRLSSSLSRSVSSCVSHDAFAFCLNVLNVLLSCQSNPNDSVSHDPGSVLSSVLSVLSVQLRCLRVPHDHDDDDDPWWDDFPAAFLLQLLDQDDLCLQQVDDDDARDFGPLAFTQLLSVLVRFTHTQDDPPQLCNVVLVVDDLQCLVVLVVVCVVDVSQVALRNLCSSLVSCSVVLNLPSSLVSLVSSCVHPHDNDLSSLQSVLSSCSSVVNLVSSLVSLVSSCSSRVSDLRSLLSNLSSLRNCLVVPPPPPDDDDDPVVVVNPVSSVVSLVSSLSSLSSNCSNPVLRNNSLSSNLSSCCVVPNLVVSLVSLVSRDPPHPCNSSSLSSNLCRLQGDHPPDAGHALQSLQVSVVSLVVHDDPDPLSSLSSLLSSLSSLLNRADPVFNPPSHNDDDSNHHDRDNQRSLLVSLVSLQVNLVVDPDPSSSVSSNVSSVVSHPDPPVVVCVVVVVVVVD/DPPVQCPDVSDDPPPDPDDPDDPDPPDDPDDPDCPDDDPPPDPDFPDAQDADPVRFGFFGFFAFDDPLVQFDQDQDQDDAFDQLQPLPHRFTAQHDDPPDGRDQWAAGPGPRDTDHQDALDHQQDDFPNFWGWHHFRDADSQGTKTWTDRNVDPPFIKIKDWGNDDPDPVVVVVVVVVLVVQQPDDDPAAWHFPDKGWGDRPPDPDIIIITITGDARFAFQVCLLPPDQVVQCVRNPPQGAALSVLLVVLLQVLVSQLSQVVVQKGQQEDASRQWGDHGRGIHGHDSPQMDGQPDPDDRHGYDPQQFADPVVCVVPNDHQLRRLSSSLSRSVSSCVSHDAFAFCLNVLNVLLSCQSNPNDSVSHDPGSVLSSVLSVLSVQLRCLRVPHDFDDDDDPWWDDFPAAFLLQLLDQDDLCLQQVDDDDARDFGPLAFTQLLSVLVRFTHTQDDPPQLCNVVLVVDDLQCLVVLVVVCVVDVSQVALRNLCSSLVSCSVVLNLPSSLVSLVSSCVHPHDNDLSSLQSVLSSCSSVVNLVSSLVSLVSSCSSRVSDLRSLLSNLSSLRNCLVPPPPPVDDDDDPVVVVNPVSSVVSLVSSLSSLSSNCSNPVLRNNSLSSNLSSCCVVPNLVVSLVSLVSRDPPHPCNSSSLSSNLCRLQGDHPPDAGHALQSLQVSVVSLVVHDDDDPLSSLSSLLSSLSSLLNRADPVFNPPSHNDDDSNHHDRDNQRSLLVSLVSLQVNLVVDPDPSSSVSSNVSSVVSHPDPPVVVCVVVVVVVVD

Sequence (1548 aa):
MVTGFCDTCFRRPLAPEPTATPPDPDPDPAGPDARGPRPAQGPGAPAAGELDRDGLLVLPHLPSPDPSEAADTVARPPTGGRRCGVDNCAGTIGVSYDGGPAPDHGFCPECGTEYSFRPKLRPGDRVAGHYAVLGYLAVGGHGWVYLAEDTRVPGLHVVLKGLINTGDAVARRAAVEERRSLTTLHHRDIVRIVTHVQHQVPGDAEPTGYIVMEYVGGRSLSWIRFAPEEELARLFGTGGFEFGHVITYGCKILGALEYLHDRGLLYCDMKPENVIHYGREIKVIDLGAIRRIDDRSSGLVHTHGYAPPKRERDRRGLDVDSDLYTVGRTLKVLAERAARPAGLAARSFEALIRRATHPEPAARFRSAAEMSRQLWEVLREDQALGGREPYPERSTRFEPTAAVFGAALGTVPALQWWTRRPGTGTPELPAGAPEPRAAARALPVPLPDASDPAAVLLGGLAADTPDRIAERSAGDPALRTVETALWLCRAYLEAGDAARAEEWVARAKGWSGDYDWRIFWHRGLIHLTRDAVDKAEDEFAATYAALPGEAAPKLALGFCAEYLAERPRESAGEGGGPADAQAAARMRARQAQAEEFYEAVLRRDPTQGSAAFGLARVRLRRAGRRPAVDVLDGVPTTSRHYDAARVAAVRILTGRLPDRPAPLAAELREAAERLAGLHLDGSGSWDRLVTELREHALACRPPGGWGSGFPAGELCGPQDTEEALRRLLSASLRRLADQAGGVGERGDLLDTAYAVLPAPAGLRELVRGWRRTAMVTGFCDTCFRRPLAPEPTATPPDPDPDPAGPDARGPRPAQGPGAPAAGELDRDGLLVLPHLPSPDPSEAADTVARPPTGGRRCGVDNCAGTIGVSYDGGPAPDHGFCPECGTEYSFRPKLRPGDRVAGHYAVLGYLAVGGHGWVYLAEDTRVPGLHVVLKGLINTGDAVARRAAVEERRSLTTLHHRDIVRIVTHVQHQVPGDAEPTGYIVMEYVGGRSLSWIRFAPEEELARLFGTGGFEFGHVITYGCKILGALEYLHDRGLLYCDMKPENVIHYGREIKVIDLGAIRRIDDRSSGLVHTHGYAPPKRERDRRGLDVDSDLYTVGRTLKVLAERAARPAGLAARSFEALIRRATHPEPAARFRSAAEMSRQLWEVLREDQALGGREPYPERSTRFEPTAAVFGAALGTVPALQWWTRRPGTGTPELPAGAPEPRAAARALPVPLPDASDPAAVLLGGLAADTPDRIAERSAGDPALRTVETALWLCRAYLEAGDAARAEEWVARAKGWSGDYDWRIFWHRGLIHLTRDAVDKAEDEFAATYAALPGEAAPKLALGFCAEYLAERPRESAGEGGGPADAQAAARMRARQAQAEEFYEAVLRRDPTQGSAAFGLARVRLRRAGRRPAVDVLDGVPTTSRHYDAARVAAVRILTGRLPDRPAPLAAELREAAERLAGLHLDGSGSWDRLVTELREHALACRPPGGWGSGFPAGELCGPQDTEEALRRLLSASLRRLADQAGGVGERGDLLDTAYAVLPAPAGLRELVRGWRRTA

Organism: Streptomyces coelicolor (strain ATCC BAA-471 / A3(2) / M145) (NCBI:txid100226)

InterPro domains:
  IPR000719 Protein kinase domain [PF00069] (137-335)
  IPR000719 Protein kinase domain [PS50011] (131-493)
  IPR000719 Protein kinase domain [SM00220] (131-479)
  IPR011009 Protein kinase-like domain superfamily [SSF56112] (121-376)
  IPR011990 Tetratricopeptide-like helical domain superfamily [G3DSA:1.25.40.10] (390-567)
  IPR011990 Tetratricopeptide-like helical domain superfamily [G3DSA:1.25.40.10] (578-760)
  IPR031634 Protein kinase G, rubredoxin domain [PF16919] (55-121)
  IPR031636 Protein kinase G, tetratricopeptide repeat containing domain [PF16918] (393-758)

Radius of gyration: 41.39 Å; Cα contacts (8 Å, |Δi|>4): 2500; chains: 2; bounding box: 105×126×113 Å

Nearest PDB structures (foldseek):
  2pzi-assembly2_B  TM=8.143E-01  e=1.940E-38  Mycobacterium tuberculosis
  7mxb-assembly1_A  TM=7.539E-01  e=4.298E-34  Corynebacterium glutamicum ATCC 13032
  4y12-assembly1_A  TM=8.052E-01  e=3.130E-21  Mycobacterium tuberculosis H37Rv
  7q52-assembly1_AAA  TM=8.073E-01  e=9.948E-21  Mycobacterium tuberculosis H37Rv
  9hmf-assembly1_L  TM=4.438E-01  e=5.385E-02  Campylobacter jejuni

pLDDT: mean 82.36, std 19.4, range [19.44, 98.75]

Secondary structure (DSSP, 8-state):
----S-SSS------------------------------------PPTT-B-TTSPBPPPPBPPPPHHHHSBSS--PPSS-EE--GGG---EESPPSTTSPPPSEEE-TTT--EEE-S-S--TT-EETTTEEEEEEEEEETTEEEEEEEETTSTT-EEEEEE----S-HHHHHHHHHHHHHHTT---TTBPPEEEEEEE--TT-SSPEEEEEEE---SEETHHHHH--HHHHHHHH-TT-S-HHHHHHHHHHHHHHHHHHHHTTEE-----GGGEEEEBTEEEE--GGG-EETT--SSPPP--TTTSPPHHHHHHH---HHHHHHHHHHHHHHHHTTSPPPPTTHHHHHHHHHHHHT-SSGGGS-S-HHHHHHHHHHHHHHHHHHTTPPP-----SSB------SS-GGGSPPPTHHHHS-SSSSPPPP--SPPPHHHHHHHSPPBPPPTTSTTHHHHTTB-TT-HHHHHHHHHH-GGG-SHHHHHHHHHHHHHTT-HHHHHHHHHHHHHHH-TT-HHHHHHHHHHHHHTT-HHHHHHHHHHHHHH-TT-HHHHHHHHHHHHHHHSS----S--SSSHHHHHHHHHHHHHHHHHHHHHHHHHHH-TT-HHHHHHHHHHHHHHT-HHHHHHHHHTS-TTBTTHHHHHHHHHHHHHS--TTSPPPPHHHHHHHHHHHHH---SHHHHHHHHHHHHHHHHHHT--TT-SGGG--TBTTTBS--SHHHHHHHHHHHHHHHHTT-SSHHHHHHHHHHHHHTSPP-HHHHHHHHHHHHH-/----S-SSS---------------------------------S----TT-B-TTSPBPPPPBPPPPHHHHSBSS--PPSS-EE--GGG---EESPPSTTSPPPSEEE-TTT--EEE-S-S--TT-EETTTEEEEEEEEEETTEEEEEEEETTSTTEEEEEEE----S-HHHHHHHHHHHHHHTT---TTBPPEEEEEEE--TT-SSPEEEEEEE---SEETHHHHH--HHHHHHHH-TT-S-HHHHHHHHHHHHHHHHHHHHTTEE-----GGGEEEEBTEEEE--GGG-EETT--SSPPP--TTTSPPHHHHHHH---HHHHHHHHHHHHHHHHTTSPPPPTTHHHHHHHHHHHHT-SSGGGS-S-HHHHHHHHHHHHHHHHHHTTPPP-----SSB------SS-GGGSPPPTHHHHS-SSSSPPPP--SPPPHHHHHHHSPPBPPPTTSTTHHHHTTB-TT-HHHHHHHHHH-GGG-SHHHHHHHHHHHHHTT-HHHHHHHHHHHHHHH-TT-HHHHHHHHHHHHHTT-HHHHHHHHHHHHHH-TT-HHHHHHHHHHHHHHHSS----S--SSSHHHHHHHHHHHHHHHHHHHHHHHHHHH-TT-HHHHHHHHHHHHHHT-HHHHHHHHHTS-TTBTTHHHHHHHHHHHHHS--TTSPPPPHHHHHHHHHHHHH---SHHHHHHHHHHHHHHHHHHT--TT-SGGG--TBTTTBS--SHHHHHHHHHHHHHHHHTT-SSHHHHHHHHHHHHHHSPP-HHHHHHHHHHHHH-